Protein AF-A0A401KIH6-F1 (afdb_monomer_lite)

Structure (mmCIF, N/CA/C/O backbone):
data_AF-A0A401KIH6-F1
#
_entry.id   AF-A0A401KIH6-F1
#
loop_
_atom_site.group_PDB
_atom_site.id
_atom_site.type_symbol
_atom_site.label_atom_id
_atom_site.label_alt_id
_atom_site.label_comp_id
_atom_site.label_asym_id
_atom_site.label_entity_id
_atom_site.label_seq_id
_atom_site.pdbx_PDB_ins_code
_atom_site.Cartn_x
_atom_site.Cartn_y
_atom_site.Cartn_z
_atom_site.occupancy
_atom_site.B_iso_or_equiv
_atom_site.auth_seq_id
_atom_site.auth_comp_id
_atom_site.auth_asym_id
_atom_site.auth_atom_id
_atom_site.pdbx_PDB_model_num
ATOM 1 N N . MET A 1 1 ? 46.228 15.652 -16.273 1.00 51.38 1 MET A N 1
ATOM 2 C CA . MET A 1 1 ? 44.855 15.513 -16.803 1.00 51.38 1 MET A CA 1
ATOM 3 C C . MET A 1 1 ? 43.921 15.275 -15.636 1.00 51.38 1 MET A C 1
ATOM 5 O O . MET A 1 1 ? 44.368 14.704 -14.645 1.00 51.38 1 MET A O 1
ATOM 9 N N . GLY A 1 2 ? 42.674 15.734 -15.740 1.00 72.06 2 GLY A N 1
ATOM 10 C CA . GLY A 1 2 ? 41.624 15.330 -14.807 1.00 72.06 2 GLY A CA 1
ATOM 11 C C . GLY A 1 2 ? 41.282 13.852 -14.954 1.00 72.06 2 GLY A C 1
ATOM 12 O O . GLY A 1 2 ? 41.728 13.193 -15.893 1.00 72.06 2 GLY A O 1
ATOM 13 N N . LEU A 1 3 ? 40.496 13.338 -14.016 1.00 90.81 3 LEU A N 1
ATOM 14 C CA . LEU A 1 3 ? 39.880 12.024 -14.156 1.00 90.81 3 LEU A CA 1
ATOM 15 C C . LEU A 1 3 ? 38.716 12.131 -15.141 1.00 90.81 3 LEU A C 1
ATOM 17 O O . LEU A 1 3 ? 37.902 13.044 -15.016 1.00 90.81 3 LEU A O 1
ATOM 21 N N . THR A 1 4 ? 38.599 11.182 -16.066 1.00 95.44 4 THR A N 1
ATOM 22 C CA . THR A 1 4 ? 37.369 11.023 -16.850 1.00 95.44 4 THR A CA 1
ATOM 23 C C . THR A 1 4 ? 36.171 10.743 -15.926 1.00 95.44 4 THR A C 1
ATOM 25 O O . THR A 1 4 ? 36.350 10.165 -14.838 1.00 95.44 4 THR A O 1
ATOM 28 N N . PRO A 1 5 ? 34.942 11.136 -16.310 1.00 96.50 5 PRO A N 1
ATOM 29 C CA . PRO A 1 5 ? 33.746 10.675 -15.620 1.00 96.50 5 PRO A CA 1
ATOM 30 C C . PRO A 1 5 ? 33.596 9.152 -15.740 1.00 96.50 5 PRO A C 1
ATOM 32 O O . PRO A 1 5 ? 34.221 8.499 -16.578 1.00 96.50 5 PRO A O 1
ATOM 35 N N . VAL A 1 6 ? 32.755 8.581 -14.884 1.00 98.12 6 VAL A N 1
ATOM 36 C CA . VAL A 1 6 ? 32.359 7.169 -14.939 1.00 98.12 6 VAL A CA 1
ATOM 37 C C . VAL A 1 6 ? 30.852 7.097 -15.086 1.00 98.12 6 VAL A C 1
ATOM 39 O O . VAL A 1 6 ? 30.128 7.827 -14.406 1.00 98.12 6 VAL A O 1
ATOM 42 N N . HIS A 1 7 ? 30.383 6.205 -15.951 1.00 98.44 7 HIS A N 1
ATOM 43 C CA . HIS A 1 7 ? 28.961 6.014 -16.194 1.00 98.44 7 HIS A CA 1
ATOM 44 C C . HIS A 1 7 ? 28.466 4.708 -15.571 1.00 98.44 7 HIS A C 1
ATOM 46 O O . HIS A 1 7 ? 29.068 3.654 -15.776 1.00 98.44 7 HIS A O 1
ATOM 52 N N . PHE A 1 8 ? 27.346 4.770 -14.853 1.00 98.31 8 PHE A N 1
ATOM 53 C CA . PHE A 1 8 ? 26.504 3.604 -14.598 1.00 98.31 8 PHE A CA 1
ATOM 54 C C . PHE A 1 8 ? 25.248 3.750 -15.451 1.00 98.31 8 PHE A C 1
ATOM 56 O O . PHE A 1 8 ? 24.422 4.631 -15.204 1.00 98.31 8 PHE A O 1
ATOM 63 N N . PHE A 1 9 ? 25.137 2.908 -16.473 1.00 98.25 9 PHE A N 1
ATOM 64 C CA . PHE A 1 9 ? 24.017 2.907 -17.398 1.00 98.25 9 PHE A CA 1
ATOM 65 C C . PHE A 1 9 ? 23.179 1.649 -17.205 1.00 98.25 9 PHE A C 1
ATOM 67 O O . PHE A 1 9 ? 23.688 0.529 -17.215 1.00 98.25 9 PHE A O 1
ATOM 74 N N . SER A 1 10 ? 21.878 1.837 -17.033 1.00 97.31 10 SER A N 1
ATOM 75 C CA . SER A 1 10 ? 20.934 0.725 -16.999 1.00 97.31 10 SER A CA 1
ATOM 76 C C . SER A 1 10 ? 20.499 0.423 -18.433 1.00 97.31 10 SER A C 1
ATOM 78 O O . SER A 1 10 ? 19.821 1.265 -19.022 1.00 97.31 10 SER A O 1
ATOM 80 N N . HIS A 1 11 ? 20.911 -0.702 -19.025 1.00 95.56 11 HIS A N 1
ATOM 81 C CA . HIS A 1 11 ? 20.704 -0.949 -20.464 1.00 95.56 11 HIS A CA 1
ATOM 82 C C . HIS A 1 11 ? 19.260 -1.303 -20.841 1.00 95.56 11 HIS A C 1
ATOM 84 O O . HIS A 1 11 ? 18.885 -1.098 -21.995 1.00 95.56 11 HIS A O 1
ATOM 90 N N . GLY A 1 12 ? 18.456 -1.769 -19.881 1.00 93.44 12 GLY A N 1
ATOM 91 C CA . GLY A 1 12 ? 17.043 -2.087 -20.084 1.00 93.44 12 GLY A CA 1
ATOM 92 C C . GLY A 1 12 ? 16.816 -3.355 -20.902 1.00 93.44 12 GLY A C 1
ATOM 93 O O . GLY A 1 12 ? 17.648 -4.258 -20.903 1.00 93.44 12 GLY A O 1
ATOM 94 N N . SER A 1 13 ? 15.686 -3.459 -21.600 1.00 92.88 13 SER A N 1
ATOM 95 C CA . SER A 1 13 ? 15.466 -4.596 -22.496 1.00 92.88 13 SER A CA 1
ATOM 96 C C . SER A 1 13 ? 16.310 -4.470 -23.764 1.00 92.88 13 SER A C 1
ATOM 98 O O . SER A 1 13 ? 16.753 -3.390 -24.161 1.00 92.88 13 SER A O 1
ATOM 100 N N . THR A 1 14 ? 16.436 -5.578 -24.493 1.00 91.44 14 THR A N 1
ATOM 101 C CA . THR A 1 14 ? 17.009 -5.586 -25.843 1.00 91.44 14 THR A CA 1
ATOM 102 C C . THR A 1 14 ? 16.398 -4.534 -26.774 1.00 91.44 14 THR A C 1
ATOM 104 O O . THR A 1 14 ? 17.096 -4.033 -27.656 1.00 91.44 14 THR A O 1
ATOM 107 N N . MET A 1 15 ? 15.125 -4.165 -26.581 1.00 90.88 15 MET A N 1
ATOM 108 C CA . MET A 1 15 ? 14.419 -3.185 -27.411 1.00 90.88 15 MET A CA 1
ATOM 109 C C . MET A 1 15 ? 14.954 -1.753 -27.252 1.00 90.88 15 MET A C 1
ATOM 111 O O . MET A 1 15 ? 14.800 -0.960 -28.179 1.00 90.88 15 MET A O 1
ATOM 115 N N . MET A 1 16 ? 15.699 -1.434 -26.186 1.00 92.12 16 MET A N 1
ATOM 116 C CA . MET A 1 16 ? 16.372 -0.132 -26.009 1.00 92.12 16 MET A CA 1
ATOM 117 C C . MET A 1 16 ? 17.406 0.186 -27.106 1.00 92.12 16 MET A C 1
ATOM 119 O O . MET A 1 16 ? 17.732 1.348 -27.351 1.00 92.12 16 MET A O 1
ATOM 123 N N . LEU A 1 17 ? 17.889 -0.831 -27.826 1.00 88.88 17 LEU A N 1
ATOM 124 C CA . LEU A 1 17 ? 18.675 -0.667 -29.052 1.00 88.88 17 LEU A CA 1
ATOM 125 C C . LEU A 1 17 ? 17.853 -0.020 -30.172 1.00 88.88 17 LEU A C 1
ATOM 127 O O . LEU A 1 17 ? 18.377 0.738 -30.990 1.00 88.88 17 LEU A O 1
ATOM 131 N N . GLY A 1 18 ? 16.569 -0.361 -30.232 1.00 79.56 18 GLY A N 1
ATOM 132 C CA . GLY A 1 18 ? 15.668 -0.023 -31.313 1.00 79.56 18 GLY A CA 1
ATOM 133 C C . GLY A 1 18 ? 14.880 1.261 -31.114 1.00 79.56 18 GLY A C 1
ATOM 134 O O . GLY A 1 18 ? 14.725 1.991 -32.093 1.00 79.56 18 GLY A O 1
ATOM 135 N N . GLU A 1 19 ? 14.406 1.520 -29.902 1.00 82.56 19 GLU A N 1
ATOM 136 C CA . GLU A 1 19 ? 13.395 2.550 -29.651 1.00 82.56 19 GLU A CA 1
ATOM 137 C C . GLU A 1 19 ? 13.991 3.929 -29.345 1.00 82.56 19 GLU A C 1
ATOM 139 O O . GLU A 1 19 ? 15.168 4.055 -28.996 1.00 82.56 19 GLU A O 1
ATOM 144 N N . GLU A 1 20 ? 13.205 4.989 -29.521 1.00 88.69 20 GLU A N 1
ATOM 145 C CA . GLU A 1 20 ? 13.584 6.354 -29.135 1.00 88.69 20 GLU A CA 1
ATOM 146 C C . GLU A 1 20 ? 13.276 6.568 -27.650 1.00 88.69 20 GLU A C 1
ATOM 148 O O . GLU A 1 20 ? 12.206 6.200 -27.170 1.00 88.69 20 GLU A O 1
ATOM 153 N N . SER A 1 21 ? 14.239 7.095 -26.888 1.00 93.38 21 SER A N 1
ATOM 154 C CA . SER A 1 21 ? 14.113 7.184 -25.433 1.00 93.38 21 SER A CA 1
ATOM 155 C C . SER A 1 21 ? 15.087 8.196 -24.833 1.00 93.38 21 SER A C 1
ATOM 157 O O . SER A 1 21 ? 16.210 8.360 -25.315 1.00 93.38 21 SER A O 1
ATOM 159 N N . THR A 1 22 ? 14.693 8.827 -23.723 1.00 95.00 22 THR A N 1
ATOM 160 C CA . THR A 1 22 ? 15.536 9.805 -23.011 1.00 95.00 22 THR A CA 1
ATOM 161 C C . THR A 1 22 ? 16.844 9.184 -22.514 1.00 95.00 22 THR A C 1
ATOM 163 O O . THR A 1 22 ? 17.876 9.852 -22.505 1.00 95.00 22 THR A O 1
ATOM 166 N N . SER A 1 23 ? 16.835 7.896 -22.148 1.00 95.88 23 SER A N 1
ATOM 167 C CA . SER A 1 23 ? 18.049 7.150 -21.802 1.00 95.88 23 SER A CA 1
ATOM 168 C C . SER A 1 23 ? 19.005 7.042 -22.989 1.00 95.88 23 SER A C 1
ATOM 170 O O . SER A 1 23 ? 20.196 7.294 -22.825 1.00 95.88 23 SER A O 1
ATOM 172 N N . ALA A 1 24 ? 18.496 6.748 -24.188 1.00 93.88 24 ALA A N 1
ATOM 173 C CA . ALA A 1 24 ? 19.322 6.649 -25.384 1.00 93.88 24 ALA A CA 1
ATOM 174 C C . ALA A 1 24 ? 19.842 8.007 -25.879 1.00 93.88 24 ALA A C 1
ATOM 176 O O . ALA A 1 24 ? 20.994 8.094 -26.308 1.00 93.88 24 ALA A O 1
ATOM 177 N N . ASP A 1 25 ? 19.042 9.069 -25.765 1.00 96.38 25 ASP A N 1
ATOM 178 C CA . ASP A 1 25 ? 19.488 10.439 -26.043 1.00 96.38 25 ASP A CA 1
ATOM 179 C C . ASP A 1 25 ? 20.588 10.880 -25.067 1.00 96.38 25 ASP A C 1
ATOM 181 O O . ASP A 1 25 ? 21.559 11.531 -25.461 1.00 96.38 25 ASP A O 1
ATOM 185 N N . TYR A 1 26 ? 20.479 10.482 -23.794 1.00 98.06 26 TYR A N 1
ATOM 186 C CA . TYR A 1 26 ? 21.513 10.744 -22.798 1.00 98.06 26 TYR A CA 1
ATOM 187 C C . TYR A 1 26 ? 22.802 9.961 -23.074 1.00 98.06 26 TYR A C 1
ATOM 189 O O . TYR A 1 26 ? 23.881 10.551 -23.016 1.00 98.06 26 TYR A O 1
ATOM 197 N N . TRP A 1 27 ? 22.713 8.678 -23.456 1.00 97.88 27 TRP A N 1
ATOM 198 C CA . TRP A 1 27 ? 23.882 7.908 -23.901 1.00 97.88 27 TRP A CA 1
ATOM 199 C C . TRP A 1 27 ? 24.579 8.602 -25.068 1.00 97.88 27 TRP A C 1
ATOM 201 O O . TRP A 1 27 ? 25.777 8.862 -24.984 1.00 97.88 27 TRP A O 1
ATOM 211 N N . ARG A 1 28 ? 23.833 8.981 -26.115 1.00 97.06 28 ARG A N 1
ATOM 212 C CA . ARG A 1 28 ? 24.375 9.716 -27.264 1.00 97.06 28 ARG A CA 1
ATOM 213 C C . ARG A 1 28 ? 25.082 11.001 -26.835 1.00 97.06 28 ARG A C 1
ATOM 215 O O . ARG A 1 28 ? 26.220 11.225 -27.232 1.00 97.06 28 ARG A O 1
ATOM 222 N N . ARG A 1 29 ? 24.454 11.811 -25.975 1.00 97.75 29 ARG A N 1
ATOM 223 C CA . ARG A 1 29 ? 25.054 13.047 -25.448 1.00 97.75 29 ARG A CA 1
ATOM 224 C C . ARG A 1 29 ? 26.376 12.786 -24.717 1.00 97.75 29 ARG A C 1
ATOM 226 O O . ARG A 1 29 ? 27.333 13.524 -24.936 1.00 97.75 29 ARG A O 1
ATOM 233 N N . CYS A 1 30 ? 26.444 11.762 -23.866 1.00 97.81 30 CYS A N 1
ATOM 234 C CA . CYS A 1 30 ? 27.685 11.388 -23.183 1.00 97.81 30 CYS A CA 1
ATOM 235 C C . CYS A 1 30 ? 28.755 10.872 -24.160 1.00 97.81 30 CYS A C 1
ATOM 237 O O . CYS A 1 30 ? 29.942 11.100 -23.936 1.00 97.81 30 CYS A O 1
ATOM 239 N N . GLY A 1 31 ? 28.356 10.210 -25.250 1.00 97.44 31 GLY A N 1
ATOM 240 C CA . GLY A 1 31 ? 29.259 9.778 -26.317 1.00 97.44 31 GLY A CA 1
ATOM 241 C C . GLY A 1 31 ? 29.830 10.943 -27.122 1.00 97.44 31 GLY A C 1
ATOM 242 O O . GLY A 1 31 ? 31.048 11.040 -27.268 1.00 97.44 31 GLY A O 1
ATOM 243 N N . ASP A 1 32 ? 28.976 11.868 -27.566 1.00 97.31 32 ASP A N 1
ATOM 244 C CA . ASP A 1 32 ? 29.376 13.102 -28.254 1.00 97.31 32 ASP A CA 1
ATOM 245 C C . ASP A 1 32 ? 30.339 13.938 -27.379 1.00 97.31 32 ASP A C 1
ATOM 247 O O . ASP A 1 32 ? 31.356 14.439 -27.864 1.00 97.31 32 ASP A O 1
ATOM 251 N N . GLU A 1 33 ? 30.075 14.030 -26.070 1.00 96.19 33 GLU A N 1
ATOM 252 C CA . GLU A 1 33 ? 30.954 14.696 -25.101 1.00 96.19 33 GLU A CA 1
ATOM 253 C C . GLU A 1 33 ? 32.300 13.966 -24.931 1.00 96.19 33 GLU A C 1
ATOM 255 O O . GLU A 1 33 ? 33.355 14.599 -24.978 1.00 96.19 33 GLU A O 1
ATOM 260 N N . ALA A 1 34 ? 32.297 12.636 -24.805 1.00 96.69 34 ALA A N 1
ATOM 261 C CA . ALA A 1 34 ? 33.520 11.839 -24.696 1.00 96.69 34 ALA A CA 1
ATOM 262 C C . ALA A 1 34 ? 34.398 11.920 -25.962 1.00 96.69 34 ALA A C 1
ATOM 264 O O . ALA A 1 34 ? 35.624 12.013 -25.863 1.00 96.69 34 ALA A O 1
ATOM 265 N N . LEU A 1 35 ? 33.787 11.936 -27.153 1.00 95.88 35 LEU A N 1
ATOM 266 C CA . LEU A 1 35 ? 34.495 12.148 -28.419 1.00 95.88 35 LEU A CA 1
ATOM 267 C C . LEU A 1 35 ? 35.097 13.558 -28.498 1.00 95.88 35 LEU A C 1
ATOM 269 O O . LEU A 1 35 ? 36.256 13.700 -28.889 1.00 95.88 35 LEU A O 1
ATOM 273 N N . ALA A 1 36 ? 34.363 14.590 -28.069 1.00 95.25 36 ALA A N 1
ATOM 274 C CA . ALA A 1 36 ? 34.871 15.963 -28.008 1.00 95.25 36 ALA A CA 1
ATOM 275 C C . ALA A 1 36 ? 36.063 16.126 -27.042 1.00 95.25 36 ALA A C 1
ATOM 277 O O . ALA A 1 36 ? 36.915 16.987 -27.257 1.00 95.25 36 ALA A O 1
ATOM 278 N N . GLN A 1 37 ? 36.149 15.279 -26.011 1.00 93.75 37 GLN A N 1
ATOM 279 C CA . GLN A 1 37 ? 37.248 15.226 -25.034 1.00 93.75 37 GLN A CA 1
ATOM 280 C C . GLN A 1 37 ? 38.367 14.235 -25.423 1.00 93.75 37 GLN A C 1
ATOM 282 O O . GLN A 1 37 ? 39.313 14.020 -24.660 1.00 93.75 37 GLN A O 1
ATOM 287 N N . GLY A 1 38 ? 38.288 13.631 -26.616 1.00 94.12 38 GLY A N 1
ATOM 288 C CA . GLY A 1 38 ? 39.355 12.811 -27.191 1.00 94.12 38 GLY A CA 1
ATOM 289 C C . GLY A 1 38 ? 39.696 11.560 -26.379 1.00 94.12 38 GLY A C 1
ATOM 290 O O . GLY A 1 38 ? 40.881 11.284 -26.160 1.00 94.12 38 GLY A O 1
ATOM 291 N N . ILE A 1 39 ? 38.686 10.819 -25.900 1.00 96.25 39 ILE A N 1
ATOM 292 C CA . ILE A 1 39 ? 38.914 9.540 -25.206 1.00 96.25 39 ILE A CA 1
ATOM 293 C C . ILE A 1 39 ? 39.785 8.590 -26.035 1.00 96.25 39 ILE A C 1
ATOM 295 O O . ILE A 1 39 ? 39.630 8.478 -27.250 1.00 96.25 39 ILE A O 1
ATOM 299 N N . LYS A 1 40 ? 40.687 7.860 -25.370 1.00 96.69 40 LYS A N 1
ATOM 300 C CA . LYS A 1 40 ? 41.489 6.814 -26.030 1.00 96.69 40 LYS A CA 1
ATOM 301 C C . LYS A 1 40 ? 40.667 5.574 -26.364 1.00 96.69 40 LYS A C 1
ATOM 303 O O . LYS A 1 40 ? 40.941 4.907 -27.354 1.00 96.69 40 LYS A O 1
ATOM 308 N N . GLY A 1 41 ? 39.679 5.279 -25.526 1.00 97.62 41 GLY A N 1
ATOM 309 C CA . GLY A 1 41 ? 38.835 4.102 -25.633 1.00 97.62 41 GLY A CA 1
ATOM 310 C C . GLY A 1 41 ? 37.891 3.958 -24.443 1.00 97.62 41 GLY A C 1
ATOM 311 O O . GLY A 1 41 ? 37.868 4.799 -23.537 1.00 97.62 41 GLY A O 1
ATOM 312 N N . VAL A 1 42 ? 37.131 2.868 -24.446 1.00 98.69 42 VAL A N 1
ATOM 313 C CA . VAL A 1 42 ? 36.127 2.518 -23.438 1.00 98.69 42 VAL A CA 1
ATOM 314 C C . VAL A 1 42 ? 36.538 1.234 -22.715 1.00 98.69 42 VAL A C 1
ATOM 316 O O . VAL A 1 42 ? 36.932 0.256 -23.344 1.00 98.69 42 VAL A O 1
ATOM 319 N N . VAL A 1 43 ? 36.400 1.213 -21.391 1.00 98.75 43 VAL A N 1
ATOM 320 C CA . VAL A 1 43 ? 36.508 0.003 -20.566 1.00 98.75 43 VAL A CA 1
ATOM 321 C C . VAL A 1 43 ? 35.145 -0.249 -19.937 1.00 98.75 43 VAL A C 1
ATOM 323 O O . VAL A 1 43 ? 34.678 0.556 -19.128 1.00 98.75 43 VAL A O 1
ATOM 326 N N . ILE A 1 44 ? 34.490 -1.340 -20.330 1.00 98.69 44 ILE A N 1
ATOM 327 C CA . ILE A 1 44 ? 33.089 -1.608 -19.985 1.00 98.69 44 ILE A CA 1
ATOM 328 C C . ILE A 1 44 ? 32.906 -2.967 -19.304 1.00 98.69 44 ILE A C 1
ATOM 330 O O . ILE A 1 44 ? 33.487 -3.964 -19.726 1.00 98.69 44 ILE A O 1
ATOM 334 N N . MET A 1 45 ? 32.088 -3.005 -18.251 1.00 98.56 45 MET A N 1
ATOM 335 C CA . MET A 1 45 ? 31.612 -4.244 -17.624 1.00 98.56 45 MET A CA 1
ATOM 336 C C . MET A 1 45 ? 30.105 -4.368 -17.825 1.00 98.56 45 MET A C 1
ATOM 338 O O . MET A 1 45 ? 29.366 -3.467 -17.423 1.00 98.56 45 MET A O 1
ATOM 342 N N . GLY A 1 46 ? 29.678 -5.478 -18.427 1.00 96.69 46 GLY A N 1
ATOM 343 C CA . GLY A 1 46 ? 28.272 -5.838 -18.612 1.00 96.69 46 GLY A CA 1
ATOM 344 C C . GLY A 1 46 ? 27.767 -6.880 -17.615 1.00 96.69 46 GLY A C 1
ATOM 345 O O . GLY A 1 46 ? 28.556 -7.549 -16.945 1.00 96.69 46 GLY A O 1
ATOM 346 N N . ALA A 1 47 ? 26.444 -7.004 -17.519 1.00 96.00 47 ALA A N 1
ATOM 347 C CA . ALA A 1 47 ? 25.760 -7.948 -16.641 1.00 96.00 47 ALA A CA 1
ATOM 348 C C . ALA A 1 47 ? 25.766 -9.385 -17.191 1.00 96.00 47 ALA A C 1
ATOM 350 O O . ALA A 1 47 ? 25.857 -10.341 -16.425 1.00 96.00 47 ALA A O 1
ATOM 351 N N . HIS A 1 48 ? 25.687 -9.557 -18.513 1.00 94.94 48 HIS A N 1
ATOM 352 C CA . HIS A 1 48 ? 25.395 -10.854 -19.132 1.00 94.94 48 HIS A CA 1
ATOM 353 C C . HIS A 1 48 ? 26.614 -11.755 -19.363 1.00 94.94 48 HIS A C 1
ATOM 355 O O . HIS A 1 48 ? 26.454 -12.909 -19.764 1.00 94.94 48 HIS A O 1
ATOM 361 N N . TRP A 1 49 ? 27.830 -11.269 -19.100 1.00 96.25 49 TRP A N 1
ATOM 362 C CA . TRP A 1 49 ? 29.038 -12.091 -19.127 1.00 96.25 49 TRP A CA 1
ATOM 363 C C . TRP A 1 49 ? 29.610 -12.264 -17.721 1.00 96.25 49 TRP A C 1
ATOM 365 O O . TRP A 1 49 ? 30.096 -11.308 -17.113 1.00 96.25 49 TRP A O 1
ATOM 375 N N . ALA A 1 50 ? 29.576 -13.499 -17.217 1.00 94.12 50 ALA A N 1
ATOM 376 C CA . ALA A 1 50 ? 30.086 -13.867 -15.902 1.00 94.12 50 ALA A CA 1
ATOM 377 C C . ALA A 1 50 ? 31.110 -15.007 -16.001 1.00 94.12 50 ALA A C 1
ATOM 379 O O . ALA A 1 50 ? 30.802 -16.093 -16.490 1.00 94.12 50 ALA A O 1
ATOM 380 N N . CYS A 1 51 ? 32.322 -14.780 -15.493 1.00 93.62 51 CYS A N 1
ATOM 381 C CA . CYS A 1 51 ? 33.344 -15.815 -15.343 1.00 93.62 51 CYS A CA 1
ATOM 382 C C . CYS A 1 51 ? 33.025 -16.707 -14.129 1.00 93.62 51 CYS A C 1
ATOM 384 O O . CYS A 1 51 ? 32.663 -16.213 -13.057 1.00 93.62 51 CYS A O 1
ATOM 386 N N . HIS A 1 52 ? 33.175 -18.025 -14.269 1.00 90.00 52 HIS A N 1
ATOM 387 C CA . HIS A 1 52 ? 32.961 -18.974 -13.175 1.00 90.00 52 HIS A CA 1
ATOM 388 C C . HIS A 1 52 ? 34.187 -19.107 -12.245 1.00 90.00 52 HIS A C 1
ATOM 390 O O . HIS A 1 52 ? 35.334 -18.879 -12.624 1.00 90.00 52 HIS A O 1
ATOM 396 N N . GLY A 1 53 ? 33.955 -19.538 -11.000 1.00 89.69 53 GLY A N 1
ATOM 397 C CA . GLY A 1 53 ? 35.021 -19.738 -10.011 1.00 89.69 53 GLY A CA 1
ATOM 398 C C . GLY A 1 53 ? 35.476 -18.434 -9.342 1.00 89.69 53 GLY A C 1
ATOM 399 O O . GLY A 1 53 ? 34.648 -17.609 -8.974 1.00 89.69 53 GLY A O 1
ATOM 400 N N . ASP A 1 54 ? 36.786 -18.275 -9.131 1.00 88.06 54 ASP A N 1
ATOM 401 C CA . ASP A 1 54 ? 37.418 -17.066 -8.552 1.00 88.06 54 ASP A CA 1
ATOM 402 C C . ASP A 1 54 ? 37.974 -16.100 -9.621 1.00 88.06 54 ASP A C 1
ATOM 404 O O . ASP A 1 54 ? 38.655 -15.124 -9.290 1.00 88.06 54 ASP A O 1
ATOM 408 N N . GLY A 1 55 ? 37.776 -16.428 -10.900 1.00 93.88 55 GLY A N 1
ATOM 409 C CA . GLY A 1 55 ? 38.377 -15.732 -12.033 1.00 93.88 55 GLY A CA 1
ATOM 410 C C . GLY A 1 55 ? 37.636 -14.472 -12.462 1.00 93.88 55 GLY A C 1
ATOM 411 O O . GLY A 1 55 ? 36.481 -14.245 -12.092 1.00 93.88 55 GLY A O 1
ATOM 412 N N . ILE A 1 56 ? 38.325 -13.680 -13.277 1.00 97.31 56 ILE A N 1
ATOM 413 C CA . ILE A 1 56 ? 37.753 -12.593 -14.066 1.00 97.31 56 ILE A CA 1
ATOM 414 C C . ILE A 1 56 ? 38.347 -12.647 -15.471 1.00 97.31 56 ILE A C 1
ATOM 416 O O . ILE A 1 56 ? 39.553 -12.841 -15.628 1.00 97.31 56 ILE A O 1
ATOM 420 N N . GLU A 1 57 ? 37.513 -12.489 -16.490 1.00 98.12 57 GLU A N 1
ATOM 421 C CA . GLU A 1 57 ? 37.949 -12.535 -17.881 1.00 98.12 57 GLU A CA 1
ATOM 422 C C . GLU A 1 57 ? 37.925 -11.149 -18.525 1.00 98.12 57 GLU A C 1
ATOM 424 O O . GLU A 1 57 ? 37.172 -10.255 -18.134 1.00 98.12 57 GLU A O 1
ATOM 429 N N . VAL A 1 58 ? 38.781 -10.971 -19.526 1.00 98.44 58 VAL A N 1
ATOM 430 C CA . VAL A 1 58 ? 38.841 -9.777 -20.369 1.00 98.44 58 VAL A CA 1
ATOM 431 C C . VAL A 1 58 ? 38.754 -10.216 -21.824 1.00 98.44 58 VAL A C 1
ATOM 433 O O . VAL A 1 58 ? 39.439 -11.154 -22.230 1.00 98.44 58 VAL A O 1
ATOM 436 N N . ALA A 1 59 ? 37.895 -9.572 -22.612 1.00 98.19 59 ALA A N 1
ATOM 437 C CA . ALA A 1 59 ? 37.667 -9.976 -23.995 1.00 98.19 59 ALA A CA 1
ATOM 438 C C . ALA A 1 59 ? 38.917 -9.702 -24.847 1.00 98.19 59 ALA A C 1
ATOM 440 O O . ALA A 1 59 ? 39.369 -8.560 -24.944 1.00 98.19 59 ALA A O 1
ATOM 441 N N . THR A 1 60 ? 39.465 -10.749 -25.466 1.00 97.94 60 THR A N 1
ATOM 442 C CA . THR A 1 60 ? 40.672 -10.695 -26.313 1.00 97.94 60 THR A CA 1
ATOM 443 C C . THR A 1 60 ? 40.454 -11.281 -27.712 1.00 97.94 60 THR A C 1
ATOM 445 O O . THR A 1 60 ? 41.417 -11.500 -28.441 1.00 97.94 60 THR A O 1
ATOM 448 N N . ASN A 1 61 ? 39.202 -11.529 -28.108 1.00 97.44 61 ASN A N 1
ATOM 449 C CA . ASN A 1 61 ? 38.855 -11.907 -29.478 1.00 97.44 61 ASN A CA 1
ATOM 450 C C . ASN A 1 61 ? 39.159 -10.724 -30.430 1.00 97.44 61 ASN A C 1
ATOM 452 O O . ASN A 1 61 ? 38.633 -9.630 -30.203 1.00 97.44 61 ASN A O 1
ATOM 456 N N . PRO A 1 62 ? 39.992 -10.892 -31.479 1.00 96.00 62 PRO A N 1
ATOM 457 C CA . PRO A 1 62 ? 40.299 -9.824 -32.434 1.00 96.00 62 PRO A CA 1
ATOM 458 C C . PRO A 1 62 ? 39.134 -9.489 -33.376 1.00 96.00 62 PRO A C 1
ATOM 460 O O . PRO A 1 62 ? 39.078 -8.374 -33.887 1.00 96.00 62 PRO A O 1
ATOM 463 N N . ASN A 1 63 ? 38.230 -10.439 -33.636 1.00 95.50 63 ASN A N 1
ATOM 464 C CA . ASN A 1 63 ? 37.123 -10.295 -34.586 1.00 95.50 63 ASN A CA 1
ATOM 465 C C . ASN A 1 63 ? 35.819 -10.884 -34.008 1.00 95.50 63 ASN A C 1
ATOM 467 O O . ASN A 1 63 ? 35.278 -11.831 -34.582 1.00 95.50 63 ASN A O 1
ATOM 471 N N . PRO A 1 64 ? 35.314 -10.358 -32.878 1.00 96.25 64 PRO A N 1
ATOM 472 C CA . PRO A 1 64 ? 34.086 -10.843 -32.277 1.00 96.25 64 PRO A CA 1
ATOM 473 C C . PRO A 1 64 ? 32.890 -10.505 -33.163 1.00 96.25 64 PRO A C 1
ATOM 475 O O . PRO A 1 64 ? 32.790 -9.410 -33.727 1.00 96.25 64 PRO A O 1
ATOM 478 N N . GLY A 1 65 ? 31.951 -11.436 -33.247 1.00 93.94 65 GLY A N 1
ATOM 479 C CA . GLY A 1 65 ? 30.597 -11.150 -33.681 1.00 93.94 65 GLY A CA 1
ATOM 480 C C . GLY A 1 65 ? 29.757 -10.529 -32.561 1.00 93.94 65 GLY A C 1
ATOM 481 O O . GLY A 1 65 ? 30.248 -10.065 -31.526 1.00 93.94 65 GLY A O 1
ATOM 482 N N . LYS A 1 66 ? 28.446 -10.490 -32.806 1.00 93.56 66 LYS A N 1
ATOM 483 C CA . LYS A 1 66 ? 27.430 -9.962 -31.889 1.00 93.56 66 LYS A CA 1
ATOM 484 C C . LYS A 1 66 ? 26.423 -11.065 -31.602 1.00 93.56 66 LYS A C 1
ATOM 486 O O . LYS A 1 66 ? 25.874 -11.638 -32.546 1.00 93.56 66 LYS A O 1
ATOM 491 N N . SER A 1 67 ? 26.120 -11.319 -30.330 1.00 88.69 67 SER A N 1
ATOM 492 C CA . SER A 1 67 ? 25.026 -12.220 -29.951 1.00 88.69 67 SER A CA 1
ATOM 493 C C . SER A 1 67 ? 23.701 -11.763 -30.592 1.00 88.69 67 SER A C 1
ATOM 495 O O . SER A 1 67 ? 23.473 -10.555 -30.653 1.00 88.69 67 SER A O 1
ATOM 497 N N . PRO A 1 68 ? 22.790 -12.651 -31.028 1.00 81.69 68 PRO A N 1
ATOM 498 C CA . PRO A 1 68 ? 21.481 -12.242 -31.546 1.00 81.69 68 PRO A CA 1
ATOM 499 C C . PRO A 1 68 ? 20.641 -11.452 -30.528 1.00 81.69 68 PRO A C 1
ATOM 501 O O . PRO A 1 68 ? 20.698 -11.723 -29.329 1.00 81.69 68 PRO A O 1
ATOM 504 N N . VAL A 1 69 ? 19.835 -10.502 -31.013 1.00 84.56 69 VAL A N 1
ATOM 505 C CA . VAL A 1 69 ? 18.964 -9.645 -30.189 1.00 84.56 69 VAL A CA 1
ATOM 506 C C . VAL A 1 69 ? 17.506 -10.080 -30.327 1.00 84.56 69 VAL A C 1
ATOM 508 O O . VAL A 1 69 ? 16.977 -10.143 -31.436 1.00 84.56 69 VAL A O 1
ATOM 511 N N . ALA A 1 70 ? 16.824 -10.334 -29.210 1.00 81.44 70 ALA A N 1
ATOM 512 C CA . ALA A 1 70 ? 15.383 -10.575 -29.220 1.00 81.44 70 ALA A CA 1
ATOM 513 C C . ALA A 1 70 ? 14.602 -9.275 -29.493 1.00 81.44 70 ALA A C 1
ATOM 515 O O . ALA A 1 70 ? 14.930 -8.220 -28.953 1.00 81.44 70 ALA A O 1
ATOM 516 N N . TYR A 1 71 ? 13.548 -9.368 -30.307 1.00 82.00 71 TYR A N 1
ATOM 517 C CA . TYR A 1 71 ? 12.616 -8.275 -30.642 1.00 82.00 71 TYR A CA 1
ATOM 518 C C . TYR A 1 71 ? 13.208 -7.042 -31.357 1.00 82.00 71 TYR A C 1
ATOM 520 O O . TYR A 1 71 ? 12.484 -6.078 -31.585 1.00 82.00 71 TYR A O 1
ATOM 528 N N . VAL A 1 72 ? 14.467 -7.082 -31.812 1.00 86.25 72 VAL A N 1
ATOM 529 C CA . VAL A 1 72 ? 15.079 -5.997 -32.601 1.00 86.25 72 VAL A CA 1
ATOM 530 C C . VAL A 1 72 ? 15.466 -6.483 -33.992 1.00 86.25 72 VAL A C 1
ATOM 532 O O . VAL A 1 72 ? 16.056 -7.549 -34.154 1.00 86.25 72 VAL A O 1
ATOM 535 N N . HIS A 1 73 ? 15.154 -5.686 -35.016 1.00 87.88 73 HIS A N 1
ATOM 536 C CA . HIS A 1 73 ? 15.508 -6.025 -36.392 1.00 87.88 73 HIS A CA 1
ATOM 537 C C . HIS A 1 73 ? 17.040 -5.995 -36.599 1.00 87.88 73 HIS A C 1
ATOM 539 O O . HIS A 1 73 ? 17.662 -4.984 -36.254 1.00 87.88 73 HIS A O 1
ATOM 545 N N . PRO A 1 74 ? 17.660 -7.029 -37.209 1.00 87.62 74 PRO A N 1
ATOM 546 C CA . PRO A 1 74 ? 19.118 -7.125 -37.350 1.00 87.62 74 PRO A CA 1
ATOM 547 C C . PRO A 1 74 ? 19.7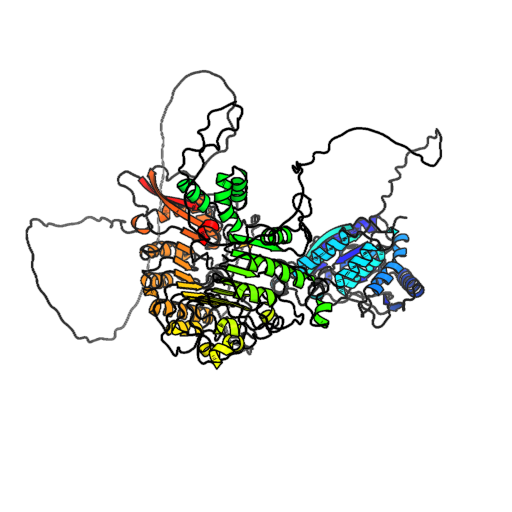96 -5.917 -38.010 1.00 87.62 74 PRO A C 1
ATOM 549 O O . PRO A 1 74 ? 20.910 -5.558 -37.632 1.00 87.62 74 PRO A O 1
ATOM 552 N N . SER A 1 75 ? 19.113 -5.217 -38.923 1.00 88.94 75 SER A N 1
ATOM 553 C CA . SER A 1 75 ? 19.644 -4.000 -39.561 1.00 88.94 75 SER A CA 1
ATOM 554 C C . SER A 1 75 ? 19.949 -2.850 -38.589 1.00 88.94 75 SER A C 1
ATOM 556 O O . SER A 1 75 ? 20.619 -1.904 -38.983 1.00 88.94 75 SER A O 1
ATOM 558 N N . LYS A 1 76 ? 19.469 -2.894 -37.334 1.00 86.81 76 LYS A N 1
ATOM 559 C CA . LYS A 1 76 ? 19.816 -1.891 -36.312 1.00 86.81 76 LYS A CA 1
ATOM 560 C C . LYS A 1 76 ? 21.203 -2.123 -35.679 1.00 86.81 76 LYS A C 1
ATOM 562 O O . LYS A 1 76 ? 21.680 -1.237 -34.979 1.00 86.81 76 LYS A O 1
ATOM 567 N N . TYR A 1 77 ? 21.852 -3.280 -35.888 1.00 92.25 77 TYR A N 1
ATOM 568 C CA . TYR A 1 77 ? 23.138 -3.598 -35.234 1.00 92.25 77 TYR A CA 1
ATOM 569 C C . TYR A 1 77 ? 24.128 -4.471 -36.022 1.00 92.25 77 TYR A C 1
ATOM 571 O O . TYR A 1 77 ? 25.314 -4.483 -35.684 1.00 92.25 77 TYR A O 1
ATOM 579 N N . VAL A 1 78 ? 23.700 -5.205 -37.054 1.00 89.94 78 VAL A N 1
ATOM 580 C CA . VAL A 1 78 ? 24.592 -6.092 -37.826 1.00 89.94 78 VAL A CA 1
ATOM 581 C C . VAL A 1 78 ? 25.746 -5.304 -38.449 1.00 89.94 78 VAL A C 1
ATOM 583 O O . VAL A 1 78 ? 26.902 -5.636 -38.184 1.00 89.94 78 VAL A O 1
ATOM 586 N N . ASP A 1 79 ? 25.444 -4.211 -39.154 1.00 91.94 79 ASP A N 1
ATOM 587 C CA . ASP A 1 79 ? 26.423 -3.421 -39.918 1.00 91.94 79 ASP A CA 1
ATOM 588 C C . ASP A 1 79 ? 27.369 -2.567 -39.053 1.00 91.94 79 ASP A C 1
ATOM 590 O O . ASP A 1 79 ? 28.392 -2.075 -39.537 1.00 91.94 79 ASP A O 1
ATOM 594 N N . TYR A 1 80 ? 27.069 -2.404 -37.760 1.00 95.00 80 TYR A N 1
ATOM 595 C CA . TYR A 1 80 ? 27.901 -1.630 -36.842 1.00 95.00 80 TYR A CA 1
ATOM 596 C C . TYR A 1 80 ? 29.229 -2.348 -36.566 1.00 95.00 80 TYR A C 1
ATOM 598 O O . TYR A 1 80 ? 29.254 -3.437 -35.989 1.00 95.00 80 TYR A O 1
ATOM 606 N N . LYS A 1 81 ? 30.357 -1.767 -36.977 1.00 96.69 81 LYS A N 1
ATOM 607 C CA . LYS A 1 81 ? 31.671 -2.411 -36.830 1.00 96.69 81 LYS A CA 1
ATOM 608 C C . LYS A 1 81 ? 32.174 -2.299 -35.392 1.00 96.69 81 LYS A C 1
ATOM 610 O O . LYS A 1 81 ? 32.344 -1.194 -34.881 1.00 96.69 81 LYS A O 1
ATOM 615 N N . LEU A 1 82 ? 32.419 -3.447 -34.762 1.00 97.00 82 LEU A N 1
ATOM 616 C CA . LEU A 1 82 ? 33.042 -3.529 -33.440 1.00 97.00 82 LEU A CA 1
ATOM 617 C C . LEU A 1 82 ? 34.538 -3.198 -33.534 1.00 97.00 82 LEU A C 1
ATOM 619 O O . LEU A 1 82 ? 35.156 -3.409 -34.577 1.00 97.00 82 LEU A O 1
ATOM 623 N N . ASN A 1 83 ? 35.111 -2.691 -32.443 1.00 97.69 83 ASN A N 1
ATOM 624 C CA . ASN A 1 83 ? 36.508 -2.256 -32.383 1.00 97.69 83 ASN A CA 1
ATOM 625 C C . ASN A 1 83 ? 37.173 -2.733 -31.071 1.00 97.69 83 ASN A C 1
ATOM 627 O O . ASN A 1 83 ? 37.217 -1.974 -30.099 1.00 97.69 83 ASN A O 1
ATOM 631 N N . PRO A 1 84 ? 37.622 -4.003 -30.994 1.00 97.88 84 PRO A N 1
ATOM 632 C CA . PRO A 1 84 ? 38.247 -4.558 -29.793 1.00 97.88 84 PRO A CA 1
ATOM 633 C C . PRO A 1 84 ? 39.642 -3.970 -29.544 1.00 97.88 84 PRO A C 1
ATOM 635 O O . PRO A 1 84 ? 40.543 -4.096 -30.372 1.00 97.88 84 PRO A O 1
ATOM 638 N N . ASP A 1 85 ? 39.847 -3.373 -28.372 1.00 97.94 85 ASP A N 1
ATOM 639 C CA . ASP A 1 85 ? 41.144 -2.829 -27.957 1.00 97.94 85 ASP A CA 1
ATOM 640 C C . ASP A 1 85 ? 41.973 -3.903 -27.233 1.00 97.94 85 ASP A C 1
ATOM 642 O O . ASP A 1 85 ? 41.958 -4.014 -26.003 1.00 97.94 85 ASP A O 1
ATOM 646 N N . LEU A 1 86 ? 42.678 -4.731 -28.012 1.00 97.75 86 LEU A N 1
ATOM 647 C CA . LEU A 1 86 ? 43.543 -5.795 -27.485 1.00 97.75 86 LEU A CA 1
ATOM 648 C C . LEU A 1 86 ? 44.728 -5.268 -26.643 1.00 97.75 86 LEU A C 1
ATOM 650 O O . LEU A 1 86 ? 45.000 -5.85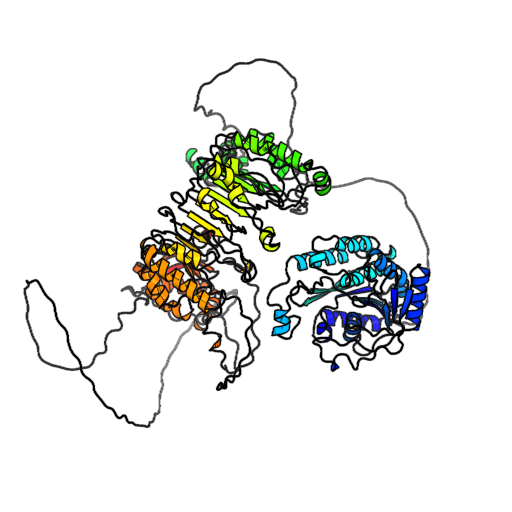6 -25.592 1.00 97.75 86 LEU A O 1
ATOM 654 N N . PRO A 1 87 ? 45.429 -4.173 -27.018 1.00 97.94 87 PRO A N 1
ATOM 655 C CA . PRO A 1 87 ? 46.431 -3.552 -26.149 1.00 97.94 87 PRO A CA 1
ATOM 656 C C . PRO A 1 87 ? 45.884 -3.189 -24.761 1.00 97.94 87 PRO A C 1
ATOM 658 O O . PRO A 1 87 ? 46.502 -3.536 -23.747 1.00 97.94 87 PRO A O 1
ATOM 661 N N . THR A 1 88 ? 44.707 -2.557 -24.689 1.00 98.06 88 THR A N 1
ATOM 662 C CA . THR A 1 88 ? 44.072 -2.214 -23.406 1.00 98.06 88 THR A CA 1
ATOM 663 C C . THR A 1 88 ? 43.518 -3.446 -22.689 1.00 98.06 88 THR A C 1
ATOM 665 O O . THR A 1 88 ? 43.609 -3.515 -21.461 1.00 98.06 88 THR A O 1
ATOM 668 N N . ALA A 1 89 ? 43.064 -4.477 -23.407 1.00 98.38 89 ALA A N 1
ATOM 669 C CA . ALA A 1 89 ? 42.678 -5.759 -22.818 1.00 98.38 89 ALA A CA 1
ATOM 670 C C . ALA A 1 89 ? 43.849 -6.421 -22.070 1.00 98.38 89 ALA A C 1
ATOM 672 O O . ALA A 1 89 ? 43.737 -6.730 -20.881 1.00 98.38 89 ALA A O 1
ATOM 673 N N . HIS A 1 90 ? 45.016 -6.545 -22.710 1.00 98.19 90 HIS A N 1
ATOM 674 C CA . HIS A 1 90 ? 46.225 -7.058 -22.057 1.00 98.19 90 HIS A CA 1
ATOM 675 C C . HIS A 1 90 ? 46.693 -6.166 -20.897 1.00 98.19 90 HIS A C 1
ATOM 677 O O . HIS A 1 90 ? 47.157 -6.676 -19.871 1.00 98.19 90 HIS A O 1
ATOM 683 N N . ARG A 1 91 ? 46.522 -4.841 -21.002 1.00 97.94 91 ARG A N 1
ATOM 684 C CA . ARG A 1 91 ? 46.786 -3.910 -19.896 1.00 97.94 91 ARG A CA 1
ATOM 685 C C . ARG A 1 91 ? 45.856 -4.166 -18.705 1.00 97.94 91 ARG A C 1
ATOM 687 O O . ARG A 1 91 ? 46.354 -4.259 -17.585 1.00 97.94 91 ARG A O 1
ATOM 694 N N . CYS A 1 92 ? 44.555 -4.346 -18.930 1.00 98.50 92 CYS A N 1
ATOM 695 C CA . CYS A 1 92 ? 43.577 -4.669 -17.887 1.00 98.50 92 CYS A CA 1
ATOM 696 C C . CYS A 1 92 ? 43.899 -6.003 -17.198 1.00 98.50 92 CYS A C 1
ATOM 698 O O . CYS A 1 92 ? 43.950 -6.047 -15.970 1.00 98.50 92 CYS A O 1
ATOM 700 N N . ILE A 1 93 ? 44.210 -7.057 -17.966 1.00 98.62 93 ILE A N 1
ATOM 701 C CA . ILE A 1 93 ? 44.654 -8.357 -17.425 1.00 98.62 93 ILE A CA 1
ATOM 702 C C . ILE A 1 93 ? 45.888 -8.176 -16.530 1.00 98.62 93 ILE A C 1
ATOM 704 O O . ILE A 1 93 ? 45.938 -8.724 -15.428 1.00 98.62 93 ILE A O 1
ATOM 708 N N . SER A 1 94 ? 46.871 -7.380 -16.967 1.00 98.38 94 SER A N 1
ATOM 709 C CA . SER A 1 94 ? 48.094 -7.125 -16.198 1.00 98.38 94 SER A CA 1
ATOM 710 C C . SER A 1 94 ? 47.815 -6.394 -14.879 1.00 98.38 94 SER A C 1
ATOM 712 O O . SER A 1 94 ? 48.317 -6.813 -13.838 1.00 98.38 94 SER A O 1
ATOM 714 N N . LEU A 1 95 ? 46.977 -5.350 -14.895 1.00 98.50 95 LEU A N 1
ATOM 715 C CA . LEU A 1 95 ? 46.594 -4.595 -13.694 1.00 98.50 95 LEU A CA 1
ATOM 716 C C . LEU A 1 95 ? 45.816 -5.462 -12.694 1.00 98.50 95 LEU A C 1
ATOM 718 O O . LEU A 1 95 ? 46.126 -5.468 -11.503 1.00 98.50 95 LEU A O 1
ATOM 722 N N . LEU A 1 96 ? 44.848 -6.246 -13.176 1.00 98.50 96 LEU A N 1
ATOM 723 C CA . LEU A 1 96 ? 44.070 -7.162 -12.341 1.00 98.50 96 LEU A CA 1
ATOM 724 C C . LEU A 1 96 ? 44.958 -8.269 -11.747 1.00 98.50 96 LEU A C 1
ATOM 726 O O . LEU A 1 96 ? 44.889 -8.535 -10.547 1.00 98.50 96 LEU A O 1
ATOM 730 N N . SER A 1 97 ? 45.865 -8.849 -12.538 1.00 97.81 97 SER A N 1
ATOM 731 C CA . SER A 1 97 ? 46.831 -9.844 -12.047 1.00 97.81 97 SER A CA 1
ATOM 732 C C . SER A 1 97 ? 47.747 -9.269 -10.960 1.00 97.81 97 SER A C 1
ATOM 734 O O . SER A 1 97 ? 47.948 -9.903 -9.926 1.00 97.81 97 SER A O 1
ATOM 736 N N . GLN A 1 98 ? 48.252 -8.042 -11.141 1.00 97.88 98 GLN A N 1
ATOM 737 C CA . GLN A 1 98 ? 49.079 -7.346 -10.142 1.00 97.88 98 GLN A CA 1
ATOM 738 C C . GLN A 1 98 ? 48.311 -7.049 -8.843 1.00 97.88 98 GLN A C 1
ATOM 740 O O . GLN A 1 98 ? 48.884 -7.131 -7.759 1.00 97.88 98 GLN A O 1
ATOM 745 N N . ALA A 1 99 ? 47.005 -6.779 -8.926 1.00 96.81 99 ALA A N 1
ATOM 746 C CA . ALA A 1 99 ? 46.125 -6.630 -7.764 1.00 96.81 99 ALA A CA 1
ATOM 747 C C . ALA A 1 99 ? 45.692 -7.973 -7.126 1.00 96.81 99 ALA A C 1
ATOM 749 O O . ALA A 1 99 ? 44.892 -7.982 -6.181 1.00 96.81 99 ALA A O 1
ATOM 750 N N . GLY A 1 100 ? 46.207 -9.108 -7.611 1.00 96.81 100 GLY A N 1
ATOM 751 C CA . GLY A 1 100 ? 45.967 -10.447 -7.068 1.00 96.81 100 GLY A CA 1
ATOM 752 C C . GLY A 1 100 ? 44.696 -11.139 -7.571 1.00 96.81 100 GLY A C 1
ATOM 753 O O . GLY A 1 100 ? 44.222 -12.068 -6.918 1.00 96.81 100 GLY A O 1
ATOM 754 N N . PHE A 1 101 ? 44.115 -10.698 -8.689 1.00 97.62 101 PHE A N 1
ATOM 755 C CA . PHE A 1 101 ? 43.022 -11.417 -9.348 1.00 97.62 101 PHE A CA 1
ATOM 756 C C . PHE A 1 101 ? 43.550 -12.549 -10.237 1.00 97.62 101 PHE A C 1
ATOM 758 O O . PHE A 1 101 ? 44.600 -12.428 -10.865 1.00 97.62 101 PHE A O 1
ATOM 765 N N . LYS A 1 102 ? 42.774 -13.633 -10.361 1.00 96.31 102 LYS A N 1
ATOM 766 C CA . LYS A 1 102 ? 42.974 -14.654 -11.401 1.00 96.31 102 LYS A CA 1
ATOM 767 C C . LYS A 1 102 ? 42.390 -14.126 -12.718 1.00 96.31 102 LYS A C 1
ATOM 769 O O . LYS A 1 102 ? 41.267 -14.473 -13.071 1.00 96.31 102 LYS A O 1
ATOM 774 N N . ALA A 1 103 ? 43.116 -13.221 -13.371 1.00 97.50 103 ALA A N 1
ATOM 775 C CA . ALA A 1 103 ? 42.671 -12.556 -14.592 1.00 97.50 103 ALA A CA 1
ATOM 776 C C . ALA A 1 103 ? 43.177 -13.275 -15.852 1.00 97.50 103 ALA A C 1
ATOM 778 O O . ALA A 1 103 ? 44.380 -13.507 -15.985 1.00 97.50 103 ALA A O 1
ATOM 779 N N . THR A 1 104 ? 42.282 -13.593 -16.787 1.00 97.31 104 THR A N 1
ATOM 780 C CA . THR A 1 104 ? 42.611 -14.263 -18.060 1.00 97.31 104 THR A CA 1
ATOM 781 C C . THR A 1 104 ? 42.003 -13.543 -19.263 1.00 97.31 104 THR A C 1
ATOM 783 O O . THR A 1 104 ? 41.006 -12.834 -19.148 1.00 97.31 104 THR A O 1
ATOM 786 N N . GLY A 1 105 ? 42.624 -13.701 -20.434 1.00 97.75 105 GLY A N 1
ATOM 787 C CA . GLY A 1 105 ? 42.025 -13.285 -21.703 1.00 97.75 105 GLY A CA 1
ATOM 788 C C . GLY A 1 105 ? 41.074 -14.360 -22.224 1.00 97.75 105 GLY A C 1
ATOM 789 O O . GLY A 1 105 ? 41.387 -15.544 -22.100 1.00 97.75 105 GLY A O 1
ATOM 790 N N . ASN A 1 106 ? 39.945 -13.956 -22.803 1.00 96.94 106 ASN A N 1
ATOM 791 C CA . ASN A 1 106 ? 39.046 -14.845 -23.537 1.00 96.94 106 ASN A CA 1
ATOM 792 C C . ASN A 1 106 ? 39.033 -14.438 -25.019 1.00 96.94 106 ASN A C 1
ATOM 794 O O . ASN A 1 106 ? 38.438 -13.428 -25.407 1.00 96.94 106 ASN A O 1
ATOM 798 N N . ASP A 1 107 ? 39.742 -15.209 -25.842 1.00 96.44 107 ASP A N 1
ATOM 799 C CA . ASP A 1 107 ? 39.929 -15.002 -27.282 1.00 96.44 107 ASP A CA 1
ATOM 800 C C . ASP A 1 107 ? 38.767 -15.524 -28.143 1.00 96.44 107 ASP A C 1
ATOM 802 O O . ASP A 1 107 ? 38.730 -15.259 -29.343 1.00 96.44 107 ASP A O 1
ATOM 806 N N . THR A 1 108 ? 37.783 -16.183 -27.524 1.00 95.44 108 THR A N 1
ATOM 807 C CA . THR A 1 108 ? 36.561 -16.689 -28.178 1.00 95.44 108 THR A CA 1
ATOM 808 C C . THR A 1 108 ? 35.296 -15.906 -27.820 1.00 95.44 108 THR A C 1
ATOM 810 O O . THR A 1 108 ? 34.227 -16.202 -28.347 1.00 95.44 108 THR A O 1
ATOM 813 N N . PHE A 1 109 ? 35.388 -14.914 -26.926 1.00 96.00 109 PHE A N 1
ATOM 814 C CA . PHE A 1 109 ? 34.220 -14.170 -26.459 1.00 96.00 109 PHE A CA 1
ATOM 815 C C . PHE A 1 109 ? 33.574 -13.340 -27.581 1.00 96.00 109 PHE A C 1
ATOM 817 O O . PHE A 1 109 ? 34.230 -12.533 -28.242 1.00 96.00 109 PHE A O 1
ATOM 824 N N . GLU A 1 110 ? 32.266 -13.521 -27.741 1.00 96.31 110 GLU A N 1
ATOM 825 C CA . GLU A 1 110 ? 31.394 -12.799 -28.669 1.00 96.31 110 GLU A CA 1
ATOM 826 C C . GLU A 1 110 ? 30.657 -11.692 -27.910 1.00 96.31 110 GLU A C 1
ATOM 828 O O . GLU A 1 110 ? 30.192 -11.915 -26.792 1.00 96.31 110 GLU A O 1
ATOM 833 N N . TRP A 1 111 ? 30.530 -10.491 -28.481 1.00 96.38 111 TRP A N 1
ATOM 834 C CA . TRP A 1 111 ? 29.990 -9.362 -27.716 1.00 96.38 111 TRP A CA 1
ATOM 835 C C . TRP A 1 111 ? 28.486 -9.526 -27.472 1.00 96.38 111 TRP A C 1
ATOM 837 O O . TRP A 1 111 ? 27.728 -9.856 -28.389 1.00 96.38 111 TRP A O 1
ATOM 847 N N . ILE A 1 112 ? 28.061 -9.257 -26.235 1.00 95.06 112 ILE A N 1
ATOM 848 C CA . ILE A 1 112 ? 26.669 -9.376 -25.789 1.00 95.06 112 ILE A CA 1
ATOM 849 C C . ILE A 1 112 ? 25.973 -8.003 -25.836 1.00 95.06 112 ILE A C 1
ATOM 851 O O . ILE A 1 112 ? 26.613 -6.945 -25.862 1.00 95.06 112 ILE A O 1
ATOM 855 N N . HIS A 1 113 ? 24.646 -8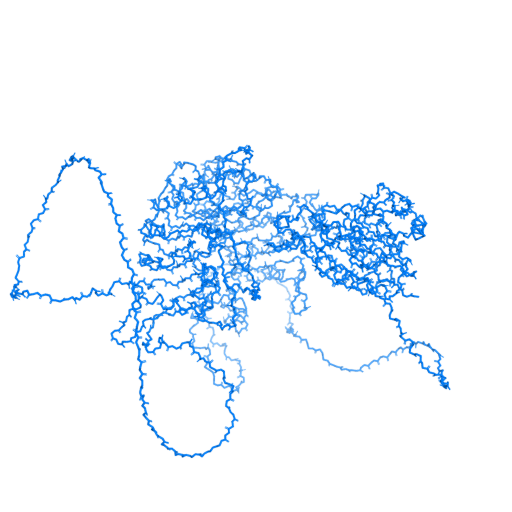.035 -25.959 1.00 93.38 113 HIS A N 1
ATOM 856 C CA . HIS A 1 113 ? 23.808 -6.870 -26.225 1.00 93.38 113 HIS A CA 1
ATOM 857 C C . HIS A 1 113 ? 23.870 -5.796 -25.135 1.00 93.38 113 HIS A C 1
ATOM 859 O O . HIS A 1 113 ? 23.888 -4.624 -25.485 1.00 93.38 113 HIS A O 1
ATOM 865 N N . ASP A 1 114 ? 23.999 -6.157 -23.858 1.00 94.06 114 ASP A N 1
ATOM 866 C CA . ASP A 1 114 ? 24.215 -5.224 -22.738 1.00 94.06 114 ASP A CA 1
ATOM 867 C C . ASP A 1 114 ? 25.377 -4.243 -22.971 1.00 94.06 114 ASP A C 1
ATOM 869 O O . ASP A 1 114 ? 25.307 -3.083 -22.556 1.00 94.06 114 ASP A O 1
ATOM 873 N N . VAL A 1 115 ? 26.425 -4.686 -23.673 1.00 95.69 115 VAL A N 1
ATOM 874 C CA . VAL A 1 115 ? 27.572 -3.861 -24.061 1.00 95.69 115 VAL A CA 1
ATOM 875 C C . VAL A 1 115 ? 27.348 -3.151 -25.394 1.00 95.69 115 VAL A C 1
ATOM 877 O O . VAL A 1 115 ? 27.416 -1.920 -25.453 1.00 95.69 115 VAL A O 1
ATOM 880 N N . TYR A 1 116 ? 27.107 -3.883 -26.488 1.00 94.88 116 TYR A N 1
ATOM 881 C CA . TYR A 1 116 ? 27.107 -3.238 -27.807 1.00 94.88 116 TYR A CA 1
ATOM 882 C C . TYR A 1 116 ? 25.874 -2.357 -28.056 1.00 94.88 116 TYR A C 1
ATOM 884 O O . TYR A 1 116 ? 25.957 -1.453 -28.882 1.00 94.88 116 TYR A O 1
ATOM 892 N N . LEU A 1 117 ? 24.759 -2.559 -27.341 1.00 95.06 117 LEU A N 1
ATOM 893 C CA . LEU A 1 117 ? 23.587 -1.675 -27.387 1.00 95.06 117 LEU A CA 1
ATOM 894 C C . LEU A 1 117 ? 23.962 -0.264 -26.942 1.00 95.06 117 LEU A C 1
ATOM 896 O O . LEU A 1 117 ? 23.713 0.699 -27.670 1.00 95.06 117 LEU A O 1
ATOM 900 N N . ILE A 1 118 ? 24.630 -0.160 -25.788 1.00 96.38 118 ILE A N 1
ATOM 901 C CA . ILE A 1 118 ? 25.142 1.106 -25.263 1.00 96.38 118 ILE A CA 1
ATOM 902 C C . ILE A 1 118 ? 26.101 1.730 -26.276 1.00 96.38 118 ILE A C 1
ATOM 904 O O . ILE A 1 118 ? 25.922 2.887 -26.636 1.00 96.38 118 ILE A O 1
ATOM 908 N N . LEU A 1 119 ? 27.064 0.967 -26.807 1.00 97.56 119 LEU A N 1
ATOM 909 C CA . LEU A 1 119 ? 28.044 1.494 -27.766 1.00 97.56 119 LEU A CA 1
ATOM 910 C C . LEU A 1 119 ? 27.401 1.999 -29.067 1.00 97.56 119 LEU A C 1
ATOM 912 O O . LEU A 1 119 ? 27.806 3.050 -29.550 1.00 97.56 119 LEU A O 1
ATOM 916 N N . ILE A 1 120 ? 26.398 1.304 -29.615 1.00 96.25 120 ILE A N 1
ATOM 917 C CA . ILE A 1 120 ? 25.675 1.731 -30.828 1.00 96.25 120 ILE A CA 1
ATOM 918 C C . ILE A 1 120 ? 24.906 3.032 -30.582 1.00 96.25 120 ILE A C 1
ATOM 920 O O . ILE A 1 120 ? 24.937 3.931 -31.418 1.00 96.25 120 ILE A O 1
ATOM 924 N N . ARG A 1 121 ? 24.207 3.156 -29.447 1.00 95.75 121 ARG A N 1
ATOM 925 C CA . ARG A 1 121 ? 23.411 4.358 -29.140 1.00 95.75 121 ARG A CA 1
ATOM 926 C C . ARG A 1 121 ? 24.282 5.540 -28.700 1.00 95.75 121 ARG A C 1
ATOM 928 O O . ARG A 1 121 ? 23.951 6.679 -29.013 1.00 95.75 121 ARG A O 1
ATOM 935 N N . MET A 1 122 ? 25.396 5.269 -28.021 1.00 97.38 122 MET A N 1
ATOM 936 C CA . MET A 1 122 ? 26.371 6.257 -27.552 1.00 97.38 122 MET A CA 1
ATOM 937 C C . MET A 1 122 ? 27.278 6.770 -28.680 1.00 97.38 122 MET A C 1
ATOM 939 O O . MET A 1 122 ? 27.546 7.964 -28.747 1.00 97.38 122 MET A O 1
ATOM 943 N N . PHE A 1 123 ? 27.720 5.894 -29.589 1.00 97.50 123 PHE A N 1
ATOM 944 C CA . PHE A 1 123 ? 28.676 6.211 -30.657 1.00 97.50 123 PHE A CA 1
ATOM 945 C C . PHE A 1 123 ? 28.179 5.750 -32.046 1.00 97.50 123 PHE A C 1
ATOM 947 O O . PHE A 1 123 ? 28.865 4.987 -32.726 1.00 97.50 123 PHE A O 1
ATOM 954 N N . PRO A 1 124 ? 27.016 6.225 -32.533 1.00 94.75 124 PRO A N 1
ATOM 955 C CA . PRO A 1 124 ? 26.335 5.659 -33.708 1.00 94.75 124 PRO A CA 1
ATOM 956 C C . PRO A 1 124 ? 27.156 5.654 -35.008 1.00 94.75 124 PRO A C 1
ATOM 958 O O . PRO A 1 124 ? 26.890 4.849 -35.897 1.00 94.75 124 PRO A O 1
ATOM 961 N N . ASN A 1 125 ? 28.161 6.526 -35.126 1.00 93.56 125 ASN A N 1
ATOM 962 C CA . ASN A 1 125 ? 28.998 6.636 -36.322 1.00 93.56 125 ASN A CA 1
ATOM 963 C C . ASN A 1 125 ? 30.127 5.588 -36.384 1.00 93.56 125 ASN A C 1
ATOM 965 O O . ASN A 1 125 ? 30.478 5.140 -37.475 1.00 93.56 125 ASN A O 1
ATOM 969 N N . ALA A 1 126 ? 30.738 5.240 -35.245 1.00 94.38 126 ALA A N 1
ATOM 970 C CA . ALA A 1 126 ? 31.889 4.338 -35.176 1.00 94.38 126 ALA A CA 1
ATOM 971 C C . ALA A 1 126 ? 32.164 3.884 -33.734 1.00 94.38 126 ALA A C 1
ATOM 973 O O . ALA A 1 126 ? 32.201 4.707 -32.821 1.00 94.38 126 ALA A O 1
ATOM 974 N N . CYS A 1 127 ? 32.469 2.597 -33.547 1.00 97.12 127 CYS A N 1
ATOM 975 C CA . CYS A 1 127 ? 32.870 2.072 -32.245 1.00 97.12 127 CYS A CA 1
ATOM 976 C C . CYS A 1 127 ? 34.258 2.606 -31.837 1.00 97.12 127 CYS A C 1
ATOM 978 O O . CYS A 1 127 ? 35.232 2.367 -32.565 1.00 97.12 127 CYS A O 1
ATOM 980 N N . PRO A 1 128 ? 34.404 3.272 -30.674 1.00 97.50 128 PRO A N 1
ATOM 981 C CA . PRO A 1 128 ? 35.723 3.573 -30.126 1.00 97.50 128 PRO A CA 1
ATOM 982 C C . PRO A 1 128 ? 36.454 2.268 -29.757 1.00 97.50 128 PRO A C 1
ATOM 984 O O . PRO A 1 128 ? 35.792 1.242 -29.552 1.00 97.50 128 PRO A O 1
ATOM 987 N N . PRO A 1 129 ? 37.796 2.284 -29.637 1.00 98.31 129 PRO A N 1
ATOM 988 C CA . PRO A 1 129 ? 38.550 1.150 -29.107 1.00 98.31 129 PRO A CA 1
ATOM 989 C C . PRO A 1 129 ? 37.962 0.739 -27.755 1.00 98.31 129 PRO A C 1
ATOM 991 O O . PRO A 1 129 ? 37.837 1.575 -26.861 1.00 98.31 129 PRO A O 1
ATOM 994 N N . THR A 1 130 ? 37.511 -0.508 -27.625 1.00 98.69 130 THR A N 1
ATOM 995 C CA . THR A 1 130 ? 36.752 -0.952 -26.449 1.00 98.69 130 THR A CA 1
ATOM 996 C C . THR A 1 130 ? 37.295 -2.257 -25.880 1.00 98.69 130 THR A C 1
ATOM 998 O O . THR A 1 130 ? 37.519 -3.228 -26.602 1.00 98.69 130 THR A O 1
ATOM 1001 N N . THR A 1 131 ? 37.456 -2.290 -24.559 1.00 98.69 131 THR A N 1
ATOM 1002 C CA . THR A 1 131 ? 37.798 -3.474 -23.769 1.00 98.69 131 THR A CA 1
ATOM 1003 C C . THR A 1 131 ? 36.605 -3.865 -22.900 1.00 98.69 131 THR A C 1
ATOM 1005 O O . THR A 1 131 ? 36.094 -3.038 -22.143 1.00 98.69 131 THR A O 1
ATOM 1008 N N . ILE A 1 132 ? 36.185 -5.131 -22.970 1.00 98.56 132 ILE A N 1
ATOM 1009 C CA . ILE A 1 132 ? 35.115 -5.678 -22.123 1.00 98.56 132 ILE A CA 1
ATOM 1010 C C . ILE A 1 132 ? 35.729 -6.480 -20.976 1.00 98.56 132 ILE A C 1
ATOM 1012 O O . ILE A 1 132 ? 36.607 -7.316 -21.203 1.00 98.56 132 ILE A O 1
ATOM 1016 N N . ILE A 1 133 ? 35.244 -6.236 -19.761 1.00 98.44 133 ILE A N 1
ATOM 1017 C CA . ILE A 1 133 ? 35.584 -6.958 -18.533 1.00 98.44 133 ILE A CA 1
ATOM 1018 C C . ILE A 1 133 ? 34.376 -7.810 -18.119 1.00 98.44 133 ILE A C 1
ATOM 1020 O O . ILE A 1 133 ? 33.256 -7.298 -18.075 1.00 98.44 133 ILE A O 1
ATOM 1024 N N . SER A 1 134 ? 34.583 -9.086 -17.792 1.00 98.00 134 SER A N 1
ATOM 1025 C CA . SER A 1 134 ? 33.516 -9.948 -17.274 1.00 98.00 134 SER A CA 1
ATOM 1026 C C . SER A 1 134 ? 33.141 -9.576 -15.835 1.00 98.00 134 SER A C 1
ATOM 1028 O O . SER A 1 134 ? 33.977 -9.123 -15.050 1.00 98.00 134 SER A O 1
ATOM 1030 N N . SER A 1 135 ? 31.908 -9.876 -15.435 1.00 97.19 135 SER A N 1
ATOM 1031 C CA . SER A 1 135 ? 31.585 -10.073 -14.018 1.00 97.19 135 SER A CA 1
ATOM 1032 C C . SER A 1 135 ? 32.149 -11.420 -13.519 1.00 97.19 135 SER A C 1
ATOM 1034 O O . SER A 1 135 ? 32.712 -12.208 -14.290 1.00 97.19 135 SER A O 1
ATOM 1036 N N . ASN A 1 136 ? 32.013 -11.707 -12.225 1.00 96.81 136 ASN A N 1
ATOM 1037 C CA . ASN A 1 136 ? 32.270 -13.016 -11.627 1.00 96.81 136 ASN A CA 1
ATOM 1038 C C . ASN A 1 136 ? 30.947 -13.633 -11.143 1.00 96.81 136 ASN A C 1
ATOM 1040 O O . ASN A 1 136 ? 30.201 -13.002 -10.396 1.00 96.81 136 ASN A O 1
ATOM 1044 N N . ALA A 1 137 ? 30.699 -14.895 -11.500 1.00 94.94 137 ALA A N 1
ATOM 1045 C CA . ALA A 1 137 ? 29.434 -15.604 -11.285 1.00 94.94 137 ALA A CA 1
ATOM 1046 C C . ALA A 1 137 ? 29.081 -15.905 -9.812 1.00 94.94 137 ALA A C 1
ATOM 1048 O O . ALA A 1 137 ? 28.032 -16.488 -9.544 1.00 94.94 137 ALA A O 1
ATOM 1049 N N . ARG A 1 138 ? 29.939 -15.549 -8.843 1.00 94.88 138 ARG A N 1
ATOM 1050 C CA . ARG A 1 138 ? 29.581 -15.542 -7.411 1.00 94.88 138 ARG A CA 1
ATOM 1051 C C . ARG A 1 138 ? 28.895 -14.249 -6.973 1.00 94.88 138 ARG A C 1
ATOM 1053 O O . ARG A 1 138 ? 28.379 -14.206 -5.862 1.00 94.88 138 ARG A O 1
ATOM 1060 N N . TYR A 1 139 ? 28.947 -13.208 -7.807 1.00 95.19 139 TYR A N 1
ATOM 1061 C CA . TYR A 1 139 ? 28.348 -11.894 -7.571 1.00 95.19 139 TYR A CA 1
ATOM 1062 C C . TYR A 1 139 ? 28.730 -11.258 -6.217 1.00 95.19 139 TYR A C 1
ATOM 1064 O O . TYR A 1 139 ? 27.950 -10.540 -5.596 1.00 95.19 139 TYR A O 1
ATOM 1072 N N . ASP A 1 140 ? 29.964 -11.508 -5.755 1.00 95.69 140 ASP A N 1
ATOM 1073 C CA . ASP A 1 140 ? 30.503 -10.889 -4.539 1.00 95.69 140 ASP A CA 1
ATOM 1074 C C . ASP A 1 140 ? 30.662 -9.371 -4.760 1.00 95.69 140 ASP A C 1
ATOM 1076 O O . ASP A 1 140 ? 31.424 -8.955 -5.648 1.00 95.69 140 ASP A O 1
ATOM 1080 N N . PRO A 1 141 ? 29.995 -8.517 -3.961 1.00 96.50 141 PRO A N 1
ATOM 1081 C CA . PRO A 1 141 ? 30.063 -7.078 -4.153 1.00 96.50 141 PRO A CA 1
ATOM 1082 C C . PRO A 1 141 ? 31.451 -6.484 -3.938 1.00 96.50 141 PRO A C 1
ATOM 1084 O O . PRO A 1 141 ? 31.834 -5.529 -4.618 1.00 96.50 141 PRO A O 1
ATOM 1087 N N . HIS A 1 142 ? 32.220 -7.032 -3.000 1.00 95.88 142 HIS A N 1
ATOM 1088 C CA . HIS A 1 142 ? 33.553 -6.539 -2.681 1.00 95.88 142 HIS A CA 1
ATOM 1089 C C . HIS A 1 142 ? 34.559 -6.920 -3.769 1.00 95.88 142 HIS A C 1
ATOM 1091 O O . HIS A 1 142 ? 35.462 -6.132 -4.062 1.00 95.88 142 HIS A O 1
ATOM 1097 N N . TYR A 1 143 ? 34.364 -8.069 -4.423 1.00 96.69 143 TYR A N 1
ATOM 1098 C CA . TYR A 1 143 ? 35.141 -8.468 -5.597 1.00 96.69 143 TYR A CA 1
ATOM 1099 C C . TYR A 1 143 ? 34.982 -7.445 -6.730 1.00 96.69 143 TYR A C 1
ATOM 1101 O O . TYR A 1 143 ? 35.969 -6.854 -7.169 1.00 96.69 143 TYR A O 1
ATOM 1109 N N . HIS A 1 144 ? 33.744 -7.149 -7.139 1.00 97.88 144 HIS A N 1
ATOM 1110 C CA . HIS A 1 144 ? 33.457 -6.219 -8.240 1.00 97.88 144 HIS A CA 1
ATOM 1111 C C . HIS A 1 144 ? 33.879 -4.774 -7.922 1.00 97.88 144 HIS A C 1
ATOM 1113 O O . HIS A 1 144 ? 34.457 -4.097 -8.776 1.00 97.88 144 HIS A O 1
ATOM 1119 N N . MET A 1 145 ? 33.723 -4.322 -6.670 1.00 97.06 145 MET A N 1
ATOM 1120 C CA . MET A 1 145 ? 34.291 -3.040 -6.226 1.00 97.06 145 MET A CA 1
ATOM 1121 C C . MET A 1 145 ? 35.817 -2.994 -6.326 1.00 97.06 145 MET A C 1
ATOM 1123 O O . MET A 1 145 ? 36.375 -1.980 -6.752 1.00 97.06 145 MET A O 1
ATOM 1127 N N . LYS A 1 146 ? 36.513 -4.074 -5.951 1.00 97.75 146 LYS A N 1
ATOM 1128 C CA . LYS A 1 146 ? 37.975 -4.139 -6.044 1.00 97.75 146 LYS A CA 1
ATOM 1129 C C . LYS A 1 146 ? 38.442 -4.157 -7.507 1.00 97.75 146 LYS A C 1
ATOM 1131 O O . LYS A 1 146 ? 39.452 -3.525 -7.815 1.00 97.75 146 LYS A O 1
ATOM 1136 N N . VAL A 1 147 ? 37.700 -4.795 -8.417 1.00 98.31 147 VAL A N 1
ATOM 1137 C CA . VAL A 1 147 ? 37.954 -4.741 -9.873 1.00 98.31 147 VAL A CA 1
ATOM 1138 C C . VAL A 1 147 ? 37.869 -3.294 -10.374 1.00 98.31 147 VAL A C 1
ATOM 1140 O O . VAL A 1 147 ? 38.811 -2.804 -10.996 1.00 98.31 147 VAL A O 1
ATOM 1143 N N . GLY A 1 148 ? 36.798 -2.572 -10.025 1.00 98.06 148 GLY A N 1
ATOM 1144 C CA . GLY A 1 148 ? 36.625 -1.161 -10.391 1.00 98.06 148 GLY A CA 1
ATOM 1145 C C . GLY A 1 148 ? 37.704 -0.240 -9.815 1.00 98.06 148 GLY A C 1
ATOM 1146 O O . GLY A 1 148 ? 38.262 0.585 -10.534 1.00 98.06 148 GLY A O 1
ATOM 1147 N N . SER A 1 149 ? 38.056 -0.421 -8.537 1.00 98.00 149 SER A N 1
ATOM 1148 C CA . SER A 1 149 ? 39.165 0.293 -7.878 1.00 98.00 149 SER A CA 1
ATOM 1149 C C . SER A 1 149 ? 40.500 0.048 -8.595 1.00 98.00 149 SER A C 1
ATOM 1151 O O . SER A 1 149 ? 41.241 0.994 -8.850 1.00 98.00 149 SER A O 1
ATOM 1153 N N . THR A 1 150 ? 40.769 -1.195 -9.009 1.00 98.44 150 THR A N 1
ATOM 1154 C CA . THR A 1 150 ? 42.005 -1.570 -9.718 1.00 98.44 150 THR A CA 1
ATOM 1155 C C . THR A 1 150 ? 42.095 -0.918 -11.099 1.00 98.44 150 THR A C 1
ATOM 1157 O O . THR A 1 150 ? 43.140 -0.385 -11.469 1.00 98.44 150 THR A O 1
ATOM 1160 N N . LEU A 1 151 ? 40.998 -0.913 -11.865 1.00 98.31 151 LEU A N 1
ATOM 1161 C CA . LEU A 1 151 ? 40.974 -0.322 -13.208 1.00 98.31 151 LEU A CA 1
ATOM 1162 C C . LEU A 1 151 ? 40.815 1.210 -13.205 1.00 98.31 151 LEU A C 1
ATOM 1164 O O . LEU A 1 151 ? 41.041 1.841 -14.239 1.00 98.31 151 LEU A O 1
ATOM 1168 N N . ARG A 1 152 ? 40.526 1.837 -12.050 1.00 96.75 152 ARG A N 1
ATOM 1169 C CA . ARG A 1 152 ? 40.374 3.299 -11.887 1.00 96.75 152 ARG A CA 1
ATOM 1170 C C . ARG A 1 152 ? 41.508 4.105 -12.516 1.00 96.75 152 ARG A C 1
ATOM 1172 O O . ARG A 1 152 ? 41.253 5.187 -13.039 1.00 96.75 152 ARG A O 1
ATOM 1179 N N . GLN A 1 153 ? 42.749 3.609 -12.484 1.00 95.69 153 GLN A N 1
ATOM 1180 C CA . GLN A 1 153 ? 43.893 4.335 -13.047 1.00 95.69 153 GLN A CA 1
ATOM 1181 C C . GLN A 1 153 ? 43.722 4.688 -14.533 1.00 95.69 153 GLN A C 1
ATOM 1183 O O . GLN A 1 153 ? 44.213 5.730 -14.962 1.00 95.69 153 GLN A O 1
ATOM 1188 N N . LEU A 1 154 ? 42.957 3.898 -15.295 1.00 97.19 154 LEU A N 1
ATOM 1189 C CA . LEU A 1 154 ? 42.704 4.137 -16.716 1.00 97.19 154 LEU A CA 1
ATOM 1190 C C . LEU A 1 154 ? 41.913 5.443 -16.951 1.00 97.19 154 LEU A C 1
ATOM 1192 O O . LEU A 1 154 ? 42.096 6.087 -17.984 1.00 97.19 154 LEU A O 1
ATOM 1196 N N . ARG A 1 155 ? 41.160 5.934 -15.949 1.00 96.44 155 ARG A N 1
ATOM 1197 C CA . ARG A 1 155 ? 40.541 7.277 -15.964 1.00 96.44 155 ARG A CA 1
ATOM 1198 C C . ARG A 1 155 ? 41.569 8.407 -16.043 1.00 96.44 155 ARG A C 1
ATOM 1200 O O . ARG A 1 155 ? 41.292 9.445 -16.630 1.00 96.44 155 ARG A O 1
ATOM 1207 N N . ARG A 1 156 ? 42.766 8.226 -15.465 1.00 94.38 156 ARG A N 1
ATOM 1208 C CA . ARG A 1 156 ? 43.884 9.190 -15.569 1.00 94.38 156 ARG A CA 1
ATOM 1209 C C . ARG A 1 156 ? 44.591 9.103 -16.922 1.00 94.38 156 ARG A C 1
ATOM 1211 O O . ARG A 1 156 ? 45.262 10.046 -17.327 1.00 94.38 156 ARG A O 1
ATOM 1218 N N . GLU A 1 157 ? 44.443 7.973 -17.610 1.00 95.31 157 GLU A N 1
ATOM 1219 C CA . GLU A 1 157 ? 45.025 7.699 -18.925 1.00 95.31 157 GLU A CA 1
ATOM 1220 C C . GLU A 1 157 ? 44.101 8.139 -20.088 1.00 95.31 157 GLU A C 1
ATOM 1222 O O . GLU A 1 157 ? 44.473 7.947 -21.244 1.00 95.31 157 GLU A O 1
ATOM 1227 N N . ASN A 1 158 ? 42.962 8.786 -19.795 1.00 95.62 158 ASN A N 1
ATOM 1228 C CA . ASN A 1 158 ? 41.885 9.210 -20.712 1.00 95.62 158 ASN A CA 1
ATOM 1229 C C . ASN A 1 158 ? 41.046 8.072 -21.336 1.00 95.62 158 ASN A C 1
ATOM 1231 O O . ASN A 1 158 ? 40.588 8.189 -22.475 1.00 95.62 158 ASN A O 1
ATOM 1235 N N . TYR A 1 159 ? 40.829 6.978 -20.597 1.00 98.06 159 TYR A N 1
ATOM 1236 C CA . TYR A 1 159 ? 39.793 5.986 -20.918 1.00 98.06 159 TYR A CA 1
ATOM 1237 C C . TYR A 1 159 ? 38.476 6.308 -20.208 1.00 98.06 159 TYR A C 1
ATOM 1239 O O . TYR A 1 159 ? 38.467 6.781 -19.068 1.00 98.06 159 TYR A O 1
ATOM 1247 N N . LEU A 1 160 ? 37.360 6.003 -20.866 1.00 98.31 160 LEU A N 1
ATOM 1248 C CA . LEU A 1 160 ? 36.025 6.103 -20.285 1.00 98.31 160 LEU A CA 1
ATOM 1249 C C . LEU A 1 160 ? 35.646 4.775 -19.618 1.00 98.31 160 LEU A C 1
ATOM 1251 O O . LEU A 1 160 ? 35.710 3.734 -20.269 1.00 98.31 160 LEU A O 1
ATOM 1255 N N . ILE A 1 161 ? 35.249 4.797 -18.342 1.00 98.62 161 ILE A N 1
ATOM 1256 C CA . ILE A 1 161 ? 34.782 3.592 -17.637 1.00 98.62 161 ILE A CA 1
ATOM 1257 C C . ILE A 1 161 ? 33.251 3.574 -17.609 1.00 98.62 161 ILE A C 1
ATOM 1259 O O . ILE A 1 161 ? 32.623 4.561 -17.219 1.00 98.62 161 ILE A O 1
ATOM 1263 N N . ILE A 1 162 ? 32.660 2.443 -18.000 1.00 98.75 162 ILE A N 1
ATOM 1264 C CA . ILE A 1 162 ? 31.207 2.236 -18.036 1.00 98.75 162 ILE A CA 1
ATOM 1265 C C . ILE A 1 162 ? 30.849 0.930 -17.312 1.00 98.75 162 ILE A C 1
ATOM 1267 O O . ILE A 1 162 ? 31.431 -0.120 -17.575 1.00 98.75 162 ILE A O 1
ATOM 1271 N N . GLY A 1 163 ? 29.869 0.973 -16.413 1.00 98.56 163 GLY A N 1
ATOM 1272 C CA . GLY A 1 163 ? 29.140 -0.213 -15.964 1.00 98.56 163 GLY A CA 1
ATOM 1273 C C . GLY A 1 163 ? 27.773 -0.246 -16.636 1.00 98.56 163 GLY A C 1
ATOM 1274 O O . GLY A 1 163 ? 27.022 0.718 -16.498 1.00 98.56 163 GLY A O 1
ATOM 1275 N N . THR A 1 164 ? 27.451 -1.330 -17.343 1.00 97.81 164 THR A N 1
ATOM 1276 C CA . THR A 1 164 ? 26.143 -1.543 -17.979 1.00 97.81 164 THR A CA 1
ATOM 1277 C C . THR A 1 164 ? 25.374 -2.662 -17.268 1.00 97.81 164 THR A C 1
ATOM 1279 O O . THR A 1 164 ? 25.844 -3.793 -17.181 1.00 97.81 164 THR A O 1
ATOM 1282 N N . GLY A 1 165 ? 24.212 -2.334 -16.699 1.00 95.81 165 GLY A N 1
ATOM 1283 C CA . GLY A 1 165 ? 23.438 -3.222 -15.819 1.00 95.81 165 GLY A CA 1
ATOM 1284 C C . GLY A 1 165 ? 21.982 -2.775 -15.673 1.00 95.81 165 GLY A C 1
ATOM 1285 O O . GLY A 1 165 ? 21.352 -2.425 -16.666 1.00 95.81 165 GLY A O 1
ATOM 1286 N N . GLY A 1 166 ? 21.452 -2.742 -14.447 1.00 94.12 166 GLY A N 1
ATOM 1287 C CA . GLY A 1 166 ? 20.111 -2.214 -14.169 1.00 94.12 166 GLY A CA 1
ATOM 1288 C C . GLY A 1 166 ? 19.951 -1.660 -12.752 1.00 94.12 166 GLY A C 1
ATOM 1289 O O . GLY A 1 166 ? 20.495 -2.216 -11.799 1.00 94.12 166 GLY A O 1
ATOM 1290 N N . ALA A 1 167 ? 19.195 -0.569 -12.594 1.00 94.19 167 ALA A N 1
ATOM 1291 C CA . ALA A 1 167 ? 18.840 -0.032 -11.279 1.00 94.19 167 ALA A CA 1
ATOM 1292 C C . ALA A 1 167 ? 17.737 -0.871 -10.611 1.00 94.19 167 ALA A C 1
ATOM 1294 O O . ALA A 1 167 ? 17.887 -1.270 -9.458 1.00 94.19 167 ALA A O 1
ATOM 1295 N N . VAL A 1 168 ? 16.683 -1.211 -11.359 1.00 97.75 168 VAL A N 1
ATOM 1296 C CA . VAL A 1 168 ? 15.673 -2.223 -11.000 1.00 97.75 168 VAL A CA 1
ATOM 1297 C C . VAL A 1 168 ? 15.552 -3.178 -12.181 1.00 97.75 168 VAL A C 1
ATOM 1299 O O . VAL A 1 168 ? 15.200 -2.740 -13.275 1.00 97.75 168 VAL A O 1
ATOM 1302 N N . HIS A 1 169 ? 15.858 -4.460 -11.980 1.00 96.06 169 HIS A N 1
ATOM 1303 C CA . HIS A 1 169 ? 15.873 -5.460 -13.043 1.00 96.06 169 HIS A CA 1
ATOM 1304 C C . HIS A 1 169 ? 15.449 -6.851 -12.534 1.00 96.06 169 HIS A C 1
ATOM 1306 O O . HIS A 1 169 ? 16.266 -7.737 -12.266 1.00 96.06 169 HIS A O 1
ATOM 1312 N N . ASN A 1 170 ? 14.134 -7.069 -12.440 1.00 96.38 170 ASN A N 1
ATOM 1313 C CA . ASN A 1 170 ? 13.561 -8.376 -12.124 1.00 96.38 170 ASN A CA 1
ATOM 1314 C C . ASN A 1 170 ? 12.555 -8.819 -13.193 1.00 96.38 170 ASN A C 1
ATOM 1316 O O . ASN A 1 170 ? 11.364 -8.514 -13.137 1.00 96.38 170 ASN A O 1
ATOM 1320 N N . LEU A 1 171 ? 13.039 -9.617 -14.146 1.00 91.12 171 LEU A N 1
ATOM 1321 C CA . LEU A 1 171 ? 12.240 -10.142 -15.255 1.00 91.12 171 LEU A CA 1
ATOM 1322 C C . LEU A 1 171 ? 11.047 -11.013 -14.810 1.00 91.12 171 LEU A C 1
ATOM 1324 O O . LEU A 1 171 ? 10.065 -11.098 -15.548 1.00 91.12 171 LEU A O 1
ATOM 1328 N N . TYR A 1 172 ? 11.093 -11.610 -13.611 1.00 91.88 172 TYR A N 1
ATOM 1329 C CA . TYR A 1 172 ? 9.985 -12.387 -13.034 1.00 91.88 172 TYR A CA 1
ATOM 1330 C C . TYR A 1 172 ? 8.880 -11.509 -12.428 1.00 91.88 172 TYR A C 1
ATOM 1332 O O . TYR A 1 172 ? 7.755 -11.976 -12.265 1.00 91.88 172 TYR A O 1
ATOM 1340 N N . ARG A 1 173 ? 9.193 -10.252 -12.085 1.00 93.00 173 ARG A N 1
ATOM 1341 C CA . ARG A 1 173 ? 8.244 -9.245 -11.574 1.00 93.00 173 ARG A CA 1
ATOM 1342 C C . ARG A 1 173 ? 7.776 -8.256 -12.653 1.00 93.00 173 ARG A C 1
ATOM 1344 O O . ARG A 1 173 ? 6.883 -7.454 -12.396 1.00 93.00 173 ARG A O 1
ATOM 1351 N N . ASN A 1 174 ? 8.355 -8.298 -13.852 1.00 92.69 174 ASN A N 1
ATOM 1352 C CA . ASN A 1 174 ? 7.966 -7.452 -14.982 1.00 92.69 174 ASN A CA 1
ATOM 1353 C C . ASN A 1 174 ? 6.640 -7.884 -15.629 1.00 92.69 174 ASN A C 1
ATOM 1355 O O . ASN A 1 174 ? 6.295 -9.067 -15.683 1.00 92.69 174 ASN A O 1
ATOM 1359 N N . ARG A 1 175 ? 5.916 -6.915 -16.199 1.00 90.88 175 ARG A N 1
ATOM 1360 C CA . ARG A 1 175 ? 4.656 -7.129 -16.920 1.00 90.88 175 ARG A CA 1
ATOM 1361 C C . ARG A 1 175 ? 4.907 -7.171 -18.424 1.00 90.88 175 ARG A C 1
ATOM 1363 O O . ARG A 1 175 ? 5.008 -6.151 -19.097 1.00 90.88 175 ARG A O 1
ATOM 1370 N N . TRP A 1 176 ? 4.972 -8.387 -18.955 1.00 90.31 176 TRP A N 1
ATOM 1371 C CA . TRP A 1 176 ? 5.270 -8.653 -20.366 1.00 90.31 176 TRP A CA 1
ATOM 1372 C C . TRP A 1 176 ? 4.065 -8.510 -21.308 1.00 90.31 176 TRP A C 1
ATOM 1374 O O . TRP A 1 176 ? 4.247 -8.333 -22.511 1.00 90.31 176 TRP A O 1
ATOM 1384 N N . ALA A 1 177 ? 2.835 -8.597 -20.790 1.00 90.12 177 ALA A N 1
ATOM 1385 C CA . ALA A 1 177 ? 1.625 -8.615 -21.615 1.00 90.12 177 ALA A CA 1
ATOM 1386 C C . ALA A 1 177 ? 1.418 -7.335 -22.459 1.00 90.12 177 ALA A C 1
ATOM 1388 O O . ALA A 1 177 ? 1.144 -7.490 -23.651 1.00 90.12 177 ALA A O 1
ATOM 1389 N N . PRO A 1 178 ? 1.621 -6.105 -21.935 1.00 88.56 178 PRO A N 1
ATOM 1390 C CA . PRO A 1 178 ? 1.582 -4.893 -22.755 1.00 88.56 178 PRO A CA 1
ATOM 1391 C C . PRO A 1 178 ? 2.618 -4.921 -23.888 1.00 88.56 178 PRO A C 1
ATOM 1393 O O . PRO A 1 178 ? 2.256 -4.748 -25.051 1.00 88.56 178 PRO A O 1
ATOM 1396 N N . MET A 1 179 ? 3.879 -5.255 -23.586 1.00 88.44 179 MET A N 1
ATOM 1397 C CA . MET A 1 179 ? 4.944 -5.339 -24.594 1.00 88.44 179 MET A CA 1
ATOM 1398 C C . MET A 1 179 ? 4.623 -6.349 -25.699 1.00 88.44 179 MET A C 1
ATOM 1400 O O . MET A 1 179 ? 4.769 -6.038 -26.879 1.00 88.44 179 MET A O 1
ATOM 1404 N N . LEU A 1 180 ? 4.129 -7.541 -25.353 1.00 87.06 180 LEU A N 1
ATOM 1405 C CA . LEU A 1 180 ? 3.735 -8.544 -26.349 1.00 87.06 180 LEU A CA 1
ATOM 1406 C C . LEU A 1 180 ? 2.539 -8.090 -27.201 1.00 87.06 180 LEU A C 1
ATOM 1408 O O . LEU A 1 180 ? 2.487 -8.401 -28.392 1.00 87.06 180 LEU A O 1
ATOM 1412 N N . ARG A 1 181 ? 1.589 -7.358 -26.606 1.00 87.88 181 ARG A N 1
ATOM 1413 C CA . ARG A 1 181 ? 0.365 -6.878 -27.263 1.00 87.88 181 ARG A CA 1
ATOM 1414 C C . ARG A 1 181 ? 0.623 -5.720 -28.225 1.00 87.88 181 ARG A C 1
ATOM 1416 O O . ARG A 1 181 ? 0.074 -5.719 -29.324 1.00 87.88 181 ARG A O 1
ATOM 1423 N N . PHE A 1 182 ? 1.430 -4.747 -27.810 1.00 85.75 182 PHE A N 1
ATOM 1424 C CA . PHE A 1 182 ? 1.669 -3.506 -28.554 1.00 85.75 182 PHE A CA 1
ATOM 1425 C C . PHE A 1 182 ? 2.984 -3.509 -29.345 1.00 85.75 182 PHE A C 1
ATOM 1427 O O . PHE A 1 182 ? 3.164 -2.659 -30.210 1.00 85.75 182 PHE A O 1
ATOM 1434 N N . ARG A 1 183 ? 3.868 -4.493 -29.104 1.00 84.38 183 ARG A N 1
ATOM 1435 C CA . ARG A 1 183 ? 5.251 -4.554 -29.621 1.00 84.38 183 ARG A CA 1
ATOM 1436 C C . ARG A 1 183 ? 6.099 -3.348 -29.212 1.00 84.38 183 ARG A C 1
ATOM 1438 O O . ARG A 1 183 ? 6.953 -2.902 -29.968 1.00 84.38 183 ARG A O 1
ATOM 1445 N N . ASP A 1 184 ? 5.860 -2.873 -27.996 1.00 87.00 184 ASP A N 1
ATOM 1446 C CA . ASP A 1 184 ? 6.445 -1.669 -27.413 1.00 87.00 184 ASP A CA 1
ATOM 1447 C C . ASP A 1 184 ? 6.824 -1.955 -25.948 1.00 87.00 184 ASP A C 1
ATOM 1449 O O . ASP A 1 184 ? 5.981 -2.297 -25.121 1.00 87.00 184 ASP A O 1
ATOM 1453 N N . ASN A 1 185 ? 8.113 -1.858 -25.637 1.00 90.44 185 ASN A N 1
ATOM 1454 C CA . ASN A 1 185 ? 8.697 -2.042 -24.307 1.00 90.44 185 ASN A CA 1
ATOM 1455 C C . ASN A 1 185 ? 8.296 -0.949 -23.302 1.00 90.44 185 ASN A C 1
ATOM 1457 O O . ASN A 1 185 ? 8.285 -1.219 -22.097 1.00 90.44 185 ASN A O 1
ATOM 1461 N N . PHE A 1 186 ? 7.927 0.239 -23.786 1.00 92.50 186 PHE A N 1
ATOM 1462 C CA . PHE A 1 186 ? 7.419 1.358 -22.993 1.00 92.50 186 PHE A CA 1
ATOM 1463 C C . PHE A 1 186 ? 5.895 1.335 -22.822 1.00 92.50 186 PHE A C 1
ATOM 1465 O O . PHE A 1 186 ? 5.347 2.175 -22.103 1.00 92.50 186 PHE A O 1
ATOM 1472 N N . ALA A 1 187 ? 5.190 0.367 -23.421 1.00 87.25 187 ALA A N 1
ATOM 1473 C CA . ALA A 1 187 ? 3.761 0.201 -23.201 1.00 87.25 187 ALA A CA 1
ATOM 1474 C C . ALA A 1 187 ? 3.481 -0.162 -21.732 1.00 87.25 187 ALA A C 1
ATOM 1476 O O . ALA A 1 187 ? 3.713 -1.286 -21.283 1.00 87.25 187 ALA A O 1
ATOM 1477 N N . MET A 1 188 ? 2.951 0.800 -20.980 1.00 83.81 188 MET A N 1
ATOM 1478 C CA . MET A 1 188 ? 2.604 0.658 -19.568 1.00 83.81 188 MET A CA 1
ATOM 1479 C C . MET A 1 188 ? 1.106 0.909 -19.378 1.00 83.81 188 MET A C 1
ATOM 1481 O O . MET A 1 188 ? 0.648 2.048 -19.380 1.00 83.81 188 MET A O 1
ATOM 1485 N N . GLU A 1 189 ? 0.331 -0.166 -19.207 1.00 85.31 189 GLU A N 1
ATOM 1486 C CA . GLU A 1 189 ? -1.100 -0.085 -18.858 1.00 85.31 189 GLU A CA 1
ATOM 1487 C C . GLU A 1 189 ? -1.310 0.284 -17.367 1.00 85.31 189 GLU A C 1
ATOM 1489 O O . GLU A 1 189 ? -2.397 0.701 -16.970 1.00 85.31 189 GLU A O 1
ATOM 1494 N N . THR A 1 190 ? -0.264 0.161 -16.541 1.00 87.25 190 THR A N 1
ATOM 1495 C CA . THR A 1 190 ? -0.224 0.509 -15.110 1.00 87.25 190 THR A CA 1
ATOM 1496 C C . THR A 1 190 ? 1.106 1.193 -14.767 1.00 87.25 190 THR A C 1
ATOM 1498 O O . THR A 1 190 ? 2.092 0.915 -15.448 1.00 87.25 190 THR A O 1
ATOM 1501 N N . PRO A 1 191 ? 1.179 2.049 -13.727 1.00 91.25 191 PRO A N 1
ATOM 1502 C CA . PRO A 1 191 ? 2.458 2.566 -13.233 1.00 91.25 191 PRO A CA 1
ATOM 1503 C C . PRO A 1 191 ? 3.341 1.441 -12.653 1.00 91.25 191 PRO A C 1
ATOM 1505 O O . PRO A 1 191 ? 2.814 0.365 -12.346 1.00 91.25 191 PRO A O 1
ATOM 1508 N N . PRO A 1 192 ? 4.653 1.689 -12.465 1.00 94.38 192 PRO A N 1
ATOM 1509 C CA . PRO A 1 192 ? 5.529 0.790 -11.721 1.00 94.38 192 PRO A CA 1
ATOM 1510 C C . PRO A 1 192 ? 5.023 0.544 -10.295 1.00 94.38 192 PRO A C 1
ATOM 1512 O O . PRO A 1 192 ? 4.428 1.424 -9.674 1.00 94.38 192 PRO A O 1
ATOM 1515 N N . GLU A 1 193 ? 5.271 -0.653 -9.774 1.00 93.69 193 GLU A N 1
ATOM 1516 C CA . GLU A 1 193 ? 4.846 -1.069 -8.435 1.00 93.69 193 GLU A CA 1
ATOM 1517 C C . GLU A 1 193 ? 5.724 -0.466 -7.320 1.00 93.69 193 GLU A C 1
ATOM 1519 O O . GLU A 1 193 ? 6.908 -0.187 -7.516 1.00 93.69 193 GLU A O 1
ATOM 1524 N N . ASP A 1 194 ? 5.153 -0.299 -6.121 1.00 95.50 194 ASP A N 1
ATOM 1525 C CA . ASP A 1 194 ? 5.775 0.448 -5.013 1.00 95.50 194 ASP A CA 1
ATOM 1526 C C . ASP A 1 194 ? 7.174 -0.062 -4.622 1.00 95.50 194 ASP A C 1
ATOM 1528 O O . ASP A 1 194 ? 8.068 0.743 -4.374 1.00 95.50 194 ASP A O 1
ATOM 1532 N N . TRP A 1 195 ? 7.404 -1.382 -4.629 1.00 94.94 195 TRP A N 1
ATOM 1533 C CA . TRP A 1 195 ? 8.717 -1.983 -4.336 1.00 94.94 195 TRP A CA 1
ATOM 1534 C C . TRP A 1 195 ? 9.789 -1.574 -5.361 1.00 94.94 195 TRP A C 1
ATOM 1536 O O . TRP A 1 195 ? 10.959 -1.387 -5.011 1.00 94.94 195 TRP A O 1
ATOM 1546 N N . ALA A 1 196 ? 9.394 -1.400 -6.627 1.00 95.88 196 ALA A N 1
ATOM 1547 C CA . ALA A 1 196 ? 10.280 -0.983 -7.705 1.00 95.88 196 ALA A CA 1
ATOM 1548 C C . ALA A 1 196 ? 10.634 0.497 -7.543 1.00 95.88 196 ALA A C 1
ATOM 1550 O O . ALA A 1 196 ? 11.806 0.862 -7.631 1.00 95.88 196 ALA A O 1
ATOM 1551 N N . LEU A 1 197 ? 9.637 1.335 -7.237 1.00 96.62 197 LEU A N 1
ATOM 1552 C CA . LEU A 1 197 ? 9.813 2.759 -6.945 1.00 96.62 197 LEU A CA 1
ATOM 1553 C C . LEU A 1 197 ? 10.668 2.986 -5.685 1.00 96.62 197 LEU A C 1
ATOM 1555 O O . LEU A 1 197 ? 11.574 3.819 -5.707 1.00 96.62 197 LEU A O 1
ATOM 1559 N N . GLU A 1 198 ? 10.448 2.223 -4.609 1.00 96.31 198 GLU A N 1
ATOM 1560 C CA . GLU A 1 198 ? 11.220 2.339 -3.365 1.00 96.31 198 GLU A CA 1
ATOM 1561 C C . GLU A 1 198 ? 12.682 1.923 -3.567 1.00 96.31 198 GLU A C 1
ATOM 1563 O O . GLU A 1 198 ? 13.588 2.681 -3.208 1.00 96.31 198 GLU A O 1
ATOM 1568 N N . PHE A 1 199 ? 12.947 0.768 -4.193 1.00 97.88 199 PHE A N 1
ATOM 1569 C CA . PHE A 1 199 ? 14.330 0.368 -4.466 1.00 97.88 199 PHE A CA 1
ATOM 1570 C C . PHE A 1 199 ? 15.018 1.336 -5.435 1.00 97.88 199 PHE A C 1
ATOM 1572 O O . PHE A 1 199 ? 16.180 1.698 -5.235 1.00 97.88 199 PHE A O 1
ATOM 1579 N N . ARG A 1 200 ? 14.295 1.825 -6.450 1.00 95.81 200 ARG A N 1
ATOM 1580 C CA . ARG A 1 200 ? 14.788 2.854 -7.368 1.00 95.81 200 ARG A CA 1
ATOM 1581 C C . ARG A 1 200 ? 15.196 4.133 -6.629 1.00 95.81 200 ARG A C 1
ATOM 1583 O O . ARG A 1 200 ? 16.306 4.630 -6.856 1.00 95.81 200 ARG A O 1
ATOM 1590 N N . GLN A 1 201 ? 14.349 4.631 -5.728 1.00 97.88 201 GLN A N 1
ATOM 1591 C CA . GLN A 1 201 ? 14.654 5.797 -4.898 1.00 97.88 201 GLN A CA 1
ATOM 1592 C C . GLN A 1 201 ? 15.855 5.530 -3.982 1.00 97.88 201 GLN A C 1
ATOM 1594 O O . GLN A 1 201 ? 16.697 6.408 -3.820 1.00 97.88 201 GLN A O 1
ATOM 1599 N N . ALA A 1 202 ? 15.992 4.320 -3.431 1.00 97.88 202 ALA A N 1
ATOM 1600 C CA . ALA A 1 202 ? 17.146 3.941 -2.616 1.00 97.88 202 ALA A CA 1
ATOM 1601 C C . ALA A 1 202 ? 18.464 3.943 -3.421 1.00 97.88 202 ALA A C 1
ATOM 1603 O O . ALA A 1 202 ? 19.487 4.412 -2.917 1.00 97.88 202 ALA A O 1
ATOM 1604 N N . VAL A 1 203 ? 18.444 3.481 -4.679 1.00 97.25 203 VAL A N 1
ATOM 1605 C CA . VAL A 1 203 ? 19.589 3.594 -5.603 1.00 97.25 203 VAL A CA 1
ATOM 1606 C C . VAL A 1 203 ? 19.934 5.064 -5.847 1.00 97.25 203 VAL A C 1
ATOM 1608 O O . VAL A 1 203 ? 21.095 5.443 -5.701 1.00 97.25 203 VAL A O 1
ATOM 1611 N N . GLU A 1 204 ? 18.951 5.915 -6.158 1.00 96.81 204 GLU A N 1
ATOM 1612 C CA . GLU A 1 204 ? 19.188 7.352 -6.357 1.00 96.81 204 GLU A CA 1
ATOM 1613 C C . GLU A 1 204 ? 19.765 8.036 -5.122 1.00 96.81 204 GLU A C 1
ATOM 1615 O O . GLU A 1 204 ? 20.773 8.733 -5.212 1.00 96.81 204 GLU A O 1
ATOM 1620 N N . ASP A 1 205 ? 19.159 7.794 -3.963 1.00 96.25 205 ASP A N 1
ATOM 1621 C CA . ASP A 1 205 ? 19.584 8.332 -2.679 1.00 96.25 205 ASP A CA 1
ATOM 1622 C C . ASP A 1 205 ? 21.045 7.991 -2.384 1.00 96.25 205 ASP A C 1
ATOM 1624 O O . ASP A 1 205 ? 21.796 8.843 -1.908 1.00 96.25 205 ASP A O 1
ATOM 1628 N N . VAL A 1 206 ? 21.478 6.765 -2.688 1.00 95.81 206 VAL A N 1
ATOM 1629 C CA . VAL A 1 206 ? 22.881 6.371 -2.549 1.00 95.81 206 VAL A CA 1
ATOM 1630 C C . VAL A 1 206 ? 23.768 7.132 -3.529 1.00 95.81 206 VAL A C 1
ATOM 1632 O O . VAL A 1 206 ? 24.748 7.732 -3.088 1.00 95.81 206 VAL A O 1
ATOM 1635 N N . MET A 1 207 ? 23.419 7.163 -4.818 1.00 93.81 207 MET A N 1
ATOM 1636 C CA . MET A 1 207 ? 24.211 7.847 -5.848 1.00 93.81 207 MET A CA 1
ATOM 1637 C C . MET A 1 207 ? 24.358 9.351 -5.549 1.00 93.81 207 MET A C 1
ATOM 1639 O O . MET A 1 207 ? 25.456 9.895 -5.636 1.00 93.81 207 MET A O 1
ATOM 1643 N N . VAL A 1 208 ? 23.271 10.022 -5.156 1.00 91.94 208 VAL A N 1
ATOM 1644 C CA . VAL A 1 208 ? 23.200 11.484 -4.991 1.00 91.94 208 VAL A CA 1
ATOM 1645 C C . VAL A 1 208 ? 23.645 11.947 -3.598 1.00 91.94 208 VAL A C 1
ATOM 1647 O O . VAL A 1 208 ? 24.331 12.960 -3.484 1.00 91.94 208 VAL A O 1
ATOM 1650 N N . LYS A 1 209 ? 23.300 11.225 -2.519 1.00 91.31 209 LYS A N 1
ATOM 1651 C CA . LYS A 1 209 ? 23.636 11.619 -1.127 1.00 91.31 209 LYS A CA 1
ATOM 1652 C C . LYS A 1 209 ? 24.976 11.042 -0.657 1.00 91.31 209 LYS A C 1
ATOM 1654 O O . LYS A 1 209 ? 25.486 11.436 0.401 1.00 91.31 209 LYS A O 1
ATOM 1659 N N . CYS A 1 210 ? 25.572 10.123 -1.419 1.00 91.56 210 CYS A N 1
ATOM 1660 C CA . CYS A 1 210 ? 26.935 9.624 -1.222 1.00 91.56 210 CYS A CA 1
ATOM 1661 C C . CYS A 1 210 ? 27.783 9.805 -2.498 1.00 91.56 210 CYS A C 1
ATOM 1663 O O . CYS A 1 210 ? 28.259 8.809 -3.036 1.00 91.56 210 CYS A O 1
ATOM 1665 N N . PRO A 1 211 ? 27.982 11.051 -2.978 1.00 87.94 211 PRO A N 1
ATOM 1666 C CA . PRO A 1 211 ? 28.668 11.336 -4.237 1.00 87.94 211 PRO A CA 1
ATOM 1667 C C . PRO A 1 211 ? 30.141 10.905 -4.192 1.00 87.94 211 PRO A C 1
ATOM 1669 O O . PRO A 1 211 ? 31.000 11.613 -3.665 1.00 87.94 211 PRO A O 1
ATOM 1672 N N . GLY A 1 212 ? 30.419 9.722 -4.738 1.00 91.88 212 GLY A N 1
ATOM 1673 C CA . GLY A 1 212 ? 31.757 9.139 -4.809 1.00 91.88 212 GLY A CA 1
ATOM 1674 C C . GLY A 1 212 ? 32.399 8.784 -3.458 1.00 91.88 212 GLY A C 1
ATOM 1675 O O . GLY A 1 212 ? 31.794 8.813 -2.379 1.00 91.88 212 GLY A O 1
ATOM 1676 N N . GLY A 1 213 ? 33.660 8.378 -3.543 1.00 94.62 213 GLY A N 1
ATOM 1677 C CA . GLY A 1 213 ? 34.516 8.057 -2.412 1.00 94.62 213 GLY A CA 1
ATOM 1678 C C . GLY A 1 213 ? 34.120 6.817 -1.596 1.00 94.62 213 GLY A C 1
ATOM 1679 O O . GLY A 1 213 ? 33.241 6.028 -1.964 1.00 94.62 213 GLY A O 1
ATOM 1680 N N . PRO A 1 214 ? 34.756 6.612 -0.431 1.00 94.62 214 PRO A N 1
ATOM 1681 C CA . PRO A 1 214 ? 34.503 5.447 0.416 1.00 94.62 214 PRO A CA 1
ATOM 1682 C C . PRO A 1 214 ? 33.066 5.380 0.956 1.00 94.62 214 PRO A C 1
ATOM 1684 O O . PRO A 1 214 ? 32.587 4.300 1.314 1.00 94.62 214 PRO A O 1
ATOM 1687 N N . LYS A 1 215 ? 32.372 6.525 1.031 1.00 93.06 215 LYS A N 1
ATOM 1688 C CA . LYS A 1 215 ? 30.958 6.607 1.421 1.00 93.06 215 LYS A CA 1
ATOM 1689 C C . LYS A 1 215 ? 30.065 5.936 0.372 1.00 93.06 215 LYS A C 1
ATOM 1691 O O . LYS A 1 215 ? 29.257 5.091 0.756 1.00 93.06 215 LYS A O 1
ATOM 1696 N N . MET A 1 216 ? 30.281 6.228 -0.917 1.00 94.19 216 MET A N 1
ATOM 1697 C CA . MET A 1 216 ? 29.627 5.556 -2.049 1.00 94.19 216 MET A CA 1
ATOM 1698 C C . MET A 1 216 ? 29.799 4.039 -1.978 1.00 94.19 216 MET A C 1
ATOM 1700 O O . MET A 1 216 ? 28.810 3.311 -2.010 1.00 94.19 216 MET A O 1
ATOM 1704 N N . ARG A 1 217 ? 31.039 3.553 -1.794 1.00 94.62 217 ARG A N 1
ATOM 1705 C CA . ARG A 1 217 ? 31.329 2.109 -1.681 1.00 94.62 217 ARG A CA 1
ATOM 1706 C C . ARG A 1 217 ? 30.474 1.439 -0.599 1.00 94.62 217 ARG A C 1
ATOM 1708 O O . ARG A 1 217 ? 29.735 0.499 -0.875 1.00 94.62 217 ARG A O 1
ATOM 1715 N N . ARG A 1 218 ? 30.510 1.960 0.633 1.00 94.75 218 ARG A N 1
ATOM 1716 C CA . ARG A 1 218 ? 29.731 1.392 1.752 1.00 94.75 218 ARG A CA 1
ATOM 1717 C C . ARG A 1 218 ? 28.221 1.444 1.506 1.00 94.75 218 ARG A C 1
ATOM 1719 O O . ARG A 1 218 ? 27.518 0.501 1.858 1.00 94.75 218 ARG A O 1
ATOM 1726 N N . ALA A 1 219 ? 27.727 2.540 0.936 1.00 95.00 219 ALA A N 1
ATOM 1727 C CA . ALA A 1 219 ? 26.306 2.739 0.682 1.00 95.00 219 ALA A CA 1
ATOM 1728 C C . ALA A 1 219 ? 25.783 1.816 -0.434 1.00 95.00 219 ALA A C 1
ATOM 1730 O O . ALA A 1 219 ? 24.758 1.164 -0.245 1.00 95.00 219 ALA A O 1
ATOM 1731 N N . MET A 1 220 ? 26.527 1.668 -1.534 1.00 95.50 220 MET A N 1
ATOM 1732 C CA . MET A 1 220 ? 26.147 0.810 -2.660 1.00 95.50 220 MET A CA 1
ATOM 1733 C C . MET A 1 220 ? 26.155 -0.681 -2.284 1.00 95.50 220 MET A C 1
ATOM 1735 O O . MET A 1 220 ? 25.195 -1.385 -2.585 1.00 95.50 220 MET A O 1
ATOM 1739 N N . THR A 1 221 ? 27.153 -1.171 -1.532 1.00 95.19 221 THR A N 1
ATOM 1740 C CA . THR A 1 221 ? 27.106 -2.551 -0.997 1.00 95.19 221 THR A CA 1
ATOM 1741 C C . THR A 1 221 ? 25.905 -2.762 -0.070 1.00 95.19 221 THR A C 1
ATOM 1743 O O . THR A 1 221 ? 25.295 -3.830 -0.070 1.00 95.19 221 THR A O 1
ATOM 1746 N N . ARG A 1 222 ? 25.532 -1.747 0.724 1.00 95.69 222 ARG A N 1
ATOM 1747 C CA . ARG A 1 222 ? 24.405 -1.840 1.662 1.00 95.69 222 ARG A CA 1
ATOM 1748 C C . ARG A 1 222 ? 23.047 -1.966 0.961 1.00 95.69 222 ARG A C 1
ATOM 1750 O O . ARG A 1 222 ? 22.145 -2.547 1.561 1.00 95.69 222 ARG A O 1
ATOM 1757 N N . LEU A 1 223 ? 22.901 -1.518 -0.289 1.00 96.50 223 LEU A N 1
ATOM 1758 C CA . LEU A 1 223 ? 21.667 -1.726 -1.061 1.00 96.50 223 LEU A CA 1
ATOM 1759 C C . LEU A 1 223 ? 21.358 -3.210 -1.294 1.00 96.50 223 LEU A C 1
ATOM 1761 O O . LEU A 1 223 ? 20.190 -3.575 -1.291 1.00 96.50 223 LEU A O 1
ATOM 1765 N N . MET A 1 224 ? 22.361 -4.095 -1.336 1.00 95.44 224 MET A N 1
ATOM 1766 C CA . MET A 1 224 ? 22.143 -5.554 -1.387 1.00 95.44 224 MET A CA 1
ATOM 1767 C C . MET A 1 224 ? 21.539 -6.147 -0.097 1.00 95.44 224 MET A C 1
ATOM 1769 O O . MET A 1 224 ? 21.283 -7.350 -0.019 1.00 95.44 224 MET A O 1
ATOM 1773 N N . LYS A 1 225 ? 21.337 -5.316 0.935 1.00 94.56 225 LYS A N 1
ATOM 1774 C CA . LYS A 1 225 ? 20.607 -5.623 2.176 1.00 94.56 225 LYS A CA 1
ATOM 1775 C C . LYS A 1 225 ? 19.325 -4.792 2.327 1.00 94.56 225 LYS A C 1
ATOM 1777 O O . LYS A 1 225 ? 18.731 -4.801 3.403 1.00 94.56 225 LYS A O 1
ATOM 1782 N N . HIS A 1 226 ? 18.907 -4.064 1.290 1.00 96.50 226 HIS A N 1
ATOM 1783 C CA . HIS A 1 226 ? 17.592 -3.426 1.251 1.00 96.50 226 HIS A CA 1
ATOM 1784 C C . HIS A 1 226 ? 16.497 -4.509 1.239 1.00 96.50 226 HIS A C 1
ATOM 1786 O O . HIS A 1 226 ? 16.697 -5.509 0.545 1.00 96.50 226 HIS A O 1
ATOM 1792 N N . PRO A 1 227 ? 15.362 -4.344 1.949 1.00 96.25 227 PRO A N 1
ATOM 1793 C CA . PRO A 1 227 ? 14.262 -5.315 1.921 1.00 96.25 227 PRO A CA 1
ATOM 1794 C C . PRO A 1 227 ? 13.827 -5.650 0.487 1.00 96.25 227 PRO A C 1
ATOM 1796 O O . PRO A 1 227 ? 13.906 -6.803 0.067 1.00 96.25 227 PRO A O 1
ATOM 1799 N N . GLU A 1 228 ? 13.560 -4.610 -0.304 1.00 96.31 228 GLU A N 1
ATOM 1800 C CA . GLU A 1 228 ? 13.143 -4.732 -1.707 1.00 96.31 228 GLU A CA 1
ATOM 1801 C C . GLU A 1 228 ? 14.253 -5.173 -2.681 1.00 96.31 228 GLU A C 1
ATOM 1803 O O . GLU A 1 228 ? 13.991 -5.292 -3.873 1.00 96.31 228 GLU A O 1
ATOM 1808 N N . TYR A 1 229 ? 15.494 -5.439 -2.237 1.00 97.38 229 TYR A N 1
ATOM 1809 C CA . TYR A 1 229 ? 16.581 -5.794 -3.167 1.00 97.38 229 TYR A CA 1
ATOM 1810 C C . TYR A 1 229 ? 16.262 -7.051 -3.982 1.00 97.38 229 TYR A C 1
ATOM 1812 O O . TYR A 1 229 ? 16.548 -7.092 -5.171 1.00 97.38 229 TYR A O 1
ATOM 1820 N N . ARG A 1 230 ? 15.666 -8.078 -3.361 1.00 96.19 230 ARG A N 1
ATOM 1821 C CA . ARG A 1 230 ? 15.337 -9.347 -4.044 1.00 96.19 230 ARG A CA 1
ATOM 1822 C C . ARG A 1 230 ? 14.127 -9.233 -4.966 1.00 96.19 230 ARG A C 1
ATOM 1824 O O . ARG A 1 230 ? 14.011 -9.992 -5.926 1.00 96.19 230 ARG A O 1
ATOM 1831 N N . ASP A 1 231 ? 13.270 -8.258 -4.696 1.00 96.31 231 ASP A N 1
ATOM 1832 C CA . ASP A 1 231 ? 12.127 -7.932 -5.537 1.00 96.31 231 ASP A CA 1
ATOM 1833 C C . ASP A 1 231 ? 12.588 -7.088 -6.734 1.00 96.31 231 ASP A C 1
ATOM 1835 O O . ASP A 1 231 ? 12.178 -7.365 -7.859 1.00 96.31 231 ASP A O 1
ATOM 1839 N N . ALA A 1 232 ? 13.554 -6.187 -6.537 1.00 96.81 232 ALA A N 1
ATOM 1840 C CA . ALA A 1 232 ? 14.217 -5.425 -7.593 1.00 96.81 232 ALA A CA 1
ATOM 1841 C C . ALA A 1 232 ? 15.229 -6.218 -8.436 1.00 96.81 232 ALA A C 1
ATOM 1843 O O . ALA A 1 232 ? 15.402 -5.900 -9.609 1.00 96.81 232 ALA A O 1
ATOM 1844 N N . HIS A 1 233 ? 15.879 -7.235 -7.866 1.00 96.69 233 HIS A N 1
ATOM 1845 C CA . HIS A 1 233 ? 16.924 -8.054 -8.492 1.00 96.69 233 HIS A CA 1
ATOM 1846 C C . HIS A 1 233 ? 16.774 -9.516 -8.050 1.00 96.69 233 HIS A C 1
ATOM 1848 O O . HIS A 1 233 ? 17.193 -9.904 -6.956 1.00 96.69 233 HIS A O 1
ATOM 1854 N N . ALA A 1 234 ? 16.178 -10.350 -8.909 1.00 92.69 234 ALA A N 1
ATOM 1855 C CA . ALA A 1 234 ? 16.060 -11.791 -8.647 1.00 92.69 234 ALA A CA 1
ATOM 1856 C C . ALA A 1 234 ? 17.434 -12.488 -8.614 1.00 92.69 234 ALA A C 1
ATOM 1858 O O . ALA A 1 234 ? 17.644 -13.431 -7.849 1.00 92.69 234 ALA A O 1
ATOM 1859 N N . THR A 1 235 ? 18.365 -11.991 -9.429 1.00 94.19 235 THR A N 1
ATOM 1860 C CA . THR A 1 235 ? 19.779 -12.365 -9.487 1.00 94.19 235 THR A CA 1
ATOM 1861 C C . THR A 1 235 ? 20.638 -11.104 -9.428 1.00 94.19 235 THR A C 1
ATOM 1863 O O . THR A 1 235 ? 20.207 -10.028 -9.830 1.00 94.19 235 THR A O 1
ATOM 1866 N N . ASP A 1 236 ? 21.850 -11.229 -8.892 1.00 95.88 236 ASP A N 1
ATOM 1867 C CA . ASP A 1 236 ? 22.675 -10.073 -8.506 1.00 95.88 236 ASP A CA 1
ATOM 1868 C C . ASP A 1 236 ? 23.502 -9.513 -9.687 1.00 95.88 236 ASP A C 1
ATOM 1870 O O . ASP A 1 236 ? 24.175 -8.488 -9.560 1.00 95.88 236 ASP A O 1
ATOM 1874 N N . ASP A 1 237 ? 23.443 -10.179 -10.842 1.00 94.31 237 ASP A N 1
ATOM 1875 C CA . ASP A 1 237 ? 24.229 -9.932 -12.054 1.00 94.31 237 ASP A CA 1
ATOM 1876 C C . ASP A 1 237 ? 24.065 -8.503 -12.592 1.00 94.31 237 ASP A C 1
ATOM 1878 O O . ASP A 1 237 ? 25.056 -7.796 -12.788 1.00 94.31 237 ASP A O 1
ATOM 1882 N N . HIS A 1 238 ? 22.825 -8.021 -12.717 1.00 96.12 238 HIS A N 1
ATOM 1883 C CA . HIS A 1 238 ? 22.535 -6.671 -13.222 1.00 96.12 238 HIS A CA 1
ATOM 1884 C C . HIS A 1 238 ? 22.989 -5.554 -12.273 1.00 96.12 238 HIS A C 1
ATOM 1886 O O . HIS A 1 238 ? 23.185 -4.414 -12.706 1.00 96.12 238 HIS A O 1
ATOM 1892 N N . PHE A 1 239 ? 23.218 -5.872 -10.996 1.00 97.62 239 PHE A N 1
ATOM 1893 C CA . PHE A 1 239 ? 23.692 -4.918 -9.998 1.00 97.62 239 PHE A CA 1
ATOM 1894 C C . PHE A 1 239 ? 25.226 -4.878 -9.876 1.00 97.62 239 PHE A C 1
ATOM 1896 O O . PHE A 1 239 ? 25.780 -3.894 -9.377 1.00 97.62 239 PHE A O 1
ATOM 1903 N N . MET A 1 240 ? 25.952 -5.893 -10.368 1.00 97.56 240 MET A N 1
ATOM 1904 C CA . MET A 1 240 ? 27.423 -5.921 -10.291 1.00 97.56 240 MET A CA 1
ATOM 1905 C C . MET A 1 240 ? 28.089 -4.762 -11.036 1.00 97.56 240 MET A C 1
ATOM 1907 O O . MET A 1 240 ? 29.097 -4.228 -10.568 1.00 97.56 240 MET A O 1
ATOM 1911 N N . ALA A 1 241 ? 27.491 -4.306 -12.138 1.00 97.56 241 ALA A N 1
ATOM 1912 C CA . ALA A 1 241 ? 27.950 -3.134 -12.877 1.00 97.56 241 ALA A CA 1
ATOM 1913 C C . ALA A 1 241 ? 27.943 -1.846 -12.022 1.00 97.56 241 ALA A C 1
ATOM 1915 O O . ALA A 1 241 ? 28.882 -1.051 -12.101 1.00 97.56 241 ALA A O 1
ATOM 1916 N N . ALA A 1 242 ? 26.947 -1.660 -11.145 1.00 97.81 242 ALA A N 1
ATOM 1917 C CA . ALA A 1 242 ? 26.895 -0.522 -10.220 1.00 97.81 242 ALA A CA 1
ATOM 1918 C C . ALA A 1 242 ? 28.025 -0.580 -9.176 1.00 97.81 242 ALA A C 1
ATOM 1920 O O . ALA A 1 242 ? 28.589 0.444 -8.784 1.00 97.81 242 ALA A O 1
ATOM 1921 N N . LEU A 1 243 ? 28.401 -1.789 -8.753 1.00 98.31 243 LEU A N 1
ATOM 1922 C CA . LEU A 1 243 ? 29.469 -2.029 -7.782 1.00 98.31 243 LEU A CA 1
ATOM 1923 C C . LEU A 1 243 ? 30.856 -1.856 -8.412 1.00 98.31 243 LEU A C 1
ATOM 1925 O O . LEU A 1 243 ? 31.738 -1.271 -7.787 1.00 98.31 243 LEU A O 1
ATOM 1929 N N . PHE A 1 244 ? 31.032 -2.268 -9.668 1.00 98.50 244 PHE A N 1
ATOM 1930 C CA . PHE A 1 244 ? 32.209 -1.938 -10.474 1.00 98.50 244 PHE A CA 1
ATOM 1931 C C . PHE A 1 244 ? 32.389 -0.417 -10.614 1.00 98.50 244 PHE A C 1
ATOM 1933 O O . PHE A 1 244 ? 33.469 0.105 -10.324 1.00 98.50 244 PHE A O 1
ATOM 1940 N N . VAL A 1 245 ? 31.318 0.316 -10.940 1.00 98.25 245 VAL A N 1
ATOM 1941 C CA . VAL A 1 245 ? 31.337 1.788 -11.004 1.00 98.25 245 VAL A CA 1
ATOM 1942 C C . VAL A 1 245 ? 31.673 2.407 -9.645 1.00 98.25 245 VAL A C 1
ATOM 1944 O O . VAL A 1 245 ? 32.605 3.205 -9.564 1.00 98.25 245 VAL A O 1
ATOM 1947 N N . ALA A 1 246 ? 31.015 1.990 -8.557 1.00 97.75 246 ALA A N 1
ATOM 1948 C CA . ALA A 1 246 ? 31.332 2.436 -7.193 1.00 97.75 246 ALA A CA 1
ATOM 1949 C C . ALA A 1 246 ? 32.771 2.077 -6.754 1.00 97.75 246 ALA A C 1
ATOM 1951 O O . ALA A 1 246 ? 33.365 2.756 -5.914 1.00 97.75 246 ALA A O 1
ATOM 1952 N N . GLY A 1 247 ? 33.365 1.037 -7.344 1.00 97.69 247 GLY A N 1
ATOM 1953 C CA . GLY A 1 247 ? 34.796 0.762 -7.288 1.00 97.69 247 GLY A CA 1
ATOM 1954 C C . GLY A 1 247 ? 35.618 1.861 -7.967 1.00 97.69 247 GLY A C 1
ATOM 1955 O O . GLY A 1 247 ? 36.486 2.456 -7.330 1.00 97.69 247 GLY A O 1
ATOM 1956 N N . ALA A 1 248 ? 35.324 2.170 -9.230 1.00 97.75 248 ALA A N 1
ATOM 1957 C CA . ALA A 1 248 ? 36.060 3.139 -10.049 1.00 97.75 248 ALA A CA 1
ATOM 1958 C C . ALA A 1 248 ? 35.939 4.613 -9.595 1.00 97.75 248 ALA A C 1
ATOM 1960 O O . ALA A 1 248 ? 36.791 5.429 -9.959 1.00 97.75 248 ALA A O 1
ATOM 1961 N N . VAL A 1 249 ? 34.921 4.957 -8.794 1.00 96.81 249 VAL A N 1
ATOM 1962 C CA . VAL A 1 249 ? 34.712 6.303 -8.203 1.00 96.81 249 VAL A CA 1
ATOM 1963 C C . VAL A 1 249 ? 34.724 6.309 -6.672 1.00 96.81 249 VAL A C 1
ATOM 1965 O O . VAL A 1 249 ? 34.112 7.168 -6.043 1.00 96.81 249 VAL A O 1
ATOM 1968 N N . GLY A 1 250 ? 35.364 5.317 -6.054 1.00 94.56 250 GLY A N 1
ATOM 1969 C CA . GLY A 1 250 ? 35.299 5.109 -4.607 1.00 94.56 250 GLY A CA 1
ATOM 1970 C C . GLY A 1 250 ? 36.572 5.420 -3.816 1.00 94.56 250 GLY A C 1
ATOM 1971 O O . GLY A 1 250 ? 36.631 5.058 -2.639 1.00 94.56 250 GLY A O 1
ATOM 1972 N N . GLU A 1 251 ? 37.591 6.033 -4.426 1.00 93.81 251 GLU A N 1
ATOM 1973 C CA . GLU A 1 251 ? 38.798 6.466 -3.704 1.00 93.81 251 GLU A CA 1
ATOM 1974 C C . GLU A 1 251 ? 38.573 7.803 -2.994 1.00 93.81 251 GLU A C 1
ATOM 1976 O O . GLU A 1 251 ? 37.658 8.544 -3.335 1.00 93.81 251 GLU A O 1
ATOM 1981 N N . TRP A 1 252 ? 39.413 8.150 -2.014 1.00 92.38 252 TRP A N 1
ATOM 1982 C CA . TRP A 1 252 ? 39.222 9.388 -1.238 1.00 92.38 252 TRP A CA 1
ATOM 1983 C C . TRP A 1 252 ? 39.254 10.667 -2.099 1.00 92.38 252 TRP A C 1
ATOM 1985 O O . TRP A 1 252 ? 38.583 11.642 -1.787 1.00 92.38 252 TRP A O 1
ATOM 1995 N N . GLU A 1 253 ? 39.967 10.633 -3.229 1.00 91.44 253 GLU A N 1
ATOM 1996 C CA . GLU A 1 253 ? 39.978 11.687 -4.258 1.00 91.44 253 GLU A CA 1
ATOM 1997 C C . GLU A 1 253 ? 38.622 11.909 -4.953 1.00 91.44 253 GLU A C 1
ATOM 1999 O O . GLU A 1 253 ? 38.418 12.958 -5.554 1.00 91.44 253 GLU A O 1
ATOM 2004 N N . ASP A 1 254 ? 37.729 10.913 -4.941 1.00 93.19 254 ASP A N 1
ATOM 2005 C CA . ASP A 1 254 ? 36.423 10.973 -5.605 1.00 93.19 254 ASP A CA 1
ATOM 2006 C C . ASP A 1 254 ? 35.304 11.478 -4.660 1.00 93.19 254 ASP A C 1
ATOM 2008 O O . ASP A 1 254 ? 34.158 11.613 -5.094 1.00 93.19 254 ASP A O 1
ATOM 2012 N N . GLU A 1 255 ? 35.582 11.732 -3.374 1.00 92.38 255 GLU A N 1
ATOM 2013 C CA . GLU A 1 255 ? 34.576 12.186 -2.401 1.00 92.38 255 GLU A CA 1
ATOM 2014 C C . GLU A 1 255 ? 34.057 13.595 -2.745 1.00 92.38 255 GLU A C 1
ATOM 2016 O O . GLU A 1 255 ? 34.824 14.546 -2.876 1.00 92.38 255 GLU A O 1
ATOM 2021 N N . GLY A 1 256 ? 32.738 13.730 -2.909 1.00 89.25 256 GLY A N 1
ATOM 2022 C CA . GLY A 1 256 ? 32.104 14.966 -3.377 1.00 89.25 256 GLY A CA 1
ATOM 2023 C C . GLY A 1 256 ? 32.024 15.104 -4.903 1.00 89.25 256 GLY A C 1
ATOM 2024 O O . GLY A 1 256 ? 31.601 16.154 -5.382 1.00 89.25 256 GLY A O 1
ATOM 2025 N N . SER A 1 257 ? 32.391 14.070 -5.674 1.00 91.94 257 SER A N 1
ATOM 2026 C CA . SER A 1 257 ? 32.265 14.076 -7.142 1.00 91.94 257 SER A CA 1
ATOM 2027 C C . SER A 1 257 ? 30.844 14.417 -7.584 1.00 91.94 257 SER A C 1
ATOM 2029 O O . SER A 1 257 ? 29.890 13.784 -7.146 1.00 91.94 257 SER A O 1
ATOM 2031 N N . LYS A 1 258 ? 30.689 15.355 -8.520 1.00 93.81 258 LYS A N 1
ATOM 2032 C CA . LYS A 1 258 ? 29.386 15.682 -9.114 1.00 93.81 258 LYS A CA 1
ATOM 2033 C C . LYS A 1 258 ? 28.706 14.422 -9.660 1.00 93.81 258 LYS A C 1
ATOM 2035 O O . LYS A 1 258 ? 29.295 13.715 -10.473 1.00 93.81 258 LYS A O 1
ATOM 2040 N N . VAL A 1 259 ? 27.478 14.154 -9.224 1.00 95.88 259 VAL A N 1
ATOM 2041 C CA . VAL A 1 259 ? 26.649 13.052 -9.732 1.00 95.88 259 VAL A CA 1
ATOM 2042 C C . VAL A 1 259 ? 25.457 13.635 -10.473 1.00 95.88 259 VAL A C 1
ATOM 2044 O O . VAL A 1 259 ? 24.782 14.531 -9.970 1.00 95.88 259 VAL A O 1
ATOM 2047 N N . VAL A 1 260 ? 25.204 13.122 -11.673 1.00 95.69 260 VAL A N 1
ATOM 2048 C CA . VAL A 1 260 ? 24.079 13.509 -12.523 1.00 95.69 260 VAL A CA 1
ATOM 2049 C C . VAL A 1 260 ? 23.256 12.264 -12.826 1.00 95.69 260 VAL A C 1
ATOM 2051 O O . VAL A 1 260 ? 23.749 11.355 -13.494 1.00 95.69 260 VAL A O 1
ATOM 2054 N N . LEU A 1 261 ? 22.003 12.237 -12.367 1.00 96.81 261 LEU A N 1
ATOM 2055 C CA . LEU A 1 261 ? 20.963 11.414 -12.980 1.00 96.81 261 LEU A CA 1
ATOM 2056 C C . LEU A 1 261 ? 20.566 12.111 -14.285 1.00 96.81 261 LEU A C 1
ATOM 2058 O O . LEU A 1 261 ? 19.921 13.156 -14.264 1.00 96.81 261 LEU A O 1
ATOM 2062 N N . GLY A 1 262 ? 21.046 11.594 -15.410 1.00 94.81 262 GLY A N 1
ATOM 2063 C CA . GLY A 1 262 ? 20.906 12.256 -16.706 1.00 94.81 262 GLY A CA 1
ATOM 2064 C C . GLY A 1 262 ? 19.614 11.936 -17.439 1.00 94.81 262 GLY A C 1
ATOM 2065 O O . GLY A 1 262 ? 19.090 12.779 -18.163 1.00 94.81 262 GLY A O 1
ATOM 2066 N N . ALA A 1 263 ? 19.113 10.720 -17.241 1.00 97.19 263 ALA A N 1
ATOM 2067 C CA . ALA A 1 263 ? 17.847 10.249 -17.770 1.00 97.19 263 ALA A CA 1
ATOM 2068 C C . ALA A 1 263 ? 17.346 9.048 -16.966 1.00 97.19 263 ALA A C 1
ATOM 2070 O O . ALA A 1 263 ? 18.119 8.325 -16.331 1.00 97.19 263 ALA A O 1
ATOM 2071 N N . GLU A 1 264 ? 16.048 8.806 -17.072 1.00 96.19 264 GLU A N 1
ATOM 2072 C CA . GLU A 1 264 ? 15.376 7.623 -16.562 1.00 96.19 264 GLU A CA 1
ATOM 2073 C C . GLU A 1 264 ? 14.277 7.225 -17.542 1.00 96.19 264 GLU A C 1
ATOM 2075 O O . GLU A 1 264 ? 13.561 8.084 -18.061 1.00 96.19 264 GLU A O 1
ATOM 2080 N N . THR A 1 265 ? 14.152 5.926 -17.792 1.00 95.12 265 THR A N 1
ATOM 2081 C CA . THR A 1 265 ? 13.016 5.334 -18.504 1.00 95.12 265 THR A CA 1
ATOM 2082 C C . THR A 1 265 ? 12.513 4.119 -17.740 1.00 95.12 265 THR A C 1
ATOM 2084 O O . THR A 1 265 ? 13.270 3.492 -16.996 1.00 95.12 265 THR A O 1
ATOM 2087 N N . TRP A 1 266 ? 11.231 3.803 -17.908 1.00 95.75 266 TRP A N 1
ATOM 2088 C CA . TRP A 1 266 ? 10.605 2.618 -17.333 1.00 95.75 266 TRP A CA 1
ATOM 2089 C C . TRP A 1 266 ? 10.110 1.717 -18.458 1.00 95.75 266 TRP A C 1
ATOM 2091 O O . TRP A 1 266 ? 9.466 2.185 -19.393 1.00 95.75 266 TRP A O 1
ATOM 2101 N N . GLU A 1 267 ? 10.429 0.432 -18.366 1.00 94.00 267 GLU A N 1
ATOM 2102 C CA . GLU A 1 267 ? 10.062 -0.597 -19.338 1.00 94.00 267 GLU A CA 1
ATOM 2103 C C . GLU A 1 267 ? 9.324 -1.744 -18.645 1.00 94.00 267 GLU A C 1
ATOM 2105 O O . GLU A 1 267 ? 9.530 -2.009 -17.459 1.00 94.00 267 GLU A O 1
ATOM 2110 N N . LEU A 1 268 ? 8.490 -2.473 -19.394 1.00 93.44 268 LEU A N 1
ATOM 2111 C CA . LEU A 1 268 ? 7.800 -3.681 -18.907 1.00 93.44 268 LEU A CA 1
ATOM 2112 C C . LEU A 1 268 ? 7.064 -3.450 -17.566 1.00 93.44 268 LEU A C 1
ATOM 2114 O O . LEU A 1 268 ? 6.976 -4.340 -16.717 1.00 93.44 268 LEU A O 1
ATOM 2118 N N . THR A 1 269 ? 6.551 -2.228 -17.375 1.00 94.50 269 THR A N 1
ATOM 2119 C CA . THR A 1 269 ? 6.021 -1.658 -16.120 1.00 94.50 269 THR A CA 1
ATOM 2120 C C . THR A 1 269 ? 7.038 -1.490 -14.982 1.00 94.50 269 THR A C 1
ATOM 2122 O O . THR A 1 269 ? 7.145 -0.393 -14.452 1.00 94.50 269 THR A O 1
ATOM 2125 N N . ASN A 1 270 ? 7.768 -2.534 -14.579 1.00 96.19 270 ASN A N 1
ATOM 2126 C CA . ASN A 1 270 ? 8.524 -2.543 -13.315 1.00 96.19 270 ASN A CA 1
ATOM 2127 C C . ASN A 1 270 ? 10.055 -2.426 -13.472 1.00 96.19 270 ASN A C 1
ATOM 2129 O O . ASN A 1 270 ? 10.768 -2.388 -12.469 1.00 96.19 270 ASN A O 1
ATOM 2133 N N . MET A 1 271 ? 10.582 -2.357 -14.697 1.00 96.44 271 MET A N 1
ATOM 2134 C CA . MET A 1 271 ? 12.020 -2.253 -14.954 1.00 96.44 271 MET A CA 1
ATOM 2135 C C . MET A 1 271 ? 12.441 -0.789 -15.038 1.00 96.44 271 MET A C 1
ATOM 2137 O O . MET A 1 271 ? 11.881 -0.043 -15.839 1.00 96.44 271 MET A O 1
ATOM 2141 N N . CYS A 1 272 ? 13.430 -0.376 -14.239 1.00 97.12 272 CYS A N 1
ATOM 2142 C CA . CYS A 1 272 ? 13.878 1.016 -14.197 1.00 97.12 272 CYS A CA 1
ATOM 2143 C C . CYS A 1 272 ? 15.282 1.193 -14.772 1.00 97.12 272 CYS A C 1
ATOM 2145 O O . CYS A 1 272 ? 16.264 0.637 -14.262 1.00 97.12 272 CYS A O 1
ATOM 2147 N N . ASN A 1 273 ? 15.371 2.060 -15.779 1.00 96.31 273 ASN A N 1
ATOM 2148 C CA . ASN A 1 273 ? 16.579 2.343 -16.532 1.00 96.31 273 ASN A CA 1
ATOM 2149 C C . ASN A 1 273 ? 17.184 3.697 -16.153 1.00 96.31 273 ASN A C 1
ATOM 2151 O O . ASN A 1 273 ? 17.161 4.658 -16.931 1.00 96.31 273 ASN A O 1
ATOM 2155 N N . SER A 1 274 ? 17.742 3.781 -14.951 1.00 97.44 274 SER A N 1
ATOM 2156 C CA . SER A 1 274 ? 18.409 4.987 -14.456 1.00 97.44 274 SER A CA 1
ATOM 2157 C C . SER A 1 274 ? 19.794 5.147 -15.084 1.00 97.44 274 SER A C 1
ATOM 2159 O O . SER A 1 274 ? 20.586 4.200 -15.095 1.00 97.44 274 SER A O 1
ATOM 2161 N N . GLN A 1 275 ? 20.097 6.346 -15.583 1.00 98.00 275 GLN A N 1
ATOM 2162 C CA . GLN A 1 275 ? 21.363 6.663 -16.247 1.00 98.00 275 GLN A CA 1
ATOM 2163 C C . GLN A 1 275 ? 22.155 7.672 -15.416 1.00 98.00 275 GLN A C 1
ATOM 2165 O O . GLN A 1 275 ? 21.764 8.835 -15.302 1.00 98.00 275 GLN A O 1
ATOM 2170 N N . PHE A 1 276 ? 23.275 7.234 -14.844 1.00 97.94 276 PHE A N 1
ATOM 2171 C CA . PHE A 1 276 ? 24.087 8.040 -13.940 1.00 97.94 276 PHE A CA 1
ATOM 2172 C C . PHE A 1 276 ? 25.480 8.327 -14.494 1.00 97.94 276 PHE A C 1
ATOM 2174 O O . PHE A 1 276 ? 26.174 7.432 -14.974 1.00 97.94 276 PHE A O 1
ATOM 2181 N N . THR A 1 277 ? 25.924 9.566 -14.308 1.00 97.88 277 THR A N 1
ATOM 2182 C CA . THR A 1 277 ? 27.299 10.009 -14.561 1.00 97.88 277 THR A CA 1
ATOM 2183 C C . THR A 1 277 ? 27.908 10.538 -13.270 1.00 97.88 277 THR A C 1
ATOM 2185 O O . THR A 1 277 ? 27.283 11.348 -12.585 1.00 97.88 277 THR A O 1
ATOM 2188 N N . ILE A 1 278 ? 29.115 10.079 -12.934 1.00 96.81 278 ILE A N 1
ATOM 2189 C CA . ILE A 1 278 ? 29.869 10.485 -11.745 1.00 96.81 278 ILE A CA 1
ATOM 2190 C C . ILE A 1 278 ? 31.183 11.137 -12.177 1.00 96.81 278 ILE A C 1
ATOM 2192 O O . ILE A 1 278 ? 31.980 10.531 -12.896 1.00 96.81 278 ILE A O 1
ATOM 2196 N N . GLY A 1 279 ? 31.429 12.349 -11.689 1.00 93.81 279 GLY A N 1
ATOM 2197 C CA . GLY A 1 279 ? 32.516 13.214 -12.133 1.00 93.81 279 GLY A CA 1
ATOM 2198 C C . GLY A 1 279 ? 32.134 14.045 -13.359 1.00 93.81 279 GLY A C 1
ATOM 2199 O O . GLY A 1 279 ? 31.039 13.931 -13.907 1.00 93.81 279 GLY A O 1
ATOM 2200 N N . GLU A 1 280 ? 33.055 14.900 -13.787 1.00 91.12 280 GLU A N 1
ATOM 2201 C CA . GLU A 1 280 ? 32.900 15.763 -14.957 1.00 91.12 280 GLU A CA 1
ATOM 2202 C C . GLU A 1 280 ? 34.236 15.909 -15.689 1.00 91.12 280 GLU A C 1
ATOM 2204 O O . GLU A 1 280 ? 35.305 15.728 -15.102 1.00 91.12 280 GLU A O 1
ATOM 2209 N N . TRP A 1 281 ? 34.180 16.225 -16.981 1.00 89.56 281 TRP A N 1
ATOM 2210 C CA . TRP A 1 281 ? 35.374 16.549 -17.754 1.00 89.56 281 TRP A CA 1
ATOM 2211 C C . TRP A 1 281 ? 35.950 17.884 -17.277 1.00 89.56 281 TRP A C 1
ATOM 2213 O O . TRP A 1 281 ? 35.209 18.845 -17.073 1.00 89.56 281 TRP A O 1
ATOM 2223 N N . MET A 1 282 ? 37.273 17.974 -17.124 1.00 72.00 282 MET A N 1
ATOM 2224 C CA . MET A 1 282 ? 37.900 19.260 -16.811 1.00 72.00 282 MET A CA 1
ATOM 2225 C C . MET A 1 282 ? 37.721 20.231 -17.979 1.00 72.00 282 MET A C 1
ATOM 2227 O O . MET A 1 282 ? 38.070 19.906 -19.115 1.00 72.00 282 MET A O 1
ATOM 2231 N N . GLU A 1 283 ? 37.247 21.446 -17.694 1.00 56.91 283 GLU A N 1
ATOM 2232 C CA . GLU A 1 283 ? 37.227 22.516 -18.687 1.00 56.91 283 GLU A CA 1
ATOM 2233 C C . GLU A 1 283 ? 38.647 22.798 -19.190 1.00 56.91 283 GLU A C 1
ATOM 2235 O O . GLU A 1 283 ? 39.491 23.378 -18.499 1.00 56.91 283 GLU A O 1
ATOM 2240 N N . HIS A 1 284 ? 38.897 22.457 -20.452 1.00 46.97 284 HIS A N 1
ATOM 2241 C CA . HIS A 1 284 ? 39.990 23.061 -21.188 1.00 46.97 284 HIS A CA 1
ATOM 2242 C C . HIS A 1 284 ? 39.710 24.563 -21.307 1.00 46.97 284 HIS A C 1
ATOM 2244 O O . HIS A 1 284 ? 38.909 24.988 -22.144 1.00 46.97 284 HIS A O 1
ATOM 2250 N N . ARG A 1 285 ? 40.411 25.381 -20.501 1.00 36.09 285 ARG A N 1
ATOM 2251 C CA . ARG A 1 285 ? 40.572 26.819 -20.774 1.00 36.09 285 ARG A CA 1
ATOM 2252 C C . ARG A 1 285 ? 40.920 26.956 -22.252 1.00 36.09 285 ARG A C 1
ATOM 2254 O O . ARG A 1 285 ? 42.003 26.537 -22.666 1.00 36.09 285 ARG A O 1
ATOM 2261 N N . ARG A 1 286 ? 40.017 27.540 -23.045 1.00 35.69 286 ARG A N 1
ATOM 2262 C CA . ARG A 1 286 ? 40.320 27.888 -24.434 1.00 35.69 286 ARG A CA 1
ATOM 2263 C C . ARG A 1 286 ? 41.497 28.850 -24.395 1.00 35.69 286 ARG A C 1
ATOM 2265 O O . ARG A 1 286 ? 41.344 29.985 -23.950 1.00 35.69 286 ARG A O 1
ATOM 2272 N N . VAL A 1 287 ? 42.664 28.396 -24.845 1.00 33.56 287 VAL A N 1
ATOM 2273 C CA . VAL A 1 287 ? 43.814 29.273 -25.061 1.00 33.56 287 VAL A CA 1
ATOM 2274 C C . VAL A 1 287 ? 43.492 30.111 -26.292 1.00 33.56 287 VAL A C 1
ATOM 2276 O O . VAL A 1 287 ? 43.811 29.753 -27.423 1.00 33.56 287 VAL A O 1
ATOM 2279 N N . SER A 1 288 ? 42.779 31.214 -26.074 1.00 32.41 288 SER A N 1
ATOM 2280 C CA . SER A 1 288 ? 42.610 32.261 -27.069 1.00 32.41 288 SER A CA 1
ATOM 2281 C C . SER A 1 288 ? 43.986 32.845 -27.363 1.00 32.41 288 SER A C 1
ATOM 2283 O O . SER A 1 288 ? 44.574 33.499 -26.501 1.00 32.41 288 SER A O 1
ATOM 2285 N N . ALA A 1 289 ? 44.503 32.588 -28.564 1.00 37.38 289 ALA A N 1
ATOM 2286 C CA . ALA A 1 289 ? 45.768 33.141 -29.017 1.00 37.38 289 ALA A CA 1
ATOM 2287 C C . ALA A 1 289 ? 45.683 34.676 -29.053 1.00 37.38 289 ALA A C 1
ATOM 2289 O O . ALA A 1 289 ? 45.054 35.256 -29.939 1.00 37.38 289 ALA A O 1
ATOM 2290 N N . VAL A 1 290 ? 46.319 35.329 -28.081 1.00 32.47 290 VAL A N 1
ATOM 2291 C CA . VAL A 1 290 ? 46.506 36.781 -28.028 1.00 32.47 290 VAL A CA 1
ATOM 2292 C C . VAL A 1 290 ? 47.999 37.051 -27.864 1.00 32.47 290 VAL A C 1
ATOM 2294 O O . VAL A 1 290 ? 48.704 36.310 -27.185 1.00 32.47 290 VAL A O 1
ATOM 2297 N N . ARG A 1 291 ? 48.467 38.063 -28.596 1.00 32.56 291 ARG A N 1
ATOM 2298 C CA . ARG A 1 291 ? 49.878 38.369 -28.856 1.00 32.56 291 ARG A CA 1
ATOM 2299 C C . ARG A 1 291 ? 50.621 38.884 -27.623 1.00 32.56 291 ARG A C 1
ATOM 2301 O O . ARG A 1 291 ? 50.007 39.390 -26.688 1.00 32.56 291 ARG A O 1
ATOM 2308 N N . ASP A 1 292 ? 51.945 38.809 -27.704 1.00 30.91 292 ASP A N 1
ATOM 2309 C CA . ASP A 1 292 ? 52.900 39.325 -26.727 1.00 30.91 292 ASP A CA 1
ATOM 2310 C C . ASP A 1 292 ? 52.626 40.772 -26.294 1.00 30.91 292 ASP A C 1
ATOM 2312 O O . ASP A 1 292 ? 52.484 41.661 -27.137 1.00 30.91 292 ASP A O 1
ATOM 2316 N N . ASN A 1 293 ? 52.689 41.020 -24.982 1.00 28.25 293 ASN A N 1
ATOM 2317 C CA . ASN A 1 293 ? 53.401 42.177 -24.432 1.00 28.25 293 ASN A CA 1
ATOM 2318 C C . ASN A 1 293 ? 53.746 41.929 -22.941 1.00 28.25 293 ASN A C 1
ATOM 2320 O O . ASN A 1 293 ? 52.838 41.584 -22.182 1.00 28.25 293 ASN A O 1
ATOM 2324 N N . PRO A 1 294 ? 55.006 42.080 -22.487 1.00 32.66 294 PRO A N 1
ATOM 2325 C CA . PRO A 1 294 ? 55.388 41.817 -21.096 1.00 32.66 294 PRO A CA 1
ATOM 2326 C C . PRO A 1 294 ? 55.468 43.098 -20.246 1.00 32.66 294 PRO A C 1
ATOM 2328 O O . PRO A 1 294 ? 56.124 44.050 -20.663 1.00 32.66 294 PRO A O 1
ATOM 2331 N N . GLN A 1 295 ? 54.911 43.101 -19.023 1.00 27.89 295 GLN A N 1
ATOM 2332 C CA . GLN A 1 295 ? 55.382 43.959 -17.913 1.00 27.89 295 GLN A CA 1
ATOM 2333 C C . GLN A 1 295 ? 54.789 43.583 -16.534 1.00 27.89 295 GLN A C 1
ATOM 2335 O O . GLN A 1 295 ? 53.647 43.139 -16.458 1.00 27.89 295 GLN A O 1
ATOM 2340 N N . SER A 1 296 ? 55.585 43.813 -15.471 1.00 28.22 296 SER A N 1
ATOM 2341 C CA . SER A 1 296 ? 55.303 43.694 -14.013 1.00 28.22 296 SER A CA 1
ATOM 2342 C C . SER A 1 296 ? 54.768 42.334 -13.508 1.00 28.22 296 SER A C 1
ATOM 2344 O O . SER A 1 296 ? 53.621 41.982 -13.751 1.00 28.22 296 SER A O 1
ATOM 2346 N N . GLU A 1 297 ? 55.605 41.462 -12.927 1.00 29.19 297 GLU A N 1
ATOM 2347 C CA . GLU A 1 297 ? 56.074 41.453 -11.510 1.00 29.19 297 GLU A CA 1
ATOM 2348 C C . GLU A 1 297 ? 54.973 41.008 -10.518 1.00 29.19 297 GLU A C 1
ATOM 2350 O O . GLU A 1 297 ? 53.986 41.702 -10.327 1.00 29.19 297 GLU A O 1
ATOM 2355 N N . SER A 1 298 ? 55.010 39.751 -10.042 1.00 28.19 298 SER A N 1
ATOM 2356 C CA . SER A 1 298 ? 55.564 39.288 -8.738 1.00 28.19 298 SER A CA 1
ATOM 2357 C C . SER A 1 298 ? 54.679 39.675 -7.529 1.00 28.19 298 SER A C 1
ATOM 2359 O O . SER A 1 298 ? 54.263 40.818 -7.422 1.00 28.19 298 SER A O 1
ATOM 2361 N N . TYR A 1 299 ? 54.291 38.776 -6.613 1.00 27.25 299 TYR A N 1
ATOM 2362 C CA . TYR A 1 299 ? 55.183 38.078 -5.673 1.00 27.25 299 TYR A CA 1
ATOM 2363 C C . TYR A 1 299 ? 54.518 36.863 -4.961 1.00 27.25 299 TYR A C 1
ATOM 2365 O O . TYR A 1 299 ? 53.304 36.684 -5.031 1.00 27.25 299 TYR A O 1
ATOM 2373 N N . PHE A 1 300 ? 55.330 36.078 -4.237 1.00 24.36 300 PHE A N 1
ATOM 2374 C CA . PHE A 1 300 ? 55.013 34.863 -3.451 1.00 24.36 300 PHE A CA 1
ATOM 2375 C C . PHE A 1 300 ? 55.577 35.044 -2.007 1.00 24.36 300 PHE A C 1
ATOM 2377 O O . PHE A 1 300 ? 56.619 35.670 -1.863 1.00 24.36 300 PHE A O 1
ATOM 2384 N N . ASP A 1 301 ? 55.037 34.534 -0.892 1.00 24.64 301 ASP A N 1
ATOM 2385 C CA . ASP A 1 301 ? 54.005 33.508 -0.685 1.00 24.64 301 ASP A CA 1
ATOM 2386 C C . ASP A 1 301 ? 53.468 33.500 0.783 1.00 24.64 301 ASP A C 1
ATOM 2388 O O . ASP A 1 301 ? 53.928 34.286 1.605 1.00 24.64 301 ASP A O 1
ATOM 2392 N N . PHE A 1 302 ? 52.579 32.544 1.112 1.00 22.42 302 PHE A N 1
ATOM 2393 C CA . PHE A 1 302 ? 52.462 31.814 2.411 1.00 22.42 302 PHE A CA 1
ATOM 2394 C C . PHE A 1 302 ? 52.265 32.536 3.791 1.00 22.42 302 PHE A C 1
ATOM 2396 O O . PHE A 1 302 ? 53.165 33.195 4.287 1.00 22.42 302 PHE A O 1
ATOM 2403 N N . ILE A 1 303 ? 51.169 32.155 4.503 1.00 24.48 303 ILE A N 1
ATOM 2404 C CA . ILE A 1 303 ? 51.126 31.515 5.870 1.00 24.48 303 ILE A CA 1
ATOM 2405 C C . ILE A 1 303 ? 51.658 32.290 7.134 1.00 24.48 303 ILE A C 1
ATOM 2407 O O . ILE A 1 303 ? 52.723 32.889 7.054 1.00 24.48 303 ILE A O 1
ATOM 2411 N N . PRO A 1 304 ? 51.094 32.157 8.380 1.00 34.69 304 PRO A N 1
ATOM 2412 C CA . PRO A 1 304 ? 49.755 31.723 8.845 1.00 34.69 304 PRO A CA 1
ATOM 2413 C C . PRO A 1 304 ? 49.208 32.545 10.094 1.00 34.69 304 PRO A C 1
ATOM 2415 O O . PRO A 1 304 ? 49.129 33.758 9.931 1.00 34.69 304 PRO A O 1
ATOM 2418 N N . PRO A 1 305 ? 48.725 32.033 11.278 1.00 51.03 305 PRO A N 1
ATOM 2419 C CA . PRO A 1 305 ? 47.646 32.708 12.043 1.00 51.03 305 PRO A CA 1
ATOM 2420 C C . PRO A 1 305 ? 48.048 33.325 13.410 1.00 51.03 305 PRO A C 1
ATOM 2422 O O . PRO A 1 305 ? 49.072 32.938 13.967 1.00 51.03 305 PRO A O 1
ATOM 2425 N N . GLN A 1 306 ? 47.158 34.122 14.042 1.00 25.28 306 GLN A N 1
ATOM 2426 C CA . GLN A 1 306 ? 46.900 34.056 15.505 1.00 25.28 306 GLN A CA 1
ATOM 2427 C C . GLN A 1 306 ? 45.696 34.889 16.034 1.00 25.28 306 GLN A C 1
ATOM 2429 O O . GLN A 1 306 ? 45.420 35.981 15.557 1.00 25.28 306 GLN A O 1
ATOM 2434 N N . SER A 1 307 ? 45.023 34.312 17.046 1.00 25.62 307 SER A N 1
ATOM 2435 C CA . SER A 1 307 ? 44.402 34.890 18.271 1.00 25.62 307 SER A CA 1
ATOM 2436 C C . SER A 1 307 ? 43.444 36.113 18.306 1.00 25.62 307 SER A C 1
ATOM 2438 O O . SER A 1 307 ? 43.769 37.215 17.888 1.00 25.62 307 SER A O 1
ATOM 2440 N N . GLU A 1 308 ? 42.367 35.907 19.086 1.00 25.03 308 GLU A N 1
ATOM 2441 C CA . GLU A 1 308 ? 41.782 36.808 20.115 1.00 25.03 308 GLU A CA 1
ATOM 2442 C C . GLU A 1 308 ? 40.846 38.007 19.786 1.00 25.03 308 GLU A C 1
ATOM 2444 O O . GLU A 1 308 ? 41.210 39.173 19.864 1.00 25.03 308 GLU A O 1
ATOM 2449 N N . SER A 1 309 ? 39.542 37.685 19.816 1.00 24.30 309 SER A N 1
ATOM 2450 C CA . SER A 1 309 ? 38.590 38.148 20.862 1.00 24.30 309 SER A CA 1
ATOM 2451 C C . SER A 1 309 ? 37.720 39.426 20.708 1.00 24.30 309 SER A C 1
ATOM 2453 O O . SER A 1 309 ? 38.143 40.484 20.266 1.00 24.30 309 SER A O 1
ATOM 2455 N N . LEU A 1 310 ? 36.497 39.272 21.253 1.00 24.47 310 LEU A N 1
ATOM 2456 C CA . LEU A 1 310 ? 35.503 40.245 21.755 1.00 24.47 310 LEU A CA 1
ATOM 2457 C C . LEU A 1 310 ? 34.602 41.093 20.816 1.00 24.47 310 LEU A C 1
ATOM 2459 O O . LEU A 1 310 ? 35.022 42.088 20.245 1.00 24.47 310 LEU A O 1
ATOM 2463 N N . CYS A 1 311 ? 33.288 40.824 20.962 1.00 22.62 311 CYS A N 1
ATOM 2464 C CA . CYS A 1 311 ? 32.140 41.761 20.948 1.00 22.62 311 CYS A CA 1
ATOM 2465 C C . CYS A 1 311 ? 31.781 42.503 19.629 1.00 22.62 311 CYS A C 1
ATOM 2467 O O . CYS A 1 311 ? 32.639 42.992 18.917 1.00 22.62 311 CYS A O 1
ATOM 2469 N N . ARG A 1 312 ? 30.498 42.712 19.275 1.00 24.08 312 ARG A N 1
ATOM 2470 C CA . ARG A 1 312 ? 29.238 42.632 20.056 1.00 24.08 312 ARG A CA 1
ATOM 2471 C C . ARG A 1 312 ? 27.998 42.533 19.136 1.00 24.08 312 ARG A C 1
ATOM 2473 O O . ARG A 1 312 ? 28.072 42.946 17.985 1.00 24.08 312 ARG A O 1
ATOM 2480 N N . SER A 1 313 ? 26.846 42.192 19.732 1.00 25.39 313 SER A N 1
ATOM 2481 C CA . SER A 1 313 ? 25.459 42.412 19.251 1.00 25.39 313 SER A CA 1
ATOM 2482 C C . SER A 1 313 ? 24.935 41.562 18.077 1.00 25.39 313 SER A C 1
ATOM 2484 O O . SER A 1 313 ? 25.690 41.210 17.182 1.00 25.39 313 SER A O 1
ATOM 2486 N N . ASP A 1 314 ? 23.633 41.271 17.960 1.00 25.12 314 ASP A N 1
ATOM 2487 C CA . ASP A 1 314 ? 22.609 40.921 18.972 1.00 25.12 314 ASP A CA 1
ATOM 2488 C C . ASP A 1 314 ? 21.345 40.411 18.252 1.00 25.12 314 ASP A C 1
ATOM 2490 O O . ASP A 1 314 ? 20.977 40.982 17.223 1.00 25.12 314 ASP A O 1
ATOM 2494 N N . ARG A 1 315 ? 20.656 39.427 18.861 1.00 26.38 315 ARG A N 1
ATOM 2495 C CA . ARG A 1 315 ? 19.206 39.075 18.787 1.00 26.38 315 ARG A CA 1
ATOM 2496 C C . ARG A 1 315 ? 18.956 37.564 18.722 1.00 26.38 315 ARG A C 1
ATOM 2498 O O . ARG A 1 315 ? 18.688 37.001 17.666 1.00 26.38 315 ARG A O 1
ATOM 2505 N N . CYS A 1 316 ? 18.894 36.947 19.900 1.00 24.44 316 CYS A N 1
ATOM 2506 C CA . CYS A 1 316 ? 18.057 35.766 20.120 1.00 24.44 316 CYS A CA 1
ATOM 2507 C C . CYS A 1 316 ? 16.682 36.210 20.644 1.00 24.44 316 CYS A C 1
ATOM 2509 O O . CYS A 1 316 ? 16.602 37.138 21.449 1.00 24.44 316 CYS A O 1
ATOM 2511 N N . LEU A 1 317 ? 15.612 35.513 20.253 1.00 26.36 317 LEU A N 1
ATOM 2512 C CA . LEU A 1 317 ? 14.300 35.597 20.902 1.00 26.36 317 LEU A CA 1
ATOM 2513 C C . LEU A 1 317 ? 13.895 34.200 21.376 1.00 26.36 317 LEU A C 1
ATOM 2515 O O . LEU A 1 317 ? 13.598 33.323 20.572 1.00 26.36 317 LEU A O 1
ATOM 2519 N N . ALA A 1 318 ? 13.902 34.005 22.693 1.00 26.30 318 ALA A N 1
ATOM 2520 C CA . ALA A 1 318 ? 13.439 32.786 23.345 1.00 26.30 318 ALA A CA 1
ATOM 2521 C C . ALA A 1 318 ? 11.982 32.943 23.805 1.00 26.30 318 ALA A C 1
ATOM 2523 O O . ALA A 1 318 ? 11.588 34.016 24.264 1.00 26.30 318 ALA A O 1
ATOM 2524 N N . TRP A 1 319 ? 11.199 31.862 23.753 1.00 25.06 319 TRP A N 1
ATOM 2525 C CA . TRP A 1 319 ? 9.887 31.802 24.404 1.00 25.06 319 TRP A CA 1
ATOM 2526 C C . TRP A 1 319 ? 10.016 31.240 25.824 1.00 25.06 319 TRP A C 1
ATOM 2528 O O . TRP A 1 319 ? 10.632 30.200 26.050 1.00 25.06 319 TRP A O 1
ATOM 2538 N N . LEU A 1 320 ? 9.454 31.970 26.789 1.00 27.39 320 LEU A N 1
ATOM 2539 C CA . LEU A 1 320 ? 9.681 31.775 28.221 1.00 27.39 320 LEU A CA 1
ATOM 2540 C C . LEU A 1 320 ? 8.709 30.787 28.880 1.00 27.39 320 LEU A C 1
ATOM 2542 O O . LEU A 1 320 ? 7.491 30.874 28.728 1.00 27.39 320 LEU A O 1
ATOM 2546 N N . ILE A 1 321 ? 9.276 29.937 29.736 1.00 25.81 321 ILE A N 1
ATOM 2547 C CA . ILE A 1 321 ? 8.589 29.292 30.860 1.00 25.81 321 ILE A CA 1
ATOM 2548 C C . ILE A 1 321 ? 8.536 30.303 32.023 1.00 25.81 321 ILE A C 1
ATOM 2550 O O . ILE A 1 321 ? 9.572 30.894 32.332 1.00 25.81 321 ILE A O 1
ATOM 2554 N N . PRO A 1 322 ? 7.403 30.481 32.726 1.00 30.02 322 PRO A N 1
ATOM 2555 C CA . PRO A 1 322 ? 7.372 31.220 33.982 1.00 30.02 322 PRO A CA 1
ATOM 2556 C C . PRO A 1 322 ? 7.551 30.290 35.197 1.00 30.02 322 PRO A C 1
ATOM 2558 O O . PRO A 1 322 ? 6.743 29.393 35.439 1.00 30.02 322 PRO A O 1
ATOM 2561 N N . THR A 1 323 ? 8.569 30.561 36.015 1.00 28.09 323 THR A N 1
ATOM 2562 C CA . THR A 1 323 ? 8.732 30.020 37.379 1.00 28.09 323 THR A CA 1
ATOM 2563 C C . THR A 1 323 ? 8.929 31.162 38.371 1.00 28.09 323 THR A C 1
ATOM 2565 O O . THR A 1 323 ? 9.752 32.034 38.115 1.00 28.09 323 THR A O 1
ATOM 2568 N N . CYS A 1 324 ? 8.239 31.131 39.515 1.00 24.86 324 CYS A N 1
ATOM 2569 C CA . CYS A 1 324 ? 8.521 31.955 40.701 1.00 24.86 324 CYS A CA 1
ATOM 2570 C C . CYS A 1 324 ? 7.926 31.269 41.964 1.00 24.86 324 CYS A C 1
ATOM 2572 O O . CYS A 1 324 ? 7.116 30.354 41.803 1.00 24.86 324 CYS A O 1
ATOM 2574 N N . PRO A 1 325 ? 8.400 31.561 43.196 1.00 36.59 325 PRO A N 1
ATOM 2575 C CA . PRO A 1 325 ? 9.180 30.522 43.878 1.00 36.59 325 PRO A CA 1
ATOM 2576 C C . PRO A 1 325 ? 8.870 30.304 45.382 1.00 36.59 325 PRO A C 1
ATOM 2578 O O . PRO A 1 325 ? 8.082 31.021 45.986 1.00 36.59 325 PRO A O 1
ATOM 2581 N N . CYS A 1 326 ? 9.603 29.348 45.977 1.00 24.81 326 CYS A N 1
ATOM 2582 C CA . CYS A 1 326 ? 9.880 29.166 47.418 1.00 24.81 326 CYS A CA 1
ATOM 2583 C C . CYS A 1 326 ? 8.733 28.756 48.372 1.00 24.81 326 CYS A C 1
ATOM 2585 O O . CYS A 1 326 ? 7.946 29.597 48.789 1.00 24.81 326 CYS A O 1
ATOM 2587 N N . LEU A 1 327 ? 8.775 27.505 48.872 1.00 25.42 327 LEU A N 1
ATOM 2588 C CA . LEU A 1 327 ? 8.908 27.174 50.314 1.00 25.42 327 LEU A CA 1
ATOM 2589 C C . LEU A 1 327 ? 8.901 25.647 50.574 1.00 25.42 327 LEU A C 1
ATOM 2591 O O . LEU A 1 327 ? 7.981 24.934 50.187 1.00 25.42 327 LEU A O 1
ATOM 2595 N N . SER A 1 328 ? 9.921 25.164 51.285 1.00 26.61 328 SER A N 1
ATOM 2596 C CA . SER A 1 328 ? 9.982 23.874 52.006 1.00 26.61 328 SER A CA 1
ATOM 2597 C C . SER A 1 328 ? 9.651 24.122 53.496 1.00 26.61 328 SER A C 1
ATOM 2599 O O . SER A 1 328 ? 9.946 25.236 53.936 1.00 26.61 328 SER A O 1
ATOM 2601 N N . PRO A 1 329 ? 9.116 23.167 54.304 1.00 31.34 329 PRO A N 1
ATOM 2602 C CA . PRO A 1 329 ? 9.602 21.782 54.412 1.00 31.34 329 PRO A CA 1
ATOM 2603 C C . PRO A 1 329 ? 8.539 20.663 54.610 1.00 31.34 329 PRO A C 1
ATOM 2605 O O . PRO A 1 329 ? 7.338 20.888 54.693 1.00 31.34 329 PRO A O 1
ATOM 2608 N N . SER A 1 330 ? 9.038 19.425 54.673 1.00 25.36 330 SER A N 1
ATOM 2609 C CA . SER A 1 330 ? 8.376 18.140 54.997 1.00 25.36 330 SER A CA 1
ATOM 2610 C C . SER A 1 330 ? 8.164 17.917 56.519 1.00 25.36 330 SER A C 1
ATOM 2612 O O . SER A 1 330 ? 8.643 18.739 57.296 1.00 25.36 330 SER A O 1
ATOM 2614 N N . PRO A 1 331 ? 7.716 16.732 57.004 1.00 53.16 331 PRO A N 1
ATOM 2615 C CA . PRO A 1 331 ? 6.519 15.915 56.691 1.00 53.16 331 PRO A CA 1
ATOM 2616 C C . PRO A 1 331 ? 5.701 15.553 57.975 1.00 53.16 331 PRO A C 1
ATOM 2618 O O . PRO A 1 331 ? 6.238 15.705 59.066 1.00 53.16 331 PRO A O 1
ATOM 2621 N N . CYS A 1 332 ? 4.474 14.986 57.892 1.00 21.91 332 CYS A N 1
ATOM 2622 C CA . CYS A 1 332 ? 3.950 13.992 58.875 1.00 21.91 332 CYS A CA 1
ATOM 2623 C C . CYS A 1 332 ? 2.536 13.409 58.600 1.00 21.91 332 CYS A C 1
ATOM 2625 O O . CYS A 1 332 ? 1.726 13.968 57.872 1.00 21.91 332 CYS A O 1
ATOM 2627 N N . CYS A 1 333 ? 2.301 12.263 59.247 1.00 23.62 333 CYS A N 1
ATOM 2628 C CA . CYS A 1 333 ? 1.182 11.307 59.276 1.00 23.62 333 CYS A CA 1
ATOM 2629 C C . CYS A 1 333 ? -0.259 11.812 59.553 1.00 23.62 333 CYS A C 1
ATOM 2631 O O . CYS A 1 333 ? -0.448 12.787 60.271 1.00 23.62 333 CYS A O 1
ATOM 2633 N N . GLY A 1 334 ? -1.273 11.004 59.181 1.00 23.20 334 GLY A N 1
ATOM 2634 C CA . GLY A 1 334 ? -2.590 10.978 59.864 1.00 23.20 334 GLY A CA 1
ATOM 2635 C C . GLY A 1 334 ? -3.808 10.610 58.982 1.00 23.20 334 GLY A C 1
ATOM 2636 O O . GLY A 1 334 ? -3.922 11.170 57.896 1.00 23.20 334 GLY A O 1
ATOM 2637 N N . PRO A 1 335 ? -4.719 9.693 59.390 1.00 46.59 335 PRO A N 1
ATOM 2638 C CA . PRO A 1 335 ? -5.813 9.186 58.538 1.00 46.59 335 PRO A CA 1
ATOM 2639 C C . PRO A 1 335 ? -7.203 9.790 58.849 1.00 46.59 335 PRO A C 1
ATOM 2641 O O . PRO A 1 335 ? -7.353 10.455 59.868 1.00 46.59 335 PRO A O 1
ATOM 2644 N N . ILE A 1 336 ? -8.216 9.479 58.009 1.00 25.23 336 ILE A N 1
ATOM 2645 C CA . ILE A 1 336 ? -9.642 9.142 58.321 1.00 25.23 336 ILE A CA 1
ATOM 2646 C C . ILE A 1 336 ? -10.567 9.399 57.099 1.00 25.23 336 ILE A C 1
ATOM 2648 O O . ILE A 1 336 ? -10.397 10.356 56.351 1.00 25.23 336 ILE A O 1
ATOM 2652 N N . ALA A 1 337 ? -11.573 8.535 56.914 1.00 25.36 337 ALA A N 1
ATOM 2653 C CA . ALA A 1 337 ? -12.718 8.667 55.992 1.00 25.36 337 ALA A CA 1
ATOM 2654 C C . ALA A 1 337 ? -14.040 8.594 56.818 1.00 25.36 337 ALA A C 1
ATOM 2656 O O . ALA A 1 337 ? -13.926 8.328 58.015 1.00 25.36 337 ALA A O 1
ATOM 2657 N N . PRO A 1 338 ? -15.283 8.729 56.281 1.00 44.28 338 PRO A N 1
ATOM 2658 C CA . PRO A 1 338 ? -15.702 8.951 54.887 1.00 44.28 338 PRO A CA 1
ATOM 2659 C C . PRO A 1 338 ? -16.840 9.998 54.659 1.00 44.28 338 PRO A C 1
ATOM 2661 O O . PRO A 1 338 ? -17.642 10.290 55.536 1.00 44.28 338 PRO A O 1
ATOM 2664 N N . GLY A 1 339 ? -16.993 10.443 53.402 1.00 26.55 339 GLY A N 1
ATOM 2665 C CA . GLY A 1 339 ? -18.284 10.652 52.707 1.00 26.55 339 GLY A CA 1
ATOM 2666 C C . GLY A 1 339 ? -19.290 11.749 53.131 1.00 26.55 339 GLY A C 1
ATOM 2667 O O . GLY A 1 339 ? -19.990 11.615 54.129 1.00 26.55 339 GLY A O 1
ATOM 2668 N N . ARG A 1 340 ? -19.573 12.697 52.214 1.00 24.84 340 ARG A N 1
ATOM 2669 C CA . ARG A 1 340 ? -20.949 13.158 51.885 1.00 24.84 340 ARG A CA 1
ATOM 2670 C C . ARG A 1 340 ? -21.015 13.963 50.575 1.00 24.84 340 ARG A C 1
ATOM 2672 O O . ARG A 1 340 ? -20.068 14.647 50.208 1.00 24.84 340 ARG A O 1
ATOM 2679 N N . ARG A 1 341 ? -22.160 13.884 49.880 1.00 37.59 341 ARG A N 1
ATOM 2680 C CA . ARG A 1 341 ? -22.516 14.725 48.717 1.00 37.59 341 ARG A CA 1
ATOM 2681 C C . ARG A 1 341 ? -22.656 16.194 49.135 1.00 37.59 341 ARG A C 1
ATOM 2683 O O . ARG A 1 341 ? -23.439 16.445 50.046 1.00 37.59 341 ARG A O 1
ATOM 2690 N N . ILE A 1 342 ? -22.073 17.135 48.387 1.00 25.45 342 ILE A N 1
ATOM 2691 C CA . ILE A 1 342 ? -22.569 18.523 48.287 1.00 25.45 342 ILE A CA 1
ATOM 2692 C C . ILE A 1 342 ? -22.434 19.005 46.832 1.00 25.45 342 ILE A C 1
ATOM 2694 O O . ILE A 1 342 ? -21.349 18.983 46.258 1.00 25.45 342 ILE A O 1
ATOM 2698 N N . MET A 1 343 ? -23.554 19.439 46.251 1.00 31.31 343 MET A N 1
ATOM 2699 C CA . MET A 1 343 ? -23.611 20.316 45.075 1.00 31.31 343 MET A CA 1
ATOM 2700 C C . MET A 1 343 ? -23.739 21.768 45.563 1.00 31.31 343 MET A C 1
ATOM 2702 O O . MET A 1 343 ? -24.345 21.997 46.605 1.00 31.31 343 MET A O 1
ATOM 2706 N N . ALA A 1 344 ? -23.262 22.714 44.749 1.00 34.47 344 ALA A N 1
ATOM 2707 C CA . ALA A 1 344 ? -23.434 24.170 44.872 1.00 34.47 344 ALA A CA 1
ATOM 2708 C C . ALA A 1 344 ? -22.711 24.908 46.025 1.00 34.47 344 ALA A C 1
ATOM 2710 O O . ALA A 1 344 ? -23.161 24.927 47.164 1.00 34.47 344 ALA A O 1
ATOM 2711 N N . ALA A 1 345 ? -21.665 25.658 45.648 1.00 26.69 345 ALA A N 1
ATOM 2712 C CA . ALA A 1 345 ? -21.350 26.997 46.168 1.00 26.69 345 ALA A CA 1
ATOM 2713 C C . ALA A 1 345 ? -20.338 27.688 45.225 1.00 26.69 345 ALA A C 1
ATOM 2715 O O . ALA A 1 345 ? -19.128 27.587 45.416 1.00 26.69 345 ALA A O 1
ATOM 2716 N N . VAL A 1 346 ? -20.812 28.371 44.174 1.00 33.22 346 VAL A N 1
ATOM 2717 C CA . VAL A 1 346 ? -19.939 29.226 43.344 1.00 33.22 346 VAL A CA 1
ATOM 2718 C C . VAL A 1 346 ? -19.774 30.563 44.061 1.00 33.22 346 VAL A C 1
ATOM 2720 O O . VAL A 1 346 ? -20.746 31.289 44.257 1.00 33.22 346 VAL A O 1
ATOM 2723 N N . ASN A 1 347 ? -18.551 30.862 44.495 1.00 29.95 347 ASN A N 1
ATOM 2724 C CA . ASN A 1 347 ? -18.266 32.030 45.322 1.00 29.95 347 ASN A CA 1
ATOM 2725 C C . ASN A 1 347 ? -18.246 33.322 44.477 1.00 29.95 347 ASN A C 1
ATOM 2727 O O . ASN A 1 347 ? -17.677 33.345 43.386 1.00 29.95 347 ASN A O 1
ATOM 2731 N N . ARG A 1 348 ? -18.872 34.400 44.967 1.00 34.91 348 ARG A N 1
ATOM 2732 C CA . ARG A 1 348 ? -19.262 35.580 44.161 1.00 34.91 348 ARG A CA 1
ATOM 2733 C C . ARG A 1 348 ? -18.129 36.594 43.907 1.00 34.91 348 ARG A C 1
ATOM 2735 O O . ARG A 1 348 ? -18.358 37.607 43.258 1.00 34.91 348 ARG A O 1
ATOM 2742 N N . ASN A 1 349 ? -16.906 36.307 44.359 1.00 32.28 349 ASN A N 1
ATOM 2743 C CA . ASN A 1 349 ? -15.798 37.272 44.433 1.00 32.28 349 ASN A CA 1
ATOM 2744 C C . ASN A 1 349 ? -14.674 37.009 43.405 1.00 32.28 349 ASN A C 1
ATOM 2746 O O . ASN A 1 349 ? -13.504 37.225 43.700 1.00 32.28 349 ASN A O 1
ATOM 2750 N N . MET A 1 350 ? -14.997 36.503 42.208 1.00 33.69 350 MET A N 1
ATOM 2751 C CA . MET A 1 350 ? -13.994 36.109 41.196 1.00 33.69 350 MET A CA 1
ATOM 2752 C C . MET A 1 350 ? -13.814 37.123 40.045 1.00 33.69 350 MET A C 1
ATOM 2754 O O . MET A 1 350 ? -13.368 36.739 38.968 1.00 33.69 350 MET A O 1
ATOM 2758 N N . PHE A 1 351 ? -14.179 38.396 40.256 1.00 42.38 351 PHE A N 1
ATOM 2759 C CA . PHE A 1 351 ? -14.260 39.421 39.198 1.00 42.38 351 PHE A CA 1
ATOM 2760 C C . PHE A 1 351 ? -13.495 40.735 39.459 1.00 42.38 351 PHE A C 1
ATOM 2762 O O . PHE A 1 351 ? -13.610 41.659 38.660 1.00 42.38 351 PHE A O 1
ATOM 2769 N N . GLU A 1 352 ? -12.663 40.823 40.502 1.00 31.02 352 GLU A N 1
ATOM 2770 C CA . GLU A 1 352 ? -11.736 41.955 40.678 1.00 31.02 352 GLU A CA 1
ATOM 2771 C C . GLU A 1 352 ? -10.318 41.594 40.213 1.00 31.02 352 GLU A C 1
ATOM 2773 O O . GLU A 1 352 ? -9.435 41.250 40.993 1.00 31.02 352 GLU A O 1
ATOM 2778 N N . ALA A 1 353 ? -10.110 41.686 38.900 1.00 33.53 353 ALA A N 1
ATOM 2779 C CA . ALA A 1 353 ? -8.795 41.843 38.288 1.00 33.53 353 ALA A CA 1
ATOM 2780 C C . ALA A 1 353 ? -8.949 42.822 37.117 1.00 33.53 353 ALA A C 1
ATOM 2782 O O . ALA A 1 353 ? -9.687 42.555 36.167 1.00 33.53 353 ALA A O 1
ATOM 2783 N N . SER A 1 354 ? -8.319 43.990 37.223 1.00 31.84 354 SER A N 1
ATOM 2784 C CA . SER A 1 354 ? -8.509 45.101 36.293 1.00 31.84 354 SER A CA 1
ATOM 2785 C C . SER A 1 354 ? -7.962 44.786 34.899 1.00 31.84 354 SER A C 1
ATOM 2787 O O . SER A 1 354 ? -6.783 44.484 34.728 1.00 31.84 354 SER A O 1
ATOM 2789 N N . VAL A 1 355 ? -8.812 44.936 33.882 1.00 32.44 355 VAL A N 1
ATOM 2790 C CA . VAL A 1 355 ? -8.382 45.028 32.482 1.00 32.44 355 VAL A CA 1
ATOM 2791 C C . VAL A 1 355 ? -8.502 46.485 32.054 1.00 32.44 355 VAL A C 1
ATOM 2793 O O . VAL A 1 355 ? -9.567 47.091 32.150 1.00 32.44 355 VAL A O 1
ATOM 2796 N N . THR A 1 356 ? -7.382 47.047 31.610 1.00 30.72 356 THR A N 1
ATOM 2797 C CA . THR A 1 356 ? -7.262 48.415 31.099 1.00 30.72 356 THR A CA 1
ATOM 2798 C C . THR A 1 356 ? -8.217 48.660 29.933 1.00 30.72 356 THR A C 1
ATOM 2800 O O . THR A 1 356 ? -8.199 47.928 28.944 1.00 30.72 356 THR A O 1
ATOM 2803 N N . THR A 1 357 ? -9.027 49.710 30.031 1.00 38.41 357 THR A N 1
ATOM 2804 C CA . THR A 1 357 ? -9.985 50.104 28.997 1.00 38.41 357 THR A CA 1
ATOM 2805 C C . THR A 1 357 ? -9.311 50.892 27.876 1.00 38.41 357 THR A C 1
ATOM 2807 O O . THR A 1 357 ? -8.977 52.053 28.096 1.00 38.41 357 THR A O 1
ATOM 2810 N N . ASP A 1 358 ? -9.212 50.328 26.667 1.00 33.59 358 ASP A N 1
ATOM 2811 C CA . ASP A 1 358 ? -9.209 51.152 25.449 1.00 33.59 358 ASP A CA 1
ATOM 2812 C C . ASP A 1 358 ? -9.650 50.387 24.175 1.00 33.59 358 ASP A C 1
ATOM 2814 O O . ASP A 1 358 ? -8.914 49.561 23.642 1.00 33.59 358 ASP A O 1
ATOM 2818 N N . ARG A 1 359 ? -10.843 50.756 23.666 1.00 34.34 359 ARG A N 1
ATOM 2819 C CA . ARG A 1 359 ? -11.414 50.504 22.311 1.00 34.34 359 ARG A CA 1
ATOM 2820 C C . ARG A 1 359 ? -11.735 49.045 21.873 1.00 34.34 359 ARG A C 1
ATOM 2822 O O . ARG A 1 359 ? -11.185 48.088 22.398 1.00 34.34 359 ARG A O 1
ATOM 2829 N N . PRO A 1 360 ? -12.583 48.856 20.835 1.00 45.16 360 PRO A N 1
ATOM 2830 C CA . PRO A 1 360 ? -13.918 49.452 20.683 1.00 45.16 360 PRO A CA 1
ATOM 2831 C C . PRO A 1 360 ? -15.012 48.413 20.317 1.00 45.16 360 PRO A C 1
ATOM 2833 O O . PRO A 1 360 ? -14.750 47.436 19.629 1.00 45.16 360 PRO A O 1
ATOM 2836 N N . GLN A 1 361 ? -16.261 48.679 20.723 1.00 47.06 361 GLN A N 1
ATOM 2837 C CA . GLN A 1 361 ? -17.518 48.098 20.194 1.00 47.06 361 GLN A CA 1
ATOM 2838 C C . GLN A 1 361 ? -17.493 46.629 19.700 1.00 47.06 361 GLN A C 1
ATOM 2840 O O . GLN A 1 361 ? -17.608 46.347 18.510 1.00 47.06 361 GLN A O 1
ATOM 2845 N N . GLY A 1 362 ? -17.490 45.685 20.643 1.00 38.69 362 GLY A N 1
ATOM 2846 C CA . GLY A 1 362 ? -17.907 44.296 20.424 1.00 38.69 362 GLY A CA 1
ATOM 2847 C C . GLY A 1 362 ? -18.745 43.821 21.612 1.00 38.69 362 GLY A C 1
ATOM 2848 O O . GLY A 1 362 ? -18.402 44.120 22.756 1.00 38.69 362 GLY A O 1
ATOM 2849 N N . ALA A 1 363 ? -19.868 43.138 21.368 1.00 43.78 363 ALA A N 1
ATOM 2850 C CA . ALA A 1 363 ? -20.756 42.696 22.446 1.00 43.78 363 ALA A CA 1
ATOM 2851 C C . ALA A 1 363 ? -20.042 41.694 23.383 1.00 43.78 363 ALA A C 1
ATOM 2853 O O . ALA A 1 363 ? -19.349 40.798 22.892 1.00 43.78 363 ALA A O 1
ATOM 2854 N N . PRO A 1 364 ? -20.194 41.801 24.718 1.00 49.69 364 PRO A N 1
ATOM 2855 C CA . PRO A 1 364 ? -19.493 40.923 25.644 1.00 49.69 364 PRO A CA 1
ATOM 2856 C C . PRO A 1 364 ? -19.997 39.481 25.518 1.00 49.69 364 PRO A C 1
ATOM 2858 O O . PRO A 1 364 ? -21.191 39.205 25.631 1.00 49.69 364 PRO A O 1
ATOM 2861 N N . LEU A 1 365 ? -19.057 38.547 25.368 1.00 47.84 365 LEU A N 1
ATOM 2862 C CA . LEU A 1 365 ? -19.256 37.105 25.135 1.00 47.84 365 LEU A CA 1
ATOM 2863 C C . LEU A 1 365 ? -19.870 36.334 26.337 1.00 47.84 365 LEU A C 1
ATOM 2865 O O . LEU A 1 365 ? -19.764 35.116 26.427 1.00 47.84 365 LEU A O 1
ATOM 2869 N N . MET A 1 366 ? -20.498 37.045 27.280 1.00 52.41 366 MET A N 1
ATOM 2870 C CA . MET A 1 366 ? -20.886 36.589 28.624 1.00 52.41 366 MET A CA 1
ATOM 2871 C C . MET A 1 366 ? -22.374 36.851 28.941 1.00 52.41 366 MET A C 1
ATOM 2873 O O . MET A 1 366 ? -22.726 37.189 30.068 1.00 52.41 366 MET A O 1
ATOM 2877 N N . ILE A 1 367 ? -23.258 36.694 27.948 1.00 59.75 367 ILE A N 1
ATOM 2878 C CA . ILE A 1 367 ? -24.730 36.720 28.130 1.00 59.75 367 ILE A CA 1
ATOM 2879 C C . ILE A 1 367 ? -25.343 35.305 27.997 1.00 59.75 367 ILE A C 1
ATOM 2881 O O . ILE A 1 367 ? -26.501 35.080 28.341 1.00 59.75 367 ILE A O 1
ATOM 2885 N N . LEU A 1 368 ? -24.568 34.310 27.548 1.00 72.25 368 LEU A N 1
ATOM 2886 C CA . LEU A 1 368 ? -25.051 32.936 27.378 1.00 72.25 368 LEU A CA 1
ATOM 2887 C C . LEU A 1 368 ? -25.088 32.178 28.721 1.00 72.25 368 LEU A C 1
ATOM 2889 O O . LEU A 1 368 ? -24.080 32.151 29.432 1.00 72.25 368 LEU A O 1
ATOM 2893 N N . PRO A 1 369 ? -26.209 31.513 29.071 1.00 85.88 369 PRO A N 1
ATOM 2894 C CA . PRO A 1 369 ? -26.290 30.661 30.253 1.00 85.88 369 PRO A CA 1
ATOM 2895 C C . PRO A 1 369 ? -25.234 29.549 30.252 1.00 85.88 369 PRO A C 1
ATOM 2897 O O . PRO A 1 369 ? -24.945 28.937 29.224 1.00 85.88 369 PRO A O 1
ATOM 2900 N N . LEU A 1 370 ? -24.684 29.247 31.429 1.00 83.56 370 LEU A N 1
ATOM 2901 C CA . LEU A 1 370 ? -23.538 28.345 31.587 1.00 83.56 370 LEU A CA 1
ATOM 2902 C C . LEU A 1 370 ? -23.806 26.912 31.085 1.00 83.56 370 LEU A C 1
ATOM 2904 O O . LEU A 1 370 ? -22.924 26.250 30.544 1.00 83.56 370 LEU A O 1
ATOM 2908 N N . ASN A 1 371 ? -25.048 26.454 31.225 1.00 86.00 371 ASN A N 1
ATOM 2909 C CA . ASN A 1 371 ? -25.554 25.205 30.661 1.00 86.00 371 ASN A CA 1
ATOM 2910 C C . ASN A 1 371 ? -25.569 25.218 29.124 1.00 86.00 371 ASN A C 1
ATOM 2912 O O . ASN A 1 371 ? -25.250 24.202 28.516 1.00 86.00 371 ASN A O 1
ATOM 2916 N N . LEU A 1 372 ? -25.890 26.351 28.493 1.00 86.94 372 LEU A N 1
ATOM 2917 C CA . LEU A 1 372 ? -25.853 26.482 27.036 1.00 86.94 372 LEU A CA 1
ATOM 2918 C C . LEU A 1 372 ? -24.405 26.470 26.520 1.00 86.94 372 LEU A C 1
ATOM 2920 O O . LEU A 1 372 ? -24.121 25.807 25.529 1.00 86.94 372 LEU A O 1
ATOM 2924 N N . ILE A 1 373 ? -23.478 27.118 27.236 1.00 86.50 373 ILE A N 1
ATOM 2925 C CA . ILE A 1 373 ? -22.036 27.054 26.942 1.00 86.50 373 ILE A CA 1
ATOM 2926 C C . ILE A 1 373 ? -21.527 25.609 27.057 1.00 86.50 373 ILE A C 1
ATOM 2928 O O . ILE A 1 373 ? -20.833 25.139 26.162 1.00 86.50 373 ILE A O 1
ATOM 2932 N N . ALA A 1 374 ? -21.910 24.870 28.104 1.00 85.94 374 ALA A N 1
ATOM 2933 C CA . ALA A 1 374 ? -21.532 23.463 28.255 1.00 85.94 374 ALA A CA 1
ATOM 2934 C C . ALA A 1 374 ? -22.084 22.570 27.124 1.00 85.94 374 ALA A C 1
ATOM 2936 O O . ALA A 1 374 ? -21.380 21.673 26.662 1.00 85.94 374 ALA A O 1
ATOM 2937 N N . VAL A 1 375 ? -23.305 22.839 26.642 1.00 89.94 375 VAL A N 1
ATOM 2938 C CA . VAL A 1 375 ? -23.873 22.168 25.460 1.00 89.94 375 VAL A CA 1
ATOM 2939 C C . VAL A 1 375 ? -23.083 22.517 24.196 1.00 89.94 375 VAL A C 1
ATOM 2941 O O . VAL A 1 375 ? -22.711 21.605 23.466 1.00 89.94 375 VAL A O 1
ATOM 2944 N N . ILE A 1 376 ? -22.749 23.790 23.961 1.00 89.88 376 ILE A N 1
ATOM 2945 C CA . ILE A 1 376 ? -21.913 24.208 22.820 1.00 89.88 376 ILE A CA 1
ATOM 2946 C C . ILE A 1 376 ? -20.559 23.485 22.852 1.00 89.88 376 ILE A C 1
ATOM 2948 O O . ILE A 1 376 ? -20.185 22.855 21.870 1.00 89.88 376 ILE A O 1
ATOM 2952 N N . VAL A 1 377 ? -19.864 23.491 23.996 1.00 89.25 377 VAL A N 1
ATOM 2953 C CA . VAL A 1 377 ? -18.575 22.796 24.178 1.00 89.25 377 VAL A CA 1
ATOM 2954 C C . VAL A 1 377 ? -18.699 21.280 23.969 1.00 89.25 377 VAL A C 1
ATOM 2956 O O . VAL A 1 377 ? -17.736 20.651 23.545 1.00 89.25 377 VAL A O 1
ATOM 2959 N N . SER A 1 378 ? -19.872 20.679 24.205 1.00 88.81 378 SER A N 1
ATOM 2960 C CA . SER A 1 378 ? -20.103 19.248 23.942 1.00 88.81 378 SER A CA 1
ATOM 2961 C C . SER A 1 378 ? -20.240 18.866 22.460 1.00 88.81 378 SER A C 1
ATOM 2963 O O . SER A 1 378 ? -20.221 17.675 22.166 1.00 88.81 378 SER A O 1
ATOM 2965 N N . TYR A 1 379 ? -20.339 19.852 21.559 1.00 89.31 379 TYR A N 1
ATOM 2966 C CA . TYR A 1 379 ? -20.311 19.691 20.097 1.00 89.31 379 TYR A CA 1
ATOM 2967 C C . TYR A 1 379 ? -19.000 20.197 19.457 1.00 89.31 379 TYR A C 1
ATOM 2969 O O . TYR A 1 379 ? -18.909 20.287 18.235 1.00 89.31 379 TYR A O 1
ATOM 2977 N N . VAL A 1 380 ? -17.993 20.578 20.254 1.00 89.06 380 VAL A N 1
ATOM 2978 C CA . VAL A 1 380 ? -16.666 20.952 19.739 1.00 89.06 380 VAL A CA 1
ATOM 2979 C C . VAL A 1 380 ? -15.779 19.713 19.745 1.00 89.06 380 VAL A C 1
ATOM 2981 O O . VAL A 1 380 ? -15.294 19.311 20.800 1.00 89.06 380 VAL A O 1
ATOM 2984 N N . ASP A 1 381 ? -15.558 19.131 18.567 1.00 83.50 381 ASP A N 1
ATOM 2985 C CA . ASP A 1 381 ? -14.771 17.901 18.410 1.00 83.50 381 ASP A CA 1
ATOM 2986 C C . ASP A 1 381 ? -13.298 18.144 18.013 1.00 83.50 381 ASP A C 1
ATOM 2988 O O . ASP A 1 381 ? -12.469 17.253 18.206 1.00 83.50 381 ASP A O 1
ATOM 2992 N N . ASP A 1 382 ? -12.928 19.330 17.499 1.00 87.12 382 ASP A N 1
ATOM 2993 C CA . ASP A 1 382 ? -11.528 19.630 17.147 1.00 87.12 382 ASP A CA 1
ATOM 2994 C C . ASP A 1 382 ? -10.643 19.755 18.408 1.00 87.12 382 ASP A C 1
ATOM 2996 O O . ASP A 1 382 ? -10.876 20.637 19.248 1.00 87.12 382 ASP A O 1
ATOM 3000 N N . PRO A 1 383 ? -9.571 18.946 18.549 1.00 85.56 383 PRO A N 1
ATOM 3001 C CA . PRO A 1 383 ? -8.661 19.042 19.688 1.00 85.56 383 PRO A CA 1
ATOM 3002 C C . PRO A 1 383 ? -7.944 20.395 19.777 1.00 85.56 383 PRO A C 1
ATOM 3004 O O . PRO A 1 383 ? -7.592 20.832 20.875 1.00 85.56 383 PRO A O 1
ATOM 3007 N N . GLY A 1 384 ? -7.725 21.070 18.643 1.00 86.75 384 GLY A N 1
ATOM 3008 C CA . GLY A 1 384 ? -7.133 22.404 18.589 1.00 86.75 384 GLY A CA 1
ATOM 3009 C C . GLY A 1 384 ? -8.035 23.461 19.225 1.00 86.75 384 GLY A C 1
ATOM 3010 O O . GLY A 1 384 ? -7.565 24.234 20.063 1.00 86.75 384 GLY A O 1
ATOM 3011 N N . ASP A 1 385 ? -9.325 23.470 18.886 1.00 90.19 385 ASP A N 1
ATOM 3012 C CA . ASP A 1 385 ? -10.334 24.350 19.480 1.00 90.19 385 ASP A CA 1
ATOM 3013 C C . ASP A 1 385 ? -10.571 24.040 20.951 1.00 90.19 385 ASP A C 1
ATOM 3015 O O . ASP A 1 385 ? -10.539 24.955 21.775 1.00 90.19 385 ASP A O 1
ATOM 3019 N N . LEU A 1 386 ? -10.688 22.766 21.329 1.00 91.00 386 LEU A N 1
ATOM 3020 C CA . LEU A 1 386 ? -10.770 22.374 22.738 1.00 91.00 386 LEU A CA 1
ATOM 3021 C C . LEU A 1 386 ? -9.534 22.842 23.532 1.00 91.00 386 LEU A C 1
ATOM 3023 O O . LEU A 1 386 ? -9.667 23.374 24.636 1.00 91.00 386 LEU A O 1
ATOM 3027 N N . ALA A 1 387 ? -8.327 22.742 22.965 1.00 90.00 387 ALA A N 1
ATOM 3028 C CA . ALA A 1 387 ? -7.103 23.257 23.583 1.00 90.00 387 ALA A CA 1
ATOM 3029 C C . ALA A 1 387 ? -7.008 24.800 23.582 1.00 90.00 387 ALA A C 1
ATOM 3031 O O . ALA A 1 387 ? -6.334 25.374 24.445 1.00 90.00 387 ALA A O 1
ATOM 3032 N N . ARG A 1 388 ? -7.656 25.501 22.640 1.00 91.00 388 ARG A N 1
ATOM 3033 C CA . ARG A 1 388 ? -7.836 26.968 22.673 1.00 91.00 388 ARG A CA 1
ATOM 3034 C C . ARG A 1 388 ? -8.802 27.360 23.799 1.00 91.00 388 ARG A C 1
ATOM 3036 O O . ARG A 1 388 ? -8.434 28.173 24.645 1.00 91.00 388 ARG A O 1
ATOM 3043 N N . LEU A 1 389 ? -9.965 26.713 23.895 1.00 91.00 389 LEU A N 1
ATOM 3044 C CA . LEU A 1 389 ? -10.963 26.919 24.955 1.00 91.00 389 LEU A CA 1
ATOM 3045 C C . LEU A 1 389 ? -10.385 26.658 26.354 1.00 91.00 389 LEU A C 1
ATOM 3047 O O . LEU A 1 389 ? -10.563 27.477 27.257 1.00 91.00 389 LEU A O 1
ATOM 3051 N N . CYS A 1 390 ? -9.605 25.586 26.522 1.00 90.25 390 CYS A N 1
ATOM 3052 C CA . CYS A 1 390 ? -8.908 25.286 27.775 1.00 90.25 390 CYS A CA 1
ATOM 3053 C C . CYS A 1 390 ? -7.914 26.372 28.219 1.00 90.25 390 CYS A C 1
ATOM 3055 O O . CYS A 1 390 ? -7.619 26.464 29.412 1.00 90.25 390 CYS A O 1
ATOM 3057 N N . ARG A 1 391 ? -7.385 27.178 27.290 1.00 91.00 391 ARG A N 1
ATOM 3058 C CA . ARG A 1 391 ? -6.458 28.286 27.577 1.00 91.00 391 ARG A CA 1
ATOM 3059 C C . ARG A 1 391 ? -7.154 29.640 27.732 1.00 91.00 391 ARG A C 1
ATOM 3061 O O . ARG A 1 391 ? -6.559 30.537 28.314 1.00 91.00 391 ARG A O 1
ATOM 3068 N N . ALA A 1 392 ? -8.389 29.786 27.249 1.00 90.25 392 ALA A N 1
ATOM 3069 C CA . ALA A 1 392 ? -9.102 31.062 27.226 1.00 90.25 392 ALA A CA 1
ATOM 3070 C C . ALA A 1 392 ? -9.476 31.574 28.629 1.00 90.25 392 ALA A C 1
ATOM 3072 O O . ALA A 1 392 ? -9.208 32.727 28.958 1.00 90.25 392 ALA A O 1
ATOM 3073 N N . CYS A 1 393 ? -10.086 30.736 29.476 1.00 87.56 393 CYS A N 1
ATOM 3074 C CA . CYS A 1 393 ? -10.370 31.092 30.869 1.00 87.56 393 CYS A CA 1
ATOM 3075 C C . CYS A 1 393 ? -10.565 29.854 31.759 1.00 87.56 393 CYS A C 1
ATOM 3077 O O . CYS A 1 393 ? -10.789 28.743 31.279 1.00 87.56 393 CYS A O 1
ATOM 3079 N N . ARG A 1 394 ? -10.540 30.046 33.086 1.00 89.12 394 ARG A N 1
ATOM 3080 C CA . ARG A 1 394 ? -10.679 28.954 34.068 1.00 89.12 394 ARG A CA 1
ATOM 3081 C C . ARG A 1 394 ? -12.023 28.214 33.988 1.00 89.12 394 ARG A C 1
ATOM 3083 O O . ARG A 1 394 ? -12.063 27.015 34.244 1.00 89.12 394 ARG A O 1
ATOM 3090 N N . VAL A 1 395 ? -13.111 28.899 33.632 1.00 87.62 395 VAL A N 1
ATOM 3091 C CA . VAL A 1 395 ? -14.443 28.278 33.494 1.00 87.62 395 VAL A CA 1
ATOM 3092 C C . VAL A 1 395 ? -14.485 27.364 32.268 1.00 87.62 395 VAL A C 1
ATOM 3094 O O . VAL A 1 395 ? -14.857 26.199 32.388 1.00 87.62 395 VAL A O 1
ATOM 3097 N N . LEU A 1 396 ? -14.021 27.860 31.115 1.00 89.12 396 LEU A N 1
ATOM 3098 C CA . LEU A 1 396 ? -13.915 27.069 29.887 1.00 89.12 396 LEU A CA 1
ATOM 3099 C C . LEU A 1 396 ? -12.910 25.921 30.032 1.00 89.12 396 LEU A C 1
ATOM 3101 O O . LEU A 1 396 ? -13.168 24.843 29.509 1.00 89.12 396 LEU A O 1
ATOM 3105 N N . ASN A 1 397 ? -11.837 26.089 30.814 1.00 89.56 397 ASN A N 1
ATOM 3106 C CA . ASN A 1 397 ? -10.927 24.998 31.167 1.00 89.56 397 ASN A CA 1
ATOM 3107 C C . ASN A 1 397 ? -11.668 23.819 31.814 1.00 89.56 397 ASN A C 1
ATOM 3109 O O . ASN A 1 397 ? -11.599 22.711 31.293 1.00 89.56 397 ASN A O 1
ATOM 3113 N N . TYR A 1 398 ? -12.457 24.042 32.870 1.00 89.69 398 TYR A N 1
ATOM 3114 C CA . TYR A 1 398 ? -13.207 22.952 33.509 1.00 89.69 398 TYR A CA 1
ATOM 3115 C C . TYR A 1 398 ? -14.278 22.307 32.609 1.00 89.69 398 TYR A C 1
ATOM 3117 O O . TYR A 1 398 ? -14.660 21.167 32.863 1.00 89.69 398 TYR A O 1
ATOM 3125 N N . MET A 1 399 ? -14.758 23.003 31.572 1.00 89.62 399 MET A N 1
ATOM 3126 C CA . MET A 1 399 ? -15.788 22.498 30.650 1.00 89.62 399 MET A CA 1
ATOM 3127 C C . MET A 1 399 ? -15.220 21.767 29.435 1.00 89.62 399 MET A C 1
ATOM 3129 O O . MET A 1 399 ? -15.760 20.737 29.039 1.00 89.62 399 MET A O 1
ATOM 3133 N N . ALA A 1 400 ? -14.135 22.278 28.856 1.00 92.19 400 ALA A N 1
ATOM 3134 C CA . ALA A 1 400 ? -13.498 21.703 27.678 1.00 92.19 400 ALA A CA 1
ATOM 3135 C C . ALA A 1 400 ? -12.510 20.581 28.034 1.00 92.19 400 ALA A C 1
ATOM 3137 O O . ALA A 1 400 ? -12.355 19.651 27.247 1.00 92.19 400 ALA A O 1
ATOM 3138 N N . LEU A 1 401 ? -11.886 20.597 29.221 1.00 91.25 401 LEU A N 1
ATOM 3139 C CA . LEU A 1 401 ? -10.910 19.576 29.630 1.00 91.25 401 LEU A CA 1
ATOM 3140 C C . LEU A 1 401 ? -11.482 18.138 29.621 1.00 91.25 401 LEU A C 1
ATOM 3142 O O . LEU A 1 401 ? -10.795 17.253 29.106 1.00 91.25 401 LEU A O 1
ATOM 3146 N N . PRO A 1 402 ? -12.718 17.866 30.101 1.00 91.25 402 PRO A N 1
ATOM 3147 C CA . PRO A 1 402 ? -13.326 16.541 29.982 1.00 91.25 402 PRO A CA 1
ATOM 3148 C C . PRO A 1 402 ? -13.568 16.095 28.538 1.00 91.25 402 PRO A C 1
ATOM 3150 O O . PRO A 1 402 ? -13.464 14.903 28.282 1.00 91.25 402 PRO A O 1
ATOM 3153 N N . GLN A 1 403 ? -13.860 17.011 27.605 1.00 91.25 403 GLN A N 1
ATOM 3154 C CA . GLN A 1 403 ? -14.014 16.671 26.182 1.00 91.25 403 GLN A CA 1
ATOM 3155 C C . GLN A 1 403 ? -12.646 16.432 25.524 1.00 91.25 403 GLN A C 1
ATOM 3157 O O . GLN A 1 403 ? -12.457 15.422 24.853 1.00 91.25 403 GLN A O 1
ATOM 3162 N N . LEU A 1 404 ? -11.659 17.293 25.805 1.00 91.69 404 LEU A N 1
ATOM 3163 C CA . LEU A 1 404 ? -10.299 17.221 25.255 1.00 91.69 404 LEU A CA 1
ATOM 3164 C C . LEU A 1 404 ? -9.597 15.889 25.560 1.00 91.69 404 LEU A C 1
ATOM 3166 O O . LEU A 1 404 ? -8.882 15.364 24.714 1.00 91.69 404 LEU A O 1
ATOM 3170 N N . TYR A 1 405 ? -9.798 15.340 26.761 1.00 92.00 405 TYR A N 1
ATOM 3171 C CA . TYR A 1 405 ? -9.206 14.062 27.177 1.00 92.00 405 TYR A CA 1
ATOM 3172 C C . TYR A 1 405 ? -10.134 12.849 26.978 1.00 92.00 405 TYR A C 1
ATOM 3174 O O . TYR A 1 405 ? -9.725 11.725 27.260 1.00 92.00 405 TYR A O 1
ATOM 3182 N N . LYS A 1 406 ? -11.361 13.038 26.473 1.00 93.06 406 LYS A N 1
ATOM 3183 C CA . LYS A 1 406 ? -12.363 11.970 26.301 1.00 93.06 406 LYS A CA 1
ATOM 3184 C C . LYS A 1 406 ? -11.896 10.878 25.336 1.00 93.06 406 LYS A C 1
ATOM 3186 O O . LYS A 1 406 ? -12.059 9.690 25.623 1.00 93.06 406 LYS A O 1
ATOM 3191 N N . HIS A 1 407 ? -11.313 11.283 24.209 1.00 93.44 407 HIS A N 1
ATOM 3192 C CA . HIS A 1 407 ? -10.846 10.404 23.139 1.00 93.44 407 HIS A CA 1
ATOM 3193 C C . HIS A 1 407 ? -9.377 10.714 22.832 1.00 93.44 407 HIS A C 1
ATOM 3195 O O . HIS A 1 407 ? -9.067 11.731 22.219 1.00 93.44 407 HIS A O 1
ATOM 3201 N N . ILE A 1 408 ? -8.462 9.844 23.261 1.00 93.25 408 ILE A N 1
ATOM 3202 C CA . ILE A 1 408 ? -7.021 10.024 23.052 1.00 93.25 408 ILE A CA 1
ATOM 3203 C C . ILE A 1 408 ? -6.545 9.073 21.958 1.00 93.25 408 ILE A C 1
ATOM 3205 O O . ILE A 1 408 ? -6.678 7.859 22.090 1.00 93.25 408 ILE A O 1
ATOM 3209 N N . THR A 1 409 ? -5.925 9.618 20.911 1.00 93.88 409 THR A N 1
ATOM 3210 C CA . THR A 1 409 ? -5.199 8.834 19.900 1.00 93.88 409 THR A CA 1
ATOM 3211 C C . THR A 1 409 ? -3.720 9.201 19.936 1.00 93.88 409 THR A C 1
ATOM 3213 O O . THR A 1 409 ? -3.347 10.311 19.563 1.00 93.88 409 THR A O 1
ATOM 3216 N N . LEU A 1 410 ? -2.869 8.270 20.368 1.00 92.75 410 LEU A N 1
ATOM 3217 C CA . LEU A 1 410 ? -1.414 8.413 20.320 1.00 92.75 410 LEU A CA 1
ATOM 3218 C C . LEU A 1 410 ? -0.889 7.650 19.101 1.00 92.75 410 LEU A C 1
ATOM 3220 O O . LEU A 1 410 ? -1.122 6.449 18.963 1.00 92.75 410 LEU A O 1
ATOM 3224 N N . THR A 1 411 ? -0.185 8.349 18.209 1.00 90.44 411 THR A N 1
ATOM 3225 C CA . THR A 1 411 ? 0.415 7.742 17.011 1.00 90.44 411 THR A CA 1
ATOM 3226 C C . THR A 1 411 ? 1.929 7.647 17.181 1.00 90.44 411 THR A C 1
ATOM 3228 O O . THR A 1 411 ? 2.571 8.643 17.511 1.00 90.44 411 THR A O 1
ATOM 3231 N N . SER A 1 412 ? 2.476 6.447 17.000 1.00 88.25 412 SER A N 1
ATOM 3232 C CA . SER A 1 412 ? 3.907 6.145 17.031 1.00 88.25 412 SER A CA 1
ATOM 3233 C C . SER A 1 412 ? 4.479 6.090 15.612 1.00 88.25 412 SER A C 1
ATOM 3235 O O . SER A 1 412 ? 3.789 5.673 14.678 1.00 88.25 412 SER A O 1
ATOM 3237 N N . TYR A 1 413 ? 5.738 6.498 15.466 1.00 82.75 413 TYR A N 1
ATOM 3238 C CA . TYR A 1 413 ? 6.467 6.533 14.201 1.00 82.75 413 TYR A CA 1
ATOM 3239 C C . TYR A 1 413 ? 7.844 5.886 14.390 1.00 82.75 413 TYR A C 1
ATOM 3241 O O . TYR A 1 413 ? 8.506 6.095 15.408 1.00 82.75 413 TYR A O 1
ATOM 3249 N N . ASP A 1 414 ? 8.280 5.114 13.397 1.00 72.44 414 ASP A N 1
ATOM 3250 C CA . ASP A 1 414 ? 9.544 4.369 13.384 1.00 72.44 414 ASP A CA 1
ATOM 3251 C C . ASP A 1 414 ? 10.755 5.244 13.010 1.00 72.44 414 ASP A C 1
ATOM 3253 O O . ASP A 1 414 ? 11.900 4.934 13.365 1.00 72.44 414 ASP A O 1
ATOM 3257 N N . LYS A 1 415 ? 10.483 6.355 12.316 1.00 71.94 415 LYS A N 1
ATOM 3258 C CA . LYS A 1 415 ? 11.439 7.365 11.848 1.00 71.94 415 LYS A CA 1
ATOM 3259 C C . LYS A 1 415 ? 11.163 8.709 12.529 1.00 71.94 415 LYS A C 1
ATOM 3261 O O . LYS A 1 415 ? 10.023 9.022 12.870 1.00 71.94 415 LYS A O 1
ATOM 3266 N N . ILE A 1 416 ? 12.214 9.514 12.696 1.00 68.94 416 ILE A N 1
ATOM 3267 C CA . ILE A 1 416 ? 12.087 10.914 13.120 1.00 68.94 416 ILE A CA 1
ATOM 3268 C C . ILE A 1 416 ? 11.327 11.656 12.018 1.00 68.94 416 ILE A C 1
ATOM 3270 O O . ILE A 1 416 ? 11.740 11.618 10.859 1.00 68.94 416 ILE A O 1
ATOM 3274 N N . ARG A 1 417 ? 10.221 12.312 12.373 1.00 70.81 417 ARG A N 1
ATOM 3275 C CA . ARG A 1 417 ? 9.540 13.252 11.478 1.00 70.81 417 ARG A CA 1
ATOM 3276 C C . ARG A 1 417 ? 10.103 14.646 11.702 1.00 70.81 417 ARG A C 1
ATOM 3278 O O . ARG A 1 417 ? 10.596 14.932 12.787 1.00 70.81 417 ARG A O 1
ATOM 3285 N N . TYR A 1 418 ? 9.995 15.505 10.702 1.00 71.06 418 TYR A N 1
ATOM 3286 C CA . TYR A 1 418 ? 10.340 16.915 10.824 1.00 71.06 418 TYR A CA 1
ATOM 3287 C C . TYR A 1 418 ? 9.094 17.741 10.540 1.00 71.06 418 TYR A C 1
ATOM 3289 O O . TYR A 1 418 ? 8.331 17.421 9.625 1.00 71.06 418 TYR A O 1
ATOM 3297 N N . ARG A 1 419 ? 8.871 18.775 11.345 1.00 63.53 419 ARG A N 1
ATOM 3298 C CA . ARG A 1 419 ? 7.796 19.743 11.151 1.00 63.53 419 ARG A CA 1
ATOM 3299 C C . ARG A 1 419 ? 8.392 21.125 11.340 1.00 63.53 419 ARG A C 1
ATOM 3301 O O . ARG A 1 419 ? 8.946 21.394 12.398 1.00 63.53 419 ARG A O 1
ATOM 3308 N N . ASP A 1 420 ? 8.261 21.967 10.319 1.00 69.25 420 ASP A N 1
ATOM 3309 C CA . ASP A 1 420 ? 8.854 23.308 10.302 1.00 69.25 420 ASP A CA 1
ATOM 3310 C C . ASP A 1 420 ? 10.382 23.243 10.574 1.00 69.25 420 ASP A C 1
ATOM 3312 O O . ASP A 1 420 ? 10.916 23.974 11.400 1.00 69.25 420 ASP A O 1
ATOM 3316 N N . ASP A 1 421 ? 11.053 22.282 9.916 1.00 63.31 421 ASP A N 1
ATOM 3317 C CA . ASP A 1 421 ? 12.470 21.873 10.047 1.00 63.31 421 ASP A CA 1
ATOM 3318 C C . ASP A 1 421 ? 12.950 21.386 11.435 1.00 63.31 421 ASP A C 1
ATOM 3320 O O . ASP A 1 421 ? 14.062 20.867 11.560 1.00 63.31 421 ASP A O 1
ATOM 3324 N N . GLU A 1 422 ? 12.100 21.414 12.462 1.00 55.53 422 GLU A N 1
ATOM 3325 C CA . GLU A 1 422 ? 12.390 20.843 13.783 1.00 55.53 422 GLU A CA 1
ATOM 3326 C C . GLU A 1 422 ? 12.072 19.332 13.842 1.00 55.53 422 GLU A C 1
ATOM 3328 O O . GLU A 1 422 ? 11.008 18.903 13.372 1.00 55.53 422 GLU A O 1
ATOM 3333 N N . PRO A 1 423 ? 12.941 18.488 14.441 1.00 61.41 423 PRO A N 1
ATOM 3334 C CA . PRO A 1 423 ? 12.662 17.069 14.632 1.00 61.41 423 PRO A CA 1
ATOM 3335 C C . PRO A 1 423 ? 11.518 16.871 15.634 1.00 61.41 423 PRO A C 1
ATOM 3337 O O . PRO A 1 423 ? 11.646 17.128 16.833 1.00 61.41 423 PRO A O 1
ATOM 3340 N N . GLU A 1 424 ? 10.401 16.329 15.158 1.00 63.91 424 GLU A N 1
ATOM 3341 C CA . GLU A 1 424 ? 9.233 15.984 15.959 1.00 63.91 424 GLU A CA 1
ATOM 3342 C C . GLU A 1 424 ? 9.526 14.756 16.836 1.00 63.91 424 GLU A C 1
ATOM 3344 O O . GLU A 1 424 ? 9.169 13.622 16.519 1.00 63.91 424 GLU A O 1
ATOM 3349 N N . GLY A 1 425 ? 10.186 15.016 17.965 1.00 55.19 425 GLY A N 1
ATOM 3350 C CA . GLY A 1 425 ? 10.226 14.185 19.161 1.00 55.19 425 GLY A CA 1
ATOM 3351 C C . GLY A 1 425 ? 10.626 12.721 18.954 1.00 55.19 425 GLY A C 1
ATOM 3352 O O . GLY A 1 425 ? 9.784 11.843 18.774 1.00 55.19 425 GLY A O 1
ATOM 3353 N N . MET A 1 426 ? 11.912 12.419 19.134 1.00 49.47 426 MET A N 1
ATOM 3354 C CA . MET A 1 426 ? 12.391 11.041 19.291 1.00 49.47 426 MET A CA 1
ATOM 3355 C C . MET A 1 426 ? 12.405 10.629 20.777 1.00 49.47 426 MET A C 1
ATOM 3357 O O . MET A 1 426 ? 12.693 11.435 21.663 1.00 49.47 426 MET A O 1
ATOM 3361 N N . GLY A 1 427 ? 12.121 9.356 21.073 1.00 58.94 427 GLY A N 1
ATOM 3362 C CA . GLY A 1 427 ? 12.277 8.789 22.419 1.00 58.94 427 GLY A CA 1
ATOM 3363 C C . GLY A 1 427 ? 11.303 9.358 23.461 1.00 58.94 427 GLY A C 1
ATOM 3364 O O . GLY A 1 427 ? 10.084 9.364 23.257 1.00 58.94 427 GLY A O 1
ATOM 3365 N N . SER A 1 428 ? 11.829 9.806 24.605 1.00 57.22 428 SER A N 1
ATOM 3366 C CA . SER A 1 428 ? 11.046 10.368 25.721 1.00 57.22 428 SER A CA 1
ATOM 3367 C C . SER A 1 428 ? 10.378 11.707 25.388 1.00 57.22 428 SER A C 1
ATOM 3369 O O . SER A 1 428 ? 9.339 12.020 25.967 1.00 57.22 428 SER A O 1
ATOM 3371 N N . ALA A 1 429 ? 10.928 12.454 24.426 1.00 57.03 429 ALA A N 1
ATOM 3372 C CA . ALA A 1 429 ? 10.375 13.707 23.913 1.00 57.03 429 ALA A CA 1
ATOM 3373 C C . ALA A 1 429 ? 9.376 13.510 22.753 1.00 57.03 429 ALA A C 1
ATOM 3375 O O . ALA A 1 429 ? 8.887 14.489 22.195 1.00 57.03 429 ALA A O 1
ATOM 3376 N N . SER A 1 430 ? 9.060 12.267 22.366 1.00 78.25 430 SER A N 1
ATOM 3377 C CA . SER A 1 430 ? 8.037 12.018 21.342 1.00 78.25 430 SER A CA 1
ATOM 3378 C C . SER A 1 430 ? 6.639 12.420 21.827 1.00 78.25 430 SER A C 1
ATOM 3380 O O . SER A 1 430 ? 6.310 12.160 22.989 1.00 78.25 430 SER A O 1
ATOM 3382 N N . PRO A 1 431 ? 5.762 12.969 20.959 1.00 81.62 431 PRO A N 1
ATOM 3383 C CA . PRO A 1 431 ? 4.368 13.245 21.316 1.00 81.62 431 PRO A CA 1
ATOM 3384 C C . PRO A 1 431 ? 3.636 12.010 21.865 1.00 81.62 431 PRO A C 1
ATOM 3386 O O . PRO A 1 431 ? 2.803 12.126 22.763 1.00 81.62 431 PRO A O 1
ATOM 3389 N N . PHE A 1 432 ? 4.002 10.818 21.379 1.00 88.50 432 PHE A N 1
ATOM 3390 C CA . PHE A 1 432 ? 3.529 9.531 21.884 1.00 88.50 432 PHE A CA 1
ATOM 3391 C C . PHE A 1 432 ? 3.932 9.302 23.354 1.00 88.50 432 PHE A C 1
ATOM 3393 O O . PHE A 1 432 ? 3.063 9.145 24.215 1.00 88.50 432 PHE A O 1
ATOM 3400 N N . SER A 1 433 ? 5.234 9.343 23.665 1.00 86.31 433 SER A N 1
ATOM 3401 C CA . SER A 1 433 ? 5.750 9.165 25.032 1.00 86.31 433 SER A CA 1
ATOM 3402 C C . SER A 1 433 ? 5.263 10.260 25.980 1.00 86.31 433 SER A C 1
ATOM 3404 O O . SER A 1 433 ? 4.891 9.970 27.116 1.00 86.31 433 SER A O 1
ATOM 3406 N N . MET A 1 434 ? 5.216 11.514 25.521 1.00 85.81 434 MET A N 1
ATOM 3407 C CA . MET A 1 434 ? 4.720 12.649 26.301 1.00 85.81 434 MET A CA 1
ATOM 3408 C C . MET A 1 434 ? 3.227 12.521 26.614 1.00 85.81 434 MET A C 1
ATOM 3410 O O . MET A 1 434 ? 2.829 12.769 27.752 1.00 85.81 434 MET A O 1
ATOM 3414 N N . GLY A 1 435 ? 2.407 12.100 25.645 1.00 88.25 435 GLY A N 1
ATOM 3415 C CA . GLY A 1 435 ? 0.980 11.846 25.846 1.00 88.25 435 GLY A CA 1
ATOM 3416 C C . GLY A 1 435 ? 0.733 10.726 26.856 1.00 88.25 435 GLY A C 1
ATOM 3417 O O . GLY A 1 435 ? -0.042 10.902 27.798 1.00 88.25 435 GLY A O 1
ATOM 3418 N N . LEU A 1 436 ? 1.457 9.610 26.728 1.00 90.69 436 LEU A N 1
ATOM 3419 C CA . LEU A 1 436 ? 1.363 8.489 27.663 1.00 90.69 436 LEU A CA 1
ATOM 3420 C C . LEU A 1 436 ? 1.829 8.885 29.076 1.00 90.69 436 LEU A C 1
ATOM 3422 O O . LEU A 1 436 ? 1.132 8.630 30.058 1.00 90.69 436 LEU A O 1
ATOM 3426 N N . ASN A 1 437 ? 2.950 9.602 29.188 1.00 89.56 437 ASN A N 1
ATOM 3427 C CA . ASN A 1 437 ? 3.444 10.132 30.459 1.00 89.56 437 ASN A CA 1
ATOM 3428 C C . ASN A 1 437 ? 2.472 11.143 31.094 1.00 89.56 437 ASN A C 1
ATOM 3430 O O . ASN A 1 437 ? 2.294 11.142 32.311 1.00 89.56 437 ASN A O 1
ATOM 3434 N N . ALA A 1 438 ? 1.801 11.986 30.302 1.00 88.06 438 ALA A N 1
ATOM 3435 C CA . ALA A 1 438 ? 0.804 12.927 30.809 1.00 88.06 438 ALA A CA 1
ATOM 3436 C C . ALA A 1 438 ? -0.398 12.204 31.436 1.00 88.06 438 ALA A C 1
ATOM 3438 O O . ALA A 1 438 ? -0.865 12.622 32.493 1.00 88.06 438 ALA A O 1
ATOM 3439 N N . ILE A 1 439 ? -0.856 11.099 30.840 1.00 91.69 439 ILE A N 1
ATOM 3440 C CA . ILE A 1 439 ? -1.908 10.243 31.410 1.00 91.69 439 ILE A CA 1
ATOM 3441 C C . ILE A 1 439 ? -1.438 9.600 32.722 1.00 91.69 439 ILE A C 1
ATOM 3443 O O . ILE A 1 439 ? -2.172 9.604 33.708 1.00 91.69 439 ILE A O 1
ATOM 3447 N N . ILE A 1 440 ? -0.215 9.059 32.750 1.00 92.12 440 ILE A N 1
ATOM 3448 C CA . ILE A 1 440 ? 0.335 8.387 33.937 1.00 92.12 440 ILE A CA 1
ATOM 3449 C C . ILE A 1 440 ? 0.524 9.381 35.089 1.00 92.12 440 ILE A C 1
ATOM 3451 O O . ILE A 1 440 ? 0.183 9.073 36.227 1.00 92.12 440 ILE A O 1
ATOM 3455 N N . THR A 1 441 ? 1.061 10.573 34.824 1.00 88.81 441 THR A N 1
ATOM 3456 C CA . THR A 1 441 ? 1.492 11.514 35.876 1.00 88.81 441 THR A CA 1
ATOM 3457 C C . THR A 1 441 ? 0.415 12.498 36.330 1.00 88.81 441 THR A C 1
ATOM 3459 O O . THR A 1 441 ? 0.466 12.947 37.475 1.00 88.81 441 THR A O 1
ATOM 3462 N N . ARG A 1 442 ? -0.562 12.845 35.481 1.00 86.00 442 ARG A N 1
ATOM 3463 C CA . ARG A 1 442 ? -1.566 13.888 35.768 1.00 86.00 442 ARG A CA 1
ATOM 3464 C C . ARG A 1 442 ? -2.941 13.293 36.103 1.00 86.00 442 ARG A C 1
ATOM 3466 O O . ARG A 1 442 ? -3.265 12.199 35.647 1.00 86.00 442 ARG A O 1
ATOM 3473 N N . PRO A 1 443 ? -3.809 14.014 36.840 1.00 87.12 443 PRO A N 1
ATOM 3474 C CA . PRO A 1 443 ? -5.140 13.532 37.226 1.00 87.12 443 PRO A CA 1
ATOM 3475 C C . PRO A 1 443 ? -6.172 13.606 36.078 1.00 87.12 443 PRO A C 1
ATOM 3477 O O . PRO A 1 443 ? -7.323 13.968 36.301 1.00 87.12 443 PRO A O 1
ATOM 3480 N N . TYR A 1 444 ? -5.766 13.303 34.840 1.00 89.00 444 TYR A N 1
ATOM 3481 C CA . TYR A 1 444 ? -6.629 13.349 33.650 1.00 89.00 444 TYR A CA 1
ATOM 3482 C C . TYR A 1 444 ? -7.054 11.958 33.161 1.00 89.00 444 TYR A C 1
ATOM 3484 O O . TYR A 1 444 ? -8.016 11.855 32.407 1.00 89.00 444 TYR A O 1
ATOM 3492 N N . ALA A 1 445 ? -6.389 10.884 33.605 1.00 90.69 445 ALA A N 1
ATOM 3493 C CA . ALA A 1 445 ? -6.693 9.512 33.185 1.00 90.69 445 ALA A CA 1
ATOM 3494 C C . ALA A 1 445 ? -8.159 9.098 33.442 1.00 90.69 445 ALA A C 1
ATOM 3496 O O . ALA A 1 445 ? -8.747 8.378 32.642 1.00 90.69 445 ALA A O 1
ATOM 3497 N N . THR A 1 446 ? -8.783 9.616 34.503 1.00 92.75 446 THR A N 1
ATOM 3498 C CA . THR A 1 446 ? -10.195 9.368 34.848 1.00 92.75 446 THR A CA 1
ATOM 3499 C C . THR A 1 446 ? -11.201 10.040 33.906 1.00 92.75 446 THR A C 1
ATOM 3501 O O . THR A 1 446 ? -12.391 9.741 33.981 1.00 92.75 446 THR A O 1
ATOM 3504 N N . LEU A 1 447 ? -10.756 10.942 33.024 1.00 93.56 447 LEU A N 1
ATOM 3505 C CA . LEU A 1 447 ? -11.587 11.575 31.993 1.00 93.56 447 LEU A CA 1
ATOM 3506 C C . LEU A 1 447 ? -11.623 10.754 30.692 1.00 93.56 447 LEU A C 1
ATOM 3508 O O . LEU A 1 447 ? -12.500 10.974 29.856 1.00 93.56 447 LEU A O 1
ATOM 3512 N N . VAL A 1 448 ? -10.688 9.813 30.518 1.00 95.62 448 VAL A N 1
ATOM 3513 C CA . VAL A 1 448 ? -10.497 9.073 29.266 1.00 95.62 448 VAL A CA 1
ATOM 3514 C C . VAL A 1 448 ? -11.575 8.005 29.096 1.00 95.62 448 VAL A C 1
ATOM 3516 O O . VAL A 1 448 ? -11.743 7.131 29.944 1.00 95.62 448 VAL A O 1
ATOM 3519 N N . ARG A 1 449 ? -12.292 8.071 27.969 1.00 96.25 449 ARG A N 1
ATOM 3520 C CA . ARG A 1 449 ? -13.324 7.106 27.548 1.00 96.25 449 ARG A CA 1
ATOM 3521 C C . ARG A 1 449 ? -12.842 6.189 26.434 1.00 96.25 449 ARG A C 1
ATOM 3523 O O . ARG A 1 449 ? -13.236 5.026 26.391 1.00 96.25 449 ARG A O 1
ATOM 3530 N N . SER A 1 450 ? -11.973 6.695 25.563 1.00 97.31 450 SER A N 1
ATOM 3531 C CA . SER A 1 450 ? -11.367 5.937 24.471 1.00 97.31 450 SER A CA 1
ATOM 3532 C C . SER A 1 450 ? -9.869 6.199 24.401 1.00 97.31 450 SER A C 1
ATOM 3534 O O . SER A 1 450 ? -9.454 7.359 24.384 1.00 97.31 450 SER A O 1
ATOM 3536 N N . LEU A 1 451 ? -9.076 5.133 24.299 1.00 97.06 451 LEU A N 1
ATOM 3537 C CA . LEU A 1 451 ? -7.639 5.198 24.036 1.00 97.06 451 LEU A CA 1
ATOM 3538 C C . LEU A 1 451 ? -7.299 4.381 22.786 1.00 97.06 451 LEU A C 1
ATOM 3540 O O . LEU A 1 451 ? -7.552 3.179 22.753 1.00 97.06 451 LEU A O 1
ATOM 3544 N N . THR A 1 452 ? -6.670 5.023 21.806 1.00 97.56 452 THR A N 1
ATOM 3545 C CA . THR A 1 452 ? -6.111 4.386 20.609 1.00 97.56 452 THR A CA 1
ATOM 3546 C C . THR A 1 452 ? -4.601 4.585 20.582 1.00 97.56 452 THR A C 1
ATOM 3548 O O . THR A 1 452 ? -4.117 5.718 20.609 1.00 97.56 452 THR A O 1
ATOM 3551 N N . LEU A 1 453 ? -3.851 3.488 20.509 1.00 96.50 453 LEU A N 1
ATOM 3552 C CA . LEU A 1 453 ? -2.402 3.473 20.312 1.00 96.50 453 LEU A CA 1
ATOM 3553 C C . LEU A 1 453 ? -2.131 2.886 18.926 1.00 96.50 453 LEU A C 1
ATOM 3555 O O . LEU A 1 453 ? -2.406 1.709 18.719 1.00 96.50 453 LEU A O 1
ATOM 3559 N N . ARG A 1 454 ? -1.626 3.678 17.976 1.00 94.19 454 ARG A N 1
ATOM 3560 C CA . ARG A 1 454 ? -1.506 3.261 16.563 1.00 94.19 454 ARG A CA 1
ATOM 3561 C C . ARG A 1 454 ? -0.159 3.610 15.936 1.00 94.19 454 ARG A C 1
ATOM 3563 O O . ARG A 1 454 ? 0.547 4.480 16.438 1.00 94.19 454 ARG A O 1
ATOM 3570 N N . GLY A 1 455 ? 0.167 2.974 14.813 1.00 89.69 455 GLY A N 1
ATOM 3571 C CA . GLY A 1 455 ? 1.371 3.260 14.024 1.00 89.69 455 GLY A CA 1
ATOM 3572 C C . GLY A 1 455 ? 2.527 2.287 14.272 1.00 89.69 455 GLY A C 1
ATOM 3573 O O . GLY A 1 455 ? 2.326 1.167 14.744 1.00 89.69 455 GLY A O 1
ATOM 3574 N N . ASN A 1 456 ? 3.741 2.712 13.923 1.00 87.12 456 ASN A N 1
ATOM 3575 C CA . ASN A 1 456 ? 4.912 1.839 13.873 1.00 87.12 456 ASN A CA 1
ATOM 3576 C C . ASN A 1 456 ? 5.827 2.083 15.077 1.00 87.12 456 ASN A C 1
ATOM 3578 O O . ASN A 1 456 ? 6.582 3.050 15.119 1.00 87.12 456 ASN A O 1
ATOM 3582 N N . TRP A 1 457 ? 5.775 1.175 16.048 1.00 87.88 457 TRP A N 1
ATOM 3583 C CA . TRP A 1 457 ? 6.758 1.069 17.116 1.00 87.88 457 TRP A CA 1
ATOM 3584 C C . TRP A 1 457 ? 8.030 0.388 16.595 1.00 87.88 457 TRP A C 1
ATOM 3586 O O . TRP A 1 457 ? 7.972 -0.624 15.890 1.00 87.88 457 TRP A O 1
ATOM 3596 N N . ARG A 1 458 ? 9.195 0.931 16.955 1.00 84.81 458 ARG A N 1
ATOM 3597 C CA . ARG A 1 458 ? 10.497 0.393 16.550 1.00 84.81 458 ARG A CA 1
ATOM 3598 C C . ARG A 1 458 ? 11.063 -0.528 17.627 1.00 84.81 458 ARG A C 1
ATOM 3600 O O . ARG A 1 458 ? 11.492 -0.069 18.682 1.00 84.81 458 ARG A O 1
ATOM 3607 N N . GLU A 1 459 ? 11.127 -1.819 17.323 1.00 85.12 459 GLU A N 1
ATOM 3608 C CA . GLU A 1 459 ? 11.792 -2.819 18.160 1.00 85.12 459 GLU A CA 1
ATOM 3609 C C . GLU A 1 459 ? 13.257 -2.979 17.732 1.00 85.12 459 GLU A C 1
ATOM 3611 O O . GLU A 1 459 ? 13.548 -3.455 16.636 1.00 85.12 459 GLU A O 1
ATOM 3616 N N . LEU A 1 460 ? 14.189 -2.554 18.587 1.00 82.50 460 LEU A N 1
ATOM 3617 C CA . LEU A 1 460 ? 15.621 -2.802 18.393 1.00 82.50 460 LEU A CA 1
ATOM 3618 C C . LEU A 1 460 ? 15.950 -4.271 18.701 1.00 82.50 460 LEU A C 1
ATOM 3620 O O . LEU A 1 460 ? 15.329 -4.863 19.582 1.00 82.50 460 LEU A O 1
ATOM 3624 N N . GLU A 1 461 ? 16.919 -4.838 17.971 1.00 82.62 461 GLU A N 1
ATOM 3625 C CA . GLU A 1 461 ? 17.486 -6.181 18.218 1.00 82.62 461 GLU A CA 1
ATOM 3626 C C . GLU A 1 461 ? 16.433 -7.307 18.300 1.00 82.62 461 GLU A C 1
ATOM 3628 O O . GLU A 1 461 ? 16.608 -8.305 19.003 1.00 82.62 461 GLU A O 1
ATOM 3633 N N . LEU A 1 462 ? 15.317 -7.155 17.573 1.00 82.62 462 LEU A N 1
ATOM 3634 C CA . LEU A 1 462 ? 14.176 -8.071 17.636 1.00 82.62 462 LEU A CA 1
ATOM 3635 C C . LEU A 1 462 ? 14.560 -9.521 17.292 1.00 82.62 462 LEU A C 1
ATOM 3637 O O . LEU A 1 462 ? 14.107 -10.441 17.971 1.00 82.62 462 LEU A O 1
ATOM 3641 N N . GLU A 1 463 ? 15.424 -9.730 16.295 1.00 82.94 463 GLU A N 1
ATOM 3642 C CA . GLU A 1 463 ? 15.934 -11.062 15.940 1.00 82.94 463 GLU A CA 1
ATOM 3643 C C . GLU A 1 463 ? 16.691 -11.734 17.094 1.00 82.94 463 GLU A C 1
ATOM 3645 O O . GLU A 1 463 ? 16.512 -12.926 17.343 1.00 82.94 463 GLU A O 1
ATOM 3650 N N . GLU A 1 464 ? 17.532 -10.985 17.808 1.00 84.06 464 GLU A N 1
ATOM 3651 C CA . GLU A 1 464 ? 18.373 -11.518 18.885 1.00 84.06 464 GLU A CA 1
ATOM 3652 C C . GLU A 1 464 ? 17.525 -11.903 20.099 1.00 84.06 464 GLU A C 1
ATOM 3654 O O . GLU A 1 464 ? 17.652 -13.009 20.627 1.00 84.06 464 GLU A O 1
ATOM 3659 N N . HIS A 1 465 ? 16.577 -11.040 20.472 1.00 81.31 465 HIS A N 1
ATOM 3660 C CA . HIS A 1 465 ? 15.606 -11.322 21.527 1.00 81.31 465 HIS A CA 1
ATOM 3661 C C . HIS A 1 465 ? 14.746 -12.547 21.184 1.00 81.31 465 HIS A C 1
ATOM 3663 O O . HIS A 1 465 ? 14.560 -13.429 22.029 1.00 81.31 465 HIS A O 1
ATOM 3669 N N . ALA A 1 466 ? 14.290 -12.654 19.931 1.00 80.00 466 ALA A N 1
ATOM 3670 C CA . ALA A 1 466 ? 13.478 -13.770 19.457 1.00 80.00 466 ALA A CA 1
ATOM 3671 C C . ALA A 1 466 ? 14.223 -15.116 19.489 1.00 80.00 466 ALA A C 1
ATOM 3673 O O . ALA A 1 466 ? 13.631 -16.121 19.881 1.00 80.00 466 ALA A O 1
ATOM 3674 N N . ARG A 1 467 ? 15.529 -15.154 19.172 1.00 80.50 467 ARG A N 1
ATOM 3675 C CA . ARG A 1 467 ? 16.357 -16.378 19.292 1.00 80.50 467 ARG A CA 1
ATOM 3676 C C . ARG A 1 467 ? 16.404 -16.934 20.721 1.00 80.50 467 ARG A C 1
ATOM 3678 O O . ARG A 1 467 ? 16.562 -18.138 20.894 1.00 80.50 467 ARG A O 1
ATOM 3685 N N . VAL A 1 468 ? 16.246 -16.077 21.732 1.00 80.50 468 VAL A N 1
ATOM 3686 C CA . VAL A 1 468 ? 16.217 -16.447 23.162 1.00 80.50 468 VAL A CA 1
ATOM 3687 C C . VAL A 1 468 ? 14.771 -16.570 23.691 1.00 80.50 468 VAL A C 1
ATOM 3689 O O . VAL A 1 468 ? 14.555 -16.796 24.879 1.00 80.50 468 VAL A O 1
ATOM 3692 N N . GLY A 1 469 ? 13.754 -16.409 22.833 1.00 75.81 469 GLY A N 1
ATOM 3693 C CA . GLY A 1 469 ? 12.338 -16.411 23.222 1.00 75.81 469 GLY A CA 1
ATOM 3694 C C . GLY A 1 469 ? 11.927 -15.225 24.106 1.00 75.81 469 GLY A C 1
ATOM 3695 O O . GLY A 1 469 ? 10.905 -15.289 24.793 1.00 75.81 469 GLY A O 1
ATOM 3696 N N . ARG A 1 470 ? 12.723 -14.149 24.124 1.00 80.38 470 ARG A N 1
ATOM 3697 C CA . ARG A 1 470 ? 12.489 -12.935 24.918 1.00 80.38 470 ARG A CA 1
ATOM 3698 C C . ARG A 1 470 ? 11.749 -11.871 24.108 1.00 80.38 470 ARG A C 1
ATOM 3700 O O . ARG A 1 470 ? 11.774 -11.852 22.881 1.00 80.38 470 ARG A O 1
ATOM 3707 N N . VAL A 1 471 ? 11.099 -10.955 24.819 1.00 83.00 471 VAL A N 1
ATOM 3708 C CA . VAL A 1 471 ? 10.506 -9.739 24.244 1.00 83.00 471 VAL A CA 1
ATOM 3709 C C . VAL A 1 471 ? 11.544 -8.611 24.325 1.00 83.00 471 VAL A C 1
ATOM 3711 O O . VAL A 1 471 ? 12.195 -8.517 25.364 1.00 83.00 471 VAL A O 1
ATOM 3714 N N . PRO A 1 472 ? 11.704 -7.755 23.295 1.00 88.56 472 PRO A N 1
ATOM 3715 C CA . PRO A 1 472 ? 12.599 -6.599 23.361 1.00 88.56 472 PRO A CA 1
ATOM 3716 C C . PRO A 1 472 ? 12.273 -5.653 24.521 1.00 88.56 472 PRO A C 1
ATOM 3718 O O . PRO A 1 472 ? 11.102 -5.326 24.748 1.00 88.56 472 PRO A O 1
ATOM 3721 N N . ASP A 1 473 ? 13.305 -5.145 25.197 1.00 88.44 473 ASP A N 1
ATOM 3722 C CA . ASP A 1 473 ? 13.160 -4.250 26.357 1.00 88.44 473 ASP A CA 1
ATOM 3723 C C . ASP A 1 473 ? 12.319 -3.003 26.042 1.00 88.44 473 ASP A C 1
ATOM 3725 O O . ASP A 1 473 ? 11.475 -2.598 26.840 1.00 88.44 473 ASP A O 1
ATOM 3729 N N . SER A 1 474 ? 12.463 -2.439 24.839 1.00 87.94 474 SER A N 1
ATOM 3730 C CA . SER A 1 474 ? 11.651 -1.307 24.361 1.00 87.94 474 SER A CA 1
ATOM 3731 C C . SER A 1 474 ? 10.145 -1.616 24.335 1.00 87.94 474 SER A C 1
ATOM 3733 O O . SER A 1 474 ? 9.336 -0.802 24.785 1.00 87.94 474 SER A O 1
ATOM 3735 N N . SER A 1 475 ? 9.756 -2.807 23.872 1.00 89.12 475 SER A N 1
ATOM 3736 C CA . SER A 1 475 ? 8.364 -3.280 23.887 1.00 89.12 475 SER A CA 1
ATOM 3737 C C . SER A 1 475 ? 7.888 -3.651 25.290 1.00 89.12 475 SER A C 1
ATOM 3739 O O . SER A 1 475 ? 6.721 -3.427 25.618 1.00 89.12 475 SER A O 1
ATOM 3741 N N . MET A 1 476 ? 8.770 -4.171 26.147 1.00 90.75 476 MET A N 1
ATOM 3742 C CA . MET A 1 476 ? 8.455 -4.410 27.556 1.00 90.75 476 MET A CA 1
ATOM 3743 C C . MET A 1 476 ? 8.167 -3.089 28.289 1.00 90.75 476 MET A C 1
ATOM 3745 O O . MET A 1 476 ? 7.125 -2.968 28.934 1.00 90.75 476 MET A O 1
ATOM 3749 N N . MET A 1 477 ? 9.020 -2.072 28.128 1.00 90.62 477 MET A N 1
ATOM 3750 C CA . MET A 1 477 ? 8.826 -0.735 28.702 1.00 90.62 477 MET A CA 1
ATOM 3751 C C . MET A 1 477 ? 7.539 -0.067 28.204 1.00 90.62 477 MET A C 1
ATOM 3753 O O . MET A 1 477 ? 6.790 0.478 29.015 1.00 90.62 477 MET A O 1
ATOM 3757 N N . LEU A 1 478 ? 7.242 -0.156 26.900 1.00 92.62 478 LEU A N 1
ATOM 3758 C CA . LEU A 1 478 ? 5.974 0.310 26.333 1.00 92.62 478 LEU A CA 1
ATOM 3759 C C . LEU A 1 478 ? 4.778 -0.336 27.043 1.00 92.62 478 LEU A C 1
ATOM 3761 O O . LEU A 1 478 ? 3.882 0.365 27.507 1.00 92.62 478 LEU A O 1
ATOM 3765 N N . ASN A 1 479 ? 4.766 -1.665 27.158 1.00 94.44 479 ASN A N 1
ATOM 3766 C CA . ASN A 1 479 ? 3.661 -2.393 27.780 1.00 94.44 479 ASN A CA 1
ATOM 3767 C C . ASN A 1 479 ? 3.520 -2.072 29.280 1.00 94.44 479 ASN A C 1
ATOM 3769 O O . ASN A 1 479 ? 2.398 -1.957 29.769 1.00 94.44 479 ASN A O 1
ATOM 3773 N N . ILE A 1 480 ? 4.624 -1.853 30.005 1.00 94.44 480 ILE A N 1
ATOM 3774 C CA . ILE A 1 480 ? 4.601 -1.385 31.403 1.00 94.44 480 ILE A CA 1
ATOM 3775 C C . ILE A 1 480 ? 3.979 0.017 31.501 1.00 94.44 480 ILE A C 1
ATOM 3777 O O . ILE A 1 480 ? 3.108 0.244 32.341 1.00 94.44 480 ILE A O 1
ATOM 3781 N N . ALA A 1 481 ? 4.373 0.948 30.627 1.00 94.00 481 ALA A N 1
ATOM 3782 C CA . ALA A 1 481 ? 3.828 2.305 30.614 1.00 94.00 481 ALA A CA 1
ATOM 3783 C C . ALA A 1 481 ? 2.335 2.325 30.235 1.00 94.00 481 ALA A C 1
ATOM 3785 O O . ALA A 1 481 ? 1.537 2.987 30.899 1.00 94.00 481 ALA A O 1
ATOM 3786 N N . VAL A 1 482 ? 1.925 1.548 29.225 1.00 96.44 482 VAL A N 1
ATOM 3787 C CA . VAL A 1 482 ? 0.509 1.407 28.846 1.00 96.44 482 VAL A CA 1
ATOM 3788 C C . VAL A 1 482 ? -0.297 0.769 29.974 1.00 96.44 482 VAL A C 1
ATOM 3790 O O . VAL A 1 482 ? -1.372 1.269 30.292 1.00 96.44 482 VAL A O 1
ATOM 3793 N N . ARG A 1 483 ? 0.227 -0.260 30.652 1.00 96.25 483 ARG A N 1
ATOM 3794 C CA . ARG A 1 483 ? -0.416 -0.846 31.836 1.00 96.25 483 ARG A CA 1
ATOM 3795 C C . ARG A 1 483 ? -0.619 0.196 32.946 1.00 96.25 483 ARG A C 1
ATOM 3797 O O . ARG A 1 483 ? -1.735 0.339 33.439 1.00 96.25 483 ARG A O 1
ATOM 3804 N N . ALA A 1 484 ? 0.416 0.968 33.280 1.00 95.25 484 ALA A N 1
ATOM 3805 C CA . ALA A 1 484 ? 0.341 2.022 34.295 1.00 95.25 484 ALA A CA 1
ATOM 3806 C C . ALA A 1 484 ? -0.640 3.156 33.931 1.00 95.25 484 ALA A C 1
ATOM 3808 O O . ALA A 1 484 ? -1.223 3.777 34.822 1.00 95.25 484 ALA A O 1
ATOM 3809 N N . ALA A 1 485 ? -0.834 3.425 32.636 1.00 95.00 485 ALA A N 1
ATOM 3810 C CA . ALA A 1 485 ? -1.854 4.345 32.145 1.00 95.00 485 ALA A CA 1
ATOM 3811 C C . ALA A 1 485 ? -3.268 3.748 32.282 1.00 95.00 485 ALA A C 1
ATOM 3813 O O . ALA A 1 485 ? -4.141 4.386 32.868 1.00 95.00 485 ALA A O 1
ATOM 3814 N N . VAL A 1 486 ? -3.474 2.517 31.796 1.00 96.25 486 VAL A N 1
ATOM 3815 C CA . VAL A 1 486 ? -4.755 1.785 31.822 1.00 96.25 486 VAL A CA 1
ATOM 3816 C C . VAL A 1 486 ? -5.300 1.639 33.245 1.00 96.25 486 VAL A C 1
ATOM 3818 O O . VAL A 1 486 ? -6.473 1.931 33.465 1.00 96.25 486 VAL A O 1
ATOM 3821 N N . ASP A 1 487 ? -4.457 1.302 34.228 1.00 94.94 487 ASP A N 1
ATOM 3822 C CA . ASP A 1 487 ? -4.868 1.173 35.639 1.00 94.94 487 ASP A CA 1
ATOM 3823 C C . ASP A 1 487 ? -5.442 2.476 36.236 1.00 94.94 487 ASP A C 1
ATOM 3825 O O . ASP A 1 487 ? -6.187 2.438 37.216 1.00 94.94 487 ASP A O 1
ATOM 3829 N N . ARG A 1 488 ? -5.122 3.643 35.655 1.00 94.69 488 ARG A N 1
ATOM 3830 C CA . ARG A 1 488 ? -5.662 4.950 36.073 1.00 94.69 488 ARG A CA 1
ATOM 3831 C C . ARG A 1 488 ? -6.912 5.375 35.290 1.00 94.69 488 ARG A C 1
ATOM 3833 O O . ARG A 1 488 ? -7.583 6.322 35.701 1.00 94.69 488 ARG A O 1
ATOM 3840 N N . MET A 1 489 ? -7.250 4.698 34.191 1.00 95.31 489 MET A N 1
ATOM 3841 C CA . MET A 1 489 ? -8.408 5.011 33.342 1.00 95.31 489 MET A CA 1
ATOM 3842 C C . MET A 1 489 ? -9.670 4.251 33.778 1.00 95.31 489 MET A C 1
ATOM 3844 O O . MET A 1 489 ? -10.244 3.470 33.023 1.00 95.31 489 MET A O 1
ATOM 3848 N N . THR A 1 490 ? -10.147 4.492 35.002 1.00 93.50 490 THR A N 1
ATOM 3849 C CA . THR A 1 490 ? -11.313 3.782 35.579 1.00 93.50 490 THR A CA 1
ATOM 3850 C C . THR A 1 490 ? -12.612 3.924 34.772 1.00 93.50 490 THR A C 1
ATOM 3852 O O . THR A 1 490 ? -13.543 3.136 34.939 1.00 93.50 490 THR A O 1
ATOM 3855 N N . GLU A 1 491 ? -12.686 4.946 33.920 1.00 95.50 491 GLU A N 1
ATOM 3856 C CA . GLU A 1 491 ? -13.837 5.301 33.092 1.00 95.50 491 GLU A CA 1
ATOM 3857 C C . GLU A 1 491 ? -13.725 4.831 31.628 1.00 95.50 491 GLU A C 1
ATOM 3859 O O . GLU A 1 491 ? -14.611 5.140 30.834 1.00 95.50 491 GLU A O 1
ATOM 3864 N N . LEU A 1 492 ? -12.676 4.079 31.271 1.00 97.25 492 LEU A N 1
ATOM 3865 C CA . LEU A 1 492 ? -12.420 3.647 29.897 1.00 97.25 492 LEU A CA 1
ATOM 3866 C C . LEU A 1 492 ? -13.496 2.676 29.384 1.00 97.25 492 LEU A C 1
ATOM 3868 O O . LEU A 1 492 ? -13.800 1.657 30.007 1.00 97.25 492 LEU A O 1
ATOM 3872 N N . GLU A 1 493 ? -14.034 2.986 28.207 1.00 97.75 493 GLU A N 1
ATOM 3873 C CA . GLU A 1 493 ? -15.104 2.244 27.533 1.00 97.75 493 GLU A CA 1
ATOM 3874 C C . GLU A 1 493 ? -14.608 1.530 26.268 1.00 97.75 493 GLU A C 1
ATOM 3876 O O . GLU A 1 493 ? -15.124 0.460 25.930 1.00 97.75 493 GLU A O 1
ATOM 3881 N N . SER A 1 494 ? -13.588 2.090 25.608 1.00 98.12 494 SER A N 1
ATOM 3882 C CA . SER A 1 494 ? -12.977 1.574 24.380 1.00 98.12 494 SER A CA 1
ATOM 3883 C C . SER A 1 494 ? -11.448 1.610 24.447 1.00 98.12 494 SER A C 1
ATOM 3885 O O . SER A 1 494 ? -10.860 2.620 24.842 1.00 98.12 494 SER A O 1
ATOM 3887 N N . PHE A 1 495 ? -10.797 0.526 24.026 1.00 98.31 495 PHE A N 1
ATOM 3888 C CA . PHE A 1 495 ? -9.342 0.444 23.891 1.00 98.31 495 PHE A CA 1
ATOM 3889 C C . PHE A 1 495 ? -8.962 -0.132 22.524 1.00 98.31 495 PHE A C 1
ATOM 3891 O O . PHE A 1 495 ? -9.465 -1.189 22.138 1.00 98.31 495 PHE A O 1
ATOM 3898 N N . SER A 1 496 ? -8.056 0.540 21.813 1.00 98.19 496 SER A N 1
ATOM 3899 C CA . SER A 1 496 ? -7.513 0.081 20.534 1.00 98.19 496 SER A CA 1
ATOM 3900 C C . SER A 1 496 ? -5.988 -0.006 20.563 1.00 98.19 496 SER A C 1
ATOM 3902 O O . SER A 1 496 ? -5.298 0.990 20.800 1.00 98.19 496 SER A O 1
ATOM 3904 N N . TRP A 1 497 ? -5.469 -1.203 20.293 1.00 97.31 497 TRP A N 1
ATOM 3905 C CA . TRP A 1 497 ? -4.055 -1.468 20.044 1.00 97.31 497 TRP A CA 1
ATOM 3906 C C . TRP A 1 497 ? -3.848 -1.719 18.551 1.00 97.31 497 TRP A C 1
ATOM 3908 O O . TRP A 1 497 ? -4.053 -2.824 18.065 1.00 97.31 497 TRP A O 1
ATOM 3918 N N . GLU A 1 498 ? -3.439 -0.688 17.823 1.00 95.50 498 GLU A N 1
ATOM 3919 C CA . GLU A 1 498 ? -3.155 -0.680 16.379 1.00 95.50 498 GLU A CA 1
ATOM 3920 C C . GLU A 1 498 ? -1.642 -0.579 16.087 1.00 95.50 498 GLU A C 1
ATOM 3922 O O . GLU A 1 498 ? -1.224 -0.319 14.954 1.00 95.50 498 GLU A O 1
ATOM 3927 N N . LEU A 1 499 ? -0.804 -0.766 17.112 1.00 93.06 499 LEU A N 1
ATOM 3928 C CA . LEU A 1 499 ? 0.649 -0.811 16.974 1.00 93.06 499 LEU A CA 1
ATOM 3929 C C . LEU A 1 499 ? 1.097 -2.108 16.287 1.00 93.06 499 LEU A C 1
ATOM 3931 O O . LEU A 1 499 ? 0.537 -3.177 16.509 1.00 93.06 499 LEU A O 1
ATOM 3935 N N . ASN A 1 500 ? 2.176 -2.025 15.513 1.00 89.38 500 ASN A N 1
ATOM 3936 C CA . ASN A 1 500 ? 2.865 -3.161 14.881 1.00 89.38 500 ASN A CA 1
ATOM 3937 C C . ASN A 1 500 ? 3.628 -4.098 15.858 1.00 89.38 500 ASN A C 1
ATOM 3939 O O . ASN A 1 500 ? 4.325 -4.997 15.393 1.00 89.38 500 ASN A O 1
ATOM 3943 N N . THR A 1 501 ? 3.547 -3.888 17.180 1.00 89.69 501 THR A N 1
ATOM 3944 C CA . THR A 1 501 ? 4.267 -4.665 18.212 1.00 89.69 501 THR A CA 1
ATOM 3945 C C . THR A 1 501 ? 3.314 -5.468 19.106 1.00 89.69 501 THR A C 1
ATOM 3947 O O . THR A 1 501 ? 2.129 -5.153 19.225 1.00 89.69 501 THR A O 1
ATOM 3950 N N . LYS A 1 502 ? 3.829 -6.521 19.754 1.00 88.88 502 LYS A N 1
ATOM 3951 C CA . LYS A 1 502 ? 3.059 -7.415 20.631 1.00 88.88 502 LYS A CA 1
ATOM 3952 C C . LYS A 1 502 ? 2.541 -6.687 21.882 1.00 88.88 502 LYS A C 1
ATOM 3954 O O . LYS A 1 502 ? 3.327 -6.147 22.665 1.00 88.88 502 LYS A O 1
ATOM 3959 N N . MET A 1 503 ? 1.233 -6.780 22.128 1.00 92.62 503 MET A N 1
ATOM 3960 C CA . MET A 1 503 ? 0.651 -6.476 23.438 1.00 92.62 503 MET A CA 1
ATOM 3961 C C . MET A 1 503 ? 0.900 -7.641 24.406 1.00 92.62 503 MET A C 1
ATOM 3963 O O . MET A 1 503 ? 0.676 -8.804 24.066 1.00 92.62 503 MET A O 1
ATOM 3967 N N . LEU A 1 504 ? 1.388 -7.341 25.608 1.00 92.38 504 LEU A N 1
ATOM 3968 C CA . LEU A 1 504 ? 1.753 -8.329 26.624 1.00 92.38 504 LEU A CA 1
ATOM 3969 C C . LEU A 1 504 ? 0.609 -8.600 27.607 1.00 92.38 504 LEU A C 1
ATOM 3971 O O . LEU A 1 504 ? -0.299 -7.788 27.794 1.00 92.38 504 LEU A O 1
ATOM 3975 N N . GLU A 1 505 ? 0.691 -9.749 28.281 1.00 92.44 505 GLU A N 1
ATOM 3976 C CA . GLU A 1 505 ? -0.312 -10.240 29.237 1.00 92.44 505 GLU A CA 1
ATOM 3977 C C . GLU A 1 505 ? -0.624 -9.215 30.335 1.00 92.44 505 GLU A C 1
ATOM 3979 O O . GLU A 1 505 ? -1.778 -9.048 30.726 1.00 92.44 505 GLU A O 1
ATOM 3984 N N . THR A 1 506 ? 0.383 -8.454 30.772 1.00 93.75 506 THR A N 1
ATOM 3985 C CA . THR A 1 506 ? 0.232 -7.384 31.764 1.00 93.75 506 THR A CA 1
ATOM 3986 C C . THR A 1 506 ? -0.830 -6.361 31.367 1.00 93.75 506 THR A C 1
ATOM 3988 O O . THR A 1 506 ? -1.649 -6.005 32.216 1.00 93.75 506 THR A O 1
ATOM 3991 N N . VAL A 1 507 ? -0.868 -5.927 30.101 1.00 96.31 507 VAL A N 1
ATOM 3992 C CA . VAL A 1 507 ? -1.860 -4.965 29.591 1.00 96.31 507 VAL A CA 1
ATOM 3993 C C . VAL A 1 507 ? -3.241 -5.613 29.514 1.00 96.31 507 VAL A C 1
ATOM 3995 O O . VAL A 1 507 ? -4.203 -5.041 30.025 1.00 96.31 507 VAL A O 1
ATOM 3998 N N . TYR A 1 508 ? -3.342 -6.838 28.984 1.00 96.00 508 TYR A N 1
ATOM 3999 C CA . TYR A 1 508 ? -4.605 -7.588 28.954 1.00 96.00 508 TYR A CA 1
ATOM 4000 C C . TYR A 1 508 ? -5.223 -7.772 30.350 1.00 96.00 508 TYR A C 1
ATOM 4002 O O . TYR A 1 508 ? -6.432 -7.612 30.512 1.00 96.00 508 TYR A O 1
ATOM 4010 N N . LEU A 1 509 ? -4.407 -8.068 31.367 1.00 95.19 509 LEU A N 1
ATOM 4011 C CA . LEU A 1 509 ? -4.855 -8.191 32.757 1.00 95.19 509 LEU A CA 1
ATOM 4012 C C . LEU A 1 509 ? -5.343 -6.858 33.345 1.00 95.19 509 LEU A C 1
ATOM 4014 O O . LEU A 1 509 ? -6.214 -6.872 34.209 1.00 95.19 509 LEU A O 1
ATOM 4018 N N . GLY A 1 510 ? -4.808 -5.718 32.893 1.00 95.44 510 GLY A N 1
ATOM 4019 C CA . GLY A 1 510 ? -5.298 -4.391 33.286 1.00 95.44 510 GLY A CA 1
ATOM 4020 C C . GLY A 1 510 ? -6.649 -4.092 32.642 1.00 95.44 510 GLY A C 1
ATOM 4021 O O . GLY A 1 510 ? -7.608 -3.746 33.325 1.00 95.44 510 GLY A O 1
ATOM 4022 N N . LEU A 1 511 ? -6.764 -4.346 31.335 1.00 96.75 511 LEU A N 1
ATOM 4023 C CA . LEU A 1 511 ? -8.016 -4.201 30.586 1.00 96.75 511 LEU A CA 1
ATOM 4024 C C . LEU A 1 511 ? -9.142 -5.082 31.151 1.00 96.75 511 LEU A C 1
ATOM 4026 O O . LEU A 1 511 ? -10.273 -4.623 31.287 1.00 96.75 511 LEU A O 1
ATOM 4030 N N . ALA A 1 512 ? -8.837 -6.319 31.554 1.00 95.25 512 ALA A N 1
ATOM 4031 C CA . ALA A 1 512 ? -9.808 -7.235 32.156 1.00 95.25 512 ALA A CA 1
ATOM 4032 C C . ALA A 1 512 ? -10.329 -6.785 33.538 1.00 95.25 512 ALA A C 1
ATOM 4034 O O . ALA A 1 512 ? -11.383 -7.255 33.969 1.00 95.25 512 ALA A O 1
ATOM 4035 N N . GLN A 1 513 ? -9.627 -5.875 34.225 1.00 94.50 513 GLN A N 1
ATOM 4036 C CA . GLN A 1 513 ? -10.052 -5.295 35.507 1.00 94.50 513 GLN A CA 1
ATOM 4037 C C . GLN A 1 513 ? -10.977 -4.074 35.337 1.00 94.50 513 GLN A C 1
ATOM 4039 O O . GLN A 1 513 ? -11.605 -3.649 36.307 1.00 94.50 513 GLN A O 1
ATOM 4044 N N . LEU A 1 514 ? -11.107 -3.519 34.125 1.00 95.19 514 LEU A N 1
ATOM 4045 C CA . LEU A 1 514 ? -11.923 -2.331 33.870 1.00 95.19 514 LEU A CA 1
ATOM 4046 C C . LEU A 1 514 ? -13.428 -2.667 33.805 1.00 95.19 514 LEU A C 1
ATOM 4048 O O . LEU A 1 514 ? -13.867 -3.377 32.897 1.00 95.19 514 LEU A O 1
ATOM 4052 N N . PRO A 1 515 ? -14.274 -2.106 34.693 1.00 92.38 515 PRO A N 1
ATOM 4053 C CA . PRO A 1 515 ? -15.699 -2.453 34.760 1.00 92.38 515 PRO A CA 1
ATOM 4054 C C . PRO A 1 515 ? -16.538 -1.855 33.618 1.00 92.38 515 PRO A C 1
ATOM 4056 O O . PRO A 1 515 ? -17.679 -2.273 33.405 1.00 92.38 515 PRO A O 1
ATOM 4059 N N . LYS A 1 516 ? -15.999 -0.851 32.914 1.00 96.00 516 LYS A N 1
ATOM 4060 C CA . LYS A 1 516 ? -16.676 -0.089 31.850 1.00 96.00 516 LYS A CA 1
ATOM 4061 C C . LYS A 1 516 ? -16.205 -0.438 30.438 1.00 96.00 516 LYS A C 1
ATOM 4063 O O . LYS A 1 516 ? -16.853 -0.013 29.486 1.00 96.00 516 LYS A O 1
ATOM 4068 N N . LEU A 1 517 ? -15.163 -1.260 30.291 1.00 97.12 517 LEU A N 1
ATOM 4069 C CA . LEU A 1 517 ? -14.634 -1.640 28.985 1.00 97.12 517 LEU A CA 1
ATOM 4070 C C . LEU A 1 517 ? -15.669 -2.476 28.210 1.00 97.12 517 LEU A C 1
ATOM 4072 O O . LEU A 1 517 ? -16.066 -3.565 28.631 1.00 97.12 517 LEU A O 1
ATOM 4076 N N . THR A 1 518 ? -16.118 -1.947 27.071 1.00 97.62 518 THR A N 1
ATOM 4077 C CA . THR A 1 518 ? -17.127 -2.573 26.200 1.00 97.62 518 THR A CA 1
ATOM 4078 C C . THR A 1 518 ? -16.651 -2.782 24.766 1.00 97.62 518 THR A C 1
ATOM 4080 O O . THR A 1 518 ? -17.216 -3.642 24.087 1.00 97.62 518 THR A O 1
ATOM 4083 N N . ALA A 1 519 ? -15.610 -2.078 24.319 1.00 98.12 519 ALA A N 1
ATOM 4084 C CA . ALA A 1 519 ? -15.004 -2.249 23.002 1.00 98.12 519 ALA A CA 1
ATOM 4085 C C . ALA A 1 519 ? -13.495 -2.510 23.107 1.00 98.12 519 ALA A C 1
ATOM 4087 O O . ALA A 1 519 ? -12.788 -1.830 23.853 1.00 98.12 519 ALA A O 1
ATOM 4088 N N . LEU A 1 520 ? -13.016 -3.497 22.348 1.00 97.88 520 LEU A N 1
ATOM 4089 C CA . LEU A 1 520 ? -11.605 -3.859 22.257 1.00 97.88 520 LEU A CA 1
ATOM 4090 C C . LEU A 1 520 ? -11.223 -4.082 20.792 1.00 97.88 520 LEU A C 1
ATOM 4092 O O . LEU A 1 520 ? -11.811 -4.932 20.123 1.00 97.88 520 LEU A O 1
ATOM 4096 N N . THR A 1 521 ? -10.214 -3.353 20.327 1.00 97.69 521 THR A N 1
ATOM 4097 C CA . THR A 1 521 ? -9.559 -3.578 19.035 1.00 97.69 521 THR A CA 1
ATOM 4098 C C . THR A 1 521 ? -8.111 -3.993 19.281 1.00 97.69 521 THR A C 1
ATOM 4100 O O . THR A 1 521 ? -7.405 -3.352 20.062 1.00 97.69 521 THR A O 1
ATOM 4103 N N . ILE A 1 522 ? -7.664 -5.068 18.632 1.00 95.56 522 ILE A N 1
ATOM 4104 C CA . ILE A 1 522 ? -6.295 -5.584 18.730 1.00 95.56 522 ILE A CA 1
ATOM 4105 C C . ILE A 1 522 ? -5.756 -5.835 17.327 1.00 95.56 522 ILE A C 1
ATOM 4107 O O . ILE A 1 522 ? -6.376 -6.549 16.544 1.00 95.56 522 ILE A O 1
ATOM 4111 N N . ARG A 1 523 ? -4.566 -5.320 17.048 1.00 93.88 523 ARG A N 1
ATOM 4112 C CA . ARG A 1 523 ? -3.735 -5.677 15.907 1.00 93.88 523 ARG A CA 1
ATOM 4113 C C . ARG A 1 523 ? -2.635 -6.626 16.360 1.00 93.88 523 ARG A C 1
ATOM 4115 O O . ARG A 1 523 ? -1.928 -6.337 17.327 1.00 93.88 523 ARG A O 1
ATOM 4122 N N . PHE A 1 524 ? -2.489 -7.754 15.676 1.00 91.56 524 PHE A N 1
ATOM 4123 C CA . PHE A 1 524 ? -1.368 -8.662 15.890 1.00 91.56 524 PHE A CA 1
ATOM 4124 C C . PHE A 1 524 ? -0.155 -8.244 15.030 1.00 91.56 524 PHE A C 1
ATOM 4126 O O . PHE A 1 524 ? -0.320 -7.736 13.922 1.00 91.56 524 PHE A O 1
ATOM 4133 N N . PRO A 1 525 ? 1.084 -8.409 15.527 1.00 88.00 525 PRO A N 1
ATOM 4134 C CA . PRO A 1 525 ? 2.290 -8.066 14.783 1.00 88.00 525 PRO A CA 1
ATOM 4135 C C . PRO A 1 525 ? 2.531 -9.051 13.631 1.00 88.00 525 PRO A C 1
ATOM 4137 O O . PRO A 1 525 ? 2.527 -10.266 13.822 1.00 88.00 525 PRO A O 1
ATOM 4140 N N . SER A 1 526 ? 2.848 -8.534 12.445 1.00 80.44 526 SER A N 1
ATOM 4141 C CA . SER A 1 526 ? 3.042 -9.332 11.221 1.00 80.44 526 SER A CA 1
ATOM 4142 C C . SER A 1 526 ? 4.400 -10.058 11.127 1.00 80.44 526 SER A C 1
ATOM 4144 O O . SER A 1 526 ? 4.721 -10.633 10.090 1.00 80.44 526 SER A O 1
ATOM 4146 N N . SER A 1 527 ? 5.242 -10.000 12.167 1.00 79.94 527 SER A N 1
ATOM 4147 C CA . SER A 1 527 ? 6.618 -10.520 12.135 1.00 79.94 527 SER A CA 1
ATOM 4148 C C . SER A 1 527 ? 6.704 -11.989 12.574 1.00 79.94 527 SER A C 1
ATOM 4150 O O . SER A 1 527 ? 6.212 -12.311 13.654 1.00 79.94 527 SER A O 1
ATOM 4152 N N . ARG A 1 528 ? 7.440 -12.845 11.846 1.00 76.81 528 ARG A N 1
ATOM 4153 C CA . ARG A 1 528 ? 7.684 -14.273 12.186 1.00 76.81 528 ARG A CA 1
ATOM 4154 C C . ARG A 1 528 ? 8.671 -14.520 13.344 1.00 76.81 528 ARG A C 1
ATOM 4156 O O . ARG A 1 528 ? 9.330 -15.554 13.402 1.00 76.81 528 ARG A O 1
ATOM 4163 N N . HIS A 1 529 ? 8.803 -13.577 14.267 1.00 81.25 529 HIS A N 1
ATOM 4164 C CA . HIS A 1 529 ? 9.684 -13.725 15.422 1.00 81.25 529 HIS A CA 1
ATOM 4165 C C . HIS A 1 529 ? 8.972 -14.527 16.520 1.00 81.25 529 HIS A C 1
ATOM 4167 O O . HIS A 1 529 ? 7.942 -14.051 17.006 1.00 81.25 529 HIS A O 1
ATOM 4173 N N . PRO A 1 530 ? 9.480 -15.703 16.942 1.00 76.19 530 PRO A N 1
ATOM 4174 C CA . PRO A 1 530 ? 8.851 -16.478 18.006 1.00 76.19 530 PRO A CA 1
ATOM 4175 C C . PRO A 1 530 ? 8.797 -15.670 19.308 1.00 76.19 530 PRO A C 1
ATOM 4177 O O . PRO A 1 530 ? 9.792 -15.096 19.751 1.00 76.19 530 PRO A O 1
ATOM 4180 N N . ARG A 1 531 ? 7.615 -15.628 19.930 1.00 77.19 531 ARG A N 1
ATOM 4181 C CA . ARG A 1 531 ? 7.360 -14.958 21.214 1.00 77.19 531 ARG A CA 1
ATOM 4182 C C . ARG A 1 531 ? 6.460 -15.829 22.096 1.00 77.19 531 ARG A C 1
ATOM 4184 O O . ARG A 1 531 ? 5.706 -16.640 21.554 1.00 77.19 531 ARG A O 1
ATOM 4191 N N . PRO A 1 532 ? 6.464 -15.631 23.428 1.00 82.00 532 PRO A N 1
ATOM 4192 C CA . PRO A 1 532 ? 5.542 -16.314 24.329 1.00 82.00 532 PRO A CA 1
ATOM 4193 C C . PRO A 1 532 ? 4.084 -16.182 23.872 1.00 82.00 532 PRO A C 1
ATOM 4195 O O . PRO A 1 532 ? 3.622 -15.085 23.539 1.00 82.00 532 PRO A O 1
ATOM 4198 N N . THR A 1 533 ? 3.376 -17.308 23.841 1.00 86.19 533 THR A N 1
ATOM 4199 C CA . THR A 1 533 ? 1.949 -17.385 23.509 1.00 86.19 533 THR A CA 1
ATOM 4200 C C . THR A 1 533 ? 1.112 -17.003 24.722 1.00 86.19 533 THR A C 1
ATOM 4202 O O . THR A 1 533 ? 1.321 -17.545 25.805 1.00 86.19 533 THR A O 1
ATOM 4205 N N . ILE A 1 534 ? 0.157 -16.094 24.548 1.00 89.75 534 ILE A N 1
ATOM 4206 C CA . ILE A 1 534 ? -0.727 -15.619 25.617 1.00 89.75 534 ILE A CA 1
ATOM 4207 C C . ILE A 1 534 ? -2.134 -16.166 25.377 1.00 89.75 534 ILE A C 1
ATOM 4209 O O . ILE A 1 534 ? -2.660 -16.110 24.266 1.00 89.75 534 ILE A O 1
ATOM 4213 N N . VAL A 1 535 ? -2.770 -16.668 26.435 1.00 92.81 535 VAL A N 1
ATOM 4214 C CA . VAL A 1 535 ? -4.210 -16.949 26.433 1.00 92.81 535 VAL A CA 1
ATOM 4215 C C . VAL A 1 535 ? -4.922 -15.694 26.914 1.00 92.81 535 VAL A C 1
ATOM 4217 O O . VAL A 1 535 ? -4.769 -15.301 28.068 1.00 92.81 535 VAL A O 1
ATOM 4220 N N . ILE A 1 536 ? -5.690 -15.044 26.039 1.00 94.44 536 ILE A N 1
ATOM 4221 C CA . ILE A 1 536 ? -6.234 -13.719 26.347 1.00 94.44 536 ILE A CA 1
ATOM 4222 C C . ILE A 1 536 ? -7.318 -13.840 27.440 1.00 94.44 536 ILE A C 1
ATOM 4224 O O . ILE A 1 536 ? -8.268 -14.621 27.282 1.00 94.44 536 ILE A O 1
ATOM 4228 N N . PRO A 1 537 ? -7.188 -13.107 28.568 1.00 94.69 537 PRO A N 1
ATOM 4229 C CA . PRO A 1 537 ? -8.095 -13.213 29.703 1.00 94.69 537 PRO A CA 1
ATOM 4230 C C . PRO A 1 537 ? -9.509 -12.715 29.362 1.00 94.69 537 PRO A C 1
ATOM 4232 O O . PRO A 1 537 ? -9.689 -11.865 28.489 1.00 94.69 537 PRO A O 1
ATOM 4235 N N . PRO A 1 538 ? -10.538 -13.223 30.059 1.00 92.69 538 PRO A N 1
ATOM 4236 C CA . PRO A 1 538 ? -11.926 -12.882 29.780 1.00 92.69 538 PRO A CA 1
ATOM 4237 C C . PRO A 1 538 ? -12.277 -11.451 30.209 1.00 92.69 538 PRO A C 1
ATOM 4239 O O . PRO A 1 538 ? -11.944 -11.031 31.314 1.00 92.69 538 PRO A O 1
ATOM 4242 N N . MET A 1 539 ? -13.039 -10.735 29.378 1.00 94.50 539 MET A N 1
ATOM 4243 C CA . MET A 1 539 ? -13.496 -9.364 29.648 1.00 94.50 539 MET A CA 1
ATOM 4244 C C . MET A 1 539 ? -15.037 -9.326 29.695 1.00 94.50 539 MET A C 1
ATOM 4246 O O . MET A 1 53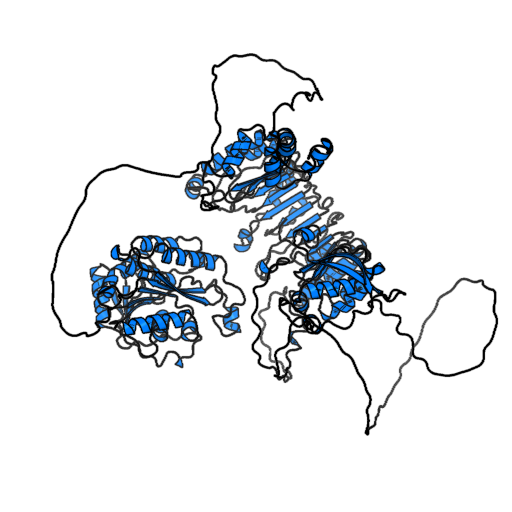9 ? -15.692 -9.137 28.669 1.00 94.50 539 MET A O 1
ATOM 4250 N N . PRO A 1 540 ? -15.676 -9.560 30.858 1.00 88.12 540 PRO A N 1
ATOM 4251 C CA . PRO A 1 540 ? -17.092 -9.956 30.934 1.00 88.12 540 PRO A CA 1
ATOM 4252 C C . PRO A 1 540 ? -18.111 -8.872 30.533 1.00 88.12 540 PRO A C 1
ATOM 4254 O O . PRO A 1 540 ? -19.306 -9.161 30.418 1.00 88.12 540 PRO A O 1
ATOM 4257 N N . HIS A 1 541 ? -17.667 -7.630 30.329 1.00 94.06 541 HIS A N 1
ATOM 4258 C CA . HIS A 1 541 ? -18.496 -6.502 29.888 1.00 94.06 541 HIS A CA 1
ATOM 4259 C C . HIS A 1 541 ? -18.370 -6.198 28.388 1.00 94.06 541 HIS A C 1
ATOM 4261 O O . HIS A 1 541 ? -19.154 -5.398 27.876 1.00 94.06 541 HIS A O 1
ATOM 4267 N N . LEU A 1 542 ? -17.460 -6.881 27.682 1.00 96.38 542 LEU A N 1
ATOM 4268 C CA . LEU A 1 542 ? -17.178 -6.661 26.268 1.00 96.38 542 LEU A CA 1
ATOM 4269 C C . LEU A 1 542 ? -18.417 -6.908 25.390 1.00 96.38 542 LEU A C 1
ATOM 4271 O O . LEU A 1 542 ? -19.123 -7.906 25.549 1.00 96.38 542 LEU A O 1
ATOM 4275 N N . ARG A 1 543 ? -18.673 -5.973 24.472 1.00 97.06 543 ARG A N 1
ATOM 4276 C CA . ARG A 1 543 ? -19.780 -5.957 23.499 1.00 97.06 543 ARG A CA 1
ATOM 4277 C C . ARG A 1 543 ? -19.283 -5.938 22.054 1.00 97.06 543 ARG A C 1
ATOM 4279 O O . ARG A 1 543 ? -19.984 -6.452 21.187 1.00 97.06 543 ARG A O 1
ATOM 4286 N N . TYR A 1 544 ? -18.098 -5.383 21.820 1.00 97.69 544 TYR A N 1
ATOM 4287 C CA . TYR A 1 544 ? -17.438 -5.285 20.523 1.00 97.69 544 TYR A CA 1
ATOM 4288 C C . TYR A 1 544 ? -16.003 -5.815 20.629 1.00 97.69 544 TYR A C 1
ATOM 4290 O O . TYR A 1 544 ? -15.267 -5.413 21.534 1.00 97.69 544 TYR A O 1
ATOM 4298 N N . LEU A 1 545 ? -15.614 -6.694 19.707 1.00 97.38 545 LEU A N 1
ATOM 4299 C CA . LEU A 1 545 ? -14.251 -7.206 19.571 1.00 97.38 545 LEU A CA 1
ATOM 4300 C C . LEU A 1 545 ? -13.825 -7.142 18.101 1.00 97.38 545 LEU A C 1
ATOM 4302 O O . LEU A 1 545 ? -14.456 -7.783 17.262 1.00 97.38 545 LEU A O 1
ATOM 4306 N N . LYS A 1 546 ? -12.737 -6.426 17.804 1.00 96.94 546 LYS A N 1
ATOM 4307 C CA . LYS A 1 546 ? -12.064 -6.451 16.498 1.00 96.94 546 LYS A CA 1
ATOM 4308 C C . LYS A 1 546 ? -10.639 -6.971 16.660 1.00 96.94 546 LYS A C 1
ATOM 4310 O O . LYS A 1 546 ? -9.885 -6.443 17.471 1.00 96.94 546 LYS A O 1
ATOM 4315 N N . VAL A 1 547 ? -10.268 -7.998 15.901 1.00 94.88 547 VAL A N 1
ATOM 4316 C CA . VAL A 1 547 ? -8.900 -8.537 15.866 1.00 94.88 547 VAL A CA 1
ATOM 4317 C C . VAL A 1 547 ? -8.398 -8.491 14.428 1.00 94.88 547 VAL A C 1
ATOM 4319 O O . VAL A 1 547 ? -9.081 -8.975 13.526 1.00 94.88 547 VAL A O 1
ATOM 4322 N N . THR A 1 548 ? -7.239 -7.878 14.203 1.00 93.38 548 THR A N 1
ATOM 4323 C CA . THR A 1 548 ? -6.660 -7.643 12.876 1.00 93.38 548 THR A CA 1
ATOM 4324 C C . THR A 1 548 ? -5.253 -8.210 12.742 1.00 93.38 548 THR A C 1
ATOM 4326 O O . THR A 1 548 ? -4.549 -8.405 13.733 1.00 93.38 548 THR A O 1
ATOM 4329 N N . ASP A 1 549 ? -4.856 -8.476 11.494 1.00 89.88 549 ASP A N 1
ATOM 4330 C CA . ASP A 1 549 ? -3.578 -9.086 11.113 1.00 89.88 549 ASP A CA 1
ATOM 4331 C C . ASP A 1 549 ? -3.378 -10.479 11.744 1.00 89.88 549 ASP A C 1
ATOM 4333 O O . ASP A 1 549 ? -2.264 -10.882 12.076 1.00 89.88 549 ASP A O 1
ATOM 4337 N N . ILE A 1 550 ? -4.473 -11.243 11.891 1.00 88.31 550 ILE A N 1
ATOM 4338 C CA . ILE A 1 550 ? -4.446 -12.608 12.428 1.00 88.31 550 ILE A CA 1
ATOM 4339 C C . ILE A 1 550 ? -3.610 -13.500 11.509 1.00 88.31 550 ILE A C 1
ATOM 4341 O O . ILE A 1 550 ? -3.952 -13.719 10.346 1.00 88.31 550 ILE A O 1
ATOM 4345 N N . ASP A 1 551 ? -2.523 -14.032 12.055 1.00 85.94 551 ASP A N 1
ATOM 4346 C CA . ASP A 1 551 ? -1.589 -14.903 11.354 1.00 85.94 551 ASP A CA 1
ATOM 4347 C C . ASP A 1 551 ? -1.003 -15.917 12.344 1.00 85.94 551 ASP A C 1
ATOM 4349 O O . ASP A 1 551 ? -0.025 -15.608 13.024 1.00 85.94 551 ASP A O 1
ATOM 4353 N N . PRO A 1 552 ? -1.577 -17.124 12.456 1.00 79.25 552 PRO A N 1
ATOM 4354 C CA . PRO A 1 552 ? -1.156 -18.119 13.446 1.00 79.25 552 PRO A CA 1
ATOM 4355 C C . PRO A 1 552 ? 0.296 -18.595 13.306 1.00 79.25 552 PRO A C 1
ATOM 4357 O O . PRO A 1 552 ? 0.845 -19.137 14.262 1.00 79.25 552 PRO A O 1
ATOM 4360 N N . LEU A 1 553 ? 0.921 -18.393 12.138 1.00 75.94 553 LEU A N 1
ATOM 4361 C CA . LEU A 1 553 ? 2.327 -18.730 11.894 1.00 75.94 553 LEU A CA 1
ATOM 4362 C C . LEU A 1 553 ? 3.281 -17.632 12.395 1.00 75.94 553 LEU A C 1
ATOM 4364 O O . LEU A 1 553 ? 4.430 -17.925 12.718 1.00 75.94 553 LEU A O 1
ATOM 4368 N N . CYS A 1 554 ? 2.814 -16.382 12.482 1.00 72.50 554 CYS A N 1
ATOM 4369 C CA . CYS A 1 554 ? 3.557 -15.271 13.089 1.00 72.50 554 CYS A CA 1
ATOM 4370 C C . CYS A 1 554 ? 3.202 -15.064 14.571 1.00 72.50 554 CYS A C 1
ATOM 4372 O O . CYS A 1 554 ? 4.055 -14.677 15.369 1.00 72.50 554 CYS A O 1
ATOM 4374 N N . TYR A 1 555 ? 1.937 -15.284 14.941 1.00 75.56 555 TYR A N 1
ATOM 4375 C CA . TYR A 1 555 ? 1.367 -14.845 16.208 1.00 75.56 555 TYR A CA 1
ATOM 4376 C C . TYR A 1 555 ? 0.252 -15.786 16.722 1.00 75.56 555 TYR A C 1
ATOM 4378 O O . TYR A 1 555 ? -0.894 -15.694 16.280 1.00 75.56 555 TYR A O 1
ATOM 4386 N N . PRO A 1 556 ? 0.557 -16.678 17.683 1.00 75.25 556 PRO A N 1
ATOM 4387 C CA . PRO A 1 556 ? -0.343 -17.767 18.079 1.00 75.25 556 PRO A CA 1
ATOM 4388 C C . PRO A 1 556 ? -1.245 -17.490 19.307 1.00 75.25 556 PRO A C 1
ATOM 4390 O O . PRO A 1 556 ? -1.704 -18.444 19.933 1.00 75.25 556 PRO A O 1
ATOM 4393 N N . ASP A 1 557 ? -1.481 -16.234 19.717 1.00 88.00 557 ASP A N 1
ATOM 4394 C CA . ASP A 1 557 ? -2.263 -15.954 20.943 1.00 88.00 557 ASP A CA 1
ATOM 4395 C C . ASP A 1 557 ? -3.721 -16.444 20.864 1.00 88.00 557 ASP A C 1
ATOM 4397 O O . ASP A 1 557 ? -4.424 -16.278 19.866 1.00 88.00 557 ASP A O 1
ATOM 4401 N N . ASP A 1 558 ? -4.204 -17.007 21.973 1.00 89.38 558 ASP A N 1
ATOM 4402 C CA . ASP A 1 558 ? -5.492 -17.694 22.047 1.00 89.38 558 ASP A CA 1
ATOM 4403 C C . ASP A 1 558 ? -6.629 -16.759 22.495 1.00 89.38 558 ASP A C 1
ATOM 4405 O O . ASP A 1 558 ? -6.821 -16.507 23.691 1.00 89.38 558 ASP A O 1
ATOM 4409 N N . ILE A 1 559 ? -7.447 -16.314 21.534 1.00 92.44 559 ILE A N 1
ATOM 4410 C CA . ILE A 1 559 ? -8.697 -15.573 21.787 1.00 92.44 559 ILE A CA 1
ATOM 4411 C C . ILE A 1 559 ? -9.872 -16.459 22.241 1.00 92.44 559 ILE A C 1
ATOM 4413 O O . ILE A 1 559 ? -10.881 -15.925 22.703 1.00 92.44 559 ILE A O 1
ATOM 4417 N N . SER A 1 560 ? -9.787 -17.795 22.173 1.00 91.62 560 SER A N 1
ATOM 4418 C CA . SER A 1 560 ? -10.945 -18.672 22.435 1.00 91.62 560 SER A CA 1
ATOM 4419 C C . SER A 1 560 ? -11.472 -18.577 23.870 1.00 91.62 560 SER A C 1
ATOM 4421 O O . SER A 1 560 ? -12.663 -18.778 24.112 1.00 91.62 560 SER A O 1
ATOM 4423 N N . THR A 1 561 ? -10.618 -18.214 24.834 1.00 93.31 561 THR A N 1
ATOM 4424 C CA . THR A 1 561 ? -11.027 -17.950 26.228 1.00 93.31 561 THR A CA 1
ATOM 4425 C C . THR A 1 561 ? -11.840 -16.668 26.355 1.00 93.31 561 THR A C 1
ATOM 4427 O O . THR A 1 561 ? -12.867 -16.670 27.038 1.00 93.31 561 THR A O 1
ATOM 4430 N N . LEU A 1 562 ? -11.396 -15.599 25.687 1.00 94.06 562 LEU A N 1
ATOM 4431 C CA . LEU A 1 562 ? -12.096 -14.321 25.619 1.00 94.06 562 LEU A CA 1
ATOM 4432 C C . LEU A 1 562 ? -13.478 -14.535 24.991 1.00 94.06 562 LEU A C 1
ATOM 4434 O O . LEU A 1 562 ? -14.491 -14.307 25.651 1.00 94.06 562 LEU A O 1
ATOM 4438 N N . VAL A 1 563 ? -13.521 -15.093 23.777 1.00 92.81 563 VAL A N 1
ATOM 4439 C CA . VAL A 1 563 ? -14.760 -15.356 23.025 1.00 92.81 563 VAL A CA 1
ATOM 4440 C C . VAL A 1 563 ? -15.749 -16.206 23.839 1.00 92.81 563 VAL A C 1
ATOM 4442 O O . VAL A 1 563 ? -16.904 -15.818 24.003 1.00 92.81 563 VAL A O 1
ATOM 4445 N N . PHE A 1 564 ? -15.299 -17.311 24.445 1.00 92.94 564 PHE A N 1
ATOM 4446 C CA . PHE A 1 564 ? -16.160 -18.202 25.236 1.00 92.94 564 PHE A CA 1
ATOM 4447 C C . PHE A 1 564 ? -16.732 -17.572 26.520 1.00 92.94 564 PHE A C 1
ATOM 4449 O O . PHE A 1 564 ? -17.815 -17.948 26.983 1.00 92.94 564 PHE A O 1
ATOM 4456 N N . ARG A 1 565 ? -16.013 -16.641 27.156 1.00 92.75 565 ARG A N 1
ATOM 4457 C CA . ARG A 1 565 ? -16.438 -16.032 28.431 1.00 92.75 565 ARG A CA 1
ATOM 4458 C C . ARG A 1 565 ? -17.173 -14.701 28.247 1.00 92.75 565 ARG A C 1
ATOM 4460 O O . ARG A 1 565 ? -17.983 -14.350 29.105 1.00 92.75 565 ARG A O 1
ATOM 4467 N N . CYS A 1 566 ? -16.959 -13.983 27.146 1.00 92.75 566 CYS A N 1
ATOM 4468 C CA . CYS A 1 566 ? -17.588 -12.693 26.844 1.00 92.75 566 CYS A CA 1
ATOM 4469 C C . CYS A 1 566 ? -19.053 -12.828 26.381 1.00 92.75 566 CYS A C 1
ATOM 4471 O O . CYS A 1 566 ? -19.416 -12.442 25.276 1.00 92.75 566 CYS A O 1
ATOM 4473 N N . ARG A 1 567 ? -19.949 -13.311 27.252 1.00 89.44 567 ARG A N 1
ATOM 4474 C CA . ARG A 1 567 ? -21.380 -13.548 26.935 1.00 89.44 567 ARG A CA 1
ATOM 4475 C C . ARG A 1 567 ? -22.220 -12.300 26.624 1.00 89.44 567 ARG A C 1
ATOM 4477 O O . ARG A 1 567 ? -23.402 -12.425 26.327 1.00 89.44 567 ARG A O 1
ATOM 4484 N N . LYS A 1 568 ? -21.641 -11.100 26.717 1.00 94.06 568 LYS A N 1
ATOM 4485 C CA . LYS A 1 568 ? -22.276 -9.828 26.323 1.00 94.06 568 LYS A CA 1
ATOM 4486 C C . LYS A 1 568 ? -21.819 -9.331 24.947 1.00 94.06 568 LYS A C 1
ATOM 4488 O O . LYS A 1 568 ? -22.301 -8.275 24.523 1.00 94.06 568 LYS A O 1
ATOM 4493 N N . LEU A 1 569 ? -20.931 -10.072 24.275 1.00 95.62 569 LEU A N 1
ATOM 4494 C CA . LEU A 1 569 ? -20.445 -9.758 22.939 1.00 95.62 569 LEU A CA 1
ATOM 4495 C C . LEU A 1 569 ? -21.628 -9.710 21.964 1.00 95.62 569 LEU A C 1
ATOM 4497 O O . LEU A 1 569 ? -22.537 -10.532 22.025 1.00 95.62 569 LEU A O 1
ATOM 4501 N N . ARG A 1 570 ? -21.648 -8.697 21.102 1.00 95.88 570 ARG A N 1
ATOM 4502 C CA . ARG A 1 570 ? -22.686 -8.476 20.087 1.00 95.88 570 ARG A CA 1
ATOM 4503 C C . ARG A 1 570 ? -22.104 -8.371 18.689 1.00 95.88 570 ARG A C 1
ATOM 4505 O O . ARG A 1 570 ? -22.810 -8.703 17.743 1.00 95.88 570 ARG A O 1
ATOM 4512 N N . GLU A 1 571 ? -20.862 -7.914 18.585 1.00 96.69 571 GLU A N 1
ATOM 4513 C CA . GLU A 1 571 ? -20.150 -7.682 17.335 1.00 96.69 571 GLU A CA 1
ATOM 4514 C C . GLU A 1 571 ? -18.738 -8.272 17.430 1.00 96.69 571 GLU A C 1
ATOM 4516 O O . GLU A 1 571 ? -18.018 -8.012 18.400 1.00 96.69 571 GLU A O 1
ATOM 4521 N N . LEU A 1 572 ? -18.386 -9.103 16.447 1.00 95.56 572 LEU A N 1
ATOM 4522 C CA . LEU A 1 572 ? -17.106 -9.800 16.344 1.00 95.56 572 LEU A CA 1
ATOM 4523 C C . LEU A 1 572 ? -16.538 -9.622 14.932 1.00 95.56 572 LEU A C 1
ATOM 4525 O O . LEU A 1 572 ? -17.087 -10.172 13.981 1.00 95.56 572 LEU A O 1
ATOM 4529 N N . ASN A 1 573 ? -15.429 -8.897 14.819 1.00 95.50 573 ASN A N 1
ATOM 4530 C CA . ASN A 1 573 ? -14.759 -8.591 13.557 1.00 95.50 573 ASN A CA 1
ATOM 4531 C C . ASN A 1 573 ? -13.357 -9.228 13.549 1.00 95.50 573 ASN A C 1
ATOM 4533 O O . ASN A 1 573 ? -12.532 -8.925 14.410 1.00 95.50 573 ASN A O 1
ATOM 4537 N N . LEU A 1 574 ? -13.080 -10.121 12.598 1.00 91.50 574 LEU A N 1
ATOM 4538 C CA . LEU A 1 574 ? -11.824 -10.868 12.477 1.00 91.50 574 LEU A CA 1
ATOM 4539 C C . LEU A 1 574 ? -11.201 -10.631 11.095 1.00 91.50 574 LEU A C 1
ATOM 4541 O O . LEU A 1 574 ? -11.810 -10.944 10.074 1.00 91.50 574 LEU A O 1
ATOM 4545 N N . HIS A 1 575 ? -9.983 -10.095 11.067 1.00 91.25 575 HIS A N 1
ATOM 4546 C CA . HIS A 1 575 ? -9.200 -9.860 9.854 1.00 91.25 575 HIS A CA 1
ATOM 4547 C C . HIS A 1 575 ? -7.909 -10.684 9.888 1.00 91.25 575 HIS A C 1
ATOM 4549 O O . HIS A 1 575 ? -7.069 -10.497 10.772 1.00 91.25 575 HIS A O 1
ATOM 4555 N N . TRP A 1 576 ? -7.748 -11.577 8.912 1.00 87.50 576 TRP A N 1
ATOM 4556 C CA . TRP A 1 576 ? -6.542 -12.382 8.712 1.00 87.50 576 TRP A CA 1
ATOM 4557 C C . TRP A 1 576 ? -5.516 -11.642 7.859 1.00 87.50 576 TRP A C 1
ATOM 4559 O O . TRP A 1 576 ? -5.878 -10.928 6.929 1.00 87.50 576 TRP A O 1
ATOM 4569 N N . SER A 1 577 ? -4.229 -11.834 8.142 1.00 86.81 577 SER A N 1
ATOM 4570 C CA . SER A 1 577 ? -3.139 -11.132 7.455 1.00 86.81 577 SER A CA 1
ATOM 4571 C C . SER A 1 577 ? -3.133 -11.399 5.934 1.00 86.81 577 SER A C 1
ATOM 4573 O O . SER A 1 577 ? -3.056 -12.567 5.531 1.00 86.81 577 SER A O 1
ATOM 4575 N N . PRO A 1 578 ? -3.153 -10.363 5.060 1.00 81.88 578 PRO A N 1
ATOM 4576 C CA . PRO A 1 578 ? -3.061 -10.506 3.594 1.00 81.88 578 PRO A CA 1
ATOM 4577 C C . PRO A 1 578 ? -1.885 -11.375 3.136 1.00 81.88 578 PRO A C 1
ATOM 4579 O O . PRO A 1 578 ? -1.997 -12.162 2.194 1.00 81.88 578 PRO A O 1
ATOM 4582 N N . ARG A 1 579 ? -0.786 -11.328 3.898 1.00 80.75 579 ARG A N 1
ATOM 4583 C CA . ARG A 1 579 ? 0.412 -12.155 3.733 1.00 80.75 579 ARG A CA 1
ATOM 4584 C C . ARG A 1 579 ? 0.116 -13.659 3.634 1.00 80.75 579 ARG A C 1
ATOM 4586 O O . ARG A 1 579 ? 0.841 -14.355 2.929 1.00 80.75 579 ARG A O 1
ATOM 4593 N N . MET A 1 580 ? -0.909 -14.170 4.324 1.00 76.50 580 MET A N 1
ATOM 4594 C CA . MET A 1 580 ? -1.269 -15.595 4.285 1.00 76.50 580 MET A CA 1
ATOM 4595 C C . MET A 1 580 ? -1.740 -16.017 2.888 1.00 76.50 580 MET A C 1
ATOM 4597 O O . MET A 1 580 ? -1.250 -17.005 2.345 1.00 76.50 580 MET A O 1
ATOM 4601 N N . ARG A 1 581 ? -2.622 -15.218 2.271 1.00 74.69 581 ARG A N 1
ATOM 4602 C CA . ARG A 1 581 ? -3.123 -15.452 0.908 1.00 74.69 581 ARG A CA 1
ATOM 4603 C C . ARG A 1 581 ? -2.004 -15.306 -0.121 1.00 74.69 581 ARG A C 1
ATOM 4605 O O . ARG A 1 581 ? -1.856 -16.176 -0.973 1.00 74.69 581 ARG A O 1
ATOM 4612 N N . ASN A 1 582 ? -1.178 -14.266 0.013 1.00 75.56 582 ASN A N 1
ATOM 4613 C CA . ASN A 1 582 ? -0.047 -14.012 -0.887 1.00 75.56 582 ASN A CA 1
ATOM 4614 C C . ASN A 1 582 ? 0.992 -15.148 -0.853 1.00 75.56 582 ASN A C 1
ATOM 4616 O O . ASN A 1 582 ? 1.533 -15.518 -1.888 1.00 75.56 582 ASN A O 1
ATOM 4620 N N . ALA A 1 583 ? 1.240 -15.734 0.324 1.00 73.62 583 ALA A N 1
ATOM 4621 C CA . ALA A 1 583 ? 2.136 -16.880 0.499 1.00 73.62 583 ALA A CA 1
ATOM 4622 C C . ALA A 1 583 ? 1.471 -18.248 0.231 1.00 73.62 583 ALA A C 1
ATOM 4624 O O . ALA A 1 583 ? 2.125 -19.275 0.383 1.00 73.62 583 ALA A O 1
ATOM 4625 N N . GLN A 1 584 ? 0.176 -18.277 -0.114 1.00 73.19 584 GLN A N 1
ATOM 4626 C CA . GLN A 1 584 ? -0.661 -19.483 -0.224 1.00 73.19 584 GLN A CA 1
ATOM 4627 C C . GLN A 1 584 ? -0.684 -20.376 1.038 1.00 73.19 584 GLN A C 1
ATOM 4629 O O . GLN A 1 584 ? -1.106 -21.532 0.979 1.00 73.19 584 GLN A O 1
ATOM 4634 N N . GLU A 1 585 ? -0.313 -19.837 2.202 1.00 72.94 585 GLU A N 1
ATOM 4635 C CA . GLU A 1 585 ? -0.324 -20.544 3.485 1.00 72.94 585 GLU A CA 1
ATOM 4636 C C . GLU A 1 585 ? -1.735 -20.513 4.092 1.00 72.94 585 GLU A C 1
ATOM 4638 O O . GLU A 1 585 ? -2.243 -19.424 4.379 1.00 72.94 585 GLU A O 1
ATOM 4643 N N . PRO A 1 586 ? -2.395 -21.664 4.312 1.00 63.09 586 PRO A N 1
ATOM 4644 C CA . PRO A 1 586 ? -3.761 -21.669 4.807 1.00 63.09 586 PRO A CA 1
ATOM 4645 C C . PRO A 1 586 ? -3.878 -21.053 6.208 1.00 63.09 586 PRO A C 1
ATOM 4647 O O . PRO A 1 586 ? -3.145 -21.389 7.140 1.00 63.09 586 PRO A O 1
ATOM 4650 N N . SER A 1 587 ? -4.898 -20.208 6.345 1.00 63.00 587 SER A N 1
ATOM 4651 C CA . SER A 1 587 ? -5.798 -20.132 7.497 1.00 63.00 587 SER A CA 1
ATOM 4652 C C . SER A 1 587 ? -5.748 -21.379 8.379 1.00 63.00 587 SER A C 1
ATOM 4654 O O . SER A 1 587 ? -6.384 -22.372 8.018 1.00 63.00 587 SER A O 1
ATOM 4656 N N . VAL A 1 588 ? -5.036 -21.358 9.515 1.00 63.66 588 VAL A N 1
ATOM 4657 C CA . VAL A 1 588 ? -5.188 -22.423 10.522 1.00 63.66 588 VAL A CA 1
ATOM 4658 C C . VAL A 1 588 ? -6.665 -22.519 10.908 1.00 63.66 588 VAL A C 1
ATOM 4660 O O . VAL A 1 588 ? -7.388 -21.517 10.896 1.00 63.66 588 VAL A O 1
ATOM 4663 N N . MET A 1 589 ? -7.095 -23.747 11.192 1.00 71.88 589 MET A N 1
ATOM 4664 C CA . MET A 1 589 ? -8.477 -24.171 11.402 1.00 71.88 589 MET A CA 1
ATOM 4665 C C . MET A 1 589 ? -9.298 -23.125 12.168 1.00 71.88 589 MET A C 1
ATOM 4667 O O . MET A 1 589 ? -9.027 -22.845 13.334 1.00 71.88 589 MET A O 1
ATOM 4671 N N . VAL A 1 590 ? -10.347 -22.577 11.538 1.00 73.56 590 VAL A N 1
ATOM 4672 C CA . VAL A 1 590 ? -11.213 -21.546 12.158 1.00 73.56 590 VAL A CA 1
ATOM 4673 C C . VAL A 1 590 ? -11.829 -22.045 13.471 1.00 73.56 590 VAL A C 1
ATOM 4675 O O . VAL A 1 590 ? -12.041 -21.263 14.399 1.00 73.56 590 VAL A O 1
ATOM 4678 N N . HIS A 1 591 ? -12.035 -23.363 13.571 1.00 78.50 591 HIS A N 1
ATOM 4679 C CA . HIS A 1 591 ? -12.330 -24.093 14.800 1.00 78.50 591 HIS A CA 1
ATOM 4680 C C . HIS A 1 591 ? -11.536 -23.585 16.018 1.00 78.50 591 HIS A C 1
ATOM 4682 O O . HIS A 1 591 ? -12.122 -23.386 17.079 1.00 78.50 591 HIS A O 1
ATOM 4688 N N . ASP A 1 592 ? -10.233 -23.322 15.892 1.00 83.00 592 ASP A N 1
ATOM 4689 C CA . ASP A 1 592 ? -9.357 -23.078 17.043 1.00 83.00 592 ASP A CA 1
ATOM 4690 C C . ASP A 1 592 ? -9.672 -21.773 17.785 1.00 83.00 592 ASP A C 1
ATOM 4692 O O . ASP A 1 592 ? -9.553 -21.717 19.011 1.00 83.00 592 ASP A O 1
ATOM 4696 N N . TYR A 1 593 ? -10.200 -20.762 17.089 1.00 86.19 593 TYR A N 1
ATOM 4697 C CA . TYR A 1 593 ? -10.686 -19.526 17.714 1.00 86.19 593 TYR A CA 1
ATOM 4698 C C . TYR A 1 593 ? -11.982 -19.741 18.516 1.00 86.19 593 TYR A C 1
ATOM 4700 O O . TYR A 1 593 ? -12.241 -19.023 19.482 1.00 86.19 593 TYR A O 1
ATOM 4708 N N . PHE A 1 594 ? -12.779 -20.755 18.163 1.00 88.56 594 PHE A N 1
ATOM 4709 C CA . PHE A 1 594 ? -14.061 -21.084 18.798 1.00 88.56 594 PHE A CA 1
ATOM 4710 C C . PHE A 1 594 ? -14.024 -22.377 19.629 1.00 88.56 594 PHE A C 1
ATOM 4712 O O . PHE A 1 594 ? -15.024 -22.717 20.264 1.00 88.56 594 PHE A O 1
ATOM 4719 N N . ARG A 1 595 ? -12.876 -23.065 19.708 1.00 89.12 595 ARG A N 1
ATOM 4720 C CA . ARG A 1 595 ? -12.705 -24.406 20.303 1.00 89.12 595 ARG A CA 1
ATOM 4721 C C . ARG A 1 595 ? -13.328 -24.573 21.687 1.00 89.12 595 ARG A C 1
ATOM 4723 O O . ARG A 1 595 ? -13.875 -25.625 21.994 1.00 89.12 595 ARG A O 1
ATOM 4730 N N . LYS A 1 596 ? -13.299 -23.529 22.524 1.00 91.50 596 LYS A N 1
ATOM 4731 C CA . LYS A 1 596 ? -13.899 -23.549 23.872 1.00 91.50 596 LYS A CA 1
ATOM 4732 C C . LYS A 1 596 ? -15.426 -23.438 23.857 1.00 91.50 596 LYS A C 1
ATOM 4734 O O . LYS A 1 596 ? -16.068 -24.049 24.703 1.00 91.50 596 LYS A O 1
ATOM 4739 N N . CYS A 1 597 ? -16.008 -22.729 22.889 1.00 90.88 597 CYS A N 1
ATOM 4740 C CA . CYS A 1 597 ? -17.455 -22.714 22.647 1.00 90.88 597 CYS A CA 1
ATOM 4741 C C . CYS A 1 597 ? -17.932 -24.085 22.149 1.00 90.88 597 CYS A C 1
ATOM 4743 O O . CYS A 1 597 ? -18.893 -24.634 22.687 1.00 90.88 597 CYS A O 1
ATOM 4745 N N . ILE A 1 598 ? -17.197 -24.664 21.192 1.00 88.81 598 ILE A N 1
ATOM 4746 C CA . ILE A 1 598 ? -17.488 -25.966 20.572 1.00 88.81 598 ILE A CA 1
ATOM 4747 C C . ILE A 1 598 ? -17.377 -27.097 21.606 1.00 88.81 598 ILE A C 1
ATOM 4749 O O . ILE A 1 598 ? -18.342 -27.827 21.828 1.00 88.81 598 ILE A O 1
ATOM 4753 N N . ALA A 1 599 ? -16.254 -27.190 22.329 1.00 90.06 599 ALA A N 1
ATOM 4754 C CA . ALA A 1 599 ? -16.041 -28.203 23.368 1.00 90.06 599 ALA A CA 1
ATOM 4755 C C . ALA A 1 599 ? -17.066 -28.121 24.516 1.00 90.06 599 ALA A C 1
ATOM 4757 O O . ALA A 1 599 ? -17.464 -29.145 25.068 1.00 90.06 599 ALA A O 1
ATOM 4758 N N . ALA A 1 600 ? -17.529 -26.914 24.858 1.00 90.94 600 ALA A N 1
ATOM 4759 C CA . ALA A 1 600 ? -18.576 -26.707 25.857 1.00 90.94 600 ALA A CA 1
ATOM 4760 C C . ALA A 1 600 ? -20.008 -26.888 25.314 1.00 90.94 600 ALA A C 1
ATOM 4762 O O . ALA A 1 600 ? -20.952 -26.789 26.097 1.00 90.94 600 ALA A O 1
ATOM 4763 N N . LYS A 1 601 ? -20.187 -27.110 24.001 1.00 89.62 601 LYS A N 1
ATOM 4764 C CA . LYS A 1 601 ? -21.485 -27.112 23.296 1.00 89.62 601 LYS A CA 1
ATOM 4765 C C . LYS A 1 601 ? -22.321 -25.855 23.577 1.00 89.62 601 LYS A C 1
ATOM 4767 O O . LYS A 1 601 ? -23.534 -25.915 23.758 1.00 89.62 601 LYS A O 1
ATOM 4772 N N . GLN A 1 602 ? -21.649 -24.710 23.654 1.00 90.69 602 GLN A N 1
ATOM 4773 C CA . GLN A 1 602 ? -22.242 -23.410 23.955 1.00 90.69 602 GLN A CA 1
ATOM 4774 C C . GLN A 1 602 ? -21.794 -22.402 22.893 1.00 90.69 602 GLN A C 1
ATOM 4776 O O . GLN A 1 602 ? -20.820 -21.679 23.140 1.00 90.69 602 GLN A O 1
ATOM 4781 N N . PRO A 1 603 ? -22.469 -22.360 21.728 1.00 89.06 603 PRO A N 1
ATOM 4782 C CA . PRO A 1 603 ? -22.114 -21.454 20.644 1.00 89.06 603 PRO A CA 1
ATOM 4783 C C . PRO A 1 603 ? -22.197 -19.987 21.083 1.00 89.06 603 PRO A C 1
ATOM 4785 O O . PRO A 1 603 ? -22.886 -19.619 22.040 1.00 89.06 603 PRO A O 1
ATOM 4788 N N . LEU A 1 604 ? -21.451 -19.141 20.382 1.00 91.31 604 LEU A N 1
ATOM 4789 C CA . LEU A 1 604 ? -21.414 -17.707 20.618 1.00 91.31 604 LEU A CA 1
ATOM 4790 C C . LEU A 1 604 ? -22.643 -17.024 19.995 1.00 91.31 604 LEU A C 1
ATOM 4792 O O . LEU A 1 604 ? -22.741 -16.926 18.774 1.00 91.31 604 LEU A O 1
ATOM 4796 N N . SER A 1 605 ? -23.534 -16.484 20.826 1.00 92.06 605 SER A N 1
ATOM 4797 C CA . SER A 1 605 ? -24.649 -15.641 20.374 1.00 92.06 605 SER A CA 1
ATOM 4798 C C . SER A 1 605 ? -24.196 -14.193 20.144 1.00 92.06 605 SER A C 1
ATOM 4800 O O . SER A 1 605 ? -23.991 -13.443 21.098 1.00 92.06 605 SER A O 1
ATOM 4802 N N . ILE A 1 606 ? -24.068 -13.795 18.877 1.00 93.75 606 ILE A N 1
ATOM 4803 C CA . ILE A 1 606 ? -23.751 -12.429 18.419 1.00 93.75 606 ILE A CA 1
ATOM 4804 C C . ILE A 1 606 ? -24.796 -11.939 17.412 1.00 93.75 606 ILE A C 1
ATOM 4806 O O . ILE A 1 606 ? -25.477 -12.740 16.776 1.00 93.75 606 ILE A O 1
ATOM 4810 N N . LYS A 1 607 ? -24.913 -10.612 17.269 1.00 95.06 607 LYS A N 1
ATOM 4811 C CA . LYS A 1 607 ? -25.780 -9.947 16.280 1.00 95.06 607 LYS A CA 1
ATOM 4812 C C . LYS A 1 607 ? -25.044 -9.607 14.989 1.00 95.06 607 LYS A C 1
ATOM 4814 O O . LYS A 1 607 ? -25.665 -9.621 13.933 1.00 95.06 607 LYS A O 1
ATOM 4819 N N . LYS A 1 608 ? -23.755 -9.279 15.068 1.00 95.25 608 LYS A N 1
ATOM 4820 C CA . LYS A 1 608 ? -22.932 -8.924 13.912 1.00 95.25 608 LYS A CA 1
ATOM 4821 C C . LYS A 1 608 ? -21.661 -9.755 13.857 1.00 95.25 608 LYS A C 1
ATOM 4823 O O . LYS A 1 608 ? -21.011 -9.931 14.891 1.00 95.25 608 LYS A O 1
ATOM 4828 N N . ILE A 1 609 ? -21.286 -10.188 12.660 1.00 92.06 609 ILE A N 1
ATOM 4829 C CA . ILE A 1 609 ? -20.007 -10.847 12.402 1.00 92.06 609 ILE A CA 1
ATOM 4830 C C . ILE A 1 609 ? -19.334 -10.270 11.154 1.00 92.06 609 ILE A C 1
ATOM 4832 O O . ILE A 1 609 ? -19.957 -10.151 10.100 1.00 92.06 609 ILE A O 1
ATOM 4836 N N . GLY A 1 610 ? -18.059 -9.917 11.287 1.00 92.12 610 GLY A N 1
ATOM 4837 C CA . GLY A 1 610 ? -17.193 -9.466 10.205 1.00 92.12 610 GLY A CA 1
ATOM 4838 C C . GLY A 1 610 ? -16.018 -10.420 10.023 1.00 92.12 610 GLY A C 1
ATOM 4839 O O . GLY A 1 610 ? -15.300 -10.699 10.980 1.00 92.12 610 GLY A O 1
ATOM 4840 N N . LEU A 1 611 ? -15.804 -10.911 8.806 1.00 88.38 611 LEU A N 1
ATOM 4841 C CA . LEU A 1 611 ? -14.690 -11.780 8.428 1.00 88.38 611 LEU A CA 1
ATOM 4842 C C . LEU A 1 611 ? -13.968 -11.150 7.232 1.00 88.38 611 LEU A C 1
ATOM 4844 O O . LEU A 1 611 ? -14.584 -10.930 6.190 1.00 88.38 611 LEU A O 1
ATOM 4848 N N . GLN A 1 612 ? -12.674 -10.854 7.359 1.00 87.06 612 GLN A N 1
ATOM 4849 C CA . GLN A 1 612 ? -11.882 -10.255 6.282 1.00 87.06 612 GLN A CA 1
ATOM 4850 C C . GLN A 1 612 ? -10.628 -11.072 5.975 1.00 87.06 612 GLN A C 1
ATOM 4852 O O . GLN A 1 612 ? -9.860 -11.414 6.871 1.00 87.06 612 GLN A O 1
ATOM 4857 N N . ASN A 1 613 ? -10.419 -11.354 4.689 1.00 81.12 613 ASN A N 1
ATOM 4858 C CA . ASN A 1 613 ? -9.310 -12.123 4.134 1.00 81.12 613 ASN A CA 1
ATOM 4859 C C . ASN A 1 613 ? -9.178 -13.558 4.712 1.00 81.12 613 ASN A C 1
ATOM 4861 O O . ASN A 1 613 ? -8.097 -14.138 4.772 1.00 81.12 613 ASN A O 1
ATOM 4865 N N . LEU A 1 614 ? -10.294 -14.183 5.095 1.00 79.75 614 LEU A N 1
ATOM 4866 C CA . LEU A 1 614 ? -10.302 -15.568 5.570 1.00 79.75 614 LEU A CA 1
ATOM 4867 C C . LEU A 1 614 ? -9.867 -16.550 4.459 1.00 79.75 614 LEU A C 1
ATOM 4869 O O . LEU A 1 614 ? -10.539 -16.662 3.436 1.00 79.75 614 LEU A O 1
ATOM 4873 N N . TYR A 1 615 ? -8.778 -17.294 4.680 1.00 72.94 615 TYR A N 1
ATOM 4874 C CA . TYR A 1 615 ? -8.204 -18.247 3.716 1.00 72.94 615 TYR A CA 1
ATOM 4875 C C . TYR A 1 615 ? -7.977 -19.633 4.356 1.00 72.94 615 TYR A C 1
ATOM 4877 O O . TYR A 1 615 ? -6.850 -20.098 4.469 1.00 72.94 615 TYR A O 1
ATOM 4885 N N . ALA A 1 616 ? -9.035 -20.288 4.842 1.00 67.50 616 ALA A N 1
ATOM 4886 C CA . ALA A 1 616 ? -8.933 -21.533 5.619 1.00 67.50 616 ALA A CA 1
ATOM 4887 C C . ALA A 1 616 ? -9.336 -22.806 4.849 1.00 67.50 616 ALA A C 1
ATOM 4889 O O . ALA A 1 616 ? -10.076 -22.756 3.865 1.00 67.50 616 ALA A O 1
ATOM 4890 N N . LEU A 1 617 ? -8.880 -23.962 5.347 1.00 61.25 617 LEU A N 1
ATOM 4891 C CA . LEU A 1 617 ? -9.358 -25.277 4.909 1.00 61.25 617 LEU A CA 1
ATOM 4892 C C . LEU A 1 617 ? -10.816 -25.510 5.340 1.00 61.25 617 LEU A C 1
ATOM 4894 O O . LEU A 1 617 ? -11.251 -25.073 6.407 1.00 61.25 617 LEU A O 1
ATOM 4898 N N . HIS A 1 618 ? -11.567 -26.226 4.502 1.00 58.03 618 HIS A N 1
ATOM 4899 C CA . HIS A 1 618 ? -12.989 -26.489 4.712 1.00 58.03 618 HIS A CA 1
ATOM 4900 C C . HIS A 1 618 ? -13.242 -27.351 5.960 1.00 58.03 618 HIS A C 1
ATOM 4902 O O . HIS A 1 618 ? -12.785 -28.490 6.034 1.00 58.03 618 HIS A O 1
ATOM 4908 N N . THR A 1 619 ? -14.022 -26.821 6.906 1.00 57.75 619 THR A N 1
ATOM 4909 C CA . THR A 1 619 ? -14.611 -27.572 8.026 1.00 57.75 619 THR A CA 1
ATOM 4910 C C . THR A 1 619 ? -16.046 -27.119 8.269 1.00 57.75 619 THR A C 1
ATOM 4912 O O . THR A 1 619 ? -16.347 -25.925 8.243 1.00 57.75 619 THR A O 1
ATOM 4915 N N . GLU A 1 620 ? -16.939 -28.073 8.533 1.00 60.12 620 GLU A N 1
ATOM 4916 C CA . GLU A 1 620 ? -18.338 -27.800 8.900 1.00 60.12 620 GLU A CA 1
ATOM 4917 C C . GLU A 1 620 ? -18.454 -27.216 10.330 1.00 60.12 620 GLU A C 1
ATOM 4919 O O . GLU A 1 620 ? -19.459 -26.598 10.688 1.00 60.12 620 GLU A O 1
ATOM 4924 N N . ASP A 1 621 ? -17.381 -27.329 11.123 1.00 58.91 621 ASP A N 1
ATOM 4925 C CA . ASP A 1 621 ? -17.295 -26.960 12.542 1.00 58.91 621 ASP A CA 1
ATOM 4926 C C . ASP A 1 621 ? -17.551 -25.476 12.846 1.00 58.91 621 ASP A C 1
ATOM 4928 O O . ASP A 1 621 ? -17.885 -25.131 13.981 1.00 58.91 621 ASP A O 1
ATOM 4932 N N . PHE A 1 622 ? -17.432 -24.573 11.864 1.00 64.31 622 PHE A N 1
ATOM 4933 C CA . PHE A 1 622 ? -17.721 -23.150 12.083 1.00 64.31 622 PHE A CA 1
ATOM 4934 C C . PHE A 1 622 ? -19.170 -22.925 12.553 1.00 64.31 622 PHE A C 1
ATOM 4936 O O . PHE A 1 622 ? -19.411 -22.118 13.455 1.00 64.31 622 PHE A O 1
ATOM 4943 N N . GLY A 1 623 ? -20.119 -23.713 12.031 1.00 67.25 623 GLY A N 1
ATOM 4944 C CA . GLY A 1 623 ? -21.523 -23.687 12.454 1.00 67.25 623 GLY A CA 1
ATOM 4945 C C . GLY A 1 623 ? -21.763 -24.157 13.896 1.00 67.25 623 GLY A C 1
ATOM 4946 O O . GLY A 1 623 ? -22.840 -23.923 14.437 1.00 67.25 623 GLY A O 1
ATOM 4947 N N . LEU A 1 624 ? -20.771 -24.785 14.538 1.00 76.25 624 LEU A N 1
ATOM 4948 C CA . LEU A 1 624 ? -20.814 -25.195 15.947 1.00 76.25 624 LEU A CA 1
ATOM 4949 C C . LEU A 1 624 ? -20.266 -24.108 16.892 1.00 76.25 624 LEU A C 1
ATOM 4951 O O . LEU A 1 624 ? -20.522 -24.145 18.097 1.00 76.25 624 LEU A O 1
ATOM 4955 N N . GLY A 1 625 ? -19.488 -23.155 16.366 1.00 80.00 625 GLY A N 1
ATOM 4956 C CA . GLY A 1 625 ? -18.843 -22.096 17.146 1.00 80.00 625 GLY A CA 1
ATOM 4957 C C . GLY A 1 625 ? -19.719 -20.865 17.390 1.00 80.00 625 GLY A C 1
ATOM 4958 O O . GLY A 1 625 ? -19.601 -20.236 18.445 1.00 80.00 625 GLY A O 1
ATOM 4959 N N . VAL A 1 626 ? -20.605 -20.531 16.447 1.00 85.69 626 VAL A N 1
ATOM 4960 C CA . VAL A 1 626 ? -21.429 -19.307 16.440 1.00 85.69 626 VAL A CA 1
ATOM 4961 C C . VAL A 1 626 ? -22.905 -19.657 16.248 1.00 85.69 626 VAL A C 1
ATOM 4963 O O . VAL A 1 626 ? -23.259 -20.476 15.405 1.00 85.69 626 VAL A O 1
ATOM 4966 N N . ASP A 1 627 ? -23.781 -19.013 17.017 1.00 86.88 627 ASP A N 1
ATOM 4967 C CA . ASP A 1 627 ? -25.229 -19.208 16.933 1.00 86.88 627 ASP A CA 1
ATOM 4968 C C . ASP A 1 627 ? -25.813 -18.436 15.738 1.00 86.88 627 ASP A C 1
ATOM 4970 O O . ASP A 1 627 ? -26.093 -17.237 15.805 1.00 86.88 627 ASP A O 1
ATOM 4974 N N . SER A 1 628 ? -25.998 -19.143 14.623 1.00 80.06 628 SER A N 1
ATOM 4975 C CA . SER A 1 628 ? -26.548 -18.582 13.380 1.00 80.06 628 SER A CA 1
ATOM 4976 C C . SER A 1 628 ? -27.962 -17.995 13.517 1.00 80.06 628 SER A C 1
ATOM 4978 O O . SER A 1 628 ? -28.341 -17.150 12.705 1.00 80.06 628 SER A O 1
ATOM 4980 N N . ALA A 1 629 ? -28.736 -18.371 14.545 1.00 84.31 629 ALA A N 1
ATOM 4981 C CA . ALA A 1 629 ? -30.091 -17.860 14.746 1.00 84.31 629 ALA A CA 1
ATOM 4982 C C . ALA A 1 629 ? -30.124 -16.448 15.365 1.00 84.31 629 ALA A C 1
ATOM 4984 O O . ALA A 1 629 ? -31.170 -15.793 15.323 1.00 84.31 629 ALA A O 1
ATOM 4985 N N . THR A 1 630 ? -29.014 -15.955 15.934 1.00 89.94 630 THR A N 1
ATOM 4986 C CA . THR A 1 630 ? -28.936 -14.596 16.511 1.00 89.94 630 THR A CA 1
ATOM 4987 C C . THR A 1 630 ? -28.299 -13.556 15.594 1.00 89.94 630 THR A C 1
ATOM 4989 O O . THR A 1 630 ? -28.395 -12.363 15.891 1.00 89.94 630 THR A O 1
ATOM 4992 N N . VAL A 1 631 ? -27.662 -13.985 14.500 1.00 90.88 631 VAL A N 1
ATOM 4993 C CA . VAL A 1 631 ? -26.933 -13.100 13.584 1.00 90.88 631 VAL A CA 1
ATOM 4994 C C . VAL A 1 631 ? -27.906 -12.317 12.695 1.00 90.88 631 VAL A C 1
ATOM 4996 O O . VAL A 1 631 ? -28.742 -12.883 11.993 1.00 90.88 631 VAL A O 1
ATOM 4999 N N . GLU A 1 632 ? -27.771 -10.994 12.728 1.00 94.06 632 GLU A N 1
ATOM 5000 C CA . GLU A 1 632 ? -28.568 -10.009 11.989 1.00 94.06 632 GLU A CA 1
ATOM 5001 C C . GLU A 1 632 ? -27.747 -9.302 10.894 1.00 94.06 632 GLU A C 1
ATOM 5003 O O . GLU A 1 632 ? -28.325 -8.857 9.905 1.00 94.06 632 GLU A O 1
ATOM 5008 N N . ASP A 1 633 ? -26.424 -9.195 11.050 1.00 94.19 633 ASP A N 1
ATOM 5009 C CA . ASP A 1 633 ? -25.521 -8.470 10.141 1.00 94.19 633 ASP A CA 1
ATOM 5010 C C . ASP A 1 633 ? -24.269 -9.321 9.844 1.00 94.19 633 ASP A C 1
ATOM 5012 O O . ASP A 1 633 ? -23.614 -9.810 10.772 1.00 94.19 633 ASP A O 1
ATOM 5016 N N . VAL A 1 634 ? -23.947 -9.524 8.564 1.00 91.25 634 VAL A N 1
ATOM 5017 C CA . VAL A 1 634 ? -22.819 -10.355 8.108 1.00 91.25 634 VAL A CA 1
ATOM 5018 C C . VAL A 1 634 ? -21.961 -9.577 7.117 1.00 91.25 634 VAL A C 1
ATOM 5020 O O . VAL A 1 634 ? -22.430 -9.192 6.049 1.00 91.25 634 VAL A O 1
ATOM 5023 N N . THR A 1 635 ? -20.681 -9.392 7.438 1.00 91.88 635 THR A N 1
ATOM 5024 C CA . THR A 1 635 ? -19.681 -8.822 6.525 1.00 91.88 635 THR A CA 1
ATOM 5025 C C . THR A 1 635 ? -18.617 -9.867 6.189 1.00 91.88 635 THR A C 1
ATOM 5027 O O . THR A 1 635 ? -17.969 -10.383 7.095 1.00 91.88 635 THR A O 1
ATOM 50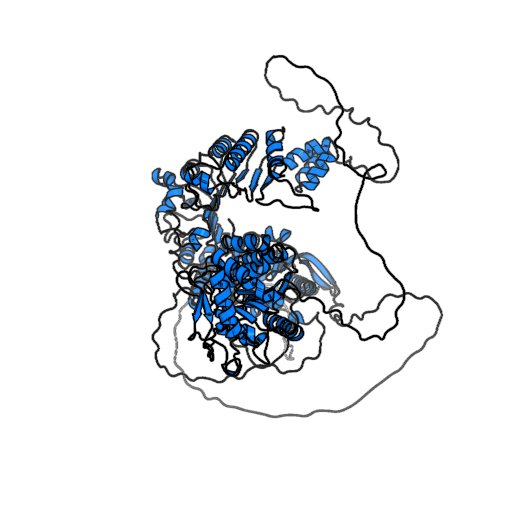30 N N . ILE A 1 636 ? -18.412 -10.177 4.905 1.00 87.56 636 ILE A N 1
ATOM 5031 C CA . ILE A 1 636 ? -17.389 -11.121 4.420 1.00 87.56 636 ILE A CA 1
ATOM 5032 C C . ILE A 1 636 ? -16.619 -10.473 3.267 1.00 87.56 636 ILE A C 1
ATOM 5034 O O . ILE A 1 636 ? -17.138 -10.356 2.162 1.00 87.56 636 ILE A O 1
ATOM 5038 N N . LEU A 1 637 ? -15.383 -10.044 3.520 1.00 86.50 637 LEU A N 1
ATOM 5039 C CA . LEU A 1 637 ? -14.536 -9.342 2.547 1.00 86.50 637 LEU A CA 1
ATOM 5040 C C . LEU A 1 637 ? -13.305 -10.195 2.233 1.00 86.50 637 LEU A C 1
ATOM 5042 O O . LEU A 1 637 ? -12.484 -10.430 3.111 1.00 86.50 637 LEU A O 1
ATOM 5046 N N . GLN A 1 638 ? -13.154 -10.687 1.009 1.00 76.75 638 GLN A N 1
ATOM 5047 C CA . GLN A 1 638 ? -12.066 -11.601 0.638 1.00 76.75 638 GLN A CA 1
ATOM 5048 C C . GLN A 1 638 ? -10.806 -10.895 0.114 1.00 76.75 638 GLN A C 1
ATOM 5050 O O . GLN A 1 638 ? -9.756 -11.530 0.051 1.00 76.75 638 GLN A O 1
ATOM 5055 N N . HIS A 1 639 ? -10.894 -9.596 -0.198 1.00 64.56 639 HIS A N 1
ATOM 5056 C CA . HIS A 1 639 ? -9.799 -8.737 -0.664 1.00 64.56 639 HIS A CA 1
ATOM 5057 C C . HIS A 1 639 ? -9.058 -9.331 -1.878 1.00 64.56 639 HIS A C 1
ATOM 5059 O O . HIS A 1 639 ? -7.849 -9.557 -1.870 1.00 64.56 639 HIS A O 1
ATOM 5065 N N . GLY A 1 640 ? -9.832 -9.638 -2.923 1.00 51.88 640 GLY A N 1
ATOM 5066 C CA . GLY A 1 640 ? -9.337 -10.198 -4.177 1.00 51.88 640 GLY A CA 1
ATOM 5067 C C . GLY A 1 640 ? -9.329 -9.186 -5.318 1.00 51.88 640 GLY A C 1
ATOM 5068 O O . GLY A 1 640 ? -10.389 -8.708 -5.723 1.00 51.88 640 GLY A O 1
ATOM 5069 N N . GLY A 1 641 ? -8.148 -8.933 -5.888 1.00 44.91 641 GLY A N 1
ATOM 5070 C CA . GLY A 1 641 ? -8.036 -8.446 -7.265 1.00 44.91 641 GLY A CA 1
ATOM 5071 C C . GLY A 1 641 ? -8.582 -9.477 -8.266 1.00 44.91 641 GLY A C 1
ATOM 5072 O O . GLY A 1 641 ? -8.885 -10.616 -7.903 1.00 44.91 641 GLY A O 1
ATOM 5073 N N . ALA A 1 642 ? -8.706 -9.089 -9.538 1.00 36.19 642 ALA A N 1
ATOM 5074 C CA . ALA A 1 642 ? -9.385 -9.887 -10.568 1.00 36.19 642 ALA A CA 1
ATOM 5075 C C . ALA A 1 642 ? -8.743 -11.264 -10.882 1.00 36.19 642 ALA A C 1
ATOM 5077 O O . ALA A 1 642 ? -9.384 -12.097 -11.524 1.00 36.19 642 ALA A O 1
ATOM 5078 N N . ASP A 1 643 ? -7.526 -11.527 -10.390 1.00 35.47 643 ASP A N 1
ATOM 5079 C CA . ASP A 1 643 ? -6.684 -12.675 -10.759 1.00 35.47 643 ASP A CA 1
ATOM 5080 C C . ASP A 1 643 ? -6.778 -13.903 -9.826 1.00 35.47 643 ASP A C 1
ATOM 5082 O O . ASP A 1 643 ? -5.995 -14.849 -9.945 1.00 35.47 643 ASP A O 1
ATOM 5086 N N . LEU A 1 644 ? -7.745 -13.957 -8.901 1.00 40.53 644 LEU A N 1
ATOM 5087 C CA . LEU A 1 644 ? -7.956 -15.137 -8.044 1.00 40.53 644 LEU A CA 1
ATOM 5088 C C . LEU A 1 644 ? -8.650 -16.294 -8.795 1.00 40.53 644 LEU A C 1
ATOM 5090 O O . LEU A 1 644 ? -9.821 -16.596 -8.569 1.00 40.53 644 LEU A O 1
ATOM 5094 N N . SER A 1 645 ? -7.903 -16.964 -9.681 1.00 41.62 645 SER A N 1
ATOM 5095 C CA . SER A 1 645 ? -8.366 -18.133 -10.453 1.00 41.62 645 SER A CA 1
ATOM 5096 C C . SER A 1 645 ? -7.434 -19.360 -10.400 1.00 41.62 645 SER A C 1
ATOM 5098 O O . SER A 1 645 ? -7.633 -20.300 -11.169 1.00 41.62 645 SER A O 1
ATOM 5100 N N . MET A 1 646 ? -6.451 -19.404 -9.494 1.00 35.16 646 MET A N 1
ATOM 5101 C CA . MET A 1 646 ? -5.631 -20.600 -9.236 1.00 35.16 646 MET A CA 1
ATOM 5102 C C . MET A 1 646 ? -5.445 -20.804 -7.724 1.00 35.16 646 MET A C 1
ATOM 5104 O O . MET A 1 646 ? -4.763 -20.024 -7.071 1.00 35.16 646 MET A O 1
ATOM 5108 N N . ASN A 1 647 ? -6.042 -21.871 -7.181 1.00 35.03 647 ASN A N 1
ATOM 5109 C CA . ASN A 1 647 ? -5.941 -22.333 -5.780 1.00 35.03 647 ASN A CA 1
ATOM 5110 C C . ASN A 1 647 ? -6.745 -21.570 -4.705 1.00 35.03 647 ASN A C 1
ATOM 5112 O O . ASN A 1 647 ? -6.452 -21.692 -3.517 1.00 35.03 647 ASN A O 1
ATOM 5116 N N . THR A 1 648 ? -7.814 -20.846 -5.052 1.00 37.91 648 THR A N 1
ATOM 5117 C CA . THR A 1 648 ? -8.771 -20.408 -4.019 1.00 37.91 648 THR A CA 1
ATOM 5118 C C . THR A 1 648 ? -9.560 -21.617 -3.511 1.00 37.91 648 THR A C 1
ATOM 5120 O O . THR A 1 648 ? -10.414 -22.148 -4.224 1.00 37.91 648 THR A O 1
ATOM 5123 N N . PHE A 1 649 ? -9.280 -22.058 -2.278 1.00 42.06 649 PHE A N 1
ATOM 5124 C CA . PHE A 1 649 ? -10.133 -23.012 -1.568 1.00 42.06 649 PHE A CA 1
ATOM 5125 C C . PHE A 1 649 ? -11.589 -22.539 -1.617 1.00 42.06 649 PHE A C 1
ATOM 5127 O O . PHE A 1 649 ? -11.868 -21.344 -1.510 1.00 42.06 649 PHE A O 1
ATOM 5134 N N . VAL A 1 650 ? -12.509 -23.482 -1.831 1.00 41.06 650 VAL A N 1
ATOM 5135 C CA . VAL A 1 650 ? -13.928 -23.187 -2.058 1.00 41.06 650 VAL A CA 1
ATOM 5136 C C . VAL A 1 650 ? -14.469 -22.341 -0.910 1.00 41.06 650 VAL A C 1
ATOM 5138 O O . VAL A 1 650 ? -14.530 -22.829 0.215 1.00 41.06 650 VAL A O 1
ATOM 5141 N N . ASP A 1 651 ? -14.923 -21.118 -1.207 1.00 48.59 651 ASP A N 1
ATOM 5142 C CA . ASP A 1 651 ? -15.626 -20.289 -0.228 1.00 48.59 651 ASP A CA 1
ATOM 5143 C C . ASP A 1 651 ? -16.856 -21.049 0.291 1.00 48.59 651 ASP A C 1
ATOM 5145 O O . ASP A 1 651 ? -17.860 -21.242 -0.407 1.00 48.59 651 ASP A O 1
ATOM 5149 N N . SER A 1 652 ? -16.722 -21.546 1.517 1.00 50.88 652 SER A N 1
ATOM 5150 C CA . SER A 1 652 ? -17.750 -22.245 2.279 1.00 50.88 652 SER A CA 1
ATOM 5151 C C . SER A 1 652 ? -18.142 -21.456 3.523 1.00 50.88 652 SER A C 1
ATOM 5153 O O . SER A 1 652 ? -18.591 -22.047 4.501 1.00 50.88 652 SER A O 1
ATOM 5155 N N . THR A 1 653 ? -17.954 -20.132 3.507 1.00 53.69 653 THR A N 1
ATOM 5156 C CA . THR A 1 653 ? -18.388 -19.255 4.604 1.00 53.69 653 THR A CA 1
ATOM 5157 C C . THR A 1 653 ? -19.922 -19.200 4.680 1.00 53.69 653 THR A C 1
ATOM 5159 O O . THR A 1 653 ? -20.502 -18.930 5.729 1.00 53.69 653 THR A O 1
ATOM 5162 N N . TRP A 1 654 ? -20.587 -19.533 3.571 1.00 63.94 654 TRP A N 1
ATOM 5163 C CA . TRP A 1 654 ? -22.033 -19.648 3.447 1.00 63.94 654 TRP A CA 1
ATOM 5164 C C . TRP A 1 654 ? -22.487 -21.114 3.549 1.00 63.94 654 TRP A C 1
ATOM 5166 O O . TRP A 1 654 ? -22.039 -21.941 2.744 1.00 63.94 654 TRP A O 1
ATOM 5176 N N . PRO A 1 655 ? -23.376 -21.463 4.500 1.00 60.84 655 PRO A N 1
ATOM 5177 C CA . PRO A 1 655 ? -23.876 -22.825 4.648 1.00 60.84 655 PRO A CA 1
ATOM 5178 C C . PRO A 1 655 ? -24.783 -23.201 3.471 1.00 60.84 655 PRO A C 1
ATOM 5180 O O . PRO A 1 655 ? -25.600 -22.406 3.017 1.00 60.84 655 PRO A O 1
ATOM 5183 N N . THR A 1 656 ? -24.673 -24.441 2.991 1.00 59.25 656 THR A N 1
ATOM 5184 C CA . THR A 1 656 ? -25.468 -24.922 1.845 1.00 59.25 656 THR A CA 1
ATOM 5185 C C . THR A 1 656 ? -26.905 -25.297 2.225 1.00 59.25 656 THR A C 1
ATOM 5187 O O . THR A 1 656 ? -27.749 -25.473 1.349 1.00 59.25 656 THR A O 1
ATOM 5190 N N . THR A 1 657 ? -27.206 -25.458 3.515 1.00 62.06 657 THR A N 1
ATOM 5191 C CA . THR A 1 657 ? -28.563 -25.629 4.059 1.00 62.06 657 THR A CA 1
ATOM 5192 C C . THR A 1 657 ? -28.550 -25.182 5.525 1.00 62.06 657 THR A C 1
ATOM 5194 O O . THR A 1 657 ? -27.732 -25.697 6.289 1.00 62.06 657 THR A O 1
ATOM 5197 N N . PRO A 1 658 ? -29.398 -24.233 5.955 1.00 62.47 658 PRO A N 1
ATOM 5198 C CA . PRO A 1 658 ? -29.430 -23.798 7.344 1.00 62.47 658 PRO A CA 1
ATOM 5199 C C . PRO A 1 658 ? -30.159 -24.820 8.223 1.00 62.47 658 PRO A C 1
ATOM 5201 O O . PRO A 1 658 ? -31.284 -25.218 7.931 1.00 62.47 658 PRO A O 1
ATOM 5204 N N . ALA A 1 659 ? -29.548 -25.204 9.345 1.00 63.47 659 ALA A N 1
ATOM 5205 C CA . ALA A 1 659 ? -30.191 -26.061 10.345 1.00 63.47 659 ALA A CA 1
ATOM 5206 C C . ALA A 1 659 ? -31.297 -25.334 11.143 1.00 63.47 659 ALA A C 1
ATOM 5208 O O . ALA A 1 659 ? -32.133 -25.973 11.785 1.00 63.47 659 ALA A O 1
ATOM 5209 N N . HIS A 1 660 ? -31.287 -23.996 11.138 1.00 70.44 660 HIS A N 1
ATOM 5210 C CA . HIS A 1 660 ? -32.110 -23.119 11.975 1.00 70.44 660 HIS A CA 1
ATOM 5211 C C . HIS A 1 660 ? -32.630 -21.913 11.167 1.00 70.44 660 HIS A C 1
ATOM 5213 O O . HIS A 1 660 ? -32.007 -21.538 10.174 1.00 70.44 660 HIS A O 1
ATOM 5219 N N . PRO A 1 661 ? -33.750 -21.277 11.565 1.00 77.00 661 PRO A N 1
ATOM 5220 C CA . PRO A 1 661 ? -34.289 -20.118 10.853 1.00 77.00 661 PRO A CA 1
ATOM 5221 C C . PRO A 1 661 ? -33.313 -18.930 10.866 1.00 77.00 661 PRO A C 1
ATOM 5223 O O . PRO A 1 661 ? -32.994 -18.384 11.924 1.00 77.00 661 PRO A O 1
ATOM 5226 N N . ILE A 1 662 ? -32.879 -18.516 9.674 1.00 82.69 662 ILE A N 1
ATOM 5227 C CA . ILE A 1 662 ? -31.971 -17.383 9.451 1.00 82.69 662 ILE A CA 1
ATOM 5228 C C . ILE A 1 662 ? -32.673 -16.062 9.816 1.00 82.69 662 ILE A C 1
ATOM 5230 O O . ILE A 1 662 ? -33.823 -15.841 9.437 1.00 82.69 662 ILE A O 1
ATOM 5234 N N . ARG A 1 663 ? -31.968 -15.162 10.519 1.00 87.31 663 ARG A N 1
ATOM 5235 C CA . ARG A 1 663 ? -32.455 -13.814 10.897 1.00 87.31 663 ARG A CA 1
ATOM 5236 C C . ARG A 1 663 ? -31.629 -12.656 10.321 1.00 87.31 663 ARG A C 1
ATOM 5238 O O . ARG A 1 663 ? -31.748 -11.520 10.782 1.00 87.31 663 ARG A O 1
ATOM 5245 N N . ILE A 1 664 ? -30.810 -12.939 9.311 1.00 91.56 664 ILE A N 1
ATOM 5246 C CA . ILE A 1 664 ? -29.923 -11.962 8.678 1.00 91.56 664 ILE A CA 1
ATOM 5247 C C . ILE A 1 664 ? -30.750 -10.874 7.978 1.00 91.56 664 ILE A C 1
ATOM 5249 O O . ILE A 1 664 ? -31.538 -11.144 7.075 1.00 91.56 664 ILE A O 1
ATOM 5253 N N . LYS A 1 665 ? -30.531 -9.629 8.400 1.00 94.81 665 LYS A N 1
ATOM 5254 C CA . LYS A 1 665 ? -31.115 -8.400 7.846 1.00 94.81 665 LYS A CA 1
ATOM 5255 C C . LYS A 1 665 ? -30.142 -7.660 6.935 1.00 94.81 665 LYS A C 1
ATOM 5257 O O . LYS A 1 665 ? -30.590 -6.899 6.083 1.00 94.81 665 LYS A O 1
ATOM 5262 N N . ALA A 1 666 ? -28.838 -7.858 7.112 1.00 95.31 666 ALA A N 1
ATOM 5263 C CA . ALA A 1 666 ? -27.809 -7.154 6.362 1.00 95.31 666 ALA A CA 1
ATOM 5264 C C . ALA A 1 666 ? -26.658 -8.072 5.941 1.00 95.31 666 ALA A C 1
ATOM 5266 O O . ALA A 1 666 ? -26.164 -8.864 6.744 1.00 95.31 666 ALA A O 1
ATOM 5267 N N . ILE A 1 667 ? -26.241 -7.950 4.679 1.00 93.38 667 ILE A N 1
ATOM 5268 C CA . ILE A 1 667 ? -25.083 -8.651 4.111 1.00 93.38 667 ILE A CA 1
ATOM 5269 C C . ILE A 1 667 ? -24.186 -7.645 3.387 1.00 93.38 667 ILE A C 1
ATOM 5271 O O . ILE A 1 667 ? -24.673 -6.842 2.588 1.00 93.38 667 ILE A O 1
ATOM 5275 N N . ARG A 1 668 ? -22.875 -7.719 3.628 1.00 92.44 668 ARG A N 1
ATOM 5276 C CA . ARG A 1 668 ? -21.836 -6.922 2.964 1.00 92.44 668 ARG A CA 1
ATOM 5277 C C . ARG A 1 668 ? -20.690 -7.820 2.503 1.00 92.44 668 ARG A C 1
ATOM 5279 O O . ARG A 1 668 ? -20.138 -8.564 3.306 1.00 92.44 668 ARG A O 1
ATOM 5286 N N . GLN A 1 669 ? -20.322 -7.756 1.228 1.00 88.56 669 GLN A N 1
ATOM 5287 C CA . GLN A 1 669 ? -19.252 -8.585 0.658 1.00 88.56 669 GLN A CA 1
ATOM 5288 C C . GLN A 1 669 ? -18.630 -7.966 -0.594 1.00 88.56 669 GLN A C 1
ATOM 5290 O O . GLN A 1 669 ? -19.232 -7.086 -1.191 1.00 88.56 669 GLN A O 1
ATOM 5295 N N . ASP A 1 670 ? -17.473 -8.449 -1.038 1.00 82.62 670 ASP A N 1
ATOM 5296 C CA . ASP A 1 670 ? -16.813 -8.042 -2.293 1.00 82.62 670 ASP A CA 1
ATOM 5297 C C . ASP A 1 670 ? -16.912 -9.116 -3.402 1.00 82.62 670 ASP A C 1
ATOM 5299 O O . ASP A 1 670 ? -17.180 -8.815 -4.576 1.00 82.62 670 ASP A O 1
ATOM 5303 N N . ALA A 1 671 ? -16.752 -10.386 -3.028 1.00 78.88 671 ALA A N 1
ATOM 5304 C CA . ALA A 1 671 ? -16.837 -11.545 -3.910 1.00 78.88 671 ALA A CA 1
ATOM 5305 C C . ALA A 1 671 ? -18.287 -11.935 -4.270 1.00 78.88 671 ALA A C 1
ATOM 5307 O O . ALA A 1 671 ? -19.244 -11.635 -3.559 1.00 78.88 671 ALA A O 1
ATOM 5308 N N . VAL A 1 672 ? -18.457 -12.640 -5.396 1.00 79.25 672 VAL A N 1
ATOM 5309 C CA . VAL A 1 672 ? -19.736 -13.243 -5.816 1.00 79.25 672 VAL A CA 1
ATOM 5310 C C . VAL A 1 672 ? -19.531 -14.716 -6.146 1.00 79.25 672 VAL A C 1
ATOM 5312 O O . VAL A 1 672 ? -18.653 -15.069 -6.926 1.00 79.25 672 VAL A O 1
ATOM 5315 N N . SER A 1 673 ? -20.364 -15.588 -5.577 1.00 79.50 673 SER A N 1
ATOM 5316 C CA . SER A 1 673 ? -20.341 -17.026 -5.866 1.00 79.50 673 SER A CA 1
ATOM 5317 C C . SER A 1 673 ? -21.747 -17.584 -6.092 1.00 79.50 673 SER A C 1
ATOM 5319 O O . SER A 1 673 ? -22.733 -17.055 -5.567 1.00 79.50 673 SER A O 1
ATOM 5321 N N . LYS A 1 674 ? -21.846 -18.685 -6.852 1.00 80.69 674 LYS A N 1
ATOM 5322 C CA . LYS A 1 674 ? -23.106 -19.424 -7.051 1.00 80.69 674 LYS A CA 1
ATOM 5323 C C . LYS A 1 674 ? -23.641 -20.007 -5.735 1.00 80.69 674 LYS A C 1
ATOM 5325 O O . LYS A 1 674 ? -24.851 -20.010 -5.534 1.00 80.69 674 LYS A O 1
ATOM 5330 N N . LYS A 1 675 ? -22.753 -20.445 -4.831 1.00 77.12 675 LYS A N 1
ATOM 5331 C CA . LYS A 1 675 ? -23.123 -20.958 -3.500 1.00 77.12 675 LYS A CA 1
ATOM 5332 C C . LYS A 1 675 ? -23.806 -19.890 -2.649 1.00 77.12 675 LYS A C 1
ATOM 5334 O O . LYS A 1 675 ? -24.877 -20.145 -2.114 1.00 77.12 675 LYS A O 1
ATOM 5339 N N . HIS A 1 676 ? -23.241 -18.684 -2.573 1.00 84.19 676 HIS A N 1
ATOM 5340 C CA . HIS A 1 676 ? -23.878 -17.606 -1.820 1.00 84.19 676 HIS A CA 1
ATOM 5341 C C . HIS A 1 676 ? -25.206 -17.157 -2.459 1.00 84.19 676 HIS A C 1
ATOM 5343 O O . HIS A 1 676 ? -26.177 -16.911 -1.750 1.00 84.19 676 HIS A O 1
ATOM 5349 N N . ALA A 1 677 ? -25.312 -17.161 -3.793 1.00 85.56 677 ALA A N 1
ATOM 5350 C CA . ALA A 1 677 ? -26.595 -16.919 -4.452 1.00 85.56 677 ALA A CA 1
ATOM 5351 C C . ALA A 1 677 ? -27.652 -17.969 -4.046 1.00 85.56 677 ALA A C 1
ATOM 5353 O O . ALA A 1 677 ? -28.789 -17.611 -3.754 1.00 85.56 677 ALA A O 1
ATOM 5354 N N . GLN A 1 678 ? -27.275 -19.253 -3.965 1.00 84.62 678 GLN A N 1
ATOM 5355 C CA . GLN A 1 678 ? -28.147 -20.322 -3.460 1.00 84.62 678 GLN A CA 1
ATOM 5356 C C . GLN A 1 678 ? -28.516 -20.132 -1.979 1.00 84.62 678 GLN A C 1
ATOM 5358 O O . GLN A 1 678 ? -29.666 -20.372 -1.628 1.00 84.62 678 GLN A O 1
ATOM 5363 N N . PHE A 1 679 ? -27.595 -19.655 -1.137 1.00 84.38 679 PHE A N 1
ATOM 5364 C CA . PHE A 1 679 ? -27.865 -19.317 0.266 1.00 84.38 679 PHE A CA 1
ATOM 5365 C C . PHE A 1 679 ? -28.888 -18.176 0.412 1.00 84.38 679 PHE A C 1
ATOM 5367 O O . PHE A 1 679 ? -29.829 -18.303 1.192 1.00 84.38 679 PHE A O 1
ATOM 5374 N N . LEU A 1 680 ? -28.796 -17.108 -0.394 1.00 87.94 680 LEU A N 1
ATOM 5375 C CA . LEU A 1 680 ? -29.830 -16.058 -0.434 1.00 87.94 680 LEU A CA 1
ATOM 5376 C C . LEU A 1 680 ? -31.216 -16.599 -0.824 1.00 87.94 680 LEU A C 1
ATOM 5378 O O . LEU A 1 680 ? -32.232 -16.033 -0.441 1.00 87.94 680 LEU A O 1
ATOM 5382 N N . ASN A 1 681 ? -31.298 -17.720 -1.545 1.00 88.56 681 ASN A N 1
ATOM 5383 C CA . ASN A 1 681 ? -32.590 -18.331 -1.858 1.00 88.56 681 ASN A CA 1
ATOM 5384 C C . ASN A 1 681 ? -33.245 -19.056 -0.659 1.00 88.56 681 ASN A C 1
ATOM 5386 O O . ASN A 1 681 ? -34.381 -19.506 -0.765 1.00 88.56 681 ASN A O 1
ATOM 5390 N N . GLN A 1 682 ? -32.540 -19.222 0.466 1.00 85.94 682 GLN A N 1
ATOM 5391 C CA . GLN A 1 682 ? -32.978 -20.061 1.592 1.00 85.94 682 GLN A CA 1
ATOM 5392 C C . GLN A 1 682 ? -33.682 -19.284 2.712 1.00 85.94 682 GLN A C 1
ATOM 5394 O O . GLN A 1 682 ? -34.140 -19.890 3.680 1.00 85.94 682 GLN A O 1
ATOM 5399 N N . PHE A 1 683 ? -33.783 -17.957 2.600 1.00 89.25 683 PHE A N 1
ATOM 5400 C CA . PHE A 1 683 ? -34.489 -17.113 3.560 1.00 89.25 683 PHE A CA 1
ATOM 5401 C C . PHE A 1 683 ? -35.094 -15.872 2.893 1.00 89.25 683 PHE A C 1
ATOM 5403 O O . PHE A 1 683 ? -34.889 -15.605 1.713 1.00 89.25 683 PHE A O 1
ATOM 5410 N N . THR A 1 684 ? -35.856 -15.106 3.668 1.00 91.19 684 THR A N 1
ATOM 5411 C CA . THR A 1 684 ? -36.538 -13.867 3.262 1.00 91.19 684 THR A CA 1
ATOM 5412 C C . THR A 1 684 ? -36.321 -12.792 4.329 1.00 91.19 684 THR A C 1
ATOM 5414 O O . THR A 1 684 ? -35.982 -13.123 5.464 1.00 91.19 684 THR A O 1
ATOM 5417 N N . GLY A 1 685 ? -36.584 -11.518 4.022 1.00 90.00 685 GLY A N 1
ATOM 5418 C CA . GLY A 1 685 ? -36.545 -10.445 5.033 1.00 90.00 685 GLY A CA 1
ATOM 5419 C C . GLY A 1 685 ? -35.221 -9.680 5.151 1.00 90.00 685 GLY A C 1
ATOM 5420 O O . GLY A 1 685 ? -34.993 -9.007 6.155 1.00 90.00 685 GLY A O 1
ATOM 5421 N N . LEU A 1 686 ? -34.357 -9.768 4.136 1.00 94.62 686 LEU A N 1
ATOM 5422 C CA . LEU A 1 686 ? -33.151 -8.951 4.026 1.00 94.62 686 LEU A CA 1
ATOM 5423 C C . LEU A 1 686 ? -33.542 -7.472 3.826 1.00 94.62 686 LEU A C 1
ATOM 5425 O O . LEU A 1 686 ? -34.376 -7.150 2.978 1.00 94.62 686 LEU A O 1
ATOM 5429 N N . GLU A 1 687 ? -32.942 -6.581 4.612 1.00 96.25 687 GLU A N 1
ATOM 5430 C CA . GLU A 1 687 ? -33.175 -5.130 4.595 1.00 96.25 687 GLU A CA 1
ATOM 5431 C C . GLU A 1 687 ? -32.053 -4.377 3.866 1.00 96.25 687 GLU A C 1
ATOM 5433 O O . GLU A 1 687 ? -32.288 -3.308 3.300 1.00 96.25 687 GLU A O 1
ATOM 5438 N N . ARG A 1 688 ? -30.823 -4.905 3.894 1.00 96.62 688 ARG A N 1
ATOM 5439 C CA . ARG A 1 688 ? -29.613 -4.243 3.385 1.00 96.62 688 ARG A CA 1
ATOM 5440 C C . ARG A 1 688 ? -28.703 -5.246 2.664 1.00 96.62 688 ARG A C 1
ATOM 5442 O O . ARG A 1 688 ? -28.376 -6.290 3.224 1.00 96.62 688 ARG A O 1
ATOM 5449 N N . LEU A 1 689 ? -28.273 -4.933 1.442 1.00 95.25 689 LEU A N 1
ATOM 5450 C CA . LEU A 1 689 ? -27.339 -5.766 0.674 1.00 95.25 689 LEU A CA 1
ATOM 5451 C C . LEU A 1 689 ? -26.272 -4.906 -0.008 1.00 95.25 689 LEU A C 1
ATOM 5453 O O . LEU A 1 689 ? -26.592 -4.062 -0.845 1.00 95.25 689 LEU A O 1
ATOM 5457 N N . TYR A 1 690 ? -25.007 -5.156 0.324 1.00 94.38 690 TYR A N 1
ATOM 5458 C CA . TYR A 1 690 ? -23.863 -4.406 -0.185 1.00 94.38 690 TYR A CA 1
ATOM 5459 C C . TYR A 1 690 ? -22.862 -5.310 -0.890 1.00 94.38 690 TYR A C 1
ATOM 5461 O O . TYR A 1 690 ? -22.248 -6.181 -0.274 1.00 94.38 690 TYR A O 1
ATOM 5469 N N . PHE A 1 691 ? -22.652 -5.046 -2.174 1.00 91.19 691 PHE A N 1
ATOM 5470 C CA . PHE A 1 691 ? -21.497 -5.519 -2.914 1.00 91.19 691 PHE A CA 1
ATOM 5471 C C . PHE A 1 691 ? -20.454 -4.401 -2.971 1.00 91.19 691 PHE A C 1
ATOM 5473 O O . PHE A 1 691 ? -20.602 -3.452 -3.738 1.00 91.19 691 PHE A O 1
ATOM 5480 N N . VAL A 1 692 ? -19.427 -4.514 -2.130 1.00 86.19 692 VAL A N 1
ATOM 5481 C CA . VAL A 1 692 ? -18.278 -3.608 -2.075 1.00 86.19 692 VAL A CA 1
ATOM 5482 C C . VAL A 1 692 ? -17.532 -3.661 -3.403 1.00 86.19 692 VAL A C 1
ATOM 5484 O O . VAL A 1 692 ? -17.140 -4.729 -3.882 1.00 86.19 692 VAL A O 1
ATOM 5487 N N . ASN A 1 693 ? -17.325 -2.491 -3.990 1.00 79.06 693 ASN A N 1
ATOM 5488 C CA . ASN A 1 693 ? -16.594 -2.315 -5.229 1.00 79.06 693 ASN A CA 1
ATOM 5489 C C . ASN A 1 693 ? -15.140 -1.990 -4.900 1.00 79.06 693 ASN A C 1
ATOM 5491 O O . ASN A 1 693 ? -14.846 -0.967 -4.291 1.00 79.06 693 ASN A O 1
ATOM 5495 N N . ALA A 1 694 ? -14.224 -2.870 -5.301 1.00 61.66 694 ALA A N 1
ATOM 5496 C CA . ALA A 1 694 ? -12.798 -2.609 -5.172 1.00 61.66 694 ALA A CA 1
ATOM 5497 C C . ALA A 1 694 ? -12.409 -1.415 -6.059 1.00 61.66 694 ALA A C 1
ATOM 5499 O O . ALA A 1 694 ? -12.465 -1.513 -7.288 1.00 61.66 694 ALA A O 1
ATOM 5500 N N . THR A 1 695 ? -12.003 -0.300 -5.452 1.00 54.72 695 THR A N 1
ATOM 5501 C CA . THR A 1 695 ? -11.313 0.784 -6.153 1.00 54.72 695 THR A CA 1
ATOM 5502 C C . THR A 1 695 ? -9.891 0.322 -6.465 1.00 54.72 695 THR A C 1
ATOM 5504 O O . THR A 1 695 ? -9.038 0.231 -5.590 1.00 54.72 695 THR A O 1
ATOM 5507 N N . LEU A 1 696 ? -9.631 -0.003 -7.734 1.00 44.50 696 LEU A N 1
ATOM 5508 C CA . LEU A 1 696 ? -8.322 -0.482 -8.209 1.00 44.50 696 LEU A CA 1
ATOM 5509 C C . LEU A 1 696 ? -7.219 0.593 -8.167 1.00 44.50 696 LEU A C 1
ATOM 5511 O O . LEU A 1 696 ? -6.059 0.285 -8.427 1.00 44.50 696 LEU A O 1
ATOM 5515 N N . ASN A 1 697 ? -7.570 1.852 -7.898 1.00 40.12 697 ASN A N 1
ATOM 5516 C CA . ASN A 1 697 ? -6.668 2.995 -7.963 1.00 40.12 697 ASN A CA 1
ATOM 5517 C C . ASN A 1 697 ? -7.117 4.061 -6.939 1.00 40.12 697 ASN A C 1
ATOM 5519 O O . ASN A 1 697 ? -8.291 4.429 -6.965 1.00 40.12 697 ASN A O 1
ATOM 5523 N N . PRO A 1 698 ? -6.244 4.602 -6.065 1.00 36.91 698 PRO A N 1
ATOM 5524 C CA . PRO A 1 698 ? -6.620 5.666 -5.119 1.00 36.91 698 PRO A CA 1
ATOM 5525 C C . PRO A 1 698 ? -7.132 6.945 -5.804 1.00 36.91 698 PRO A C 1
ATOM 5527 O O . PRO A 1 698 ? -7.952 7.677 -5.260 1.00 36.91 698 PRO A O 1
ATOM 5530 N N . ASN A 1 699 ? -6.725 7.189 -7.054 1.00 38.75 699 ASN A N 1
ATOM 5531 C CA . ASN A 1 699 ? -7.238 8.298 -7.868 1.00 38.75 699 ASN A CA 1
ATOM 5532 C C . ASN A 1 699 ? -8.707 8.114 -8.313 1.00 38.75 699 ASN A C 1
ATOM 5534 O O . ASN A 1 699 ? -9.278 8.994 -8.963 1.00 38.75 699 ASN A O 1
ATOM 5538 N N . ASP A 1 700 ? -9.328 6.979 -7.979 1.00 48.03 700 ASP A N 1
ATOM 5539 C CA . ASP A 1 700 ? -10.753 6.715 -8.184 1.00 48.03 700 ASP A CA 1
ATOM 5540 C C . ASP A 1 700 ? -11.626 7.185 -7.011 1.00 48.03 700 ASP A C 1
ATOM 5542 O O . ASP A 1 700 ? -12.855 7.150 -7.120 1.00 48.03 700 ASP A O 1
ATOM 5546 N N . ASP A 1 701 ? -11.005 7.693 -5.941 1.00 51.72 701 ASP A N 1
ATOM 5547 C CA . ASP A 1 701 ? -11.696 8.324 -4.823 1.00 51.72 701 ASP A CA 1
ATOM 5548 C C . ASP A 1 701 ? -12.552 9.526 -5.253 1.00 51.72 701 ASP A C 1
ATOM 5550 O O . ASP A 1 701 ? -12.325 10.216 -6.256 1.00 51.72 701 ASP A O 1
ATOM 5554 N N . ILE A 1 702 ? -13.598 9.764 -4.463 1.00 55.28 702 ILE A N 1
ATOM 5555 C CA . ILE A 1 702 ? -14.634 10.744 -4.773 1.00 55.28 702 ILE A CA 1
ATOM 5556 C C . ILE A 1 702 ? -14.043 12.152 -4.749 1.00 55.28 702 ILE A C 1
ATOM 5558 O O . ILE A 1 702 ? -13.533 12.611 -3.730 1.00 55.28 702 ILE A O 1
ATOM 5562 N N . ASN A 1 703 ? -14.203 12.855 -5.872 1.00 48.53 703 ASN A N 1
ATOM 5563 C CA . ASN A 1 703 ? -13.682 14.195 -6.144 1.00 48.53 703 ASN A CA 1
ATOM 5564 C C . ASN A 1 703 ? -12.154 14.337 -6.305 1.00 48.53 703 ASN A C 1
ATOM 5566 O O . ASN A 1 703 ? -11.685 15.475 -6.366 1.00 48.53 703 ASN A O 1
ATOM 5570 N N . SER A 1 704 ? -11.395 13.247 -6.456 1.00 45.62 704 SER A N 1
ATOM 5571 C CA . SER A 1 704 ? -9.962 13.323 -6.780 1.00 45.62 704 SER A CA 1
ATOM 5572 C C . SER A 1 704 ? -9.708 14.051 -8.118 1.00 45.62 704 SER A C 1
ATOM 5574 O O . SER A 1 704 ? -10.357 13.727 -9.119 1.00 45.62 704 SER A O 1
ATOM 5576 N N . PRO A 1 705 ? -8.789 15.037 -8.179 1.00 36.66 705 PRO A N 1
ATOM 5577 C CA . PRO A 1 705 ? -8.477 15.751 -9.414 1.00 36.66 705 PRO A CA 1
ATOM 5578 C C . PRO A 1 705 ? -7.674 14.865 -10.375 1.00 36.66 705 PRO A C 1
ATOM 5580 O O . PRO A 1 705 ? -6.617 14.342 -10.023 1.00 36.66 705 PRO A O 1
ATOM 5583 N N . ARG A 1 706 ? -8.145 14.732 -11.619 1.00 38.47 706 ARG A N 1
ATOM 5584 C CA . ARG A 1 706 ? -7.385 14.079 -12.694 1.00 38.47 706 ARG A CA 1
ATOM 5585 C C . ARG A 1 706 ? -6.261 15.021 -13.173 1.00 38.47 706 ARG A C 1
ATOM 5587 O O . ARG A 1 706 ? -6.541 16.205 -13.378 1.00 38.47 706 ARG A O 1
ATOM 5594 N N . PRO A 1 707 ? -5.017 14.550 -13.393 1.00 31.12 707 PRO A N 1
ATOM 5595 C CA . PRO A 1 707 ? -4.024 15.341 -14.116 1.00 31.12 707 PRO A CA 1
ATOM 5596 C C . PRO A 1 707 ? -4.526 15.624 -15.541 1.00 31.12 707 PRO A C 1
ATOM 5598 O O . PRO A 1 707 ? -5.093 14.746 -16.192 1.00 31.12 707 PRO A O 1
ATOM 5601 N N . LEU A 1 708 ? -4.341 16.864 -16.003 1.00 25.36 708 LEU A N 1
ATOM 5602 C CA . LEU A 1 708 ? -4.855 17.355 -17.286 1.00 25.36 708 LEU A CA 1
ATOM 5603 C C . LEU A 1 708 ? -4.294 16.541 -18.461 1.00 25.36 708 LEU A C 1
ATOM 5605 O O . LEU A 1 708 ? -3.109 16.630 -18.781 1.00 25.36 708 LEU A O 1
ATOM 5609 N N . THR A 1 709 ? -5.157 15.784 -19.135 1.00 26.78 709 THR A N 1
ATOM 5610 C CA . THR A 1 709 ? -4.822 15.081 -20.376 1.00 26.78 709 THR A CA 1
ATOM 5611 C C . THR A 1 709 ? -4.782 16.067 -21.544 1.00 26.78 709 THR A C 1
ATOM 5613 O O . THR A 1 709 ? -5.741 16.793 -21.814 1.00 26.78 709 THR A O 1
ATOM 5616 N N . SER A 1 710 ? -3.657 16.111 -22.258 1.00 25.28 710 SER A N 1
ATOM 5617 C CA . SER A 1 710 ? -3.529 16.913 -23.476 1.00 25.28 710 SER A CA 1
ATOM 5618 C C . SER A 1 710 ? -4.400 16.341 -24.604 1.00 25.28 710 SER A C 1
ATOM 5620 O O . SER A 1 710 ? -4.592 15.132 -24.730 1.00 25.28 710 SER A O 1
ATOM 5622 N N . SER A 1 711 ? -4.981 17.229 -25.415 1.00 25.23 711 SER A N 1
ATOM 5623 C CA . SER A 1 711 ? -5.939 16.849 -26.462 1.00 25.23 711 SER A CA 1
ATOM 5624 C C . SER A 1 711 ? -5.294 16.119 -27.650 1.00 25.23 711 SER A C 1
ATOM 5626 O O . SER A 1 711 ? -4.135 16.340 -27.991 1.00 25.23 711 SER A O 1
ATOM 5628 N N . ALA A 1 712 ? -6.086 15.248 -28.281 1.00 34.75 712 ALA A N 1
ATOM 5629 C CA . ALA A 1 712 ? -5.645 14.199 -29.199 1.00 34.75 712 ALA A CA 1
ATOM 5630 C C . ALA A 1 712 ? -5.096 14.653 -30.570 1.00 34.75 712 ALA A C 1
ATOM 5632 O O . ALA A 1 712 ? -5.516 15.666 -31.133 1.00 34.75 712 ALA A O 1
ATOM 5633 N N . ALA A 1 713 ? -4.269 13.789 -31.177 1.00 25.72 713 ALA A N 1
ATOM 5634 C CA . ALA A 1 713 ? -3.832 13.869 -32.573 1.00 25.72 713 ALA A CA 1
ATOM 5635 C C . ALA A 1 713 ? -4.409 12.717 -33.435 1.00 25.72 713 ALA A C 1
ATOM 5637 O O . ALA A 1 713 ? -3.851 11.633 -33.553 1.00 25.72 713 ALA A O 1
ATOM 5638 N N . LEU A 1 714 ? -5.558 13.012 -34.044 1.00 27.05 714 LEU A N 1
ATOM 5639 C CA . LEU A 1 714 ? -6.209 12.412 -35.224 1.00 27.05 714 LEU A CA 1
ATOM 5640 C C . LEU A 1 714 ? -5.429 11.377 -36.083 1.00 27.05 714 LEU A C 1
ATOM 5642 O O . LEU A 1 714 ? -4.460 11.734 -36.756 1.00 27.05 714 LEU A O 1
ATOM 5646 N N . SER A 1 715 ? -6.018 10.191 -36.315 1.00 24.31 715 SER A N 1
ATOM 5647 C CA . SER A 1 715 ? -6.049 9.521 -37.642 1.00 24.31 715 SER A CA 1
ATOM 5648 C C . SER A 1 715 ? -7.121 8.414 -37.740 1.00 24.31 715 SER A C 1
ATOM 5650 O O . SER A 1 715 ? -7.683 8.049 -36.710 1.00 24.31 715 SER A O 1
ATOM 5652 N N . PRO A 1 716 ? -7.530 7.989 -38.961 1.00 25.14 716 PRO A N 1
ATOM 5653 C CA . PRO A 1 716 ? -8.916 7.606 -39.209 1.00 25.14 716 PRO A CA 1
ATOM 5654 C C . PRO A 1 716 ? -9.145 6.092 -39.445 1.00 25.14 716 PRO A C 1
ATOM 5656 O O . PRO A 1 716 ? -8.187 5.361 -39.688 1.00 25.14 716 PRO A O 1
ATOM 5659 N N . PRO A 1 717 ? -10.408 5.620 -39.388 1.00 28.98 717 PRO A N 1
ATOM 5660 C CA . PRO A 1 717 ? -10.725 4.194 -39.175 1.00 28.98 717 PRO A CA 1
ATOM 5661 C C . PRO A 1 717 ? -11.155 3.353 -40.408 1.00 28.98 717 PRO A C 1
ATOM 5663 O O . PRO A 1 717 ? -11.434 3.891 -41.471 1.00 28.98 717 PRO A O 1
ATOM 5666 N N . SER A 1 718 ? -11.265 2.034 -40.155 1.00 27.92 718 SER A N 1
ATOM 5667 C CA . SER A 1 718 ? -12.012 0.922 -40.807 1.00 27.92 718 SER A CA 1
ATOM 5668 C C . SER A 1 718 ? -11.861 0.551 -42.302 1.00 27.92 718 SER A C 1
ATOM 5670 O O . SER A 1 718 ? -11.926 1.365 -43.218 1.00 27.92 718 SER A O 1
ATOM 5672 N N . SER A 1 719 ? -11.808 -0.769 -42.541 1.00 21.77 719 SER A N 1
ATOM 5673 C CA . SER A 1 719 ? -12.812 -1.469 -43.369 1.00 21.77 719 SER A CA 1
ATOM 5674 C C . SER A 1 719 ? -12.954 -2.940 -42.939 1.00 21.77 719 SER A C 1
ATOM 5676 O O . SER A 1 719 ? -11.965 -3.658 -42.818 1.00 21.77 719 SER A O 1
ATOM 5678 N N . ASP A 1 720 ? -14.191 -3.377 -42.691 1.00 28.02 720 ASP A N 1
ATOM 5679 C CA . ASP A 1 720 ? -14.556 -4.781 -42.458 1.00 28.02 720 ASP A CA 1
ATOM 5680 C C . ASP A 1 720 ? -14.577 -5.578 -43.769 1.00 28.02 720 ASP A C 1
ATOM 5682 O O . ASP A 1 720 ? -15.016 -5.055 -44.795 1.00 28.02 720 ASP A O 1
ATOM 5686 N N . THR A 1 721 ? -14.261 -6.880 -43.730 1.00 21.47 721 THR A N 1
ATOM 5687 C CA . THR A 1 721 ? -15.015 -7.878 -44.524 1.00 21.47 721 THR A CA 1
ATOM 5688 C C . THR A 1 721 ? -14.832 -9.324 -44.037 1.00 21.47 721 THR A C 1
ATOM 5690 O O . THR A 1 721 ? -13.783 -9.936 -44.200 1.00 21.47 721 THR A O 1
ATOM 5693 N N . SER A 1 722 ? -15.914 -9.871 -43.476 1.00 20.97 722 SER A N 1
ATOM 5694 C CA . SER A 1 722 ? -16.389 -11.265 -43.597 1.00 20.97 722 SER A CA 1
ATOM 5695 C C . SER A 1 722 ? -15.383 -12.424 -43.768 1.00 20.97 722 SER A C 1
ATOM 5697 O O . SER A 1 722 ? -14.881 -12.676 -44.864 1.00 20.97 722 SER A O 1
ATOM 5699 N N . GLN A 1 723 ? -15.317 -13.298 -42.758 1.00 23.50 723 GLN A N 1
ATOM 5700 C CA . GLN A 1 723 ? -15.216 -14.742 -43.016 1.00 23.50 723 GLN A CA 1
ATOM 5701 C C . GLN A 1 723 ? -16.602 -15.320 -43.352 1.00 23.50 723 GLN A C 1
ATOM 5703 O O . GLN A 1 723 ? -17.595 -14.912 -42.747 1.00 23.50 723 GLN A O 1
ATOM 5708 N N . PRO A 1 724 ? -16.664 -16.373 -44.177 1.00 25.75 724 PRO A N 1
ATOM 5709 C CA . PRO A 1 724 ? -17.507 -17.529 -43.916 1.00 25.75 724 PRO A CA 1
ATOM 5710 C C . PRO A 1 724 ? -16.647 -18.676 -43.362 1.00 25.75 724 PRO A C 1
ATOM 5712 O O . PRO A 1 724 ? -15.564 -18.971 -43.864 1.00 25.75 724 PRO A O 1
ATOM 5715 N N . ALA A 1 725 ? -17.127 -19.317 -42.299 1.00 30.08 725 ALA A N 1
ATOM 5716 C CA . ALA A 1 725 ? -16.412 -20.390 -41.618 1.00 30.08 725 ALA A CA 1
ATOM 5717 C C . ALA A 1 725 ? -16.417 -21.710 -42.408 1.00 30.08 725 ALA A C 1
ATOM 5719 O O . ALA A 1 725 ? -17.447 -22.085 -42.964 1.00 30.08 725 ALA A O 1
ATOM 5720 N N . THR A 1 726 ? -15.345 -22.498 -42.279 1.00 20.06 726 THR A N 1
ATOM 5721 C CA . THR A 1 726 ? -15.457 -23.967 -42.184 1.00 20.06 726 THR A CA 1
ATOM 5722 C C . THR A 1 726 ? -14.426 -24.543 -41.217 1.00 20.06 726 THR A C 1
ATOM 5724 O O . THR A 1 726 ? -13.243 -24.221 -41.271 1.00 20.06 726 THR A O 1
ATOM 5727 N N . ASN A 1 727 ? -14.928 -25.409 -40.339 1.00 25.45 727 ASN A N 1
ATOM 5728 C CA . ASN A 1 727 ? -14.263 -26.074 -39.220 1.00 25.45 727 ASN A CA 1
ATOM 5729 C C . ASN A 1 727 ? -12.953 -26.812 -39.549 1.00 25.45 727 ASN A C 1
ATOM 5731 O O . ASN A 1 727 ? -12.823 -27.431 -40.601 1.00 25.45 727 ASN A O 1
ATOM 5735 N N . GLY A 1 728 ? -12.058 -26.869 -38.555 1.00 20.52 728 GLY A N 1
ATOM 5736 C CA . GLY A 1 728 ? -10.812 -27.647 -38.590 1.00 20.52 728 GLY A CA 1
ATOM 5737 C C . GLY A 1 728 ? -10.182 -27.874 -37.208 1.00 20.52 728 GLY A C 1
ATOM 5738 O O . GLY A 1 728 ? -8.986 -27.678 -37.054 1.00 20.52 728 GLY A O 1
ATOM 5739 N N . THR A 1 729 ? -11.007 -28.208 -36.205 1.00 26.23 729 THR A N 1
ATOM 5740 C CA . THR A 1 729 ? -10.658 -28.766 -34.871 1.00 26.23 729 THR A CA 1
ATOM 5741 C C . THR A 1 729 ? -9.218 -28.594 -34.352 1.00 26.23 729 THR A C 1
ATOM 5743 O O . THR A 1 729 ? -8.337 -29.387 -34.684 1.00 26.23 729 THR A O 1
ATOM 5746 N N . SER A 1 730 ? -9.025 -27.684 -33.392 1.00 25.20 730 SER A N 1
ATOM 5747 C CA . SER A 1 730 ? -7.886 -27.702 -32.463 1.00 25.20 730 SER A CA 1
ATOM 5748 C C . SER A 1 730 ? -8.344 -28.066 -31.043 1.00 25.20 730 SER A C 1
ATOM 5750 O O . SER A 1 730 ? -9.385 -27.621 -30.559 1.00 25.20 730 SER A O 1
ATOM 5752 N N . THR A 1 731 ? -7.582 -28.939 -30.386 1.00 23.12 731 THR A N 1
ATOM 5753 C CA . THR A 1 731 ? -7.889 -29.499 -29.062 1.00 23.12 731 THR A CA 1
ATOM 5754 C C . THR A 1 731 ? -7.637 -28.502 -27.934 1.00 23.12 731 THR A C 1
ATOM 5756 O O . THR A 1 731 ? -6.546 -27.950 -27.806 1.00 23.12 731 THR A O 1
ATOM 5759 N N . SER A 1 732 ? -8.645 -28.311 -27.086 1.00 22.16 732 SER A N 1
ATOM 5760 C CA . SER A 1 732 ? -8.659 -27.349 -25.985 1.00 22.16 732 SER A CA 1
ATOM 5761 C C . SER A 1 732 ? -7.961 -27.850 -24.716 1.00 22.16 732 SER A C 1
ATOM 5763 O O . SER A 1 732 ? -8.402 -28.841 -24.132 1.00 22.16 732 SER A O 1
ATOM 5765 N N . CYS A 1 733 ? -7.003 -27.080 -24.195 1.00 22.28 733 CYS A N 1
ATOM 5766 C CA . CYS A 1 733 ? -6.746 -27.029 -22.752 1.00 22.28 733 CYS A CA 1
ATOM 5767 C C . CYS A 1 733 ? -7.572 -25.878 -22.164 1.00 22.28 733 CYS A C 1
ATOM 5769 O O . CYS A 1 733 ? -7.465 -24.730 -22.593 1.00 22.28 733 CYS A O 1
ATOM 5771 N N . SER A 1 734 ? -8.477 -26.216 -21.251 1.00 22.41 734 SER A N 1
ATOM 5772 C CA . SER A 1 734 ? -9.606 -25.378 -20.844 1.00 22.41 734 SER A CA 1
ATOM 5773 C C . SER A 1 734 ? -9.230 -24.240 -19.897 1.00 22.41 734 SER A C 1
ATOM 5775 O O . SER A 1 734 ? -8.651 -24.485 -18.838 1.00 22.41 734 SER A O 1
ATOM 5777 N N . ALA A 1 735 ? -9.701 -23.028 -20.201 1.00 26.16 735 ALA A N 1
ATOM 5778 C CA . ALA A 1 735 ? -9.858 -21.979 -19.198 1.00 26.16 735 ALA A CA 1
ATOM 5779 C C . ALA A 1 735 ? -10.729 -22.487 -18.032 1.00 26.16 735 ALA A C 1
ATOM 5781 O O . ALA A 1 735 ? -11.770 -23.112 -18.259 1.00 26.16 735 ALA A O 1
ATOM 5782 N N . ALA A 1 736 ? -10.320 -22.216 -16.790 1.00 24.62 736 ALA A N 1
ATOM 5783 C CA . ALA A 1 736 ? -11.113 -22.566 -15.616 1.00 24.62 736 ALA A CA 1
ATOM 5784 C C . ALA A 1 736 ? -12.464 -21.827 -15.656 1.00 24.62 736 ALA A C 1
ATOM 5786 O O . ALA A 1 736 ? -12.536 -20.620 -15.888 1.00 24.62 736 ALA A O 1
ATOM 5787 N N . ALA A 1 737 ? -13.554 -22.571 -15.468 1.00 30.14 737 ALA A N 1
ATOM 5788 C CA . ALA A 1 737 ? -14.882 -22.194 -15.958 1.00 30.14 737 ALA A CA 1
ATOM 5789 C C . ALA A 1 737 ? -15.632 -21.105 -15.150 1.00 30.14 737 ALA A C 1
ATOM 5791 O O . ALA A 1 737 ? -16.857 -21.055 -15.218 1.00 30.14 737 ALA A O 1
ATOM 5792 N N . SER A 1 738 ? -14.946 -20.250 -14.379 1.00 32.00 738 SER A N 1
ATOM 5793 C CA . SER A 1 738 ? -15.556 -19.200 -13.536 1.00 32.00 738 SER A CA 1
ATOM 5794 C C . SER A 1 738 ? -15.615 -17.802 -14.167 1.00 32.00 738 SER A C 1
ATOM 5796 O O . SER A 1 738 ? -16.494 -17.015 -13.812 1.00 32.00 738 SER A O 1
ATOM 5798 N N . ASN A 1 739 ? -14.723 -17.500 -15.117 1.00 39.19 739 ASN A N 1
ATOM 5799 C CA . ASN A 1 739 ? -14.577 -16.168 -15.721 1.00 39.19 739 ASN A CA 1
ATOM 5800 C C . ASN A 1 739 ? -15.047 -16.088 -17.185 1.00 39.19 739 ASN A C 1
ATOM 5802 O O . ASN A 1 739 ? -14.646 -15.187 -17.920 1.00 39.19 739 ASN A O 1
ATOM 5806 N N . SER A 1 740 ? -15.944 -16.978 -17.625 1.00 45.78 740 SER A N 1
ATOM 5807 C CA . SER A 1 740 ? -16.692 -16.693 -18.852 1.00 45.78 740 SER A CA 1
ATOM 5808 C C . SER A 1 740 ? -17.695 -15.554 -18.589 1.00 45.78 740 SER A C 1
ATOM 5810 O O . SER A 1 740 ? -18.362 -15.558 -17.545 1.00 45.78 740 SER A O 1
ATOM 5812 N N . PRO A 1 741 ? -17.891 -14.609 -19.532 1.00 57.47 741 PRO A N 1
ATOM 5813 C CA . PRO A 1 741 ? -18.949 -13.602 -19.422 1.00 57.47 741 PRO A CA 1
ATOM 5814 C C . PRO A 1 741 ? -20.332 -14.236 -19.208 1.00 57.47 741 PRO A C 1
ATOM 5816 O O . PRO A 1 741 ? -21.165 -13.695 -18.487 1.00 57.47 741 PRO A O 1
ATOM 5819 N N . SER A 1 742 ? -20.547 -15.437 -19.760 1.00 61.16 742 SER A N 1
ATOM 5820 C CA . SER A 1 742 ? -21.757 -16.236 -19.562 1.00 61.16 742 SER A CA 1
ATOM 5821 C C . SER A 1 742 ? -21.943 -16.754 -18.130 1.00 61.16 742 SER A C 1
ATOM 5823 O O . SER A 1 742 ? -23.081 -16.770 -17.661 1.00 61.16 742 SER A O 1
ATOM 5825 N N . LEU A 1 743 ? -20.884 -17.137 -17.399 1.00 61.72 743 LEU A N 1
ATOM 5826 C CA . LEU A 1 743 ? -21.037 -17.533 -15.995 1.00 61.72 743 LEU A CA 1
ATOM 5827 C C . LEU A 1 743 ? -21.241 -16.307 -15.103 1.00 61.72 743 LEU A C 1
ATOM 5829 O O . LEU A 1 743 ? -22.102 -16.344 -14.231 1.00 61.72 743 LEU A O 1
ATOM 5833 N N . GLN A 1 744 ? -20.520 -15.208 -15.341 1.00 66.31 744 GLN A N 1
ATOM 5834 C CA . GLN A 1 744 ? -20.739 -13.966 -14.591 1.00 66.31 744 GLN A CA 1
ATOM 5835 C C . GLN A 1 744 ? -22.160 -13.419 -14.807 1.00 66.31 744 GLN A C 1
ATOM 5837 O O . GLN A 1 744 ? -22.813 -13.042 -13.834 1.00 66.31 744 GLN A O 1
ATOM 5842 N N . ALA A 1 745 ? -22.691 -13.480 -16.034 1.00 72.38 745 ALA A N 1
ATOM 5843 C CA . ALA A 1 745 ? -24.095 -13.183 -16.323 1.00 72.38 745 ALA A CA 1
ATOM 5844 C C . ALA A 1 745 ? -25.055 -14.169 -15.630 1.00 72.38 745 ALA A C 1
ATOM 5846 O O . ALA A 1 745 ? -25.994 -13.740 -14.969 1.00 72.38 745 ALA A O 1
ATOM 5847 N N . SER A 1 746 ? -24.790 -15.480 -15.685 1.00 81.38 746 SER A N 1
ATOM 5848 C CA . SER A 1 746 ? -25.611 -16.493 -15.000 1.00 81.38 746 SER A CA 1
ATOM 5849 C C . SER A 1 746 ? -25.638 -16.306 -13.476 1.00 81.38 746 SER A C 1
ATOM 5851 O O . SER A 1 746 ? -26.686 -16.474 -12.853 1.00 81.38 746 SER A O 1
ATOM 5853 N N . ILE A 1 747 ? -24.510 -15.922 -12.871 1.00 83.12 747 ILE A N 1
ATOM 5854 C CA . ILE A 1 747 ? -24.410 -15.601 -11.445 1.00 83.12 747 ILE A CA 1
ATOM 5855 C C . ILE A 1 747 ? -25.173 -14.304 -11.147 1.00 83.12 747 ILE A C 1
ATOM 5857 O O . ILE A 1 747 ? -26.014 -14.317 -10.250 1.00 83.12 747 ILE A O 1
ATOM 5861 N N . ARG A 1 748 ? -24.947 -13.220 -11.908 1.00 87.81 748 ARG A N 1
ATOM 5862 C CA . ARG A 1 748 ? -25.697 -11.952 -11.802 1.00 87.81 748 ARG A CA 1
ATOM 5863 C C . ARG A 1 748 ? -27.203 -12.204 -11.823 1.00 87.81 748 ARG A C 1
ATOM 5865 O O . ARG A 1 748 ? -27.908 -11.768 -10.919 1.00 87.81 748 ARG A O 1
ATOM 5872 N N . ASP A 1 749 ? -27.686 -12.925 -12.827 1.00 89.12 749 ASP A N 1
ATOM 5873 C CA . ASP A 1 749 ? -29.115 -13.151 -13.036 1.00 89.12 749 ASP A CA 1
ATOM 5874 C C . ASP A 1 749 ? -29.711 -14.013 -11.912 1.00 89.12 749 ASP A C 1
ATOM 5876 O O . ASP A 1 749 ? -30.819 -13.743 -11.454 1.00 89.12 749 ASP A O 1
ATOM 5880 N N . LEU A 1 750 ? -28.955 -14.984 -11.382 1.00 89.69 750 LEU A N 1
ATOM 5881 C CA . LEU A 1 750 ? -29.347 -15.749 -10.195 1.00 89.69 750 LEU A CA 1
ATOM 5882 C C . LEU A 1 750 ? -29.471 -14.856 -8.945 1.00 89.69 750 LEU A C 1
ATOM 5884 O O . LEU A 1 750 ? -30.462 -14.961 -8.227 1.00 89.69 750 LEU A O 1
ATOM 5888 N N . TYR A 1 751 ? -28.521 -13.945 -8.703 1.00 92.81 751 TYR A N 1
ATOM 5889 C CA . TYR A 1 751 ? -28.630 -12.966 -7.613 1.00 92.81 751 TYR A CA 1
ATOM 5890 C C . TYR A 1 751 ? -29.838 -12.045 -7.787 1.00 92.81 751 TYR A C 1
ATOM 5892 O O . TYR A 1 751 ? -30.618 -11.885 -6.852 1.00 92.81 751 TYR A O 1
ATOM 5900 N N . LEU A 1 752 ? -30.012 -11.456 -8.972 1.00 93.12 752 LEU A N 1
ATOM 5901 C CA . LEU A 1 752 ? -31.107 -10.526 -9.248 1.00 93.12 752 LEU A CA 1
ATOM 5902 C C . LEU A 1 752 ? -32.474 -11.205 -9.116 1.00 93.12 752 LEU A C 1
ATOM 5904 O O . LEU A 1 752 ? -33.379 -10.614 -8.528 1.00 93.12 752 LEU A O 1
ATOM 5908 N N . ASN A 1 753 ? -32.618 -12.449 -9.578 1.00 92.88 753 ASN A N 1
ATOM 5909 C CA . ASN A 1 753 ? -33.838 -13.233 -9.387 1.00 92.88 753 ASN A CA 1
ATOM 5910 C C . ASN A 1 753 ? -34.117 -13.483 -7.898 1.00 92.88 753 ASN A C 1
ATOM 5912 O O . ASN A 1 753 ? -35.225 -13.212 -7.442 1.00 92.88 753 ASN A O 1
ATOM 5916 N N . ASN A 1 754 ? -33.120 -13.914 -7.119 1.00 92.88 754 ASN A N 1
ATOM 5917 C CA . ASN A 1 754 ? -33.304 -14.207 -5.693 1.00 92.88 754 ASN A CA 1
ATOM 5918 C C . ASN A 1 754 ? -33.613 -12.934 -4.880 1.00 92.88 754 ASN A C 1
ATOM 5920 O O . ASN A 1 754 ? -34.482 -12.953 -4.011 1.00 92.88 754 ASN A O 1
ATOM 5924 N N . ILE A 1 755 ? -32.976 -11.802 -5.209 1.00 93.81 755 ILE A N 1
ATOM 5925 C CA . ILE A 1 755 ? -33.308 -10.486 -4.640 1.00 93.81 755 ILE A CA 1
ATOM 5926 C C . ILE A 1 755 ? -34.765 -10.125 -4.963 1.00 93.81 755 ILE A C 1
ATOM 5928 O O . ILE A 1 755 ? -35.537 -9.836 -4.049 1.00 93.81 755 ILE A O 1
ATOM 5932 N N . THR A 1 756 ? -35.146 -10.189 -6.243 1.00 92.69 756 THR A N 1
ATOM 5933 C CA . THR A 1 756 ? -36.480 -9.803 -6.741 1.00 92.69 756 THR A CA 1
ATOM 5934 C C . THR A 1 756 ? -37.596 -10.653 -6.129 1.00 92.69 756 THR A C 1
ATOM 5936 O O . THR A 1 756 ? -38.633 -10.112 -5.759 1.00 92.69 756 THR A O 1
ATOM 5939 N N . MET A 1 757 ? -37.385 -11.967 -5.994 1.00 91.38 757 MET A N 1
ATOM 5940 C CA . MET A 1 757 ? -38.411 -12.908 -5.527 1.00 91.38 757 MET A CA 1
ATOM 5941 C C . MET A 1 757 ? -38.524 -12.981 -3.996 1.00 91.38 757 MET A C 1
ATOM 5943 O O . MET A 1 757 ? -39.638 -13.047 -3.481 1.00 91.38 757 MET A O 1
ATOM 5947 N N . ASN A 1 758 ? -37.404 -12.943 -3.259 1.00 90.81 758 ASN A N 1
ATOM 5948 C CA . ASN A 1 758 ? -37.390 -13.294 -1.827 1.00 90.81 758 ASN A CA 1
ATOM 5949 C C . ASN A 1 758 ? -37.148 -12.105 -0.878 1.00 90.81 758 ASN A C 1
ATOM 5951 O O . ASN A 1 758 ? -37.445 -12.195 0.318 1.00 90.81 758 ASN A O 1
ATOM 5955 N N . HIS A 1 759 ? -36.574 -11.002 -1.372 1.00 94.38 759 HIS A N 1
ATOM 5956 C CA . HIS A 1 759 ? -36.067 -9.919 -0.515 1.00 94.38 759 HIS A CA 1
ATOM 5957 C C . HIS A 1 759 ? -36.579 -8.523 -0.877 1.00 94.38 759 HIS A C 1
ATOM 5959 O O . HIS A 1 759 ? -36.638 -7.660 -0.003 1.00 94.38 759 HIS A O 1
ATOM 5965 N N . ALA A 1 760 ? -36.972 -8.284 -2.127 1.00 90.00 760 ALA A N 1
ATOM 5966 C CA . ALA A 1 760 ? -37.294 -6.954 -2.641 1.00 90.00 760 ALA A CA 1
ATOM 5967 C C . ALA A 1 760 ? -38.366 -6.204 -1.820 1.00 90.00 760 ALA A C 1
ATOM 5969 O O . ALA A 1 760 ? -38.231 -5.007 -1.570 1.00 90.00 760 ALA A O 1
ATOM 5970 N N . ALA A 1 761 ? -39.366 -6.916 -1.290 1.00 90.88 761 ALA A N 1
ATOM 5971 C CA . ALA A 1 761 ? -40.419 -6.334 -0.454 1.00 90.88 761 ALA A CA 1
ATOM 5972 C C . ALA A 1 761 ? -39.922 -5.726 0.879 1.00 90.88 761 ALA A C 1
ATOM 5974 O O . ALA A 1 761 ? -40.583 -4.835 1.416 1.00 90.88 761 ALA A O 1
ATOM 5975 N N . THR A 1 762 ? -38.788 -6.192 1.417 1.00 94.19 762 THR A N 1
ATOM 5976 C CA . THR A 1 762 ? -38.182 -5.706 2.676 1.00 94.19 762 THR A CA 1
ATOM 5977 C C . THR A 1 762 ? -36.909 -4.888 2.470 1.00 94.19 762 THR A C 1
ATOM 5979 O O . THR A 1 762 ? -36.424 -4.265 3.415 1.00 94.19 762 THR A O 1
ATOM 5982 N N . LEU A 1 763 ? -36.359 -4.892 1.255 1.00 95.25 763 LEU A N 1
ATOM 5983 C CA . LEU A 1 763 ? -35.072 -4.291 0.938 1.00 95.25 763 LEU A CA 1
ATOM 5984 C C . LEU A 1 763 ? -35.153 -2.757 0.953 1.00 95.25 763 LEU A C 1
ATOM 5986 O O . LEU A 1 763 ? -35.952 -2.147 0.242 1.00 95.25 763 LEU A O 1
ATOM 5990 N N . ARG A 1 764 ? -34.287 -2.135 1.755 1.00 96.25 764 ARG A N 1
ATOM 5991 C CA . ARG A 1 764 ? -34.170 -0.679 1.911 1.00 96.25 764 ARG A CA 1
ATOM 5992 C C . ARG A 1 764 ? -32.897 -0.128 1.301 1.00 96.25 764 ARG A C 1
ATOM 5994 O O . ARG A 1 764 ? -32.951 0.914 0.657 1.00 96.25 764 ARG A O 1
ATOM 6001 N N . HIS A 1 765 ? -31.763 -0.799 1.478 1.00 96.88 765 HIS A N 1
ATOM 6002 C CA . HIS A 1 765 ? -30.497 -0.365 0.885 1.00 96.88 765 HIS A CA 1
ATOM 6003 C C . HIS A 1 765 ? -29.924 -1.464 -0.010 1.00 96.88 765 HIS A C 1
ATOM 6005 O O . HIS A 1 765 ? -29.829 -2.623 0.401 1.00 96.88 765 HIS A O 1
ATOM 6011 N N . LEU A 1 766 ? -29.520 -1.090 -1.223 1.00 96.12 766 LEU A N 1
ATOM 6012 C CA . LEU A 1 766 ? -28.920 -1.995 -2.193 1.00 96.12 766 LEU A CA 1
ATOM 6013 C C . LEU A 1 766 ? -27.745 -1.315 -2.900 1.00 96.12 766 LEU A C 1
ATOM 6015 O O . LEU A 1 766 ? -27.938 -0.310 -3.578 1.00 96.12 766 LEU A O 1
ATOM 6019 N N . LEU A 1 767 ? -26.550 -1.890 -2.787 1.00 94.75 767 LEU A N 1
ATOM 6020 C CA . LEU A 1 767 ? -25.392 -1.558 -3.619 1.00 94.75 767 LEU A CA 1
ATOM 6021 C C . LEU A 1 767 ? -25.007 -2.801 -4.420 1.00 94.75 767 LEU A C 1
ATOM 6023 O O . LEU A 1 767 ? -24.601 -3.802 -3.834 1.00 94.75 767 LEU A O 1
ATOM 6027 N N . LEU A 1 768 ? -25.150 -2.746 -5.741 1.00 93.44 768 LEU A N 1
ATOM 6028 C CA . LEU A 1 768 ? -24.773 -3.808 -6.670 1.00 93.44 768 LEU A CA 1
ATOM 6029 C C . LEU A 1 768 ? -23.338 -3.615 -7.200 1.00 93.44 768 LEU A C 1
ATOM 6031 O O . LEU A 1 768 ? -22.834 -2.490 -7.202 1.00 93.44 768 LEU A O 1
ATOM 6035 N N . PRO A 1 769 ? -22.678 -4.686 -7.682 1.00 89.00 769 PRO A N 1
ATOM 6036 C CA . PRO A 1 769 ? -21.339 -4.591 -8.249 1.00 89.00 769 PRO A CA 1
ATOM 6037 C C . PRO A 1 769 ? -21.304 -3.738 -9.525 1.00 89.00 769 PRO A C 1
ATOM 6039 O O . PRO A 1 769 ? -22.111 -3.936 -10.431 1.00 89.00 769 PRO A O 1
ATOM 6042 N N . ALA A 1 770 ? -20.286 -2.893 -9.674 1.00 85.62 770 ALA A N 1
ATOM 6043 C CA . ALA A 1 770 ? -20.009 -2.127 -10.892 1.00 85.62 770 ALA A CA 1
ATOM 6044 C C . ALA A 1 770 ? -19.709 -3.024 -12.115 1.00 85.62 770 ALA A C 1
ATOM 6046 O O . ALA A 1 770 ? -19.926 -2.633 -13.260 1.00 85.62 770 ALA A O 1
ATOM 6047 N N . ARG A 1 771 ? -19.278 -4.270 -11.870 1.00 83.50 771 ARG A N 1
ATOM 6048 C CA . ARG A 1 771 ? -19.107 -5.327 -12.886 1.00 83.50 771 ARG A CA 1
ATOM 6049 C C . ARG A 1 771 ? -20.425 -5.913 -13.416 1.00 83.50 771 ARG A C 1
ATOM 6051 O O . ARG A 1 771 ? -20.388 -6.782 -14.281 1.00 83.50 771 ARG A O 1
ATOM 6058 N N . TRP A 1 772 ? -21.578 -5.499 -12.887 1.00 87.38 772 TRP A N 1
ATOM 6059 C CA . TRP A 1 772 ? -22.905 -5.921 -13.344 1.00 87.38 772 TRP A CA 1
ATOM 6060 C C . TRP A 1 772 ? -23.650 -4.738 -13.982 1.00 87.38 772 TRP A C 1
ATOM 6062 O O . TRP A 1 772 ? -24.517 -4.154 -13.329 1.00 87.38 772 TRP A O 1
ATOM 6072 N N . PRO A 1 773 ? -23.355 -4.380 -15.249 1.00 85.69 773 PRO A N 1
ATOM 6073 C CA . PRO A 1 773 ? -24.201 -3.451 -15.985 1.00 85.69 773 PRO A CA 1
ATOM 6074 C C . PRO A 1 773 ? -25.622 -4.024 -16.079 1.00 85.69 773 PRO A C 1
ATOM 6076 O O . PRO A 1 773 ? -25.825 -5.196 -16.434 1.00 85.69 773 PRO A O 1
ATOM 6079 N N . LEU A 1 774 ? -26.599 -3.201 -15.701 1.00 87.81 774 LEU A N 1
ATOM 6080 C CA . LEU A 1 774 ? -28.018 -3.515 -15.774 1.00 87.81 774 LEU A CA 1
ATOM 6081 C C . LEU A 1 774 ? -28.661 -2.796 -16.959 1.00 87.81 774 LEU A C 1
ATOM 6083 O O . LEU A 1 774 ? -28.553 -1.582 -17.088 1.00 87.81 774 LEU A O 1
ATOM 6087 N N . SER A 1 775 ? -29.397 -3.560 -17.761 1.00 87.62 775 SER A N 1
ATOM 6088 C CA . SER A 1 775 ? -30.302 -3.059 -18.800 1.00 87.62 775 SER A CA 1
ATOM 6089 C C . SER A 1 775 ? -31.570 -2.436 -18.192 1.00 87.62 775 SER A C 1
ATOM 6091 O O . SER A 1 775 ? -32.091 -2.995 -17.215 1.00 87.62 775 SER A O 1
ATOM 6093 N N . ALA A 1 776 ? -32.180 -1.439 -18.832 1.00 85.06 776 ALA A N 1
ATOM 6094 C CA . ALA A 1 776 ? -33.421 -0.786 -18.399 1.00 85.06 776 ALA A CA 1
ATOM 6095 C C . ALA A 1 776 ? -34.561 -1.755 -17.995 1.00 85.06 776 ALA A C 1
ATOM 6097 O O . ALA A 1 776 ? -35.121 -1.566 -16.914 1.00 85.06 776 ALA A O 1
ATOM 6098 N N . PRO A 1 777 ? -34.877 -2.851 -18.726 1.00 88.12 777 PRO A N 1
ATOM 6099 C CA . PRO A 1 777 ? -35.913 -3.806 -18.300 1.00 88.12 777 PRO A CA 1
ATOM 6100 C C . PRO A 1 777 ? -35.583 -4.538 -16.988 1.00 88.12 777 PRO A C 1
ATOM 6102 O O . PRO A 1 777 ? -36.469 -4.947 -16.238 1.00 88.12 777 PRO A O 1
ATOM 6105 N N . THR A 1 778 ? -34.297 -4.714 -16.687 1.00 89.94 778 THR A N 1
ATOM 6106 C CA . THR A 1 778 ? -33.827 -5.336 -15.442 1.00 89.94 778 THR A CA 1
ATOM 6107 C C . THR A 1 778 ? -33.894 -4.353 -14.278 1.00 89.94 778 THR A C 1
ATOM 6109 O O . THR A 1 778 ? -34.363 -4.735 -13.206 1.00 89.94 778 THR A O 1
ATOM 6112 N N . VAL A 1 779 ? -33.537 -3.085 -14.509 1.00 88.94 779 VAL A N 1
ATOM 6113 C CA . VAL A 1 779 ? -33.760 -1.998 -13.542 1.00 88.94 779 VAL A CA 1
ATOM 6114 C C . VAL A 1 779 ? -35.255 -1.851 -13.247 1.00 88.94 779 VAL A C 1
ATOM 6116 O O . VAL A 1 779 ? -35.633 -1.822 -12.081 1.00 88.94 779 VAL A O 1
ATOM 6119 N N . ALA A 1 780 ? -36.119 -1.869 -14.267 1.00 88.56 780 ALA A N 1
ATOM 6120 C CA . ALA A 1 780 ? -37.571 -1.784 -14.105 1.00 88.56 780 ALA A CA 1
ATOM 6121 C C . ALA A 1 780 ? -38.134 -2.908 -13.218 1.00 88.56 780 ALA A C 1
ATOM 6123 O O . ALA A 1 780 ? -38.875 -2.634 -12.275 1.00 88.56 780 ALA A O 1
ATOM 6124 N N . ARG A 1 781 ? -37.739 -4.170 -13.458 1.00 91.19 781 ARG A N 1
ATOM 6125 C CA . ARG A 1 781 ? -38.138 -5.309 -12.605 1.00 91.19 781 ARG A CA 1
ATOM 6126 C C . ARG A 1 781 ? -37.708 -5.119 -11.150 1.00 91.19 781 ARG A C 1
ATOM 6128 O O . ARG A 1 781 ? -38.525 -5.306 -10.251 1.00 91.19 781 ARG A O 1
ATOM 6135 N N . LEU A 1 782 ? -36.456 -4.718 -10.924 1.00 90.75 782 LEU A N 1
ATOM 6136 C CA . LEU A 1 782 ? -35.912 -4.480 -9.586 1.00 90.75 782 LEU A CA 1
ATOM 6137 C C . LEU A 1 782 ? -36.654 -3.341 -8.868 1.00 90.75 782 LEU A C 1
ATOM 6139 O O . LEU A 1 782 ? -37.025 -3.488 -7.705 1.00 90.75 782 LEU A O 1
ATOM 6143 N N . VAL A 1 783 ? -36.907 -2.236 -9.573 1.00 89.62 783 VAL A N 1
ATOM 6144 C CA . VAL A 1 783 ? -37.635 -1.056 -9.085 1.00 89.62 783 VAL A CA 1
ATOM 6145 C C . VAL A 1 783 ? -39.075 -1.400 -8.705 1.00 89.62 783 VAL A C 1
ATOM 6147 O O . VAL A 1 783 ? -39.499 -1.085 -7.595 1.00 89.62 783 VAL A O 1
ATOM 6150 N N . HIS A 1 784 ? -39.817 -2.086 -9.579 1.00 89.62 784 HIS A N 1
ATOM 6151 C CA . HIS A 1 784 ? -41.202 -2.476 -9.301 1.00 89.62 784 HIS A CA 1
ATOM 6152 C C . HIS A 1 784 ? -41.317 -3.479 -8.145 1.00 89.62 784 HIS A C 1
ATOM 6154 O O . HIS A 1 784 ? -42.277 -3.410 -7.380 1.00 89.62 784 HIS A O 1
ATOM 6160 N N . ALA A 1 785 ? -40.342 -4.378 -7.985 1.00 91.31 785 ALA A N 1
ATOM 6161 C CA . ALA A 1 785 ? -40.320 -5.328 -6.876 1.00 91.31 785 ALA A CA 1
ATOM 6162 C C . ALA A 1 785 ? -39.884 -4.705 -5.534 1.00 91.31 785 ALA A C 1
ATOM 6164 O O . ALA A 1 785 ? -40.233 -5.247 -4.485 1.00 91.31 785 ALA A O 1
ATOM 6165 N N . SER A 1 786 ? -39.147 -3.582 -5.548 1.00 92.31 786 SER A N 1
ATOM 6166 C CA . SER A 1 786 ? -38.474 -3.005 -4.364 1.00 92.31 786 SER A C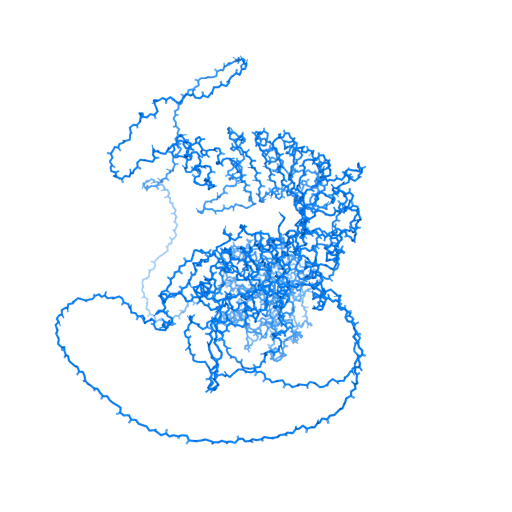A 1
ATOM 6167 C C . SER A 1 786 ? -39.027 -1.629 -3.929 1.00 92.31 786 SER A C 1
ATOM 6169 O O . SER A 1 786 ? -38.277 -0.652 -3.864 1.00 92.31 786 SER A O 1
ATOM 6171 N N . PRO A 1 787 ? -40.323 -1.489 -3.580 1.00 88.31 787 PRO A N 1
ATOM 6172 C CA . PRO A 1 787 ? -40.936 -0.187 -3.277 1.00 88.31 787 PRO A CA 1
ATOM 6173 C C . PRO A 1 787 ? -40.450 0.461 -1.963 1.00 88.31 787 PRO A C 1
ATOM 6175 O O . PRO A 1 787 ? -40.708 1.644 -1.719 1.00 88.31 787 PRO A O 1
ATOM 6178 N N . GLN A 1 788 ? -39.768 -0.291 -1.090 1.00 92.94 788 GLN A N 1
ATOM 6179 C CA . GLN A 1 788 ? -39.233 0.210 0.186 1.00 92.94 788 GLN A CA 1
ATOM 6180 C C . GLN A 1 788 ? -37.809 0.781 0.081 1.00 92.94 788 GLN A C 1
ATOM 6182 O O . GLN A 1 788 ? -37.254 1.205 1.093 1.00 92.94 788 GLN A O 1
ATOM 6187 N N . LEU A 1 789 ? -37.223 0.824 -1.119 1.00 94.94 789 LEU A N 1
ATOM 6188 C CA . LEU A 1 789 ? -35.826 1.197 -1.302 1.00 94.94 789 LEU A CA 1
ATOM 6189 C C . LEU A 1 789 ? -35.568 2.683 -0.970 1.00 94.94 789 LEU A C 1
ATOM 6191 O O . LEU A 1 789 ? -36.144 3.590 -1.571 1.00 94.94 789 LEU A O 1
ATOM 6195 N N . GLU A 1 790 ? -34.682 2.916 -0.003 1.00 95.75 790 GLU A N 1
ATOM 6196 C CA . GLU A 1 790 ? -34.220 4.223 0.474 1.00 95.75 790 GLU A CA 1
ATOM 6197 C C . GLU A 1 790 ? -32.848 4.607 -0.111 1.00 95.75 790 GLU A C 1
ATOM 6199 O O . GLU A 1 790 ? -32.569 5.795 -0.289 1.00 95.75 790 GLU A O 1
ATOM 6204 N N . GLN A 1 791 ? -31.988 3.629 -0.427 1.00 96.00 791 GLN A N 1
ATOM 6205 C CA . GLN A 1 791 ? -30.663 3.855 -1.020 1.00 96.00 791 GLN A CA 1
ATOM 6206 C C . GLN A 1 791 ? -30.369 2.823 -2.117 1.00 96.00 791 GLN A C 1
ATOM 6208 O O . GLN A 1 791 ? -30.502 1.621 -1.882 1.00 96.00 791 GLN A O 1
ATOM 6213 N N . LEU A 1 792 ? -29.941 3.284 -3.295 1.00 95.00 792 LEU A N 1
ATOM 6214 C CA . LEU A 1 792 ? -29.657 2.435 -4.456 1.00 95.00 792 LEU A CA 1
ATOM 6215 C C . LEU A 1 792 ? -28.329 2.815 -5.120 1.00 95.00 792 LEU A C 1
ATOM 6217 O O . LEU A 1 792 ? -28.151 3.959 -5.532 1.00 95.00 792 LEU A O 1
ATOM 6221 N N . GLY A 1 793 ? -27.428 1.848 -5.289 1.00 93.62 793 GLY A N 1
ATOM 6222 C CA . GLY A 1 793 ? -26.227 1.971 -6.113 1.00 93.62 793 GLY A CA 1
ATOM 6223 C C . GLY A 1 793 ? -26.075 0.804 -7.089 1.00 93.62 793 GLY A C 1
ATOM 6224 O O . GLY A 1 793 ? -26.255 -0.345 -6.693 1.00 93.62 793 GLY A O 1
ATOM 6225 N N . PHE A 1 794 ? -25.777 1.077 -8.362 1.00 92.94 794 PHE A N 1
ATOM 6226 C CA . PHE A 1 794 ? -25.598 0.058 -9.411 1.00 92.94 794 PHE A CA 1
ATOM 6227 C C . PHE A 1 794 ? -24.939 0.645 -10.669 1.00 92.94 794 PHE A C 1
ATOM 6229 O O . PHE A 1 794 ? -24.899 1.864 -10.834 1.00 92.94 794 PHE A O 1
ATOM 6236 N N . ALA A 1 795 ? -24.445 -0.216 -11.564 1.00 89.75 795 ALA A N 1
ATOM 6237 C CA . ALA A 1 795 ? -23.969 0.173 -12.893 1.00 89.75 795 ALA A CA 1
ATOM 6238 C C . ALA A 1 795 ? -25.066 -0.005 -13.957 1.00 89.75 795 ALA A C 1
ATOM 6240 O O . ALA A 1 795 ? -25.797 -0.995 -13.951 1.00 89.75 795 ALA A O 1
ATOM 6241 N N . THR A 1 796 ? -25.154 0.937 -14.896 1.00 85.94 796 THR A N 1
ATOM 6242 C CA . THR A 1 796 ? -26.132 0.948 -15.998 1.00 85.94 796 THR A CA 1
ATOM 6243 C C . THR A 1 796 ? -25.441 1.278 -17.315 1.00 85.94 796 THR A C 1
ATOM 6245 O O . THR A 1 796 ? -24.400 1.937 -17.321 1.00 85.94 796 THR A O 1
ATOM 6248 N N . GLU A 1 797 ? -26.017 0.840 -18.432 1.00 79.19 797 GLU A N 1
ATOM 6249 C CA . GLU A 1 797 ? -25.574 1.278 -19.758 1.00 79.19 797 GLU A CA 1
ATOM 6250 C C . GLU A 1 797 ? -26.016 2.730 -20.016 1.00 79.19 797 GLU A C 1
ATOM 6252 O O . GLU A 1 797 ? -27.052 3.176 -19.517 1.00 79.19 797 GLU A O 1
ATOM 6257 N N . PHE A 1 798 ? -25.215 3.495 -20.768 1.00 72.56 798 PHE A N 1
ATOM 6258 C CA . PHE A 1 798 ? -25.436 4.936 -20.969 1.00 72.56 798 PHE A CA 1
ATOM 6259 C C . PHE A 1 798 ? -26.742 5.241 -21.725 1.00 72.56 798 PHE A C 1
ATOM 6261 O O . PHE A 1 798 ? -27.426 6.209 -21.406 1.00 72.56 798 PHE A O 1
ATOM 6268 N N . SER A 1 799 ? -27.128 4.373 -22.665 1.00 70.56 799 SER A N 1
ATOM 6269 C CA . SER A 1 799 ? -28.392 4.456 -23.412 1.00 70.56 799 SER A CA 1
ATOM 6270 C C . SER A 1 799 ? -29.647 4.333 -22.543 1.00 70.56 799 SER A C 1
ATOM 6272 O O . SER A 1 799 ? -30.714 4.770 -22.959 1.00 70.56 799 SER A O 1
ATOM 6274 N N . ASP A 1 800 ? -29.529 3.770 -21.340 1.00 72.06 800 ASP A N 1
ATOM 6275 C CA . ASP A 1 800 ? -30.667 3.470 -20.465 1.00 72.06 800 ASP A CA 1
ATOM 6276 C C . ASP A 1 800 ? -30.945 4.581 -19.430 1.00 72.06 800 ASP A C 1
ATOM 6278 O O . ASP A 1 800 ? -31.872 4.470 -18.623 1.00 72.06 800 ASP A O 1
ATOM 6282 N N . LEU A 1 801 ? -30.177 5.678 -19.451 1.00 72.81 801 LEU A N 1
ATOM 6283 C CA . LEU A 1 801 ? -30.326 6.798 -18.511 1.00 72.81 801 LEU A CA 1
ATOM 6284 C C . LEU A 1 801 ? -31.652 7.562 -18.667 1.00 72.81 801 LEU A C 1
ATOM 6286 O O . LEU A 1 801 ? -32.194 8.042 -17.673 1.00 72.81 801 LEU A O 1
ATOM 6290 N N . GLU A 1 802 ? -32.219 7.643 -19.873 1.00 71.50 802 GLU A N 1
ATOM 6291 C CA . GLU A 1 802 ? -33.550 8.240 -20.072 1.00 71.50 802 GLU A CA 1
ATOM 6292 C C . GLU A 1 802 ? -34.649 7.357 -19.460 1.00 71.50 802 GLU A C 1
ATOM 6294 O O . GLU A 1 802 ? -35.523 7.840 -18.737 1.00 71.50 802 GLU A O 1
ATOM 6299 N N . ALA A 1 803 ? -34.549 6.037 -19.653 1.00 75.19 803 ALA A N 1
ATOM 6300 C CA . ALA A 1 803 ? -35.448 5.072 -19.028 1.00 75.19 803 ALA A CA 1
ATOM 6301 C C . ALA A 1 803 ? -35.341 5.100 -17.493 1.00 75.19 803 ALA A C 1
ATOM 6303 O O . ALA A 1 803 ? -36.350 4.943 -16.806 1.00 75.19 803 ALA A O 1
ATOM 6304 N N . LEU A 1 804 ? -34.155 5.371 -16.934 1.00 74.31 804 LEU A N 1
ATOM 6305 C CA . LEU A 1 804 ? -33.988 5.597 -15.497 1.00 74.31 804 LEU A CA 1
ATOM 6306 C C . LEU A 1 804 ? -34.866 6.756 -14.998 1.00 74.31 804 LEU A C 1
ATOM 6308 O O . LEU A 1 804 ? -35.532 6.607 -13.973 1.00 74.31 804 LEU A O 1
ATOM 6312 N N . GLY A 1 805 ? -34.913 7.876 -15.726 1.00 72.25 805 GLY A N 1
ATOM 6313 C CA . GLY A 1 805 ? -35.752 9.033 -15.389 1.00 72.25 805 GLY A CA 1
ATOM 6314 C C . GLY A 1 805 ? -37.239 8.682 -15.260 1.00 72.25 805 GLY A C 1
ATOM 6315 O O . GLY A 1 805 ? -37.907 9.167 -14.349 1.00 72.25 805 GLY A O 1
ATOM 6316 N N . LEU A 1 806 ? -37.725 7.761 -16.098 1.00 78.69 806 LEU A N 1
ATOM 6317 C CA . LEU A 1 806 ? -39.094 7.231 -16.055 1.00 78.69 806 LEU A CA 1
ATOM 6318 C C . LEU A 1 806 ? -39.324 6.203 -14.929 1.00 78.69 806 LEU A C 1
ATOM 6320 O O . LEU A 1 806 ? -40.463 5.999 -14.508 1.00 78.69 806 LEU A O 1
ATOM 6324 N N . LEU A 1 807 ? -38.267 5.554 -14.427 1.00 81.12 807 LEU A N 1
ATOM 6325 C CA . LEU A 1 807 ? -38.345 4.503 -13.402 1.00 81.12 807 LEU A CA 1
ATOM 6326 C C . LEU A 1 807 ? -38.164 5.021 -11.964 1.00 81.12 807 LEU A C 1
ATOM 6328 O O . LEU A 1 807 ? -38.781 4.494 -11.037 1.00 81.12 807 LEU A O 1
ATOM 6332 N N . LEU A 1 808 ? -37.373 6.077 -11.753 1.00 78.44 808 LEU A N 1
ATOM 6333 C CA . LEU A 1 808 ? -37.181 6.686 -10.429 1.00 78.44 808 LEU A CA 1
ATOM 6334 C C . LEU A 1 808 ? -38.484 7.115 -9.705 1.00 78.44 808 LEU A C 1
ATOM 6336 O O . LEU A 1 808 ? -38.535 6.916 -8.489 1.00 78.44 808 LEU A O 1
ATOM 6340 N N . PRO A 1 809 ? -39.558 7.605 -10.371 1.00 82.50 809 PRO A N 1
ATOM 6341 C CA . PRO A 1 809 ? -40.833 7.934 -9.718 1.00 82.50 809 PRO A CA 1
ATOM 6342 C C . PRO A 1 809 ? -41.493 6.783 -8.943 1.00 82.50 809 PRO A C 1
ATOM 6344 O O . PRO A 1 809 ? -42.270 7.021 -8.013 1.00 82.50 809 PRO A O 1
ATOM 6347 N N . PHE A 1 810 ? -41.196 5.526 -9.292 1.00 85.19 810 PHE A N 1
ATOM 6348 C CA . PHE A 1 810 ? -41.728 4.366 -8.574 1.00 85.19 810 PHE A CA 1
ATOM 6349 C C . PHE A 1 810 ? -41.020 4.140 -7.223 1.00 85.19 810 PHE A C 1
ATOM 6351 O O . PHE A 1 810 ? -41.640 3.627 -6.289 1.00 85.19 810 PHE A O 1
ATOM 6358 N N . LEU A 1 811 ? -39.772 4.599 -7.060 1.00 87.25 811 LEU A N 1
ATOM 6359 C CA . LEU A 1 811 ? -39.007 4.511 -5.809 1.00 87.25 811 LEU A CA 1
ATOM 6360 C C . LEU A 1 811 ? -39.316 5.684 -4.863 1.00 87.25 811 LEU A C 1
ATOM 6362 O O . LEU A 1 811 ? -38.447 6.471 -4.490 1.00 87.25 811 LEU A O 1
ATOM 6366 N N . ARG A 1 812 ? -40.572 5.779 -4.413 1.00 86.25 812 ARG A N 1
ATOM 6367 C CA . ARG A 1 812 ? -41.089 6.890 -3.579 1.00 86.25 812 ARG A CA 1
ATOM 6368 C C . ARG A 1 812 ? -40.345 7.129 -2.257 1.00 86.25 812 ARG A C 1
ATOM 6370 O O . ARG A 1 812 ? -40.559 8.159 -1.622 1.00 86.25 812 ARG A O 1
ATOM 6377 N N . ASN A 1 813 ? -39.528 6.178 -1.804 1.00 91.69 813 ASN A N 1
ATOM 6378 C CA . ASN A 1 813 ? -38.745 6.263 -0.570 1.00 91.69 813 ASN A CA 1
ATOM 6379 C C . ASN A 1 813 ? -37.267 6.623 -0.795 1.00 91.69 813 ASN A C 1
ATOM 6381 O O . ASN A 1 813 ? -36.561 6.838 0.189 1.00 91.69 813 ASN A O 1
ATOM 6385 N N . LEU A 1 814 ? -36.813 6.736 -2.049 1.00 93.31 814 LEU A N 1
ATOM 6386 C CA . LEU A 1 814 ? -35.406 6.918 -2.392 1.00 93.31 814 LEU A CA 1
ATOM 6387 C C . LEU A 1 814 ? -34.862 8.255 -1.873 1.00 93.31 814 LEU A C 1
ATOM 6389 O O . LEU A 1 814 ? -35.366 9.332 -2.195 1.00 93.31 814 LEU A O 1
ATOM 6393 N N . LYS A 1 815 ? -33.798 8.170 -1.075 1.00 94.69 815 LYS A N 1
ATOM 6394 C CA . LYS A 1 815 ? -33.063 9.296 -0.490 1.00 94.69 815 LYS A CA 1
ATOM 6395 C C . LYS A 1 815 ? -31.672 9.452 -1.102 1.00 94.69 815 LYS A C 1
ATOM 6397 O O . LYS A 1 815 ? -31.200 10.582 -1.214 1.00 94.69 815 LYS A O 1
ATOM 6402 N N . ALA A 1 816 ? -31.047 8.355 -1.529 1.00 94.81 816 ALA A N 1
ATOM 6403 C CA . ALA A 1 816 ? -29.746 8.371 -2.188 1.00 94.81 816 ALA A CA 1
ATOM 6404 C C . ALA A 1 816 ? -29.684 7.448 -3.409 1.00 94.81 816 ALA A C 1
ATOM 6406 O O . ALA A 1 816 ? -30.118 6.297 -3.350 1.00 94.81 816 ALA A O 1
ATOM 6407 N N . LEU A 1 817 ? -29.084 7.953 -4.487 1.00 93.44 817 LEU A N 1
ATOM 6408 C CA . LEU A 1 817 ? -28.839 7.222 -5.730 1.00 93.44 817 LEU A CA 1
ATOM 6409 C C . LEU A 1 817 ? -27.357 7.322 -6.115 1.00 93.44 817 LEU A C 1
ATOM 6411 O O . LEU A 1 817 ? -26.803 8.418 -6.113 1.00 93.44 817 LEU A O 1
ATOM 6415 N N . ARG A 1 818 ? -26.722 6.209 -6.490 1.00 92.50 818 ARG A N 1
ATOM 6416 C CA . ARG A 1 818 ? -25.327 6.167 -6.955 1.00 92.50 818 ARG A CA 1
ATOM 6417 C C . ARG A 1 818 ? -25.211 5.380 -8.259 1.00 92.50 818 ARG A C 1
ATOM 6419 O O . ARG A 1 818 ? -25.279 4.153 -8.257 1.00 92.50 818 ARG A O 1
ATOM 6426 N N . LEU A 1 819 ? -24.995 6.074 -9.370 1.00 90.75 819 LEU A N 1
ATOM 6427 C CA . LEU A 1 819 ? -24.704 5.432 -10.650 1.00 90.75 819 LEU A CA 1
ATOM 6428 C C . LEU A 1 819 ? -23.205 5.124 -10.724 1.00 90.75 819 LEU A C 1
ATOM 6430 O O . LEU A 1 819 ? -22.373 6.030 -10.698 1.00 90.75 819 LEU A O 1
ATOM 6434 N N . LEU A 1 820 ? -22.866 3.839 -10.763 1.00 88.06 820 LEU A N 1
ATOM 6435 C CA . LEU A 1 820 ? -21.498 3.336 -10.849 1.00 88.06 820 LEU A CA 1
ATOM 6436 C C . LEU A 1 820 ? -21.056 3.274 -12.315 1.00 88.06 820 LEU A C 1
ATOM 6438 O O . LEU A 1 820 ? -21.831 2.872 -13.181 1.00 88.06 820 LEU A O 1
ATOM 6442 N N . ILE A 1 821 ? -19.796 3.619 -12.583 1.00 84.38 821 ILE A N 1
ATOM 6443 C CA . ILE A 1 821 ? -19.190 3.427 -13.907 1.00 84.38 821 ILE A CA 1
ATOM 6444 C C . ILE A 1 821 ? -19.000 1.912 -14.120 1.00 84.38 821 ILE A C 1
ATOM 6446 O O . ILE A 1 821 ? -18.379 1.279 -13.261 1.00 84.38 821 ILE A O 1
ATOM 6450 N N . PRO A 1 822 ? -19.524 1.309 -15.207 1.00 82.25 822 PRO A N 1
ATOM 6451 C CA . PRO A 1 822 ? -19.325 -0.110 -15.485 1.00 82.25 822 PRO A CA 1
ATOM 6452 C C . PRO A 1 822 ? -17.836 -0.461 -15.608 1.00 82.25 822 PRO A C 1
ATOM 6454 O O . PRO A 1 822 ? -17.098 0.217 -16.316 1.00 82.25 822 PRO A O 1
ATOM 6457 N N . THR A 1 823 ? -17.389 -1.533 -14.947 1.00 71.88 823 THR A N 1
ATOM 6458 C CA . THR A 1 823 ? -15.969 -1.957 -14.961 1.00 71.88 823 THR A CA 1
ATOM 6459 C C . THR A 1 823 ? -15.642 -3.023 -16.009 1.00 71.88 823 THR A C 1
ATOM 6461 O O . THR A 1 823 ? -14.518 -3.515 -16.063 1.00 71.88 823 THR A O 1
ATOM 6464 N N . CYS A 1 824 ? -16.614 -3.406 -16.837 1.00 57.00 824 CYS A N 1
ATOM 6465 C CA . CYS A 1 824 ? -16.450 -4.384 -17.908 1.00 57.00 824 CYS A CA 1
ATOM 6466 C C . CYS A 1 824 ? -16.828 -3.710 -19.237 1.00 57.00 824 CYS A C 1
ATOM 6468 O O . CYS A 1 824 ? -17.886 -3.071 -19.267 1.00 57.00 824 CYS A O 1
ATOM 6470 N N . PRO A 1 825 ? -16.013 -3.821 -20.306 1.00 39.78 825 PRO A N 1
ATOM 6471 C CA . PRO A 1 825 ? -16.337 -3.213 -21.592 1.00 39.78 825 PRO A CA 1
ATOM 6472 C C . PRO A 1 825 ? -17.657 -3.777 -22.118 1.00 39.78 825 PRO A C 1
ATOM 6474 O O . PRO A 1 825 ? -17.908 -4.986 -22.062 1.00 39.78 825 PRO A O 1
ATOM 6477 N N . SER A 1 826 ? -18.526 -2.896 -22.604 1.00 34.56 826 SER A N 1
ATOM 6478 C CA . SER A 1 826 ? -19.847 -3.303 -23.074 1.00 34.56 826 SER A CA 1
ATOM 6479 C C . SER A 1 826 ? -19.720 -4.094 -24.383 1.00 34.56 826 SER A C 1
ATOM 6481 O O . SER A 1 826 ? -18.868 -3.779 -25.221 1.00 34.56 826 SER A O 1
ATOM 6483 N N . PRO A 1 827 ? -20.610 -5.065 -24.657 1.00 34.69 827 PRO A N 1
ATOM 6484 C CA . PRO A 1 827 ? -20.648 -5.723 -25.963 1.00 34.69 827 PRO A CA 1
ATOM 6485 C C . PRO A 1 827 ? -20.942 -4.745 -27.121 1.00 34.69 827 PRO A C 1
ATOM 6487 O O . PRO A 1 827 ? -20.740 -5.099 -28.277 1.00 34.69 827 PRO A O 1
ATOM 6490 N N . SER A 1 828 ? -21.371 -3.506 -26.836 1.00 35.25 828 SER A N 1
ATOM 6491 C CA . SER A 1 828 ? -21.569 -2.456 -27.844 1.00 35.25 828 SER A CA 1
ATOM 6492 C C . SER A 1 828 ? -20.276 -1.746 -28.287 1.00 35.25 828 SER A C 1
ATOM 6494 O O . SER A 1 828 ? -20.242 -1.182 -29.382 1.00 35.25 828 SER A O 1
ATOM 6496 N N . GLU A 1 829 ? -19.196 -1.803 -27.495 1.00 35.06 829 GLU A N 1
ATOM 6497 C CA . GLU A 1 829 ? -17.917 -1.142 -27.816 1.00 35.06 829 GLU A CA 1
ATOM 6498 C C . GLU A 1 829 ? -17.132 -1.876 -28.909 1.00 35.06 829 GLU A C 1
ATOM 6500 O O . GLU A 1 829 ? -16.457 -1.245 -29.720 1.00 35.06 829 GLU A O 1
ATOM 6505 N N . THR A 1 830 ? -17.279 -3.201 -29.005 1.00 32.47 830 THR A N 1
ATOM 6506 C CA . THR A 1 830 ? -16.639 -4.005 -30.064 1.00 32.47 830 THR A CA 1
ATOM 6507 C C . THR A 1 830 ? -17.323 -3.878 -31.430 1.00 32.47 830 THR A C 1
ATOM 6509 O O . THR A 1 830 ? -16.747 -4.291 -32.431 1.00 32.47 830 THR A O 1
ATOM 6512 N N . ALA A 1 831 ? -18.514 -3.270 -31.503 1.00 31.64 831 ALA A N 1
ATOM 6513 C CA . ALA A 1 831 ? -19.348 -3.221 -32.709 1.00 31.64 831 ALA A CA 1
ATOM 6514 C C . ALA A 1 831 ? -19.426 -1.839 -33.400 1.00 31.64 831 ALA A C 1
ATOM 6516 O O . ALA A 1 831 ? -20.198 -1.675 -34.344 1.00 31.64 831 ALA A O 1
ATOM 6517 N N . ARG A 1 832 ? -18.684 -0.819 -32.933 1.00 39.16 832 ARG A N 1
ATOM 6518 C CA . ARG A 1 832 ? -18.811 0.579 -33.420 1.00 39.16 832 ARG A CA 1
ATOM 6519 C C . ARG A 1 832 ? -17.516 1.225 -33.945 1.00 39.16 832 ARG A C 1
ATOM 6521 O O . ARG A 1 832 ? -17.471 2.441 -34.127 1.00 39.16 832 ARG A O 1
ATOM 6528 N N . ALA A 1 833 ? -16.486 0.438 -34.255 1.00 28.00 833 ALA A N 1
ATOM 6529 C CA . ALA A 1 833 ? -15.197 0.914 -34.782 1.00 28.00 833 ALA A CA 1
ATOM 6530 C C . ALA A 1 833 ? -15.207 1.226 -36.307 1.00 28.00 833 ALA A C 1
ATOM 6532 O O . ALA A 1 833 ? -14.362 0.743 -37.060 1.00 28.00 833 ALA A O 1
ATOM 6533 N N . GLY A 1 834 ? -16.169 2.035 -36.771 1.00 27.80 834 GLY A N 1
ATOM 6534 C CA . GLY A 1 834 ? -16.301 2.481 -38.172 1.00 27.80 834 GLY A CA 1
ATOM 6535 C C . GLY A 1 834 ? -15.662 3.854 -38.470 1.00 27.80 834 GLY A C 1
ATOM 6536 O O . GLY A 1 834 ? -15.273 4.556 -37.532 1.00 27.80 834 GLY A O 1
ATOM 6537 N N . PRO A 1 835 ? -15.539 4.278 -39.750 1.00 28.84 835 PRO A N 1
ATOM 6538 C CA . PRO A 1 835 ? -14.752 5.452 -40.112 1.00 28.84 835 PRO A CA 1
ATOM 6539 C C . PRO A 1 835 ? -15.420 6.801 -39.826 1.00 28.84 835 PRO A C 1
ATOM 6541 O O . PRO A 1 835 ? -16.572 7.011 -40.195 1.00 28.84 835 PRO A O 1
ATOM 6544 N N . LEU A 1 836 ? -14.664 7.762 -39.280 1.00 28.33 836 LEU A N 1
ATOM 6545 C CA . LEU A 1 836 ? -15.055 9.176 -39.214 1.00 28.33 836 LEU A CA 1
ATOM 6546 C C . LEU A 1 836 ? -14.115 10.055 -40.068 1.00 28.33 836 LEU A C 1
ATOM 6548 O O . LEU A 1 836 ? -12.897 9.844 -40.043 1.00 28.33 836 LEU A O 1
ATOM 6552 N N . PRO A 1 837 ? -14.651 11.029 -40.832 1.00 25.80 837 PRO A N 1
ATOM 6553 C CA . PRO A 1 837 ? -13.880 11.825 -41.786 1.00 25.80 837 PRO A CA 1
ATOM 6554 C C . PRO A 1 837 ? -13.056 12.942 -41.121 1.00 25.80 837 PRO A C 1
ATOM 6556 O O . PRO A 1 837 ? -13.434 13.521 -40.103 1.00 25.80 837 PRO A O 1
ATOM 6559 N N . LYS A 1 838 ? -11.918 13.279 -41.740 1.00 28.86 838 LYS A N 1
ATOM 6560 C CA . LYS A 1 838 ? -10.961 14.287 -41.254 1.00 28.86 838 LYS A CA 1
ATOM 6561 C C . LYS A 1 838 ? -11.360 15.722 -41.632 1.00 28.86 838 LYS A C 1
ATOM 6563 O O . LYS A 1 838 ? -10.921 16.213 -42.665 1.00 28.86 838 LYS A O 1
ATOM 6568 N N . THR A 1 839 ? -12.050 16.436 -40.741 1.00 24.98 839 THR A N 1
ATOM 6569 C CA . THR A 1 839 ? -12.011 17.915 -40.678 1.00 24.98 839 THR A CA 1
ATOM 6570 C C . THR A 1 839 ? -12.255 18.406 -39.252 1.00 24.98 839 THR A C 1
ATOM 6572 O O . THR A 1 839 ? -13.384 18.348 -38.775 1.00 24.98 839 THR A O 1
ATOM 6575 N N . PHE A 1 840 ? -11.231 18.960 -38.597 1.00 25.69 840 PHE A N 1
ATOM 6576 C CA . PHE A 1 840 ? -11.387 19.716 -37.350 1.00 25.69 840 PHE A CA 1
ATOM 6577 C C . PHE A 1 840 ? -10.802 21.122 -37.510 1.00 25.69 840 PHE A C 1
ATOM 6579 O O . PHE A 1 840 ? -9.601 21.291 -37.713 1.00 25.69 840 PHE A O 1
ATOM 6586 N N . LYS A 1 841 ? -11.669 22.132 -37.399 1.00 23.20 841 LYS A N 1
ATOM 6587 C CA . LYS A 1 841 ? -11.291 23.485 -36.973 1.00 23.20 841 LYS A CA 1
ATOM 6588 C C . LYS A 1 841 ? -11.527 23.581 -35.462 1.00 23.20 841 LYS A C 1
ATOM 6590 O O . LYS A 1 841 ? -12.395 22.889 -34.935 1.00 23.20 841 LYS A O 1
ATOM 6595 N N . TYR A 1 842 ? -10.754 24.427 -34.789 1.00 26.06 842 TYR A N 1
ATOM 6596 C CA . TYR A 1 842 ? -10.875 24.687 -33.352 1.00 26.06 842 TYR A CA 1
ATOM 6597 C C . TYR A 1 842 ? -12.293 25.151 -32.971 1.00 26.06 842 TYR A C 1
ATOM 6599 O O . TYR A 1 842 ? -12.838 26.043 -33.620 1.00 26.06 842 TYR A O 1
ATOM 6607 N N . PHE A 1 843 ? -12.851 24.591 -31.893 1.00 24.89 843 PHE A N 1
ATOM 6608 C CA . PHE A 1 843 ? -14.120 25.011 -31.287 1.00 24.89 843 PHE A CA 1
ATOM 6609 C C . PHE A 1 843 ? -14.007 25.094 -29.755 1.00 24.89 843 PHE A C 1
ATOM 6611 O O . PHE A 1 843 ? -13.204 24.396 -29.141 1.00 24.89 843 PHE A O 1
ATOM 6618 N N . SER A 1 844 ? -14.808 25.984 -29.163 1.00 24.70 844 SER A N 1
ATOM 6619 C CA . SER A 1 844 ? -14.793 26.344 -27.735 1.00 24.70 844 SER A CA 1
ATOM 6620 C C . SER A 1 844 ? -15.485 25.300 -26.832 1.00 24.70 844 SER A C 1
ATOM 6622 O O . SER A 1 844 ? -16.499 24.736 -27.257 1.00 24.70 844 SER A O 1
ATOM 6624 N N . PRO A 1 845 ? -15.015 25.064 -25.588 1.00 35.03 845 PRO A N 1
ATOM 6625 C CA . PRO A 1 845 ? -15.622 24.114 -24.657 1.00 35.03 845 PRO A CA 1
ATOM 6626 C C . PRO A 1 845 ? -16.553 24.788 -23.628 1.00 35.03 845 PRO A C 1
ATOM 6628 O O . PRO A 1 845 ? -16.088 25.471 -22.721 1.00 35.03 845 PRO A O 1
ATOM 6631 N N . SER A 1 846 ? -17.864 24.537 -23.719 1.00 36.00 846 SER A N 1
ATOM 6632 C CA . SER A 1 846 ? -18.791 24.638 -22.565 1.00 36.00 846 SER A CA 1
ATOM 6633 C C . SER A 1 846 ? -20.153 23.976 -22.822 1.00 36.00 846 SER A C 1
ATOM 6635 O O . SER A 1 846 ? -20.638 23.235 -21.978 1.00 36.00 846 SER A O 1
ATOM 6637 N N . ALA A 1 847 ? -20.757 24.161 -24.002 1.00 35.44 847 ALA A N 1
ATOM 6638 C CA . ALA A 1 847 ? -22.114 23.658 -24.280 1.00 35.44 847 ALA A CA 1
ATOM 6639 C C . ALA A 1 847 ? -22.189 22.217 -24.843 1.00 35.44 847 ALA A C 1
ATOM 6641 O O . ALA A 1 847 ? -23.192 21.532 -24.656 1.00 35.44 847 ALA A O 1
ATOM 6642 N N . ASN A 1 848 ? -21.143 21.742 -25.533 1.00 43.75 848 ASN A N 1
ATOM 6643 C CA . ASN A 1 848 ? -21.214 20.525 -26.364 1.00 43.75 848 ASN A CA 1
ATOM 6644 C C . ASN A 1 848 ? -20.800 19.214 -25.670 1.00 43.75 848 ASN A C 1
ATOM 6646 O O . ASN A 1 848 ? -20.979 18.147 -26.252 1.00 43.75 848 ASN A O 1
ATOM 6650 N N . ALA A 1 849 ? -20.247 19.252 -24.452 1.00 45.56 849 ALA A N 1
ATOM 6651 C CA . ALA A 1 849 ? -19.732 18.044 -23.795 1.00 45.56 849 ALA A CA 1
ATOM 6652 C C . ALA A 1 849 ? -20.836 16.986 -23.592 1.00 45.56 849 ALA A C 1
ATOM 6654 O O . ALA A 1 849 ? -20.682 15.838 -24.006 1.00 45.56 849 ALA A O 1
ATOM 6655 N N . LEU A 1 850 ? -21.990 17.401 -23.059 1.00 53.38 850 LEU A N 1
ATOM 6656 C CA . LEU A 1 850 ? -23.129 16.521 -22.775 1.00 53.38 850 LEU A CA 1
ATOM 6657 C C . LEU A 1 850 ? -23.765 15.897 -24.023 1.00 53.38 850 LEU A C 1
ATOM 6659 O O . LEU A 1 850 ? -24.146 14.733 -23.989 1.00 53.38 850 LEU A O 1
ATOM 6663 N N . THR A 1 851 ? -23.883 16.650 -25.119 1.00 54.38 851 THR A N 1
ATOM 6664 C CA . THR A 1 851 ? -24.446 16.148 -26.386 1.00 54.38 851 THR A CA 1
ATOM 6665 C C . THR A 1 851 ? -23.465 15.259 -27.153 1.00 54.38 851 THR A C 1
ATOM 6667 O O . THR A 1 851 ? -23.876 14.527 -28.050 1.00 54.38 851 THR A O 1
ATOM 6670 N N . SER A 1 852 ? -22.176 15.299 -26.797 1.00 56.41 852 SER A N 1
ATOM 6671 C CA . SER A 1 852 ? -21.128 14.441 -27.360 1.00 56.41 852 SER A CA 1
ATOM 6672 C C . SER A 1 852 ? -20.831 13.173 -26.548 1.00 56.41 852 SER A C 1
ATOM 6674 O O . SER A 1 852 ? -20.157 12.283 -27.070 1.00 56.41 852 SER A O 1
ATOM 6676 N N . ALA A 1 853 ? -21.322 13.079 -25.306 1.00 61.09 853 ALA A N 1
ATOM 6677 C CA . ALA A 1 853 ? -21.071 11.954 -24.407 1.00 61.09 853 ALA A CA 1
ATOM 6678 C C . ALA A 1 853 ? -21.635 10.640 -24.978 1.00 61.09 853 ALA A C 1
ATOM 6680 O O . ALA A 1 853 ? -22.768 10.587 -25.456 1.00 61.09 853 ALA A O 1
ATOM 6681 N N . ARG A 1 854 ? -20.833 9.569 -24.937 1.00 65.94 854 ARG A N 1
ATOM 6682 C CA . ARG A 1 854 ? -21.188 8.229 -25.441 1.00 65.94 854 ARG A CA 1
ATOM 6683 C C . ARG A 1 854 ? -21.188 7.172 -24.342 1.00 65.94 854 ARG A C 1
ATOM 6685 O O . ARG A 1 854 ? -21.829 6.135 -24.498 1.00 65.94 854 ARG A O 1
ATOM 6692 N N . THR A 1 855 ? -20.479 7.429 -23.247 1.00 77.00 855 THR A N 1
ATOM 6693 C CA . THR A 1 855 ? -20.378 6.565 -22.072 1.00 77.00 855 THR A CA 1
ATOM 6694 C C . THR A 1 855 ? -20.745 7.323 -20.795 1.00 77.00 855 THR A C 1
ATOM 6696 O O . THR A 1 855 ? -20.680 8.552 -20.725 1.00 77.00 855 THR A O 1
ATOM 6699 N N . LEU A 1 856 ? -21.069 6.580 -19.729 1.00 74.69 856 LEU A N 1
ATOM 6700 C CA . LEU A 1 856 ? -21.245 7.168 -18.397 1.00 74.69 856 LEU A CA 1
ATOM 6701 C C . LEU A 1 856 ? -19.940 7.799 -17.873 1.00 74.69 856 LEU A C 1
ATOM 6703 O O . LEU A 1 856 ? -20.006 8.718 -17.064 1.00 74.69 856 LEU A O 1
ATOM 6707 N N . SER A 1 857 ? -18.767 7.356 -18.347 1.00 77.06 857 SER A N 1
ATOM 6708 C CA . SER A 1 857 ? -17.494 8.002 -18.012 1.00 77.06 857 SER A CA 1
ATOM 6709 C C . SER A 1 857 ? -17.402 9.396 -18.635 1.00 77.06 857 SER A C 1
ATOM 6711 O O . SER A 1 857 ? -17.069 10.341 -17.929 1.00 77.06 857 SER A O 1
ATOM 6713 N N . ASP A 1 858 ? -17.771 9.556 -19.910 1.00 74.88 858 ASP A N 1
ATOM 6714 C CA . ASP A 1 858 ? -17.752 10.858 -20.600 1.00 74.88 858 ASP A CA 1
ATOM 6715 C C . ASP A 1 858 ? -18.676 11.872 -19.905 1.00 74.88 858 ASP A C 1
ATOM 6717 O O . ASP A 1 858 ? -18.342 13.048 -19.776 1.00 74.88 858 ASP A O 1
ATOM 6721 N N . LEU A 1 859 ? -19.830 11.403 -19.408 1.00 76.75 859 LEU A N 1
ATOM 6722 C CA . LEU A 1 859 ? -20.762 12.218 -18.626 1.00 76.75 859 LEU A CA 1
ATOM 6723 C C . LEU A 1 859 ? -20.164 12.663 -17.282 1.00 76.75 859 LEU A C 1
ATOM 6725 O O . LEU A 1 859 ? -20.426 13.777 -16.840 1.00 76.75 859 LEU A O 1
ATOM 6729 N N . VAL A 1 860 ? -19.365 11.817 -16.627 1.00 79.19 860 VAL A N 1
ATOM 6730 C CA . VAL A 1 860 ? -18.692 12.161 -15.363 1.00 79.19 860 VAL A CA 1
ATOM 6731 C C . VAL A 1 860 ? -17.559 13.168 -15.587 1.00 79.19 860 VAL A C 1
ATOM 6733 O O . VAL A 1 860 ? -17.357 14.031 -14.734 1.00 79.19 860 VAL A O 1
ATOM 6736 N N . GLU A 1 861 ? -16.882 13.130 -16.737 1.00 78.94 861 GLU A N 1
ATOM 6737 C CA . GLU A 1 861 ? -15.858 14.122 -17.102 1.00 78.94 861 GLU A CA 1
ATOM 6738 C C . GLU A 1 861 ? -16.431 15.485 -17.521 1.00 78.94 861 GLU A C 1
ATOM 6740 O O . GLU A 1 861 ? -15.681 16.459 -17.594 1.00 78.94 861 GLU A O 1
ATOM 6745 N N . ALA A 1 862 ? -17.743 15.593 -17.763 1.00 77.12 862 ALA A N 1
ATOM 6746 C CA . ALA A 1 862 ? -18.383 16.874 -18.047 1.00 77.12 862 ALA A CA 1
ATOM 6747 C C . ALA A 1 862 ? -18.218 17.861 -16.877 1.00 77.12 862 ALA A C 1
ATOM 6749 O O . ALA A 1 862 ? -18.152 17.471 -15.708 1.00 77.12 862 ALA A O 1
ATOM 6750 N N . ASP A 1 863 ? -18.162 19.150 -17.208 1.00 79.25 863 ASP A N 1
ATOM 6751 C CA . ASP A 1 863 ? -17.963 20.233 -16.247 1.00 79.25 863 ASP A CA 1
ATOM 6752 C C . ASP A 1 863 ? -19.049 20.275 -15.148 1.00 79.25 863 ASP A C 1
ATOM 6754 O O . ASP A 1 863 ? -20.219 19.949 -15.378 1.00 79.25 863 ASP A O 1
ATOM 6758 N N . ASP A 1 864 ? -18.648 20.668 -13.936 1.00 82.75 864 ASP A N 1
ATOM 6759 C CA . ASP A 1 864 ? -19.500 20.600 -12.748 1.00 82.75 864 ASP A CA 1
ATOM 6760 C C . ASP A 1 864 ? -20.690 21.555 -12.826 1.00 82.75 864 ASP A C 1
ATOM 6762 O O . ASP A 1 864 ? -21.800 21.139 -12.491 1.00 82.75 864 ASP A O 1
ATOM 6766 N N . ASP A 1 865 ? -20.502 22.787 -13.308 1.00 81.00 865 ASP A N 1
ATOM 6767 C CA . ASP A 1 865 ? -21.596 23.758 -13.456 1.00 81.00 865 ASP A CA 1
ATOM 6768 C C . ASP A 1 865 ? -22.614 23.265 -14.495 1.00 81.00 865 ASP A C 1
ATOM 6770 O O . ASP A 1 865 ? -23.831 23.388 -14.319 1.00 81.00 865 ASP A O 1
ATOM 6774 N N . THR A 1 866 ? -22.118 22.611 -15.546 1.00 78.88 866 THR A N 1
ATOM 6775 C CA . THR A 1 866 ? -22.939 22.011 -16.603 1.00 78.88 866 THR A CA 1
ATOM 6776 C C . THR A 1 866 ? -23.770 20.826 -16.078 1.00 78.88 866 THR A C 1
ATOM 6778 O O . THR A 1 866 ? -24.967 20.719 -16.373 1.00 78.88 866 THR A O 1
ATOM 6781 N N . LEU A 1 867 ? -23.178 19.957 -15.249 1.00 81.00 867 LEU A N 1
ATOM 6782 C CA . LEU A 1 867 ? -23.886 18.863 -14.568 1.00 81.00 867 LEU A CA 1
ATOM 6783 C C . LEU A 1 867 ? -24.890 19.385 -13.527 1.00 81.00 867 LEU A C 1
ATOM 6785 O O . LEU A 1 867 ? -26.022 18.899 -13.467 1.00 81.00 867 LEU A O 1
ATOM 6789 N N . ILE A 1 868 ? -24.515 20.402 -12.747 1.00 85.31 868 ILE A N 1
ATOM 6790 C CA . ILE A 1 868 ? -25.380 21.079 -11.770 1.00 85.31 868 ILE A CA 1
ATOM 6791 C C . ILE A 1 868 ? -26.613 21.667 -12.463 1.00 85.31 868 ILE A C 1
ATOM 6793 O O . ILE A 1 868 ? -27.729 21.433 -11.997 1.00 85.31 868 ILE A O 1
ATOM 6797 N N . ALA A 1 869 ? -26.447 22.352 -13.598 1.00 80.81 869 ALA A N 1
ATOM 6798 C CA . ALA A 1 869 ? -27.557 22.914 -14.367 1.00 80.81 869 ALA A CA 1
ATOM 6799 C C . ALA A 1 869 ? -28.538 21.831 -14.858 1.00 80.81 869 ALA A C 1
ATOM 6801 O O . ALA A 1 869 ? -29.752 21.972 -14.690 1.00 80.81 869 ALA A O 1
ATOM 6802 N N . ARG A 1 870 ? -28.035 20.709 -15.396 1.00 82.19 870 ARG A N 1
ATOM 6803 C CA . ARG A 1 870 ? -28.891 19.600 -15.857 1.00 82.19 870 ARG A CA 1
ATOM 6804 C C . ARG A 1 870 ? -29.573 18.837 -14.730 1.00 82.19 870 ARG A C 1
ATOM 6806 O O . ARG A 1 870 ? -30.736 18.466 -14.888 1.00 82.19 870 ARG A O 1
ATOM 6813 N N . LEU A 1 871 ? -28.907 18.625 -13.596 1.00 84.88 871 LEU A N 1
ATOM 6814 C CA . LEU A 1 871 ? -29.533 18.024 -12.413 1.00 84.88 871 LEU A CA 1
ATOM 6815 C C . LEU A 1 871 ? -30.580 18.968 -11.798 1.00 84.88 871 LEU A C 1
ATOM 6817 O O . LEU A 1 871 ? -31.637 18.508 -11.368 1.00 84.88 871 LEU A O 1
ATOM 6821 N N . SER A 1 872 ? -30.323 20.281 -11.806 1.00 85.62 872 SER A N 1
ATOM 6822 C CA . SER A 1 872 ? -31.259 21.320 -11.353 1.00 85.62 872 SER A CA 1
ATOM 6823 C C . SER A 1 872 ? -32.552 21.351 -12.172 1.00 85.62 872 SER A C 1
ATOM 6825 O O . SER A 1 872 ? -33.623 21.594 -11.616 1.00 85.62 872 SER A O 1
ATOM 6827 N N . GLU A 1 873 ? -32.451 21.084 -13.475 1.00 83.50 873 GLU A N 1
ATOM 6828 C CA . GLU A 1 873 ? -33.571 20.941 -14.407 1.00 83.50 873 GLU A CA 1
ATOM 6829 C C . GLU A 1 873 ? -34.288 19.591 -14.262 1.00 83.50 873 GLU A C 1
ATOM 6831 O O . GLU A 1 873 ? -35.486 19.554 -13.989 1.00 83.50 873 GLU A O 1
ATOM 6836 N N . SER A 1 874 ? -33.557 18.484 -14.394 1.00 79.44 874 SER A N 1
ATOM 6837 C CA . SER A 1 874 ? -34.139 17.135 -14.496 1.00 79.44 874 SER A CA 1
ATOM 6838 C C . SER A 1 874 ? -34.775 16.649 -13.190 1.00 79.44 874 SER A C 1
ATOM 6840 O O . SER A 1 874 ? -35.687 15.829 -13.211 1.00 79.44 874 SER A O 1
ATOM 6842 N N . LEU A 1 875 ? -34.307 17.153 -12.042 1.00 84.31 875 LEU A N 1
ATOM 6843 C CA . LEU A 1 875 ? -34.807 16.790 -10.710 1.00 84.31 875 LEU A CA 1
ATOM 6844 C C . LEU A 1 875 ? -35.708 17.881 -10.100 1.00 84.31 875 LEU A C 1
ATOM 6846 O O . LEU A 1 875 ? -35.882 17.922 -8.879 1.00 84.31 875 LEU A O 1
ATOM 6850 N N . ALA A 1 876 ? -36.257 18.775 -10.932 1.00 82.69 876 ALA A N 1
ATOM 6851 C CA . ALA A 1 876 ? -37.098 19.895 -10.509 1.00 82.69 876 ALA A CA 1
ATOM 6852 C C . ALA A 1 876 ? -38.530 19.505 -10.095 1.00 82.69 876 ALA A C 1
ATOM 6854 O O . ALA A 1 876 ? -39.174 20.275 -9.379 1.00 82.69 876 ALA A O 1
ATOM 6855 N N . ASP A 1 877 ? -39.035 18.339 -10.516 1.00 81.38 877 ASP A N 1
ATOM 6856 C CA . ASP A 1 877 ? -40.380 17.886 -10.145 1.00 81.38 877 ASP A CA 1
ATOM 6857 C C . ASP A 1 877 ? -40.444 17.523 -8.649 1.00 81.38 877 ASP A C 1
ATOM 6859 O O . ASP A 1 877 ? -39.836 16.557 -8.175 1.00 81.38 877 ASP A O 1
ATOM 6863 N N . GLN A 1 878 ? -41.209 18.318 -7.899 1.00 77.19 878 GLN A N 1
ATOM 6864 C CA . GLN A 1 878 ? -41.391 18.149 -6.459 1.00 77.19 878 GLN A CA 1
ATOM 6865 C C . GLN A 1 878 ? -42.180 16.887 -6.103 1.00 77.19 878 GLN A C 1
ATOM 6867 O O . GLN A 1 878 ? -41.880 16.243 -5.097 1.00 77.19 878 GLN A O 1
ATOM 6872 N N . GLN A 1 879 ? -43.184 16.515 -6.899 1.00 74.88 879 GLN A N 1
ATOM 6873 C CA . GLN A 1 879 ? -44.018 15.350 -6.607 1.00 74.88 879 GLN A CA 1
ATOM 6874 C C . GLN A 1 879 ? -43.180 14.073 -6.715 1.00 74.88 879 GLN A C 1
ATOM 6876 O O . GLN A 1 879 ? -43.246 13.212 -5.834 1.00 74.88 879 GLN A O 1
ATOM 6881 N N . VAL A 1 880 ? -42.314 14.015 -7.729 1.00 75.88 880 VAL A N 1
ATOM 6882 C CA . VAL A 1 880 ? -41.417 12.888 -7.995 1.00 75.88 880 VAL A CA 1
ATOM 6883 C C . VAL A 1 880 ? -40.211 12.863 -7.043 1.00 75.88 880 VAL A C 1
ATOM 6885 O O . VAL A 1 880 ? -39.987 11.862 -6.363 1.00 75.88 880 VAL A O 1
ATOM 6888 N N . PHE A 1 881 ? -39.430 13.946 -6.948 1.00 82.00 881 PHE A N 1
ATOM 6889 C CA . PHE A 1 881 ? -38.071 13.892 -6.382 1.00 82.00 881 PHE A CA 1
ATOM 6890 C C . PHE A 1 881 ? -37.904 14.486 -4.967 1.00 82.00 881 PHE A C 1
ATOM 6892 O O . PHE A 1 881 ? -36.770 14.583 -4.484 1.00 82.00 881 PHE A O 1
ATOM 6899 N N . HIS A 1 882 ? -38.977 14.859 -4.251 1.00 82.25 882 HIS A N 1
ATOM 6900 C CA . HIS A 1 882 ? -38.894 15.499 -2.916 1.00 82.25 882 HIS A CA 1
ATOM 6901 C C . HIS A 1 882 ? -38.038 14.757 -1.869 1.00 82.25 882 HIS A C 1
ATOM 6903 O O . HIS A 1 882 ? -37.415 15.403 -1.012 1.00 82.25 882 HIS A O 1
ATOM 6909 N N . ARG A 1 883 ? -37.990 13.416 -1.914 1.00 88.31 883 ARG A N 1
ATOM 6910 C CA . ARG A 1 883 ? -37.237 12.602 -0.938 1.00 88.31 883 ARG A CA 1
ATOM 6911 C C . ARG A 1 883 ? -35.760 12.432 -1.265 1.00 88.31 883 ARG A C 1
ATOM 6913 O O . ARG A 1 883 ? -34.976 12.324 -0.324 1.00 88.31 883 ARG A O 1
ATOM 6920 N N . LEU A 1 884 ? -35.381 12.469 -2.542 1.00 90.38 884 LEU A N 1
ATOM 6921 C CA . LEU A 1 884 ? -33.993 12.312 -2.974 1.00 90.38 884 LEU A CA 1
ATOM 6922 C C . LEU A 1 884 ? -33.158 13.470 -2.410 1.00 90.38 884 LEU A C 1
ATOM 6924 O O . LEU A 1 884 ? -33.525 14.630 -2.591 1.00 90.38 884 LEU A O 1
ATOM 6928 N N . LYS A 1 885 ? -32.069 13.177 -1.696 1.00 92.62 885 LYS A N 1
ATOM 6929 C CA . LYS A 1 885 ? -31.183 14.165 -1.053 1.00 92.62 885 LYS A CA 1
ATOM 6930 C C . LYS A 1 885 ? -29.779 14.182 -1.636 1.00 92.62 885 LYS A C 1
ATOM 6932 O O . LYS A 1 885 ? -29.155 15.238 -1.621 1.00 92.62 885 LYS A O 1
ATOM 6937 N N . VAL A 1 886 ? -29.290 13.051 -2.138 1.00 93.94 886 VAL A N 1
ATOM 6938 C CA . VAL A 1 886 ? -27.956 12.935 -2.739 1.00 93.94 886 VAL A CA 1
ATOM 6939 C C . VAL A 1 886 ? -28.020 12.075 -3.997 1.00 93.94 886 VAL A C 1
ATOM 6941 O O . VAL A 1 886 ? -28.684 11.037 -4.017 1.00 93.94 886 VAL A O 1
ATOM 6944 N N . ILE A 1 887 ? -27.303 12.503 -5.033 1.00 91.94 887 ILE A N 1
ATOM 6945 C CA . ILE A 1 887 ? -27.057 11.728 -6.248 1.00 91.94 887 ILE A CA 1
ATOM 6946 C C . ILE A 1 887 ? -25.553 11.670 -6.531 1.00 91.94 887 ILE A C 1
ATOM 6948 O O . ILE A 1 887 ? -24.856 12.680 -6.446 1.00 91.94 887 ILE A O 1
ATOM 6952 N N . GLY A 1 888 ? -25.042 10.483 -6.851 1.00 89.81 888 GLY A N 1
ATOM 6953 C CA . GLY A 1 888 ? -23.677 10.280 -7.327 1.00 89.81 888 GLY A CA 1
ATOM 6954 C C . GLY A 1 888 ? -23.650 9.805 -8.770 1.00 89.81 888 GLY A C 1
ATOM 6955 O O . GLY A 1 888 ? -24.389 8.890 -9.136 1.00 89.81 888 GLY A O 1
ATOM 6956 N N . LEU A 1 889 ? -22.758 10.403 -9.553 1.00 87.44 889 LEU A N 1
ATOM 6957 C CA . LEU A 1 889 ? -22.428 10.015 -10.919 1.00 87.44 889 LEU A CA 1
ATOM 6958 C C . LEU A 1 889 ? -20.952 9.603 -10.922 1.00 87.44 889 LEU A C 1
ATOM 6960 O O . LEU A 1 889 ? -20.060 10.449 -10.849 1.00 87.44 889 LEU A O 1
ATOM 6964 N N . GLY A 1 890 ? -20.687 8.296 -10.914 1.00 83.75 890 GLY A N 1
ATOM 6965 C CA . GLY A 1 890 ? -19.342 7.740 -10.784 1.00 83.75 890 GLY A CA 1
ATOM 6966 C C . GLY A 1 890 ? -18.608 8.261 -9.544 1.00 83.75 890 GLY A C 1
ATOM 6967 O O . GLY A 1 890 ? -18.941 7.892 -8.416 1.00 83.75 890 GLY A O 1
ATOM 6968 N N . ARG A 1 891 ? -17.605 9.119 -9.778 1.00 79.88 891 ARG A N 1
ATOM 6969 C CA . ARG A 1 891 ? -16.731 9.733 -8.759 1.00 79.88 891 ARG A CA 1
ATOM 6970 C C . ARG A 1 891 ? -17.206 11.109 -8.274 1.00 79.88 891 ARG A C 1
ATOM 6972 O O . ARG A 1 891 ? -16.573 11.676 -7.389 1.00 79.88 891 ARG A O 1
ATOM 6979 N N . LYS A 1 892 ? -18.276 11.674 -8.849 1.00 86.69 892 LYS A N 1
ATOM 6980 C CA . LYS A 1 892 ? -18.832 12.984 -8.466 1.00 86.69 892 LYS A CA 1
ATOM 6981 C C . LYS A 1 892 ? -20.083 12.804 -7.608 1.00 86.69 892 LYS A C 1
ATOM 6983 O O . LYS A 1 892 ? -20.974 12.035 -7.970 1.00 86.69 892 LYS A O 1
ATOM 6988 N N . GLY A 1 893 ? -20.156 13.513 -6.482 1.00 89.94 893 GLY A N 1
ATOM 6989 C CA . GLY A 1 893 ? -21.308 13.515 -5.578 1.00 89.94 893 GLY A CA 1
ATOM 6990 C C . GLY A 1 893 ? -21.979 14.883 -5.500 1.00 89.94 893 GLY A C 1
ATOM 6991 O O . GLY A 1 893 ? -21.304 15.903 -5.367 1.00 89.94 893 GLY A O 1
ATOM 6992 N N . PHE A 1 894 ? -23.311 14.897 -5.548 1.00 92.25 894 PHE A N 1
ATOM 6993 C CA . PHE A 1 894 ? -24.124 16.109 -5.526 1.00 92.25 894 PHE A CA 1
ATOM 6994 C C . PHE A 1 894 ? -25.225 16.014 -4.464 1.00 92.25 894 PHE A C 1
ATOM 6996 O O . PHE A 1 894 ? -25.993 15.050 -4.423 1.00 92.25 894 PHE A O 1
ATOM 7003 N N . GLN A 1 895 ? -25.330 17.040 -3.623 1.00 94.06 895 GLN A N 1
ATOM 7004 C CA . GLN A 1 895 ? -26.414 17.226 -2.665 1.00 94.06 895 GLN A CA 1
ATOM 7005 C C . GLN A 1 895 ? -27.537 18.060 -3.291 1.00 94.06 895 GLN A C 1
ATOM 7007 O O . GLN A 1 895 ? -27.294 19.049 -3.984 1.00 94.06 895 GLN A O 1
ATOM 7012 N N . LEU A 1 896 ? -28.779 17.657 -3.027 1.00 91.56 896 LEU A N 1
ATOM 7013 C CA . LEU A 1 896 ? -29.992 18.261 -3.567 1.00 91.56 896 LEU A CA 1
ATOM 7014 C C . LEU A 1 896 ? -30.723 19.056 -2.478 1.00 91.56 896 LEU A C 1
ATOM 7016 O O . LEU A 1 896 ? -31.310 18.480 -1.556 1.00 91.56 896 LEU A O 1
ATOM 7020 N N . GLY A 1 897 ? -30.701 20.378 -2.610 1.00 88.50 897 GLY A N 1
ATOM 7021 C CA . GLY A 1 897 ? -31.372 21.327 -1.727 1.00 88.50 897 GLY A CA 1
ATOM 7022 C C . GLY A 1 897 ? -32.799 21.666 -2.166 1.00 88.50 897 GLY A C 1
ATOM 7023 O O . GLY A 1 897 ? -33.488 20.865 -2.811 1.00 88.50 897 GLY A O 1
ATOM 7024 N N . ASP A 1 898 ? -33.222 22.872 -1.783 1.00 88.62 898 ASP A N 1
ATOM 7025 C CA . ASP A 1 898 ? -34.579 23.391 -1.970 1.00 88.62 898 ASP A CA 1
ATOM 7026 C C . ASP A 1 898 ? -34.937 23.697 -3.431 1.00 88.62 898 ASP A C 1
ATOM 7028 O O . ASP A 1 898 ? -34.078 23.899 -4.295 1.00 88.62 898 ASP A O 1
ATOM 7032 N N . TYR A 1 899 ? -36.241 23.773 -3.690 1.00 88.19 899 TYR A N 1
ATOM 7033 C CA . TYR A 1 899 ? -36.812 24.128 -4.986 1.00 88.19 899 TYR A CA 1
ATOM 7034 C C . TYR A 1 899 ? -36.993 25.643 -5.121 1.00 88.19 899 TYR A C 1
ATOM 7036 O O . TYR A 1 899 ? -37.295 26.337 -4.151 1.00 88.19 899 TYR A O 1
ATOM 7044 N N . TYR A 1 900 ? -36.838 26.159 -6.337 1.00 87.81 900 TYR A N 1
ATOM 7045 C CA . TYR A 1 900 ? -37.049 27.566 -6.679 1.00 87.81 900 TYR A CA 1
ATOM 7046 C C . TYR A 1 900 ? -37.624 27.701 -8.094 1.00 87.81 900 TYR A C 1
ATOM 7048 O O . TYR A 1 900 ? -37.660 26.732 -8.850 1.00 87.81 900 TYR A O 1
ATOM 7056 N N . THR A 1 901 ? -38.100 28.896 -8.452 1.00 84.12 901 THR A N 1
ATOM 7057 C CA . THR A 1 901 ? -38.682 29.170 -9.777 1.00 84.12 901 THR A CA 1
ATOM 7058 C C . THR A 1 901 ? -37.850 30.182 -10.557 1.00 84.12 901 THR A C 1
ATOM 7060 O O . THR A 1 901 ? -37.286 31.103 -9.966 1.00 84.12 901 THR A O 1
ATOM 7063 N N . VAL A 1 902 ? -37.780 30.016 -11.880 1.00 80.56 902 VAL A N 1
ATOM 7064 C CA . VAL A 1 902 ? -37.058 30.900 -12.813 1.00 80.56 902 VAL A CA 1
ATOM 7065 C C . VAL A 1 902 ? -38.023 31.375 -13.917 1.00 80.56 902 VAL A C 1
ATOM 7067 O O . VAL A 1 902 ? -38.835 30.564 -14.368 1.00 80.56 902 VAL A O 1
ATOM 7070 N N . PRO A 1 903 ? -37.994 32.656 -14.346 1.00 74.50 903 PRO A N 1
ATOM 7071 C CA . PRO A 1 903 ? -38.795 33.148 -15.477 1.00 74.50 903 PRO A CA 1
ATOM 7072 C C . PRO A 1 903 ? -38.481 32.425 -16.792 1.00 74.50 903 PRO A C 1
ATOM 7074 O O . PRO A 1 903 ? -37.335 32.050 -17.031 1.00 74.50 903 PRO A O 1
ATOM 7077 N N . ALA A 1 904 ? -39.481 32.253 -17.661 1.00 60.44 904 ALA A N 1
ATOM 7078 C CA . ALA A 1 904 ? -39.311 31.485 -18.896 1.00 60.44 904 ALA A CA 1
ATOM 7079 C C . ALA A 1 904 ? -38.463 32.168 -19.992 1.00 60.44 904 ALA A C 1
ATOM 7081 O O . ALA A 1 904 ? -37.954 31.480 -20.872 1.00 60.44 904 ALA A O 1
ATOM 7082 N N . GLU A 1 905 ? -38.254 33.487 -19.929 1.00 47.12 905 GLU A N 1
ATOM 7083 C CA . GLU A 1 905 ? -37.576 34.289 -20.970 1.00 47.12 905 GLU A CA 1
ATOM 7084 C C . GLU A 1 905 ? -36.033 34.153 -21.008 1.00 47.12 905 GLU A C 1
ATOM 7086 O O . GLU A 1 905 ? -35.353 34.950 -21.648 1.00 47.12 905 GLU A O 1
ATOM 7091 N N . GLN A 1 906 ? -35.449 33.155 -20.335 1.00 42.44 906 GLN A N 1
ATOM 7092 C CA . GLN A 1 906 ? -33.995 32.898 -20.321 1.00 42.44 906 GLN A CA 1
ATOM 7093 C C . GLN A 1 906 ? -33.636 31.464 -20.752 1.00 42.44 906 GLN A C 1
ATOM 7095 O O . GLN A 1 906 ? -32.740 30.838 -20.189 1.00 42.44 906 GLN A O 1
ATOM 7100 N N . ALA A 1 907 ? -34.340 30.940 -21.761 1.00 38.50 907 ALA A N 1
ATOM 7101 C CA . ALA A 1 907 ? -34.075 29.624 -22.357 1.00 38.50 907 ALA A CA 1
ATOM 7102 C C . ALA A 1 907 ? -33.343 29.667 -23.720 1.00 38.50 907 ALA A C 1
ATOM 7104 O O . ALA A 1 907 ? -33.004 28.614 -24.249 1.00 38.50 907 ALA A O 1
ATOM 7105 N N . GLU A 1 908 ? -33.027 30.853 -24.257 1.00 34.78 908 GLU A N 1
ATOM 7106 C CA . GLU A 1 908 ? -32.178 31.023 -25.447 1.00 34.78 908 GLU A CA 1
ATOM 7107 C C . GLU A 1 908 ? -31.204 32.199 -25.257 1.00 34.78 908 GLU A C 1
ATOM 7109 O O . GLU A 1 908 ? -31.543 33.337 -25.565 1.00 34.78 908 GLU A O 1
ATOM 7114 N N . ASN A 1 909 ? -30.013 31.933 -24.694 1.00 30.50 909 ASN A N 1
ATOM 7115 C CA . ASN A 1 909 ? -28.741 32.651 -24.936 1.00 30.50 909 ASN A CA 1
ATOM 7116 C C . ASN A 1 909 ? -27.648 32.209 -23.939 1.00 30.50 909 ASN A C 1
ATOM 7118 O O . ASN A 1 909 ? -27.331 32.906 -22.978 1.00 30.50 909 ASN A O 1
ATOM 7122 N N . TYR A 1 910 ? -27.008 31.069 -24.214 1.00 30.56 910 TYR A N 1
ATOM 7123 C CA . TYR A 1 910 ? -25.655 30.769 -23.716 1.00 30.56 910 TYR A CA 1
ATOM 7124 C C . TYR A 1 910 ? -24.685 30.643 -24.899 1.00 30.56 910 TYR A C 1
ATOM 7126 O O . TYR A 1 910 ? -24.029 29.628 -25.120 1.00 30.56 910 TYR A O 1
ATOM 7134 N N . GLY A 1 911 ? -24.618 31.723 -25.678 1.00 30.80 911 GLY A N 1
ATOM 7135 C CA . GLY A 1 911 ? -23.631 31.963 -26.724 1.00 30.80 911 GLY A CA 1
ATOM 7136 C C . GLY A 1 911 ? -23.246 33.441 -26.696 1.00 30.80 911 GLY A C 1
ATOM 7137 O O . GLY A 1 911 ? -24.124 34.290 -26.631 1.00 30.80 911 GLY A O 1
ATOM 7138 N N . HIS A 1 912 ? -21.943 33.730 -26.733 1.00 28.94 912 HIS A N 1
ATOM 7139 C CA . HIS A 1 912 ? -21.331 35.060 -26.568 1.00 28.94 912 HIS A CA 1
ATOM 7140 C C . HIS A 1 912 ? -21.431 35.709 -25.172 1.00 28.94 912 HIS A C 1
ATOM 7142 O O . HIS A 1 912 ? -22.293 36.536 -24.896 1.00 28.94 912 HIS A O 1
ATOM 7148 N N . VAL A 1 913 ? -20.392 35.481 -24.359 1.00 27.95 913 VAL A N 1
ATOM 7149 C CA . VAL A 1 913 ? -19.837 36.542 -23.503 1.00 27.95 913 VAL A CA 1
ATOM 7150 C C . VAL A 1 913 ? -18.467 36.909 -24.066 1.00 27.95 913 VAL A C 1
ATOM 7152 O O . VAL A 1 913 ? -17.557 36.084 -24.123 1.00 27.95 913 VAL A O 1
ATOM 7155 N N . GLN A 1 914 ? -18.347 38.141 -24.547 1.00 26.39 914 GLN A N 1
ATOM 7156 C CA . GLN A 1 914 ? -17.122 38.697 -25.113 1.00 26.39 914 GLN A CA 1
ATOM 7157 C C . GLN A 1 914 ? -16.267 39.281 -23.980 1.00 26.39 914 GLN A C 1
ATOM 7159 O O . GLN A 1 914 ? -16.779 40.044 -23.163 1.00 26.39 914 GLN A O 1
ATOM 7164 N N . LEU A 1 915 ? -14.972 38.943 -23.914 1.00 28.19 915 LEU A N 1
ATOM 7165 C CA . LEU A 1 915 ? -14.066 39.573 -22.947 1.00 28.19 915 LEU A CA 1
ATOM 7166 C C . LEU A 1 915 ? -13.970 41.080 -23.214 1.00 28.19 915 LEU A C 1
ATOM 7168 O O . LEU A 1 915 ? -13.581 41.481 -24.312 1.00 28.19 915 LEU A O 1
ATOM 7172 N N . GLN A 1 916 ? -14.187 41.894 -22.179 1.00 25.91 916 GLN A N 1
ATOM 7173 C CA . GLN A 1 916 ? -13.599 43.230 -22.085 1.00 25.91 916 GLN A CA 1
ATOM 7174 C C . GLN A 1 916 ? -13.028 43.479 -20.685 1.00 25.91 916 GLN A C 1
ATOM 7176 O O . GLN A 1 916 ? -13.680 43.270 -19.663 1.00 25.91 916 GLN A O 1
ATOM 7181 N N . THR A 1 917 ? -11.769 43.909 -20.674 1.00 25.25 917 THR A N 1
ATOM 7182 C CA . THR A 1 917 ? -11.007 44.407 -19.525 1.00 25.25 917 THR A CA 1
ATOM 7183 C C . THR A 1 917 ? -11.521 45.787 -19.066 1.00 25.25 917 THR A C 1
ATOM 7185 O O . THR A 1 917 ? -12.285 46.430 -19.787 1.00 25.25 917 THR A O 1
ATOM 7188 N N . PRO A 1 918 ? -11.170 46.248 -17.848 1.00 29.61 918 PRO A N 1
ATOM 7189 C CA . PRO A 1 918 ? -11.982 47.236 -17.139 1.00 29.61 918 PRO A CA 1
ATOM 7190 C C . PRO A 1 918 ? -11.888 48.676 -17.666 1.00 29.61 918 PRO A C 1
ATOM 7192 O O . PRO A 1 918 ? -10.840 49.162 -18.089 1.00 29.61 918 PRO A O 1
ATOM 7195 N N . THR A 1 919 ? -13.014 49.378 -17.531 1.00 24.69 919 THR A N 1
ATOM 7196 C CA . THR A 1 919 ? -13.202 50.823 -17.737 1.00 24.69 919 THR A CA 1
ATOM 7197 C C . THR A 1 919 ? -12.262 51.679 -16.886 1.00 24.69 919 THR A C 1
ATOM 7199 O O . THR A 1 919 ? -12.093 51.392 -15.699 1.00 24.69 919 THR A O 1
ATOM 7202 N N . GLY A 1 920 ? -11.755 52.797 -17.426 1.00 26.09 920 GLY A N 1
ATOM 7203 C CA . GLY A 1 920 ? -10.868 53.663 -16.638 1.00 26.09 920 GLY A CA 1
ATOM 7204 C C . GLY A 1 920 ? -10.427 55.013 -17.213 1.00 26.09 920 GLY A C 1
ATOM 7205 O O . GLY A 1 920 ? -9.393 55.508 -16.776 1.00 26.09 920 GLY A O 1
ATOM 7206 N N . SER A 1 921 ? -11.154 55.652 -18.137 1.00 22.84 921 SER A N 1
ATOM 7207 C CA . SER A 1 921 ? -10.906 57.072 -18.451 1.00 22.84 921 SER A CA 1
ATOM 7208 C C . SER A 1 921 ? -12.203 57.871 -18.599 1.00 22.84 921 SER A C 1
ATOM 7210 O O . SER A 1 921 ? -13.264 57.352 -18.940 1.00 22.84 921 SER A O 1
ATOM 7212 N N . ARG A 1 922 ? -12.123 59.143 -18.210 1.00 24.38 922 ARG A N 1
ATOM 7213 C CA . ARG A 1 922 ? -13.244 60.033 -17.888 1.00 24.38 922 ARG A CA 1
ATOM 7214 C C . ARG A 1 922 ? -13.241 61.191 -18.882 1.00 24.38 922 ARG A C 1
ATOM 7216 O O . ARG A 1 922 ? -12.193 61.814 -18.996 1.00 24.38 922 ARG A O 1
ATOM 7223 N N . ALA A 1 923 ? -14.392 61.501 -19.495 1.00 24.23 923 ALA A N 1
ATOM 7224 C CA . ALA A 1 923 ? -14.930 62.859 -19.726 1.00 24.23 923 ALA A CA 1
ATOM 7225 C C . ALA A 1 923 ? -15.797 63.011 -21.003 1.00 24.23 923 ALA A C 1
ATOM 7227 O O . ALA A 1 923 ? -15.320 62.876 -22.121 1.00 24.23 923 ALA A O 1
ATOM 7228 N N . THR A 1 924 ? -17.036 63.457 -20.756 1.00 24.33 924 THR A N 1
ATOM 7229 C CA . THR A 1 924 ? -17.786 64.534 -21.448 1.00 24.33 924 THR A CA 1
ATOM 7230 C C . THR A 1 924 ? -18.406 64.399 -22.853 1.00 24.33 924 THR A C 1
ATOM 7232 O O . THR A 1 924 ? -17.808 63.933 -23.811 1.00 24.33 924 THR A O 1
ATOM 7235 N N . SER A 1 925 ? -19.591 65.037 -22.908 1.00 23.84 925 SER A N 1
ATOM 7236 C CA . SER A 1 925 ? -20.268 65.757 -24.007 1.00 23.84 925 SER A CA 1
ATOM 7237 C C . SER A 1 925 ? -21.026 65.004 -25.116 1.00 23.84 925 SER A C 1
ATOM 7239 O O . SER A 1 925 ? -20.458 64.612 -26.123 1.00 23.84 925 SER A O 1
ATOM 7241 N N . ALA A 1 926 ? -22.355 65.020 -24.935 1.00 25.22 926 ALA A N 1
ATOM 7242 C CA . ALA A 1 926 ? -23.332 65.732 -25.779 1.00 25.22 926 ALA A CA 1
ATOM 7243 C C . ALA A 1 926 ? -23.787 65.165 -27.150 1.00 25.22 926 ALA A C 1
ATOM 7245 O O . ALA A 1 926 ? -23.058 65.171 -28.129 1.00 25.22 926 ALA A O 1
ATOM 7246 N N . GLU A 1 927 ? -25.098 64.885 -27.172 1.00 24.58 927 GLU A N 1
ATOM 7247 C CA . GLU A 1 927 ? -26.097 65.223 -28.207 1.00 24.58 927 GLU A CA 1
ATOM 7248 C C . GLU A 1 927 ? -26.193 64.498 -29.577 1.00 24.58 927 GLU A C 1
ATOM 7250 O O . GLU A 1 927 ? -25.249 64.341 -30.337 1.00 24.58 927 GLU A O 1
ATOM 7255 N N . ALA A 1 928 ? -27.470 64.228 -29.904 1.00 25.36 928 ALA A N 1
ATOM 7256 C CA . ALA A 1 928 ? -28.128 64.341 -31.216 1.00 25.36 928 ALA A CA 1
ATOM 7257 C C . ALA A 1 928 ? -28.192 63.160 -32.234 1.00 25.36 928 ALA A C 1
ATOM 7259 O O . ALA A 1 928 ? -27.497 63.140 -33.238 1.00 25.36 928 ALA A O 1
ATOM 7260 N N . ASN A 1 929 ? -29.200 62.292 -32.031 1.00 25.44 929 ASN A N 1
ATOM 7261 C CA . ASN A 1 929 ? -30.456 62.191 -32.826 1.00 25.44 929 ASN A CA 1
ATOM 7262 C C . ASN A 1 929 ? -30.503 61.677 -34.308 1.00 25.44 929 ASN A C 1
ATOM 7264 O O . ASN A 1 929 ? -29.780 62.159 -35.168 1.00 25.44 929 ASN A O 1
ATOM 7268 N N . VAL A 1 930 ? -31.551 60.867 -34.597 1.00 26.91 930 VAL A N 1
ATOM 7269 C CA . VAL A 1 930 ? -32.161 60.471 -35.915 1.00 26.91 930 VAL A CA 1
ATOM 7270 C C . VAL A 1 930 ? -31.314 59.591 -36.877 1.00 26.91 930 VAL A C 1
ATOM 7272 O O . VAL A 1 930 ? -30.139 59.854 -37.070 1.00 26.91 930 VAL A O 1
ATOM 7275 N N . GLY A 1 931 ? -31.816 58.557 -37.585 1.00 23.97 931 GLY A N 1
ATOM 7276 C CA . GLY A 1 931 ? -33.115 57.840 -37.590 1.00 23.97 931 GLY A CA 1
ATOM 7277 C C . GLY A 1 931 ? -33.491 57.250 -38.981 1.00 23.97 931 GLY A C 1
ATOM 7278 O O . GLY A 1 931 ? -33.199 57.913 -39.963 1.00 23.97 931 GLY A O 1
ATOM 7279 N N . TYR A 1 932 ? -34.171 56.077 -39.032 1.00 26.73 932 TYR A N 1
ATOM 7280 C CA . TYR A 1 932 ? -34.962 55.450 -40.149 1.00 26.73 932 TYR A CA 1
ATOM 7281 C C . TYR A 1 932 ? -34.314 55.317 -41.579 1.00 26.73 932 TYR A C 1
ATOM 7283 O O . TYR A 1 932 ? -33.377 56.021 -41.908 1.00 26.73 932 TYR A O 1
ATOM 7291 N N . ASP A 1 933 ? -34.689 54.420 -42.518 1.00 25.38 933 ASP A N 1
ATOM 7292 C CA . ASP A 1 933 ? -35.925 53.640 -42.751 1.00 25.38 933 ASP A CA 1
ATOM 7293 C C . ASP A 1 933 ? -35.737 52.426 -43.737 1.00 25.38 933 ASP A C 1
ATOM 7295 O O . ASP A 1 933 ? -34.841 52.445 -44.575 1.00 25.38 933 ASP A O 1
ATOM 7299 N N . LYS A 1 934 ? -36.657 51.439 -43.684 1.00 28.58 934 LYS A N 1
ATOM 7300 C CA . LYS A 1 934 ? -37.266 50.585 -44.765 1.00 28.58 934 LYS A CA 1
ATOM 7301 C C . LYS A 1 934 ? -36.515 49.764 -45.873 1.00 28.58 934 LYS A C 1
ATOM 7303 O O . LYS A 1 934 ? -36.016 50.309 -46.848 1.00 28.58 934 LYS A O 1
ATOM 7308 N N . SER A 1 935 ? -36.830 48.447 -45.874 1.00 26.94 935 SER A N 1
ATOM 7309 C CA . SER A 1 935 ? -37.535 47.651 -46.943 1.00 26.94 935 SER A CA 1
ATOM 7310 C C . SER A 1 935 ? -36.820 46.612 -47.879 1.00 26.94 935 SER A C 1
ATOM 7312 O O . SER A 1 935 ? -35.642 46.771 -48.177 1.00 26.94 935 SER A O 1
ATOM 7314 N N . PRO A 1 936 ? -37.537 45.541 -48.354 1.00 53.72 936 PRO A N 1
ATOM 7315 C CA . PRO A 1 936 ? -37.055 44.382 -49.170 1.00 53.72 936 PRO A CA 1
ATOM 7316 C C . PRO A 1 936 ? -37.685 44.384 -50.615 1.00 53.72 936 PRO A C 1
ATOM 7318 O O . PRO A 1 936 ? -38.014 45.497 -51.032 1.00 53.72 936 PRO A O 1
ATOM 7321 N N . PRO A 1 937 ? -37.970 43.283 -51.397 1.00 58.62 937 PRO A N 1
ATOM 7322 C CA . PRO A 1 937 ? -37.698 41.811 -51.333 1.00 58.62 937 PRO A CA 1
ATOM 7323 C C . PRO A 1 937 ? -37.321 41.114 -52.699 1.00 58.62 937 PRO A C 1
ATOM 7325 O O . PRO A 1 937 ? -37.108 41.806 -53.688 1.00 58.62 937 PRO A O 1
ATOM 7328 N N . ALA A 1 938 ? -37.318 39.753 -52.767 1.00 29.28 938 ALA A N 1
ATOM 7329 C CA . ALA A 1 938 ? -38.003 38.878 -53.783 1.00 29.28 938 ALA A CA 1
ATOM 7330 C C . ALA A 1 938 ? -37.246 37.613 -54.317 1.00 29.28 938 ALA A C 1
ATOM 7332 O O . ALA A 1 938 ? -36.075 37.697 -54.670 1.00 29.28 938 ALA A O 1
ATOM 7333 N N . GLY A 1 939 ? -37.977 36.491 -54.538 1.00 26.31 939 GLY A N 1
ATOM 7334 C CA . GLY A 1 939 ? -37.857 35.660 -55.770 1.00 26.31 939 GLY A CA 1
ATOM 7335 C C . GLY A 1 939 ? -37.483 34.149 -55.730 1.00 26.31 939 GLY A C 1
ATOM 7336 O O . GLY A 1 939 ? -36.322 33.811 -55.548 1.00 26.31 939 GLY A O 1
ATOM 7337 N N . GLY A 1 940 ? -38.413 33.262 -56.146 1.00 26.17 940 GLY A N 1
ATOM 7338 C CA . GLY A 1 940 ? -38.119 32.118 -57.060 1.00 26.17 940 GLY A CA 1
ATOM 7339 C C . GLY A 1 940 ? -38.136 30.649 -56.530 1.00 26.17 940 GLY A C 1
ATOM 7340 O O . GLY A 1 940 ? -37.895 30.456 -55.343 1.00 26.17 940 GLY A O 1
ATOM 7341 N N . PRO A 1 941 ? -38.443 29.606 -57.362 1.00 45.81 941 PRO A N 1
ATOM 7342 C CA . PRO A 1 941 ? -39.053 28.344 -56.879 1.00 45.81 941 PRO A CA 1
ATOM 7343 C C . PRO A 1 941 ? -38.424 26.969 -57.305 1.00 45.81 941 PRO A C 1
ATOM 7345 O O . PRO A 1 941 ? -37.420 26.893 -58.004 1.00 45.81 941 PRO A O 1
ATOM 7348 N N . SER A 1 942 ? -39.092 25.890 -56.849 1.00 30.05 942 SER A N 1
ATOM 7349 C CA . SER A 1 942 ? -38.948 24.401 -56.968 1.00 30.05 942 SER A CA 1
ATOM 7350 C C . SER A 1 942 ? -38.806 23.764 -58.386 1.00 30.05 942 SER A C 1
ATOM 7352 O O . SER A 1 942 ? -39.113 24.491 -59.333 1.00 30.05 942 SER A O 1
ATOM 7354 N N . PRO A 1 943 ? -38.477 22.438 -58.591 1.00 44.19 943 PRO A N 1
ATOM 7355 C CA . PRO A 1 943 ? -39.472 21.315 -58.455 1.00 44.19 943 PRO A CA 1
ATOM 7356 C C . PRO A 1 943 ? -38.993 19.809 -58.265 1.00 44.19 943 PRO A C 1
ATOM 7358 O O . PRO A 1 943 ? -37.839 19.484 -58.507 1.00 44.19 943 PRO A O 1
ATOM 7361 N N . THR A 1 944 ? -39.928 18.907 -57.857 1.00 29.91 944 THR A N 1
ATOM 7362 C CA . THR A 1 944 ? -40.251 17.458 -58.221 1.00 29.91 944 THR A CA 1
ATOM 7363 C C . THR A 1 944 ? -39.209 16.425 -58.771 1.00 29.91 944 THR A C 1
ATOM 7365 O O . THR A 1 944 ? -38.277 16.842 -59.439 1.00 29.91 944 THR A O 1
ATOM 7368 N N . ALA A 1 945 ? -39.347 15.067 -58.767 1.00 31.59 945 ALA A N 1
ATOM 7369 C CA . ALA A 1 945 ? -40.220 14.007 -58.157 1.00 31.59 945 ALA A CA 1
ATOM 7370 C C . ALA A 1 945 ? -39.742 12.552 -58.569 1.00 31.59 945 ALA A C 1
ATOM 7372 O O . ALA A 1 945 ? -38.709 12.444 -59.226 1.00 31.59 945 ALA A O 1
ATOM 7373 N N . ASN A 1 946 ? -40.526 11.481 -58.254 1.00 28.33 946 ASN A N 1
ATOM 7374 C CA . ASN A 1 946 ? -40.478 10.022 -58.645 1.00 28.33 946 ASN A CA 1
ATOM 7375 C C . ASN A 1 946 ? -39.987 9.016 -57.556 1.00 28.33 946 ASN A C 1
ATOM 7377 O O . ASN A 1 946 ? -39.061 9.338 -56.826 1.00 28.33 946 ASN A O 1
ATOM 7381 N N . GLY A 1 947 ? -40.491 7.767 -57.400 1.00 27.30 947 GLY A N 1
ATOM 7382 C CA . GLY A 1 947 ? -41.680 7.090 -57.975 1.00 27.30 947 GLY A CA 1
ATOM 7383 C C . GLY A 1 947 ? -41.742 5.533 -57.809 1.00 27.30 947 GLY A C 1
ATOM 7384 O O . GLY A 1 947 ? -40.902 4.841 -58.361 1.00 27.30 947 GLY A O 1
ATOM 7385 N N . HIS A 1 948 ? -42.794 5.017 -57.137 1.00 29.84 948 HIS A N 1
ATOM 7386 C CA . HIS A 1 948 ? -43.515 3.709 -57.282 1.00 29.84 948 HIS A CA 1
ATOM 7387 C C . HIS A 1 948 ? -42.919 2.270 -57.073 1.00 29.84 948 HIS A C 1
ATOM 7389 O O . HIS A 1 948 ? -42.005 1.855 -57.768 1.00 29.84 948 HIS A O 1
ATOM 7395 N N . ASN A 1 949 ? -43.689 1.465 -56.292 1.00 28.23 949 ASN A N 1
ATOM 7396 C CA . ASN A 1 949 ? -44.181 0.064 -56.509 1.00 28.23 949 ASN A CA 1
ATOM 7397 C C . ASN A 1 949 ? -43.205 -1.151 -56.603 1.00 28.23 949 ASN A C 1
ATOM 7399 O O . ASN A 1 949 ? -42.092 -1.012 -57.079 1.00 28.23 949 ASN A O 1
ATOM 7403 N N . ALA A 1 950 ? -43.564 -2.415 -56.277 1.00 27.61 950 ALA A N 1
ATOM 7404 C CA . ALA A 1 950 ? -44.677 -3.040 -55.514 1.00 27.61 950 ALA A CA 1
ATOM 7405 C C . ALA A 1 950 ? -44.437 -4.579 -55.324 1.00 27.61 950 ALA A C 1
ATOM 7407 O O . ALA A 1 950 ? -43.478 -5.118 -55.865 1.00 27.61 950 ALA A O 1
ATOM 7408 N N . MET A 1 951 ? -45.395 -5.268 -54.668 1.00 26.41 951 MET A N 1
ATOM 7409 C CA . MET A 1 951 ? -45.769 -6.710 -54.740 1.00 26.41 951 MET A CA 1
ATOM 7410 C C . MET A 1 951 ? -45.501 -7.659 -53.547 1.00 26.41 951 MET A C 1
ATOM 7412 O O . MET A 1 951 ? -44.460 -7.667 -52.904 1.00 26.41 951 MET A O 1
ATOM 7416 N N . VAL A 1 952 ? -46.516 -8.509 -53.330 1.00 30.41 952 VAL A N 1
ATOM 7417 C CA . VAL A 1 952 ? -46.674 -9.629 -52.377 1.00 30.41 952 VAL A CA 1
ATOM 7418 C C . VAL A 1 952 ? -47.206 -10.830 -53.188 1.00 30.41 952 VAL A C 1
ATOM 7420 O O . VAL A 1 952 ? -47.820 -10.612 -54.237 1.00 30.41 952 VAL A O 1
ATOM 7423 N N . PRO A 1 953 ? -47.032 -12.086 -52.738 1.00 38.66 953 PRO A N 1
ATOM 7424 C CA . PRO A 1 953 ? -48.221 -12.945 -52.613 1.00 38.66 953 PRO A CA 1
ATOM 7425 C C . PRO A 1 953 ? -48.257 -13.811 -51.334 1.00 38.66 953 PRO A C 1
ATOM 7427 O O . PRO A 1 953 ? -47.263 -13.987 -50.635 1.00 38.66 953 PRO A O 1
ATOM 7430 N N . SER A 1 954 ? -49.445 -14.339 -51.025 1.00 28.70 954 SER A N 1
ATOM 7431 C CA . SER A 1 954 ? -49.832 -14.998 -49.765 1.00 28.70 954 SER A CA 1
ATOM 7432 C C . SER A 1 954 ? -50.333 -16.445 -49.948 1.00 28.70 954 SER A C 1
ATOM 7434 O O . SER A 1 954 ? -50.657 -16.821 -51.073 1.00 28.70 954 SER A O 1
ATOM 7436 N N . GLN A 1 955 ? -50.449 -17.200 -48.830 1.00 30.67 955 GLN A N 1
ATOM 7437 C CA . GLN A 1 955 ? -51.324 -18.372 -48.496 1.00 30.67 955 GLN A CA 1
ATOM 7438 C C . GLN A 1 955 ? -50.567 -19.396 -47.592 1.00 30.67 955 GLN A C 1
ATOM 7440 O O . GLN A 1 955 ? -49.348 -19.454 -47.675 1.00 30.67 955 GLN A O 1
ATOM 7445 N N . ARG A 1 956 ? -51.163 -20.222 -46.698 1.00 26.75 956 ARG A N 1
ATOM 7446 C CA . ARG A 1 956 ? -52.577 -20.613 -46.435 1.00 26.75 956 ARG A CA 1
ATOM 7447 C C . ARG A 1 956 ? -52.814 -21.134 -44.980 1.00 26.75 956 ARG A C 1
ATOM 7449 O O . ARG A 1 956 ? -51.868 -21.463 -44.279 1.00 26.75 956 ARG A O 1
ATOM 7456 N N . ASN A 1 957 ? -54.094 -21.234 -44.586 1.00 27.20 957 ASN A N 1
ATOM 7457 C CA . ASN A 1 957 ? -54.706 -21.486 -43.250 1.00 27.20 957 ASN A CA 1
ATOM 7458 C C . ASN A 1 957 ? -54.454 -22.830 -42.500 1.00 27.20 957 ASN A C 1
ATOM 7460 O O . ASN A 1 957 ? -54.184 -23.849 -43.128 1.00 27.20 957 ASN A O 1
ATOM 7464 N N . GLY A 1 958 ? -54.781 -22.857 -41.185 1.00 25.47 958 GLY A N 1
ATOM 7465 C CA . GLY A 1 958 ? -55.097 -24.058 -40.365 1.00 25.47 958 GLY A CA 1
ATOM 7466 C C . GLY A 1 958 ? -55.762 -23.743 -38.990 1.00 25.47 958 GLY A C 1
ATOM 7467 O O . GLY A 1 958 ? -55.289 -22.871 -38.278 1.00 25.47 958 GLY A O 1
ATOM 7468 N N . HIS A 1 959 ? -56.873 -24.412 -38.637 1.00 28.45 959 HIS A N 1
ATOM 7469 C CA . HIS A 1 959 ? -57.916 -24.052 -37.633 1.00 28.45 959 HIS A CA 1
ATOM 7470 C C . HIS A 1 959 ? -57.658 -24.179 -36.089 1.00 28.45 959 HIS A C 1
ATOM 7472 O O . HIS A 1 959 ? -56.824 -24.955 -35.637 1.00 28.45 959 HIS A O 1
ATOM 7478 N N . LEU A 1 960 ? -58.503 -23.455 -35.315 1.00 30.72 960 LEU A N 1
ATOM 7479 C CA . LEU A 1 960 ? -58.907 -23.545 -33.869 1.00 30.72 960 LEU A CA 1
ATOM 7480 C C . LEU A 1 960 ? -60.089 -24.559 -33.665 1.00 30.72 960 LEU A C 1
ATOM 7482 O O . LEU A 1 960 ? -60.364 -25.247 -34.651 1.00 30.72 960 LEU A O 1
ATOM 7486 N N . PRO A 1 961 ? -60.897 -24.650 -32.554 1.00 56.78 961 PRO A N 1
ATOM 7487 C CA . PRO A 1 961 ? -60.941 -24.055 -31.176 1.00 56.78 961 PRO A CA 1
ATOM 7488 C C . PRO A 1 961 ? -60.879 -25.182 -30.080 1.00 56.78 961 PRO A C 1
ATOM 7490 O O . PRO A 1 961 ? -60.272 -26.195 -30.426 1.00 56.78 961 PRO A O 1
ATOM 7493 N N . PRO A 1 962 ? -61.448 -25.162 -28.825 1.00 45.06 962 PRO A N 1
ATOM 7494 C CA . PRO A 1 962 ? -62.081 -24.161 -27.908 1.00 45.06 962 PRO A CA 1
ATOM 7495 C C . PRO A 1 962 ? -61.227 -23.886 -26.626 1.00 45.06 962 PRO A C 1
ATOM 7497 O O . PRO A 1 962 ? -60.089 -24.332 -26.578 1.00 45.06 962 PRO A O 1
ATOM 7500 N N . SER A 1 963 ? -61.551 -23.096 -25.576 1.00 33.53 963 SER A N 1
ATOM 7501 C CA . SER A 1 963 ? -62.740 -22.445 -24.946 1.00 33.53 963 SER A CA 1
ATOM 7502 C C . SER A 1 963 ? -63.515 -23.240 -23.864 1.00 33.53 963 SER A C 1
ATOM 7504 O O . SER A 1 963 ? -63.942 -24.357 -24.132 1.00 33.53 963 SER A O 1
ATOM 7506 N N . VAL A 1 964 ? -63.730 -22.633 -22.671 1.00 29.97 964 VAL A N 1
ATOM 7507 C CA . VAL A 1 964 ? -65.046 -22.386 -22.000 1.00 29.97 964 VAL A CA 1
ATOM 7508 C C . VAL A 1 964 ? -64.897 -21.715 -20.597 1.00 29.97 964 VAL A C 1
ATOM 7510 O O . VAL A 1 964 ? -64.227 -22.248 -19.725 1.00 29.97 964 VAL A O 1
ATOM 7513 N N . LEU A 1 965 ? -65.552 -20.542 -20.450 1.00 29.89 965 LEU A N 1
ATOM 7514 C CA . LEU A 1 965 ? -66.227 -19.825 -19.317 1.00 29.89 965 LEU A CA 1
ATOM 7515 C C . LEU A 1 965 ? -66.128 -20.318 -17.838 1.00 29.89 965 LEU A C 1
ATOM 7517 O O . LEU A 1 965 ? -65.912 -21.490 -17.589 1.00 29.89 965 LEU A O 1
ATOM 7521 N N . GLY A 1 966 ? -66.407 -19.530 -16.774 1.00 28.95 966 GLY A N 1
ATOM 7522 C CA . GLY A 1 966 ? -67.022 -18.186 -16.564 1.00 28.95 966 GLY A CA 1
ATOM 7523 C C . GLY A 1 966 ? -67.020 -17.809 -15.047 1.00 28.95 966 GLY A C 1
ATOM 7524 O O . GLY A 1 966 ? -66.238 -18.404 -14.320 1.00 28.95 966 GLY A O 1
ATOM 7525 N N . LYS A 1 967 ? -67.834 -16.908 -14.445 1.00 28.48 967 LYS A N 1
ATOM 7526 C CA . LYS A 1 967 ? -68.941 -16.004 -14.872 1.00 28.48 967 LYS A CA 1
ATOM 7527 C C . LYS A 1 967 ? -69.146 -14.834 -13.837 1.00 28.48 967 LYS A C 1
ATOM 7529 O O . LYS A 1 967 ? -68.412 -14.740 -12.865 1.00 28.48 967 LYS A O 1
ATOM 7534 N N . ARG A 1 968 ? -70.125 -13.940 -14.087 1.00 26.39 968 ARG A N 1
ATOM 7535 C CA . ARG A 1 968 ? -70.502 -12.645 -13.426 1.00 26.39 968 ARG A CA 1
ATOM 7536 C C . ARG A 1 968 ? -71.153 -12.670 -12.015 1.00 26.39 968 ARG A C 1
ATOM 7538 O O . ARG A 1 968 ? -71.889 -13.607 -11.732 1.00 26.39 968 ARG A O 1
ATOM 7545 N N . ALA A 1 969 ? -71.079 -11.532 -11.294 1.00 24.30 969 ALA A N 1
ATOM 7546 C CA . ALA A 1 969 ? -72.183 -10.630 -10.827 1.00 24.30 969 ALA A CA 1
ATOM 7547 C C . ALA A 1 969 ? -71.538 -9.313 -10.263 1.00 24.30 969 ALA A C 1
ATOM 7549 O O . ALA A 1 969 ? -70.359 -9.376 -9.933 1.00 24.30 969 ALA A O 1
ATOM 7550 N N . ARG A 1 970 ? -72.132 -8.103 -10.147 1.00 25.23 970 ARG A N 1
ATOM 7551 C CA . ARG A 1 970 ? -73.527 -7.673 -9.897 1.00 25.23 970 ARG A CA 1
ATOM 7552 C C . ARG A 1 970 ? -73.750 -6.145 -10.175 1.00 25.23 970 ARG A C 1
ATOM 7554 O O . ARG A 1 970 ? -72.856 -5.374 -9.854 1.00 25.23 970 ARG A O 1
ATOM 7561 N N . GLU A 1 971 ? -74.903 -5.807 -10.782 1.00 25.66 971 GLU A N 1
ATOM 7562 C CA . GLU A 1 971 ? -75.852 -4.637 -10.691 1.00 25.66 971 GLU A CA 1
ATOM 7563 C C . GLU A 1 971 ? -75.393 -3.266 -10.095 1.00 25.66 971 GLU A C 1
ATOM 7565 O O . GLU A 1 971 ? -74.745 -3.255 -9.054 1.00 25.66 971 GLU A O 1
ATOM 7570 N N . GLU A 1 972 ? -75.552 -2.118 -10.798 1.00 27.05 972 GLU A N 1
ATOM 7571 C CA . GLU A 1 972 ? -76.685 -1.114 -10.811 1.00 27.05 972 GLU A CA 1
ATOM 7572 C C . GLU A 1 972 ? -76.728 -0.209 -9.537 1.00 27.05 972 GLU A C 1
ATOM 7574 O O . GLU A 1 972 ? -76.444 -0.693 -8.448 1.00 27.05 972 GLU A O 1
ATOM 7579 N N . ASP A 1 973 ? -76.921 1.127 -9.543 1.00 25.31 973 ASP A N 1
ATOM 7580 C CA . ASP A 1 973 ? -77.760 2.042 -10.358 1.00 25.31 973 ASP A CA 1
ATOM 7581 C C . ASP A 1 973 ? -77.141 3.452 -10.643 1.00 25.31 973 ASP A C 1
ATOM 7583 O O . ASP A 1 973 ? -76.174 3.880 -10.015 1.00 25.31 973 ASP A O 1
ATOM 7587 N N . THR A 1 974 ? -77.779 4.214 -11.548 1.00 32.25 974 THR A N 1
ATOM 7588 C CA . THR A 1 974 ? -77.656 5.681 -11.840 1.00 32.25 974 THR A CA 1
ATOM 7589 C C . THR A 1 974 ? -79.089 6.233 -12.083 1.00 32.25 974 THR A C 1
ATOM 7591 O O . THR A 1 974 ? -79.943 5.372 -12.310 1.00 32.25 974 THR A O 1
ATOM 7594 N N . PRO A 1 975 ? -79.453 7.558 -12.062 1.00 51.59 975 PRO A N 1
ATOM 7595 C CA . PRO A 1 975 ? -78.967 8.595 -13.012 1.00 51.59 975 PRO A CA 1
ATOM 7596 C C . PRO A 1 975 ? -79.199 10.094 -12.603 1.00 51.59 975 PRO A C 1
ATOM 7598 O O . PRO A 1 975 ? -79.297 10.409 -11.420 1.00 51.59 975 PRO A O 1
ATOM 7601 N N . THR A 1 976 ? -79.369 10.973 -13.620 1.00 23.72 976 THR A N 1
ATOM 7602 C CA . THR A 1 976 ? -79.919 12.368 -13.687 1.00 23.72 976 THR A CA 1
ATOM 7603 C C . THR A 1 976 ? -78.887 13.513 -13.850 1.00 23.72 976 THR A C 1
ATOM 7605 O O . THR A 1 976 ? -77.965 13.610 -13.050 1.00 23.72 976 THR A O 1
ATOM 7608 N N . THR A 1 977 ? -78.938 14.407 -14.864 1.00 23.70 977 THR A N 1
ATOM 7609 C CA . THR A 1 977 ? -79.835 14.538 -16.049 1.00 23.70 977 THR A CA 1
ATOM 7610 C C . THR A 1 977 ? -79.122 15.195 -17.255 1.00 23.70 977 THR A C 1
ATOM 7612 O O . THR A 1 977 ? -78.192 15.976 -17.085 1.00 23.70 977 THR A O 1
ATOM 7615 N N . GLU A 1 978 ? -79.617 14.885 -18.456 1.00 25.05 978 GLU A N 1
ATOM 7616 C CA . GLU A 1 978 ? -79.332 15.444 -19.801 1.00 25.05 978 GLU A CA 1
ATOM 7617 C C . GLU A 1 978 ? -80.008 16.841 -20.045 1.00 25.05 978 GLU A C 1
ATOM 7619 O O . GLU A 1 978 ? -80.632 17.304 -19.081 1.00 25.05 978 GLU A O 1
ATOM 7624 N N . PRO A 1 979 ? -79.955 17.544 -21.229 1.00 34.97 979 PRO A N 1
ATOM 7625 C CA . PRO A 1 979 ? -79.947 16.997 -22.613 1.00 34.97 979 PRO A CA 1
ATOM 7626 C C . PRO A 1 979 ? -79.237 17.762 -23.776 1.00 34.97 979 PRO A C 1
ATOM 7628 O O . PRO A 1 979 ? -78.931 18.949 -23.690 1.00 34.97 979 PRO A O 1
ATOM 7631 N N . GLY A 1 980 ? -79.154 17.076 -24.933 1.00 24.89 980 GLY A N 1
ATOM 7632 C CA . GLY A 1 980 ? -79.102 17.650 -26.300 1.00 24.89 980 GLY A CA 1
ATOM 7633 C C . GLY A 1 980 ? -77.709 17.998 -26.859 1.00 24.89 980 GLY A C 1
ATOM 7634 O O . GLY A 1 980 ? -76.839 18.451 -26.129 1.00 24.89 980 GLY A O 1
ATOM 7635 N N . GLU A 1 981 ? -77.406 17.842 -28.153 1.00 27.41 981 GLU A N 1
ATOM 7636 C CA . GLU A 1 981 ? -78.135 17.257 -29.296 1.00 27.41 981 GLU A CA 1
ATOM 7637 C C . GLU A 1 981 ? -77.091 16.846 -30.367 1.00 27.41 981 GLU A C 1
ATOM 7639 O O . GLU A 1 981 ? -75.983 17.385 -30.376 1.00 27.41 981 GLU A O 1
ATOM 7644 N N . ALA A 1 982 ? -77.396 15.905 -31.269 1.00 25.36 982 ALA A N 1
ATOM 7645 C CA . ALA A 1 982 ? -76.422 15.393 -32.246 1.00 25.36 982 ALA A CA 1
ATOM 7646 C C . ALA A 1 982 ? -76.800 15.713 -33.702 1.00 25.36 982 ALA A C 1
ATOM 7648 O O . ALA A 1 982 ? -77.886 15.345 -34.142 1.00 25.36 982 ALA A O 1
ATOM 7649 N N . ASN A 1 983 ? -75.869 16.291 -34.475 1.00 26.77 983 ASN A N 1
ATOM 7650 C CA . ASN A 1 983 ? -75.803 16.128 -35.933 1.00 26.77 983 ASN A CA 1
ATOM 7651 C C . ASN A 1 983 ? -74.381 16.373 -36.496 1.00 26.77 983 ASN A C 1
ATOM 7653 O O . ASN A 1 983 ? -73.635 17.218 -36.022 1.00 26.77 983 ASN A O 1
ATOM 7657 N N . GLN A 1 984 ? -74.043 15.549 -37.487 1.00 25.50 984 GLN A N 1
ATOM 7658 C CA . GLN A 1 984 ? -72.754 15.219 -38.130 1.00 25.50 984 GLN A CA 1
ATOM 7659 C C . GLN A 1 984 ? -72.094 16.366 -38.968 1.00 25.50 984 GLN A C 1
ATOM 7661 O O . GLN A 1 984 ? -72.732 17.399 -39.148 1.00 25.50 984 GLN A O 1
ATOM 7666 N N . PRO A 1 985 ? -70.946 16.160 -39.672 1.00 36.19 985 PRO A N 1
ATOM 7667 C CA . PRO A 1 985 ? -69.609 15.760 -39.187 1.00 36.19 985 PRO A CA 1
ATOM 7668 C C . PRO A 1 985 ? -68.430 16.550 -39.853 1.00 36.19 985 PRO A C 1
ATOM 7670 O O . PRO A 1 985 ? -68.641 17.364 -40.743 1.00 36.19 985 PRO A O 1
ATOM 7673 N N . ALA A 1 986 ? -67.191 16.158 -39.503 1.00 26.88 986 ALA A N 1
ATOM 7674 C CA . ALA A 1 986 ? -65.909 16.367 -40.214 1.00 26.88 986 ALA A CA 1
ATOM 7675 C C . ALA A 1 986 ? -65.224 17.755 -40.176 1.00 26.88 986 ALA A C 1
ATOM 7677 O O . ALA A 1 986 ? -65.587 18.656 -40.923 1.00 26.88 986 ALA A O 1
ATOM 7678 N N . ASP A 1 987 ? -64.114 17.842 -39.425 1.00 24.08 987 ASP A N 1
ATOM 7679 C CA . ASP A 1 987 ? -62.790 18.108 -40.024 1.00 24.08 987 ASP A CA 1
ATOM 7680 C C . ASP A 1 987 ? -61.645 17.573 -39.125 1.00 24.08 987 ASP A C 1
ATOM 7682 O O . ASP A 1 987 ? -61.874 17.241 -37.957 1.00 24.08 987 ASP A O 1
ATOM 7686 N N . GLU A 1 988 ? -60.431 17.426 -39.664 1.00 32.47 988 GLU A N 1
ATOM 7687 C CA . GLU A 1 988 ? -59.281 16.811 -38.971 1.00 32.47 988 GLU A CA 1
ATOM 7688 C C . GLU A 1 988 ? -58.661 17.702 -37.872 1.00 32.47 988 GLU A C 1
ATOM 7690 O O . GLU A 1 988 ? -58.251 18.832 -38.133 1.00 32.47 988 GLU A O 1
ATOM 7695 N N . GLN A 1 989 ? -58.457 17.158 -36.661 1.00 26.42 989 GLN A N 1
ATOM 7696 C CA . GLN A 1 989 ? -57.483 17.692 -35.696 1.00 26.42 989 GLN A CA 1
ATOM 7697 C C . GLN A 1 989 ? -56.662 16.578 -35.029 1.00 26.42 989 GLN A C 1
ATOM 7699 O O . GLN A 1 989 ? -57.183 15.567 -34.558 1.00 26.42 989 GLN A O 1
ATOM 7704 N N . THR A 1 990 ? -55.347 16.789 -35.008 1.00 25.39 990 THR A N 1
ATOM 7705 C CA . THR A 1 990 ? -54.319 15.921 -34.414 1.00 25.39 990 THR A CA 1
ATOM 7706 C C . THR A 1 990 ? -54.442 15.803 -32.889 1.00 25.39 990 THR A C 1
ATOM 7708 O O . THR A 1 990 ? -54.760 16.803 -32.244 1.00 25.39 990 THR A O 1
ATOM 7711 N N . PRO A 1 991 ? -54.113 14.646 -32.280 1.00 26.83 991 PRO A N 1
ATOM 7712 C CA . PRO A 1 991 ? -54.140 14.490 -30.827 1.00 26.83 991 PRO A CA 1
ATOM 7713 C C . PRO A 1 991 ? -53.021 15.271 -30.110 1.00 26.83 991 PRO A C 1
ATOM 7715 O O . PRO A 1 991 ? -51.877 15.327 -30.560 1.00 26.83 991 PRO A O 1
ATOM 7718 N N . ASP A 1 992 ? -53.397 15.839 -28.965 1.00 23.91 992 ASP A N 1
ATOM 7719 C CA . ASP A 1 992 ? -52.635 16.724 -28.074 1.00 23.91 992 ASP A CA 1
ATOM 7720 C C . ASP A 1 992 ? -51.426 16.040 -27.373 1.00 23.91 992 ASP A C 1
ATOM 7722 O O . ASP A 1 992 ? -51.581 14.952 -26.809 1.00 23.91 992 ASP A O 1
ATOM 7726 N N . PRO A 1 993 ? -50.218 16.649 -27.353 1.00 26.64 993 PRO A N 1
ATOM 7727 C CA . PRO A 1 993 ? -49.017 16.063 -26.748 1.00 26.64 993 PRO A CA 1
ATOM 7728 C C . PRO A 1 993 ? -48.885 16.370 -25.238 1.00 26.64 993 PRO A C 1
ATOM 7730 O O . PRO A 1 993 ? -47.909 16.980 -24.801 1.00 26.64 993 PRO A O 1
ATOM 7733 N N . SER A 1 994 ? -49.834 15.912 -24.415 1.00 26.56 994 SER A N 1
ATOM 7734 C CA . SER A 1 994 ? -49.887 16.199 -22.964 1.00 26.56 994 SER A CA 1
ATOM 7735 C C . SER A 1 994 ? -49.545 15.015 -22.033 1.00 26.56 994 SER A C 1
ATOM 7737 O O . SER A 1 994 ? -49.875 15.026 -20.847 1.00 26.56 994 SER A O 1
ATOM 7739 N N . LEU A 1 995 ? -48.823 14.000 -22.530 1.00 25.92 995 LEU A N 1
ATOM 7740 C CA . LEU A 1 995 ? -48.399 12.814 -21.761 1.00 25.92 995 LEU A CA 1
ATOM 7741 C C . LEU A 1 995 ? -46.901 12.489 -21.932 1.00 25.92 995 LEU A C 1
ATOM 7743 O O . LEU A 1 995 ? -46.533 11.463 -22.500 1.00 25.92 995 LEU A O 1
ATOM 7747 N N . ASN A 1 996 ? -46.020 13.345 -21.402 1.00 29.22 996 ASN A N 1
ATOM 7748 C CA . ASN A 1 996 ? -44.593 13.026 -21.263 1.00 29.22 996 ASN A CA 1
ATOM 7749 C C . ASN A 1 996 ? -44.040 13.522 -19.903 1.00 29.22 996 ASN A C 1
ATOM 7751 O O . ASN A 1 996 ? -43.821 14.724 -19.738 1.00 29.22 996 ASN A O 1
ATOM 7755 N N . PRO A 1 997 ? -43.836 12.641 -18.900 1.00 31.33 997 PRO A N 1
ATOM 7756 C CA . PRO A 1 997 ? -43.647 13.029 -17.493 1.00 31.33 997 PRO A CA 1
ATOM 7757 C C . PRO A 1 997 ? -42.248 13.572 -17.136 1.00 31.33 997 PRO A C 1
ATOM 7759 O O . PRO A 1 997 ? -41.943 13.731 -15.956 1.00 31.33 997 PRO A O 1
ATOM 7762 N N . CYS A 1 998 ? -41.395 13.857 -18.125 1.00 35.06 998 CYS A N 1
ATOM 7763 C CA . CYS A 1 998 ? -40.056 14.428 -17.926 1.00 35.06 998 CYS A CA 1
ATOM 7764 C C . CYS A 1 998 ? -39.897 15.857 -18.482 1.00 35.06 998 CYS A C 1
ATOM 7766 O O . CYS A 1 998 ? -38.790 16.393 -18.479 1.00 35.06 998 CYS A O 1
ATOM 7768 N N . VAL A 1 999 ? -40.979 16.494 -18.944 1.00 43.12 999 VAL A N 1
ATOM 7769 C CA . VAL A 1 999 ? -40.973 17.913 -19.343 1.00 43.12 999 VAL A CA 1
ATOM 7770 C C . VAL A 1 999 ? -41.156 18.790 -18.091 1.00 43.12 999 VAL A C 1
ATOM 7772 O O . VAL A 1 999 ? -42.055 18.505 -17.295 1.00 43.12 999 VAL A O 1
ATOM 7775 N N . PRO A 1 1000 ? -40.351 19.851 -17.873 1.00 45.69 1000 PRO A N 1
ATOM 7776 C CA . PRO A 1 1000 ? -40.501 20.715 -16.703 1.00 45.69 1000 PRO A CA 1
ATOM 7777 C C . PRO A 1 1000 ? -41.893 21.360 -16.668 1.00 45.69 1000 PRO A C 1
ATOM 7779 O O . PRO A 1 1000 ? -42.288 22.059 -17.601 1.00 45.69 1000 PRO A O 1
ATOM 7782 N N . GLN A 1 1001 ? -42.628 21.144 -15.571 1.00 50.03 1001 GLN A N 1
ATOM 7783 C CA . GLN A 1 1001 ? -43.987 21.664 -15.406 1.00 50.03 1001 GLN A CA 1
ATOM 7784 C C . GLN A 1 1001 ? -43.998 23.198 -15.496 1.00 50.03 1001 GLN A C 1
ATOM 7786 O O . GLN A 1 1001 ? -43.439 23.887 -14.636 1.00 50.03 1001 GLN A O 1
ATOM 7791 N N . ILE A 1 1002 ? -44.663 23.724 -16.527 1.00 53.22 1002 ILE A N 1
ATOM 7792 C CA . ILE A 1 1002 ? -44.898 25.157 -16.701 1.00 53.22 1002 ILE A CA 1
ATOM 7793 C C . ILE A 1 1002 ? -45.922 25.599 -15.652 1.00 53.22 1002 ILE A C 1
ATOM 7795 O O . ILE A 1 1002 ? -47.086 25.194 -15.685 1.00 53.22 1002 ILE A O 1
ATOM 7799 N N . LEU A 1 1003 ? -45.500 26.448 -14.713 1.00 56.91 1003 LEU A N 1
ATOM 7800 C CA . LEU A 1 1003 ? -46.436 27.175 -13.858 1.00 56.91 1003 LEU A CA 1
ATOM 7801 C C . LEU A 1 1003 ? -47.263 28.128 -14.729 1.00 56.91 1003 LEU A C 1
ATOM 7803 O O . LEU A 1 1003 ? -46.723 28.736 -15.653 1.00 56.91 1003 LEU A O 1
ATOM 7807 N N . ARG A 1 1004 ? -48.548 28.316 -14.390 1.00 50.81 1004 ARG A N 1
ATOM 7808 C CA . ARG A 1 1004 ? -49.487 29.189 -15.131 1.00 50.81 1004 ARG A CA 1
ATOM 7809 C C . ARG A 1 1004 ? -48.978 30.626 -15.350 1.00 50.81 1004 ARG A C 1
ATOM 7811 O O . ARG A 1 1004 ? -49.439 31.283 -16.275 1.00 50.81 1004 ARG A O 1
ATOM 7818 N N . ASP A 1 1005 ? -48.001 31.062 -14.557 1.00 57.62 1005 ASP A N 1
ATOM 7819 C CA . ASP A 1 1005 ? -47.390 32.395 -14.588 1.00 57.62 1005 ASP A CA 1
ATOM 7820 C C . ASP A 1 1005 ? -46.095 32.469 -15.438 1.00 57.62 1005 ASP A C 1
ATOM 7822 O O . ASP A 1 1005 ? -45.282 33.373 -15.248 1.00 57.62 1005 ASP A O 1
ATOM 7826 N N . GLY A 1 1006 ? -45.834 31.498 -16.325 1.00 63.78 1006 GLY A N 1
ATOM 7827 C CA . GLY A 1 1006 ? -44.659 31.521 -17.213 1.00 63.78 1006 GLY A CA 1
ATOM 7828 C C . GLY A 1 1006 ? -43.322 31.328 -16.483 1.00 63.78 1006 GLY A C 1
ATOM 7829 O O . GLY A 1 1006 ? -42.324 31.981 -16.797 1.00 63.78 1006 GLY A O 1
ATOM 7830 N N . ARG A 1 1007 ? -43.298 30.449 -15.473 1.00 72.81 1007 ARG A N 1
ATOM 7831 C CA . ARG A 1 1007 ? -42.098 30.114 -14.688 1.00 72.81 1007 ARG A CA 1
ATOM 7832 C C . ARG A 1 1007 ? -41.819 28.615 -14.683 1.00 72.81 1007 ARG A C 1
ATOM 7834 O O . ARG A 1 1007 ? -42.737 27.809 -14.551 1.00 72.81 1007 ARG A O 1
ATOM 7841 N N . TYR A 1 1008 ? -40.538 28.262 -14.743 1.00 78.19 1008 TYR A N 1
ATOM 7842 C CA . TYR A 1 1008 ? -40.050 26.891 -14.611 1.00 78.19 1008 TYR A CA 1
ATOM 7843 C C . TYR A 1 1008 ? -39.623 26.599 -13.175 1.00 78.19 1008 TYR A C 1
ATOM 7845 O O . TYR A 1 1008 ? -38.993 27.441 -12.527 1.00 78.19 1008 TYR A O 1
ATOM 7853 N N . TRP A 1 1009 ? -39.899 25.388 -12.692 1.00 81.69 1009 TRP A N 1
ATOM 7854 C CA . TRP A 1 1009 ? -39.252 24.871 -11.488 1.00 81.69 1009 TRP A CA 1
ATOM 7855 C C . TRP A 1 1009 ? -37.787 24.510 -11.760 1.00 81.69 1009 TRP A C 1
ATOM 7857 O O . TRP A 1 1009 ? -37.429 24.001 -12.824 1.00 81.69 1009 TRP A O 1
ATOM 7867 N N . ARG A 1 1010 ? -36.946 24.757 -10.758 1.00 86.25 1010 ARG A N 1
ATOM 7868 C CA . ARG A 1 1010 ? -35.540 24.356 -10.673 1.00 86.25 1010 ARG A CA 1
ATOM 7869 C C . ARG A 1 1010 ? -35.233 23.881 -9.258 1.00 86.25 1010 ARG A C 1
ATOM 7871 O O . ARG A 1 1010 ? -35.921 24.245 -8.299 1.00 86.25 1010 ARG A O 1
ATOM 7878 N N . ARG A 1 1011 ? -34.181 23.082 -9.114 1.00 89.50 1011 ARG A N 1
ATOM 7879 C CA . ARG A 1 1011 ? -33.727 22.558 -7.822 1.00 89.50 1011 ARG A CA 1
ATOM 7880 C C . ARG A 1 1011 ? -32.313 23.017 -7.497 1.00 89.50 1011 ARG A C 1
ATOM 7882 O O . ARG A 1 1011 ? -31.452 23.011 -8.371 1.00 89.50 1011 ARG A O 1
ATOM 7889 N N . ARG A 1 1012 ? -32.039 23.415 -6.252 1.00 89.88 1012 ARG A N 1
ATOM 7890 C CA . ARG A 1 1012 ? -30.666 23.719 -5.820 1.00 89.88 1012 ARG A CA 1
ATOM 7891 C C . ARG A 1 1012 ? -29.849 22.427 -5.809 1.00 89.88 1012 ARG A C 1
ATOM 7893 O O . ARG A 1 1012 ? -30.243 21.461 -5.159 1.00 89.88 1012 ARG A O 1
ATOM 7900 N N . VAL A 1 1013 ? -28.719 22.423 -6.506 1.00 91.75 1013 VAL A N 1
ATOM 7901 C CA . VAL A 1 1013 ? -27.774 21.301 -6.557 1.00 91.75 1013 VAL A CA 1
ATOM 7902 C C . VAL A 1 1013 ? -26.392 21.838 -6.208 1.00 91.75 1013 VAL A C 1
ATOM 7904 O O . VAL A 1 1013 ? -26.000 22.888 -6.709 1.00 91.75 1013 VAL A O 1
ATOM 7907 N N . GLN A 1 1014 ? -25.673 21.145 -5.328 1.00 91.94 1014 GLN A N 1
ATOM 7908 C CA . GLN A 1 1014 ? -24.335 21.525 -4.879 1.00 91.94 1014 GLN A CA 1
ATOM 7909 C C . GLN A 1 1014 ? -23.417 20.302 -4.917 1.00 91.94 1014 GLN A C 1
ATOM 7911 O O . GLN A 1 1014 ? -23.798 19.233 -4.440 1.00 91.94 1014 GLN A O 1
ATOM 7916 N N . ARG A 1 1015 ? -22.204 20.443 -5.459 1.00 91.06 1015 ARG A N 1
ATOM 7917 C CA . ARG A 1 1015 ? -21.173 19.397 -5.385 1.00 91.06 1015 ARG A CA 1
ATOM 7918 C C . ARG A 1 1015 ? -20.668 19.255 -3.944 1.00 91.06 1015 ARG A C 1
ATOM 7920 O O . ARG A 1 1015 ? -20.434 20.259 -3.276 1.00 91.06 1015 ARG A O 1
ATOM 7927 N N . VAL A 1 1016 ? -20.511 18.019 -3.470 1.00 90.12 1016 VAL A N 1
ATOM 7928 C CA . VAL A 1 1016 ? -20.125 17.704 -2.081 1.00 90.12 1016 VAL A CA 1
ATOM 7929 C C . VAL A 1 1016 ? -18.993 16.685 -2.005 1.00 90.12 1016 VAL A C 1
ATOM 7931 O O . VAL A 1 1016 ? -18.847 15.838 -2.891 1.00 90.12 1016 VAL A O 1
ATOM 7934 N N . GLY A 1 1017 ? -18.189 16.770 -0.944 1.00 85.31 1017 GLY A N 1
ATOM 7935 C CA . GLY A 1 1017 ? -17.073 15.879 -0.666 1.00 85.31 1017 GLY A CA 1
ATOM 7936 C C . GLY A 1 1017 ? -17.452 14.628 0.127 1.00 85.31 1017 GLY A C 1
ATOM 7937 O O . GLY A 1 1017 ? -18.623 14.339 0.410 1.00 85.31 1017 GLY A O 1
ATOM 7938 N N . TRP A 1 1018 ? -16.423 13.857 0.487 1.00 83.31 1018 TRP A N 1
ATOM 7939 C CA . TRP A 1 1018 ? -16.563 12.639 1.287 1.00 83.31 1018 TRP A CA 1
ATOM 7940 C C . TRP A 1 1018 ? -17.226 12.911 2.647 1.00 83.31 1018 TRP A C 1
ATOM 7942 O O . TRP A 1 1018 ? -17.983 12.075 3.141 1.00 83.31 1018 TRP A O 1
ATOM 7952 N N . GLU A 1 1019 ? -17.016 14.100 3.218 1.00 82.50 1019 GLU A N 1
ATOM 7953 C CA . GLU A 1 1019 ? -17.592 14.529 4.492 1.00 82.50 1019 GLU A CA 1
ATOM 7954 C C . GLU A 1 1019 ? -19.125 14.450 4.523 1.00 82.50 1019 GLU A C 1
ATOM 7956 O O . GLU A 1 1019 ? -19.689 14.104 5.561 1.00 82.50 1019 GLU A O 1
ATOM 7961 N N . VAL A 1 1020 ? -19.800 14.675 3.390 1.00 87.00 1020 VAL A N 1
ATOM 7962 C CA . VAL A 1 1020 ? -21.255 14.490 3.260 1.00 87.00 1020 VAL A CA 1
ATOM 7963 C C . VAL A 1 1020 ? -21.593 13.040 2.907 1.00 87.00 1020 VAL A C 1
ATOM 7965 O O . VAL A 1 1020 ? -22.482 12.448 3.521 1.00 87.00 1020 VAL A O 1
ATOM 7968 N N . LEU A 1 1021 ? -20.885 12.452 1.938 1.00 87.69 1021 LEU A N 1
ATOM 7969 C CA . LEU A 1 1021 ? -21.231 11.148 1.356 1.00 87.69 1021 LEU A CA 1
ATOM 7970 C C . LEU A 1 1021 ? -21.044 9.970 2.321 1.00 87.69 1021 LEU A C 1
ATOM 7972 O O . LEU A 1 1021 ? -21.821 9.020 2.267 1.00 87.69 1021 LEU A O 1
ATOM 7976 N N . GLN A 1 1022 ? -20.090 10.046 3.251 1.00 86.06 1022 GLN A N 1
ATOM 7977 C CA . GLN A 1 1022 ? -19.827 8.989 4.237 1.00 86.06 1022 GLN A CA 1
ATOM 7978 C C . GLN A 1 1022 ? -21.018 8.654 5.149 1.00 86.06 1022 GLN A C 1
ATOM 7980 O O . GLN A 1 1022 ? -21.084 7.556 5.696 1.00 86.06 1022 GLN A O 1
ATOM 7985 N N . HIS A 1 1023 ? -21.971 9.581 5.296 1.00 89.44 1023 HIS A N 1
ATOM 7986 C CA . HIS A 1 1023 ? -23.188 9.398 6.092 1.00 89.44 1023 HIS A CA 1
ATOM 7987 C C . HIS A 1 1023 ? -24.248 8.518 5.403 1.00 89.44 1023 HIS A C 1
ATOM 7989 O O . HIS A 1 1023 ? -25.270 8.195 6.007 1.00 89.44 1023 HIS A O 1
ATOM 7995 N N . TRP A 1 1024 ? -24.019 8.130 4.147 1.00 92.69 1024 TRP A N 1
ATOM 7996 C CA . TRP A 1 1024 ? -24.907 7.295 3.346 1.00 92.69 1024 TRP A CA 1
ATOM 7997 C C . TRP A 1 1024 ? -24.282 5.912 3.155 1.00 92.69 1024 TRP A C 1
ATOM 7999 O O . TRP A 1 1024 ? -23.173 5.790 2.637 1.00 92.69 1024 TRP A O 1
ATOM 8009 N N . GLU A 1 1025 ? -24.991 4.854 3.551 1.00 92.19 1025 GLU A N 1
ATOM 8010 C CA . GLU A 1 1025 ? -24.452 3.486 3.608 1.00 92.19 1025 GLU A CA 1
ATOM 8011 C C . GLU A 1 1025 ? -23.914 2.987 2.252 1.00 92.19 1025 GLU A C 1
ATOM 8013 O O . GLU A 1 1025 ? -22.875 2.332 2.228 1.00 92.19 1025 GLU A O 1
ATOM 8018 N N . ILE A 1 1026 ? -24.531 3.365 1.120 1.00 91.25 1026 ILE A N 1
ATOM 8019 C CA . ILE A 1 1026 ? -24.064 2.982 -0.234 1.00 91.25 1026 ILE A CA 1
ATOM 8020 C C . ILE A 1 1026 ? -22.747 3.656 -0.681 1.00 91.25 1026 ILE A C 1
ATOM 8022 O O . ILE A 1 1026 ? -22.257 3.356 -1.771 1.00 91.25 1026 ILE A O 1
ATOM 8026 N N . TRP A 1 1027 ? -22.175 4.552 0.129 1.00 89.75 1027 TRP A N 1
ATOM 8027 C CA . TRP A 1 1027 ? -20.794 5.040 0.003 1.00 89.75 1027 TRP A CA 1
ATOM 8028 C C . TRP A 1 1027 ? -19.969 4.687 1.243 1.00 89.75 1027 TRP A C 1
ATOM 8030 O O . TRP A 1 1027 ? -18.887 4.126 1.113 1.00 89.75 1027 TRP A O 1
ATOM 8040 N N . GLY A 1 1028 ? -20.480 4.958 2.449 1.00 83.69 1028 GLY A N 1
ATOM 8041 C CA . GLY A 1 1028 ? -19.774 4.727 3.714 1.00 83.69 1028 GLY A CA 1
ATOM 8042 C C . GLY A 1 1028 ? -19.347 3.272 3.946 1.00 83.69 1028 GLY A C 1
ATOM 8043 O O . GLY A 1 1028 ? -18.292 3.041 4.531 1.00 83.69 1028 GLY A O 1
ATOM 8044 N N . LEU A 1 1029 ? -20.124 2.299 3.451 1.00 85.25 1029 LEU A N 1
ATOM 8045 C CA . LEU A 1 1029 ? -19.808 0.866 3.532 1.00 85.25 1029 LEU A CA 1
ATOM 8046 C C . LEU A 1 1029 ? -19.110 0.316 2.274 1.00 85.25 1029 LEU A C 1
ATOM 8048 O O . LEU A 1 1029 ? -18.705 -0.851 2.269 1.00 85.25 1029 LEU A O 1
ATOM 8052 N N . ASP A 1 1030 ? -18.923 1.135 1.235 1.00 82.94 1030 ASP A N 1
ATOM 8053 C CA . ASP A 1 1030 ? -18.192 0.793 0.005 1.00 82.94 1030 ASP A CA 1
ATOM 8054 C C . ASP A 1 1030 ? -16.677 0.979 0.199 1.00 82.94 1030 ASP A C 1
ATOM 8056 O O . ASP A 1 1030 ? -16.006 1.736 -0.494 1.00 82.94 1030 ASP A O 1
ATOM 8060 N N . LYS A 1 1031 ? -16.157 0.300 1.224 1.00 80.19 1031 LYS A N 1
ATOM 8061 C CA . LYS A 1 1031 ? -14.739 0.226 1.594 1.00 80.19 1031 LYS A CA 1
ATOM 8062 C C . LYS A 1 1031 ? -14.364 -1.224 1.860 1.00 80.19 1031 LYS A C 1
ATOM 8064 O O . LYS A 1 1031 ? -15.215 -2.005 2.285 1.00 80.19 1031 LYS A O 1
ATOM 8069 N N . GLN A 1 1032 ? -13.097 -1.587 1.686 1.00 74.44 1032 GLN A N 1
ATOM 8070 C CA . GLN A 1 1032 ? -12.599 -2.941 1.959 1.00 74.44 1032 GLN A CA 1
ATOM 8071 C C . GLN A 1 1032 ? -12.059 -3.096 3.395 1.00 74.44 1032 GLN A C 1
ATOM 8073 O O . GLN A 1 1032 ? -10.971 -3.620 3.609 1.00 74.44 1032 GLN A O 1
ATOM 8078 N N . GLU A 1 1033 ? -12.829 -2.643 4.386 1.00 80.88 1033 GLU A N 1
ATOM 8079 C CA . GLU A 1 1033 ? -12.480 -2.700 5.815 1.00 80.88 1033 GLU A CA 1
ATOM 8080 C C . GLU A 1 1033 ? -13.694 -3.115 6.663 1.00 80.88 1033 GLU A C 1
ATOM 8082 O O . GLU A 1 1033 ? -14.815 -2.685 6.374 1.00 80.88 1033 GLU A O 1
ATOM 8087 N N . LEU A 1 1034 ? -13.483 -3.935 7.705 1.00 79.50 1034 LEU A N 1
ATOM 8088 C CA . LEU A 1 1034 ? -14.522 -4.332 8.680 1.00 79.50 1034 LEU A CA 1
ATOM 8089 C C . LEU A 1 1034 ? -14.992 -3.185 9.582 1.00 79.50 1034 LEU A C 1
ATOM 8091 O O . LEU A 1 1034 ? -14.140 -2.684 10.356 1.00 79.50 1034 LEU A O 1
#

pLDDT: mean 73.92, std 26.57, range [20.06, 98.75]

Radius of gyration: 40.27 Å; chains: 1; bounding box: 136×95×118 Å

Organism: Aspergillus awamori (NCBI:txid105351)

Foldseek 3Di:
DDFDWAKEWACAALCLLPDDFLSLVLLQVVLVVLVVVPFQAAEEEELPFADEDQAKEKEQAQQAAEDDHPLDDCVSPRPAGEAEQNVVSVVLQVLCVVLPHNYYYDRHDHHYSLPVSSQCSRPVPHHRHYMYMYHHPVLDLVSLLQSLLSCLVVSVVRYYYYQRFFLFDDPVLFACVQCVVVVDQQRDPDAADPLLVVSSVLSVCLCQVFQFAQSSLVSLVCSCVPPSSCVRCVDSSRSSSVSSSSSSRHHPVNGPWDKDQSGWGDGSNRTITTMMITHDDDDDPPPPDDDDDDDDDDDDDDDDDDDDDDDDDDDDDDDDDDDDYDDDDDDDDDDDDDDDDDDDDDDPPPPPDDDDDDDDDDDDPPPDDLVVVLVVLVPDQDLVVLVVLLPPDPSSVVRSLLNNQAADEAEDEQDFDADPNHTQDDDCGHPNNVVLVCLLPDLSLCSYAEYAYAYEDDAPPLQVCLVVQHDGPSVVVVLVSLLSNLLSNLNYAEYADHYLDDRDQSNLVSQLPRPRHAYYHEEYHLAQRRHDAAARAANQNYAYYAYEQDDCNRHPHAQQNNQLRNLNHAEYAYYHHPVCVVVVPADDDPCRNQVNCLVVQHAHQYQYYHYEQHQHDDDPCVCSRHPQQRYAEYHYENPDDPPPPPDRHDPCVQPQADPDAGNHQYYEYADFDPSVLNSLLHAAQHAYYYHFEDPPDPCLAFPRDDDDDDDDDDDKFDDDDDDDDDDDDDDDPDDDPCPDPVNVVVRVVSNLVSCLPGYQCNYAEDADYLQDADELVSLQSSLQSRLNYQYDHYEYWPVCVVSVLVSQLSNQNHAEYAHAFRPDDDPVVVVPRDIDDDDDDDDDDDPCQVVPDRGLVSVVPHDPVNVQQVCQQQQQDCSRNVRHAWYHRRSWIKGWADKDKDAQVPPDDPDDDDDDDDDDDDDDDDDDDDDDDDDDDYDDDDDDDDDDDDDDDDDDDDDDDDDDDDDDDDDDDDDDDDDDDDDDDDDDDDDDPPDDVRHFDQDPVRIGMTIRMDIDHPVVVCVPCSPVVSDSDD

Sequence (1034 aa):
MGLTPVHFFSHGSTMMLGEESTSADYWRRCGDEALAQGIKGVVIMGAHWACHGDGIEVATNPNPGKSPVAYVHPSKYVDYKLNPDLPTAHRCISLLSQAGFKATGNDTFEWIHDVYLILIRMFPNACPPTTIISSNARYDPHYHMKVGSTLRQLRRENYLIIGTGGAVHNLYRNRWAPMLRFRDNFAMETPPEDWALEFRQAVEDVMVKCPGGPKMRRAMTRLMKHPEYRDAHATDDHFMAALFVAGAVGEWEDEGSKVVLGAETWELTNMCNSQFTIGEWMEHRRVSAVRDNPQSESYFDFIPPQSESLCRSDRCLAWLIPTCPCLSPSPCCGPIAPGRRIMAAVNRNMFEASVTTDRPQGAPLMILPLNLIAVIVSYVDDPGDLARLCRACRVLNYMALPQLYKHITLTSYDKIRYRDDEPEGMGSASPFSMGLNAIITRPYATLVRSLTLRGNWRELELEEHARVGRVPDSSMMLNIAVRAAVDRMTELESFSWELNTKMLETVYLGLAQLPKLTALTIRFPSSRHPRPTIVIPPMPHLRYLKVTDIDPLCYPDDISTLVFRCRKLRELNLHWSPRMRNAQEPSVMVHDYFRKCIAAKQPLSIKKIGLQNLYALHTEDFGLGVDSATVEDVTILQHGGADLSMNTFVDSTWPTTPAHPIRIKAIRQDAVSKKHAQFLNQFTGLERLYFVNATLNPNDDINSPRPLTSSAALSPPSSDTSQPATNGTSTSCSAAASNSPSLQASIRDLYLNNITMNHAATLRHLLLPARWPLSAPTVARLVHASPQLEQLGFATEFSDLEALGLLLPFLRNLKALRLLIPTCPSPSETARAGPLPKTFKYFSPSANALTSARTLSDLVEADDDTLIARLSESLADQQVFHRLKVIGLGRKGFQLGDYYTVPAEQAENYGHVQLQTPTGSRATSAEANVGYDKSPPAGGPSPTANGHNAMVPSQRNGHLPPSVLGKRAREEDTPTTEPGEANQPADEQTPDPSLNPCVPQILRDGRYWRRRVQRVGWEVLQHWEIWGLDKQEL

InterPro domains:
  IPR004183 Extradiol ring-cleavage dioxygenase, class III enzyme, subunit B [PF02900] (6-253)
  IPR014436 Extradiol aromatic ring-opening dioxygenase, DODA-type [cd07363] (5-276)
  IPR036047 F-box-like domain superfamily [SSF81383] (354-426)

Secondary structure (DSSP, 8-state):
-PPPPEEEEE--SGGGGTS--HHHHHHHHHHHHHHHTT--EEEEEEEEEEE-TTEEEEE--SS--B---TTS-GGGTSSS---B-HHHHHHHHHHHHHTT-EEEEETTPPBPHHHHHHHHHHSTT-PPPEEEEEEETT--HHHHHHHHHHHGGGGGGTEEEEEEE-SBB-TTTS-HHHHHHHS-TT--SSPPPHHHHHHHHHHHHHHHHS-SHHHHHHHHHHHTTSTTHHHHBSSSHHHHHHHHHHHHT-SGGGTT--EEEEEEEEETTTEEEEEEEES--------------------------------------PPPPP-------------------------S----------------S--S-HHHHHHHHTT---HHHHHHHHHH-HHHHHHHHHHHTTEEEEEE-SS-EEETTEEE--GGGSHHHHHHHHHHHSTTGGG-SEEEEEE----TTHHHHHHTTPPPHHHHHHHHHHHHHHTT-TT--EEEEEESSPPPHHHHHHHTT-TT--EEEEEPP---------BPPP-TT--EEEEEEE-TTT---B-HHHHHH-TT--EEEEEE-HHHHHTT--B--THHHHHHHHHTT--B--SEEEEES--B---TTHHHHB-TTT--EEEEE----TT--SS-----SS-SS-SS-----EEEES---HHHHHHHTT-----EEEE----SSGGGSTTPPPP-PPPP----------PPP-----PPPPPPTT--HHHHHHHHHHHHHHIIIIITTT--EEE--TT-EEPHHHHHHHHHH-TT-SEEEEEE-GGGHHHHHHHGGG-TT--EEEEEPPSS--TTGGG-------------SSSSHHHH--SHHHHHHS-HHHHHHHHHHHT--HHHHTT--EEEETTEEEEEEEEEEEEGGGSS--S-----PPP----------------------------------------------------------------------PPP----TTS--EETTTEEEEEEEEE--HHHHTTSHHHHT-SS--